Protein AF-0000000074986276 (afdb_homodimer)

Radius of gyration: 47.73 Å; Cα contacts (8 Å, |Δi|>4): 1975; chains: 2; bounding box: 61×141×98 Å

Nearest PDB structures (foldseek):
  5mb9-assembly2_B  TM=2.041E-01  e=8.135E+00  Thermochaetoides thermophila DSM 1495
  5mb9-assembly1_A  TM=2.031E-01  e=6.576E+00  Thermochaetoides thermophila DSM 1495

Sequence (956 aa):
MQLGLLMSMCNAANLTAFFSSAKFMATKGDKLTPAPMLRRSIFVLGSLLAVSYIVAAADAWLHASSTGIVIPSISAYTGSALPQFGREINETMCQEASVFDTDAVGHITAASCGILNPGSGGSGNKLAEGIRVLSNSSTLQRVVFTDDQTALLVPQNLPSNITYEAQAVGVKSQCTSITKYCIYITSDYGPNAFLNLDCSKGGINYQNSSAQTQIPPLCALDGQGVCTIGIDIPSNPFTAAEVVTSFAYLNPGQPLDQFIGNTGWFVHGNKGAWNVVFCNITALDVTYTYTSSQFVVQKAVPKSVTDTQHIMAAGFEGQTTAISQQVDGAGSDPNTGTYEQAYALELSRQMLARGAFLYEPNDVIRIQSEKSIIGSNLQVAPLVLFVAALVLFSLQVLWITLRIIIAAWNVQFVELAALFLSNPLTVVQMLYGQPNPELTWNKNVEQRFKDETDLDRLQVGPVYTEQGSFFTVTKASVMQLGLLMSMCNAANLTAFFSSAKFMATKGDKLTPAPMLRRSIFVLGSLLAVSYIVAAADAWLHASSTGIVIPSISAYTGSALPQFGREINETMCQEASVFDTDAVGHITAASCGILNPGSGGSGNKLAEGIRVLSNSSTLQRVVFTDDQTALLVPQNLPSNITYEAQAVGVKSQCTSITKYCIYITSDYGPNAFLNLDCSKGGINYQNSSAQTQIPPLCALDGQGVCTIGIDIPSNPFTAAEVVTSFAYLNPGQPLDQFIGNTGWFVHGNKGAWNVVFCNITALDVTYTYTSSQFVVQKAVPKSVTDTQHIMAAGFEGQTTAISQQVDGAGSDPNTGTYEQAYALELSRQMLARGAFLYEPNDVIRIQSEKSIIGSNLQVAPLVLFVAALVLFSLQVLWITLRIIIAAWNVQFVELAALFLSNPLTVVQMLYGQPNPELTWNKNVEQRFKDETDLDRLQVGPVYTEQGSFFTVTKASV

Organism: Psilocybe cubensis (NCBI:txid181762)

pLDDT: mean 84.22, std 13.3, range [35.12, 98.5]

Structure (mmCIF, N/CA/C/O backbone):
data_AF-0000000074986276-model_v1
#
loop_
_entity.id
_entity.type
_entity.pdbx_description
1 polymer 'Uncharacterized protein'
#
loop_
_atom_site.group_PDB
_atom_site.id
_atom_site.type_symbol
_atom_site.label_atom_id
_atom_site.label_alt_id
_atom_site.label_comp_id
_atom_site.label_asym_id
_atom_site.label_entity_id
_atom_site.label_seq_id
_atom_site.pdbx_PDB_ins_code
_atom_site.Cartn_x
_atom_site.Cartn_y
_atom_site.Cartn_z
_atom_site.occupancy
_atom_site.B_iso_or_equiv
_atom_site.auth_seq_id
_atom_site.auth_comp_id
_atom_site.auth_asym_id
_atom_site.auth_atom_id
_atom_site.pdbx_PDB_model_num
ATOM 1 N N . MET A 1 1 ? 1.557 73.875 22.484 1 85.69 1 MET A N 1
ATOM 2 C CA . MET A 1 1 ? 1.104 72.812 21.578 1 85.69 1 MET A CA 1
ATOM 3 C C . MET A 1 1 ? 2.062 71.625 21.609 1 85.69 1 MET A C 1
ATOM 5 O O . MET A 1 1 ? 1.643 70.5 21.812 1 85.69 1 MET A O 1
ATOM 9 N N . GLN A 1 2 ? 3.311 71.875 21.609 1 87.12 2 GLN A N 1
ATOM 10 C CA . GLN A 1 2 ? 4.305 70.75 21.531 1 87.12 2 GLN A CA 1
ATOM 11 C C . GLN A 1 2 ? 4.289 69.938 22.812 1 87.12 2 GLN A C 1
ATOM 13 O O . GLN A 1 2 ? 4.43 68.688 22.734 1 87.12 2 GLN A O 1
ATOM 18 N N . LEU A 1 3 ? 4.094 70.625 23.938 1 87.44 3 LEU A N 1
ATOM 19 C CA . LEU A 1 3 ? 3.984 69.875 25.188 1 87.44 3 LEU A CA 1
ATOM 20 C C . LEU A 1 3 ? 2.77 68.938 25.172 1 87.44 3 LEU A C 1
ATOM 22 O O . LEU A 1 3 ? 2.857 67.75 25.594 1 87.44 3 LEU A O 1
ATOM 26 N N . GLY A 1 4 ? 1.679 69.438 24.703 1 85.44 4 GLY A N 1
ATOM 27 C CA . GLY A 1 4 ? 0.472 68.625 24.609 1 85.44 4 GLY A CA 1
ATOM 28 C C . GLY A 1 4 ? 0.633 67.438 23.703 1 85.44 4 GLY A C 1
ATOM 29 O O . GLY A 1 4 ? 0.148 66.375 24.016 1 85.44 4 GLY A O 1
ATOM 30 N N . LEU A 1 5 ? 1.29 67.625 22.578 1 89.06 5 LEU A N 1
ATOM 31 C CA . LEU A 1 5 ? 1.549 66.5 21.641 1 89.06 5 LEU A CA 1
ATOM 32 C C . LEU A 1 5 ? 2.471 65.5 22.266 1 89.06 5 LEU A C 1
ATOM 34 O O . LEU A 1 5 ? 2.248 64.312 22.125 1 89.06 5 LEU A O 1
ATOM 38 N N . LEU A 1 6 ? 3.449 65.938 22.938 1 89.88 6 LEU A N 1
ATOM 39 C CA . LEU A 1 6 ? 4.371 65 23.609 1 89.88 6 LEU A CA 1
ATOM 40 C C . LEU A 1 6 ? 3.646 64.188 24.672 1 89.88 6 LEU A C 1
ATOM 42 O O . LEU A 1 6 ? 3.875 63 24.797 1 89.88 6 LEU A O 1
ATOM 46 N N . MET A 1 7 ? 2.828 64.812 25.406 1 87.44 7 MET A N 1
ATOM 47 C CA . MET A 1 7 ? 2.053 64.125 26.438 1 87.44 7 MET A CA 1
ATOM 48 C C . MET A 1 7 ? 1.143 63.062 25.812 1 87.44 7 MET A C 1
ATOM 50 O O . MET A 1 7 ? 1.017 61.969 26.344 1 87.44 7 MET A O 1
ATOM 54 N N . SER A 1 8 ? 0.577 63.406 24.719 1 85.81 8 SER A N 1
ATOM 55 C CA . SER A 1 8 ? -0.298 62.469 24.031 1 85.81 8 SER A CA 1
ATOM 56 C C . SER A 1 8 ? 0.474 61.25 23.562 1 85.81 8 SER A C 1
ATOM 58 O O . SER A 1 8 ? -0.005 60.125 23.688 1 85.81 8 SER A O 1
ATOM 60 N N . MET A 1 9 ? 1.591 61.406 23.031 1 87.81 9 MET A N 1
ATOM 61 C CA . MET A 1 9 ? 2.396 60.312 22.516 1 87.81 9 MET A CA 1
ATOM 62 C C . MET A 1 9 ? 2.928 59.438 23.656 1 87.81 9 MET A C 1
ATOM 64 O O . MET A 1 9 ? 2.959 58.219 23.562 1 87.81 9 MET A O 1
ATOM 68 N N . CYS A 1 10 ? 3.326 60.062 24.734 1 87.38 10 CYS A N 1
ATOM 69 C CA . CYS A 1 10 ? 3.934 59.344 25.844 1 87.38 10 CYS A CA 1
ATOM 70 C C . CYS A 1 10 ? 2.877 58.625 26.656 1 87.38 10 CYS A C 1
ATOM 72 O O . CYS A 1 10 ? 3.168 57.594 27.281 1 87.38 10 CYS A O 1
ATOM 74 N N . ASN A 1 11 ? 1.71 59.125 26.609 1 81.81 11 ASN A N 1
ATOM 75 C CA . ASN A 1 11 ? 0.635 58.469 27.359 1 81.81 11 ASN A CA 1
ATOM 76 C C . ASN A 1 11 ? -0.069 57.406 26.531 1 81.81 11 ASN A C 1
ATOM 78 O O . ASN A 1 11 ? -0.312 56.281 27.016 1 81.81 11 ASN A O 1
ATOM 82 N N . ALA A 1 12 ? -0.509 57.75 25.359 1 79.69 12 ALA A N 1
ATOM 83 C CA . ALA A 1 12 ? -1.34 56.844 24.547 1 79.69 12 ALA A CA 1
ATOM 84 C C . ALA A 1 12 ? -0.481 55.938 23.656 1 79.69 12 ALA A C 1
ATOM 86 O O . ALA A 1 12 ? -0.757 54.75 23.531 1 79.69 12 ALA A O 1
ATOM 87 N N . ALA A 1 13 ? 0.564 56.375 23.125 1 77.25 13 ALA A N 1
ATOM 88 C CA . ALA A 1 13 ? 1.489 55.688 22.234 1 77.25 13 ALA A CA 1
ATOM 89 C C . ALA A 1 13 ? 0.737 54.938 21.141 1 77.25 13 ALA A C 1
ATOM 91 O O . ALA A 1 13 ? 0.991 53.75 20.906 1 77.25 13 ALA A O 1
ATOM 92 N N . ASN A 1 14 ? -0.295 55.594 20.5 1 81.94 14 ASN A N 1
ATOM 93 C CA . ASN A 1 14 ? -1.104 54.969 19.484 1 81.94 14 ASN A CA 1
ATOM 94 C C . ASN A 1 14 ? -0.984 55.688 18.141 1 81.94 14 ASN A C 1
ATOM 96 O O . ASN A 1 14 ? -0.213 56.625 18 1 81.94 14 ASN A O 1
ATOM 100 N N . LEU A 1 15 ? -1.752 55.25 17.141 1 86.44 15 LEU A N 1
ATOM 101 C CA . LEU A 1 15 ? -1.661 55.75 15.773 1 86.44 15 LEU A CA 1
ATOM 102 C C . LEU A 1 15 ? -2.215 57.156 15.68 1 86.44 15 LEU A C 1
ATOM 104 O O . LEU A 1 15 ? -1.688 58 14.938 1 86.44 15 LEU A O 1
ATOM 108 N N . THR A 1 16 ? -3.166 57.469 16.5 1 82.81 16 THR A N 1
ATOM 109 C CA . THR A 1 16 ? -3.783 58.781 16.453 1 82.81 16 THR A CA 1
ATOM 110 C C . THR A 1 16 ? -2.82 59.844 16.969 1 82.81 16 THR A C 1
ATOM 112 O O . THR A 1 16 ? -2.676 60.906 16.359 1 82.81 16 THR A O 1
ATOM 115 N N . ALA A 1 17 ? -2.209 59.5 18.125 1 85.56 17 ALA A N 1
ATOM 116 C CA . ALA A 1 17 ? -1.22 60.438 18.672 1 85.56 17 ALA A CA 1
ATOM 117 C C . ALA A 1 17 ? -0.06 60.625 17.703 1 85.56 17 ALA A C 1
ATOM 119 O O . ALA A 1 17 ? 0.429 61.75 17.531 1 85.56 17 ALA A O 1
ATOM 120 N N . PHE A 1 18 ? 0.311 59.594 17 1 90.69 18 PHE A N 1
ATOM 121 C CA . PHE A 1 18 ? 1.409 59.656 16.047 1 90.69 18 PHE A CA 1
ATOM 122 C C . PHE A 1 18 ? 1.034 60.531 14.852 1 90.69 18 PHE A C 1
ATOM 124 O O . PHE A 1 18 ? 1.79 61.438 14.469 1 90.69 18 PHE A O 1
ATOM 131 N N . PHE A 1 19 ? -0.135 60.344 14.289 1 90.25 19 PHE A N 1
ATOM 132 C CA . PHE A 1 19 ? -0.526 61.094 13.086 1 90.25 19 PHE A CA 1
ATOM 133 C C . PHE A 1 19 ? -0.758 62.562 13.398 1 90.25 19 PHE A C 1
ATOM 135 O O . PHE A 1 19 ? -0.427 63.438 12.586 1 90.25 19 PHE A O 1
ATOM 142 N N . SER A 1 20 ? -1.262 62.812 14.562 1 86 20 SER A N 1
ATOM 143 C CA . SER A 1 20 ? -1.46 64.188 14.961 1 86 20 SER A CA 1
ATOM 144 C C . SER A 1 20 ? -0.129 64.938 15.102 1 86 20 SER A C 1
ATOM 146 O O . SER A 1 20 ? 0.01 66.062 14.656 1 86 20 SER A O 1
ATOM 148 N N . SER A 1 21 ? 0.77 64.188 15.711 1 89 21 SER A N 1
ATOM 149 C CA . SER A 1 21 ? 2.082 64.812 15.906 1 89 21 SER A CA 1
ATOM 150 C C . SER A 1 21 ? 2.822 64.938 14.578 1 89 21 SER A C 1
ATOM 152 O O . SER A 1 21 ? 3.469 66 14.32 1 89 21 SER A O 1
ATOM 154 N N . ALA A 1 22 ? 2.676 64 13.727 1 90.06 22 ALA A N 1
ATOM 155 C CA . ALA A 1 22 ? 3.316 64.062 12.414 1 90.06 22 ALA A CA 1
ATOM 156 C C . ALA A 1 22 ? 2.707 65.125 11.547 1 90.06 22 ALA A C 1
ATOM 158 O O . ALA A 1 22 ? 3.42 65.875 10.82 1 90.06 22 ALA A O 1
ATOM 159 N N . LYS A 1 23 ? 1.424 65.25 11.656 1 87.81 23 LYS A N 1
ATOM 160 C CA . LYS A 1 23 ? 0.747 66.312 10.906 1 87.81 23 LYS A CA 1
ATOM 161 C C . LYS A 1 23 ? 1.213 67.688 11.352 1 87.81 23 LYS A C 1
ATOM 163 O O . LYS A 1 23 ? 1.45 68.625 10.523 1 87.81 23 LYS A O 1
ATOM 168 N N . PHE A 1 24 ? 1.37 67.875 12.727 1 85.88 24 PHE A N 1
ATOM 169 C CA . PHE A 1 24 ? 1.881 69.125 13.258 1 85.88 24 PHE A CA 1
ATOM 170 C C . PHE A 1 24 ? 3.271 69.438 12.711 1 85.88 24 PHE A C 1
ATOM 172 O O . PHE A 1 24 ? 3.549 70.562 12.289 1 85.88 24 PHE A O 1
ATOM 179 N N . MET A 1 25 ? 4.074 68.438 12.656 1 86.94 25 MET A N 1
ATOM 180 C CA . MET A 1 25 ? 5.441 68.625 12.18 1 86.94 25 MET A CA 1
ATOM 181 C C . MET A 1 25 ? 5.461 68.938 10.703 1 86.94 25 MET A C 1
ATOM 183 O O . MET A 1 25 ? 6.297 69.75 10.266 1 86.94 25 MET A O 1
ATOM 187 N N . ALA A 1 26 ? 4.562 68.5 10.016 1 87.19 26 ALA A N 1
ATOM 188 C CA . ALA A 1 26 ? 4.512 68.75 8.578 1 87.19 26 ALA A CA 1
ATOM 189 C C . ALA A 1 26 ? 3.902 70.125 8.273 1 87.19 26 ALA A C 1
ATOM 191 O O . ALA A 1 26 ? 4.223 70.75 7.258 1 87.19 26 ALA A O 1
ATOM 192 N N . THR A 1 27 ? 3.023 70.562 9.133 1 81.12 27 TH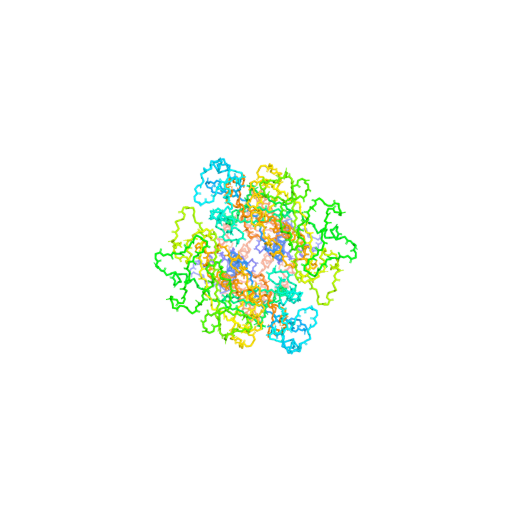R A N 1
ATOM 193 C CA . THR A 1 27 ? 2.285 71.812 8.82 1 81.12 27 THR A CA 1
ATOM 194 C C . THR A 1 27 ? 2.814 73 9.633 1 81.12 27 THR A C 1
ATOM 196 O O . THR A 1 27 ? 2.334 74.125 9.492 1 81.12 27 THR A O 1
ATOM 199 N N . LYS A 1 28 ? 3.857 72.562 10.43 1 75.81 28 LYS A N 1
ATOM 200 C CA . LYS A 1 28 ? 4.359 73.688 11.281 1 75.81 28 LYS A CA 1
ATOM 201 C C . LYS A 1 28 ? 5 74.75 10.438 1 75.81 28 LYS A C 1
ATOM 203 O O . LYS A 1 28 ? 5.602 74.5 9.398 1 75.81 28 LYS A O 1
ATOM 208 N N . GLY A 1 29 ? 4.445 75.938 10.289 1 65.88 29 GLY A N 1
ATOM 209 C CA . GLY A 1 29 ? 5.043 77.062 9.602 1 65.88 29 GLY A CA 1
ATOM 210 C C . GLY A 1 29 ? 6.48 77.312 10.008 1 65.88 29 GLY A C 1
ATOM 211 O O . GLY A 1 29 ? 6.996 76.688 10.922 1 65.88 29 GLY A O 1
ATOM 212 N N . ASP A 1 30 ? 7.355 78.125 9.266 1 65.88 30 ASP A N 1
ATOM 213 C CA . ASP A 1 30 ? 8.781 78.438 9.383 1 65.88 30 ASP A CA 1
ATOM 214 C C . ASP A 1 30 ? 9.062 79.25 10.664 1 65.88 30 ASP A C 1
ATOM 216 O O . ASP A 1 30 ? 10.227 79.375 11.062 1 65.88 30 ASP A O 1
ATOM 220 N N . LYS A 1 31 ? 8.117 79.688 11.484 1 66.38 31 LYS A N 1
ATOM 221 C CA . LYS A 1 31 ? 8.383 80.562 12.594 1 66.38 31 LYS A CA 1
ATOM 222 C C . LYS A 1 31 ? 8.617 79.812 13.891 1 66.38 31 LYS A C 1
ATOM 224 O O . LYS A 1 31 ? 9.156 80.375 14.859 1 66.38 31 LYS A O 1
ATOM 229 N N . LEU A 1 32 ? 8.344 78.5 13.898 1 76.06 32 LEU A N 1
ATOM 230 C CA . LEU A 1 32 ? 8.492 77.75 15.148 1 76.06 32 LEU A CA 1
ATOM 231 C C . LEU A 1 32 ? 9.469 76.625 14.984 1 76.06 32 LEU A C 1
ATOM 233 O O . LEU A 1 32 ? 9.312 75.812 14.078 1 76.06 32 LEU A O 1
ATOM 237 N N . THR A 1 33 ? 10.586 76.688 15.688 1 79.94 33 THR A N 1
ATOM 238 C CA . THR A 1 33 ? 11.508 75.562 15.688 1 79.94 33 THR A CA 1
ATOM 239 C C . THR A 1 33 ? 10.977 74.438 16.562 1 79.94 33 THR A C 1
ATOM 241 O O . THR A 1 33 ? 10.695 74.625 17.75 1 79.94 33 THR A O 1
ATOM 244 N N . PRO A 1 34 ? 10.797 73.25 15.953 1 84.44 34 PRO A N 1
ATOM 245 C CA . PRO A 1 34 ? 10.289 72.125 16.75 1 84.44 34 PRO A CA 1
ATOM 246 C C . PRO A 1 34 ? 11.273 71.688 17.828 1 84.44 34 PRO A C 1
ATOM 248 O O . PRO A 1 34 ? 12.484 71.688 17.609 1 84.44 34 PRO A O 1
ATOM 251 N N . ALA A 1 35 ? 10.688 71.438 19.047 1 85.94 35 ALA A N 1
ATOM 252 C CA . ALA A 1 35 ? 11.523 70.875 20.141 1 85.94 35 ALA A CA 1
ATOM 253 C C . ALA A 1 35 ? 12.148 69.562 19.766 1 85.94 35 ALA A C 1
ATOM 255 O O . ALA A 1 35 ? 11.492 68.688 19.172 1 85.94 35 ALA A O 1
ATOM 256 N N . PRO A 1 36 ? 13.43 69.375 20 1 86.88 36 PRO A N 1
ATOM 257 C CA . PRO A 1 36 ? 14.102 68.125 19.672 1 86.88 36 PRO A CA 1
ATOM 258 C C . PRO A 1 36 ? 13.414 66.938 20.297 1 86.88 36 PRO A C 1
ATOM 260 O O . PRO A 1 36 ? 13.391 65.875 19.703 1 86.88 36 PRO A O 1
ATOM 263 N N . MET A 1 37 ? 12.844 67.062 21.438 1 88.38 37 MET A N 1
ATOM 264 C CA . MET A 1 37 ? 12.172 65.938 22.109 1 88.38 37 MET A CA 1
ATOM 265 C C . MET A 1 37 ? 10.961 65.438 21.312 1 88.38 37 MET A C 1
ATOM 267 O O . MET A 1 37 ? 10.656 64.25 21.281 1 88.38 37 MET A O 1
ATOM 271 N N . LEU A 1 38 ? 10.297 66.375 20.703 1 89.81 38 LEU A N 1
ATOM 272 C CA . LEU A 1 38 ? 9.133 66.062 19.891 1 89.81 38 LEU A CA 1
ATOM 273 C C . LEU A 1 38 ? 9.555 65.25 18.672 1 89.81 38 LEU A C 1
ATOM 275 O O . LEU A 1 38 ? 8.945 64.188 18.359 1 89.81 38 LEU A O 1
ATOM 279 N N . ARG A 1 39 ? 10.562 65.688 17.969 1 89.88 39 ARG A N 1
ATOM 280 C CA . ARG A 1 39 ? 11.07 65 16.797 1 89.88 39 ARG A CA 1
ATOM 281 C C . ARG A 1 39 ? 11.523 63.562 17.156 1 89.88 39 ARG A C 1
ATOM 283 O O . ARG A 1 39 ? 11.211 62.625 16.438 1 89.88 39 ARG A O 1
ATOM 290 N N . ARG A 1 40 ? 12.172 63.406 18.25 1 90.12 40 ARG A N 1
ATOM 291 C CA . ARG A 1 40 ? 12.672 62.094 18.672 1 90.12 40 ARG A CA 1
ATOM 292 C C . ARG A 1 40 ? 11.523 61.188 19.047 1 90.12 40 ARG A C 1
ATOM 294 O O . ARG A 1 40 ? 11.555 59.969 18.734 1 90.12 40 ARG A O 1
ATOM 301 N N . SER A 1 41 ? 10.547 61.781 19.734 1 91.69 41 SER A N 1
ATOM 302 C CA . SER A 1 41 ? 9.406 60.969 20.141 1 91.69 41 SER A CA 1
ATOM 303 C C . SER A 1 41 ? 8.617 60.469 18.938 1 91.69 41 SER A C 1
ATOM 305 O O . SER A 1 41 ? 8.125 59.344 18.938 1 91.69 41 SER A O 1
ATOM 307 N N . ILE A 1 42 ? 8.477 61.312 17.969 1 92.75 42 ILE A N 1
ATOM 308 C CA . ILE A 1 42 ? 7.777 60.938 16.75 1 92.75 42 ILE A CA 1
ATOM 309 C C . ILE A 1 42 ? 8.531 59.812 16.062 1 92.75 42 ILE A C 1
ATOM 311 O O . ILE A 1 42 ? 7.918 58.812 15.617 1 92.75 42 ILE A O 1
ATOM 315 N N . PHE A 1 43 ? 9.766 59.906 16 1 92.75 43 PHE A N 1
ATOM 316 C CA . PHE A 1 43 ? 10.578 58.906 15.352 1 92.75 43 PHE A CA 1
ATOM 317 C C . PHE A 1 43 ? 10.5 57.594 16.109 1 92.75 43 PHE A C 1
ATOM 319 O O . PHE A 1 43 ? 10.328 56.531 15.516 1 92.75 43 PHE A O 1
ATOM 326 N N . VAL A 1 44 ? 10.648 57.625 17.422 1 92.31 44 VAL A N 1
ATOM 327 C CA . VAL A 1 44 ? 10.648 56.406 18.234 1 92.31 44 VAL A CA 1
ATOM 328 C C . VAL A 1 44 ? 9.289 55.719 18.141 1 92.31 44 VAL A C 1
ATOM 330 O O . VAL A 1 44 ? 9.211 54.531 17.875 1 92.31 44 VAL A O 1
ATOM 333 N N . LEU A 1 45 ? 8.273 56.469 18.312 1 92.88 45 LEU A N 1
ATOM 334 C CA . LEU A 1 45 ? 6.934 55.906 18.234 1 92.88 45 LEU A CA 1
ATOM 335 C C . LEU A 1 45 ? 6.645 55.375 16.828 1 92.88 45 LEU A C 1
ATOM 337 O O . LEU A 1 45 ? 6.148 54.281 16.672 1 92.88 45 LEU A O 1
ATOM 341 N N . GLY A 1 46 ? 6.918 56.219 15.852 1 93.56 46 GLY A N 1
ATOM 342 C CA . GLY A 1 46 ? 6.707 55.812 14.477 1 93.56 46 GLY A CA 1
ATOM 343 C C . GLY A 1 46 ? 7.449 54.531 14.109 1 93.56 46 GLY A C 1
ATOM 344 O O . GLY A 1 46 ? 6.887 53.625 13.477 1 93.56 46 GLY A O 1
ATOM 345 N N . SER A 1 47 ? 8.633 54.406 14.445 1 94.56 47 SER A N 1
ATOM 346 C CA . SER A 1 47 ? 9.438 53.25 14.117 1 94.56 47 SER A CA 1
ATOM 347 C C . SER A 1 47 ? 8.93 52 14.836 1 94.56 47 SER A C 1
ATOM 349 O O . SER A 1 47 ? 8.875 50.938 14.25 1 94.56 47 SER A O 1
ATOM 351 N N . LEU A 1 48 ? 8.57 52.125 16.109 1 94.19 48 LEU A N 1
ATOM 352 C CA . LEU A 1 48 ? 8.055 51 16.859 1 94.19 48 LEU A CA 1
ATOM 353 C C . LEU A 1 48 ? 6.742 50.5 16.266 1 94.19 48 LEU A C 1
ATOM 355 O O . LEU A 1 48 ? 6.531 49.281 16.156 1 94.19 48 LEU A O 1
ATOM 359 N N . LEU A 1 49 ? 5.922 51.406 15.883 1 93.44 49 LEU A N 1
ATOM 360 C CA . LEU A 1 49 ? 4.656 51.031 15.266 1 93.44 49 LEU A CA 1
ATOM 361 C C . LEU A 1 49 ? 4.887 50.344 13.914 1 93.44 49 LEU A C 1
ATOM 363 O O . LEU A 1 49 ? 4.262 49.344 13.602 1 93.44 49 LEU A O 1
ATOM 367 N N . ALA A 1 50 ? 5.695 50.938 13.156 1 94.31 50 ALA A N 1
ATOM 368 C CA . ALA A 1 50 ? 5.984 50.375 11.836 1 94.31 50 ALA A CA 1
ATOM 369 C C . ALA A 1 50 ? 6.488 48.938 11.938 1 94.31 50 ALA A C 1
ATOM 371 O O . ALA A 1 50 ? 5.98 48.062 11.258 1 94.31 50 ALA A O 1
ATOM 372 N N . VAL A 1 51 ? 7.441 48.656 12.773 1 95.5 51 VAL A N 1
ATOM 373 C CA . VAL A 1 51 ? 8.023 47.344 12.906 1 95.5 51 VAL A CA 1
ATOM 374 C C . VAL A 1 51 ? 6.973 46.375 13.445 1 95.5 51 VAL A C 1
ATOM 376 O O . VAL A 1 51 ? 6.902 45.219 13.016 1 95.5 51 VAL A O 1
ATOM 379 N N . SER A 1 52 ? 6.219 46.812 14.305 1 93.31 52 SER A N 1
ATOM 380 C CA . SER A 1 52 ? 5.18 45.969 14.875 1 93.31 52 SER A CA 1
ATOM 381 C C . SER A 1 52 ? 4.18 45.531 13.812 1 93.31 52 SER A C 1
ATOM 383 O O . SER A 1 52 ? 3.773 44.375 13.781 1 93.31 52 SER A O 1
ATOM 385 N N . TYR A 1 53 ? 3.818 46.438 12.984 1 93.44 53 TYR A N 1
ATOM 386 C CA . TYR A 1 53 ? 2.859 46.094 11.938 1 93.44 53 TYR A CA 1
ATOM 387 C C . TYR A 1 53 ? 3.504 45.219 10.875 1 93.44 53 TYR A C 1
ATOM 389 O O . TYR A 1 53 ? 2.844 44.344 10.297 1 93.44 53 TYR A O 1
ATOM 397 N N . ILE A 1 54 ? 4.699 45.375 10.688 1 94.44 54 ILE A N 1
ATOM 398 C CA . ILE A 1 54 ? 5.418 44.5 9.758 1 94.44 54 ILE A CA 1
ATOM 399 C C . ILE A 1 54 ? 5.496 43.094 10.328 1 94.44 54 ILE A C 1
ATOM 401 O O . ILE A 1 54 ? 5.324 42.125 9.594 1 94.44 54 ILE A O 1
ATOM 405 N N . VAL A 1 55 ? 5.766 42.938 11.602 1 93.44 55 VAL A N 1
ATOM 406 C CA . VAL A 1 55 ? 5.781 41.656 12.258 1 93.44 55 VAL A CA 1
ATOM 407 C C . VAL A 1 55 ? 4.43 40.969 12.078 1 93.44 55 VAL A C 1
ATOM 409 O O . VAL A 1 55 ? 4.363 39.781 11.703 1 93.44 55 VAL A O 1
ATOM 412 N N . ALA A 1 56 ? 3.373 41.719 12.242 1 90.44 56 ALA A N 1
ATOM 413 C CA . ALA A 1 56 ? 2.027 41.156 12.133 1 90.44 56 ALA A CA 1
ATOM 414 C C . ALA A 1 56 ? 1.735 40.719 10.695 1 90.44 56 ALA A C 1
ATOM 416 O O . ALA A 1 56 ? 1.166 39.625 10.477 1 90.44 56 ALA A O 1
ATOM 417 N N . ALA A 1 57 ? 2.082 41.5 9.844 1 92.69 57 ALA A N 1
ATOM 418 C CA . ALA A 1 57 ? 1.864 41.188 8.438 1 92.69 57 ALA A CA 1
ATOM 419 C C . ALA A 1 57 ? 2.678 39.969 8.016 1 92.69 57 ALA A C 1
ATOM 421 O O . ALA A 1 57 ? 2.174 39.094 7.312 1 92.69 57 ALA A O 1
ATOM 422 N N . ALA A 1 58 ? 3.883 39.938 8.445 1 92.94 58 ALA A N 1
ATOM 423 C CA . ALA A 1 58 ? 4.754 38.812 8.117 1 92.94 58 ALA A CA 1
ATOM 424 C C . ALA A 1 58 ? 4.238 37.531 8.742 1 92.94 58 ALA A C 1
ATOM 426 O O . ALA A 1 58 ? 4.301 36.469 8.125 1 92.94 58 ALA A O 1
ATOM 427 N N . ASP A 1 59 ? 3.832 37.531 9.891 1 90.12 59 ASP A N 1
ATOM 428 C CA . ASP A 1 59 ? 3.254 36.375 10.57 1 90.12 59 ASP A CA 1
ATOM 429 C C . ASP A 1 59 ? 2.039 35.844 9.812 1 90.12 59 ASP A C 1
ATOM 431 O O . ASP A 1 59 ? 1.923 34.625 9.578 1 90.12 59 ASP A O 1
ATOM 435 N N . ALA A 1 60 ? 1.181 36.75 9.43 1 86.62 60 ALA A N 1
ATOM 436 C CA . ALA A 1 60 ? 0.001 36.375 8.656 1 86.62 60 ALA A CA 1
ATOM 437 C C . ALA A 1 60 ? 0.398 35.719 7.328 1 86.62 60 ALA A C 1
ATOM 439 O O . ALA A 1 60 ? -0.197 34.719 6.906 1 86.62 60 ALA A O 1
ATOM 440 N N . TRP A 1 61 ? 1.315 36.281 6.723 1 91.25 61 TRP A N 1
ATOM 441 C CA . TRP A 1 61 ? 1.841 35.75 5.473 1 91.25 61 TRP A CA 1
ATOM 442 C C . TRP A 1 61 ? 2.438 34.375 5.684 1 91.25 61 TRP A C 1
ATOM 444 O O . TRP A 1 61 ? 2.227 33.469 4.871 1 91.25 61 TRP A O 1
ATOM 454 N N . LEU A 1 62 ? 3.133 34.156 6.676 1 90.44 62 LEU A N 1
ATOM 455 C CA . LEU A 1 62 ? 3.764 32.875 6.992 1 90.44 62 LEU A CA 1
ATOM 456 C C . LEU A 1 62 ? 2.715 31.797 7.234 1 90.44 62 LEU A C 1
ATOM 458 O O . LEU A 1 62 ? 2.828 30.688 6.707 1 90.44 62 LEU A O 1
ATOM 462 N N . HIS A 1 63 ? 1.708 32.125 7.883 1 83.12 63 HIS A N 1
ATOM 463 C CA . HIS A 1 63 ? 0.647 31.156 8.164 1 83.12 63 HIS A CA 1
ATOM 464 C C . HIS A 1 63 ? -0.121 30.797 6.891 1 83.12 63 HIS A C 1
ATOM 466 O O . HIS A 1 63 ? -0.51 29.641 6.699 1 83.12 63 HIS A O 1
ATOM 472 N N . ALA A 1 64 ? -0.25 31.734 6.086 1 84.94 64 ALA A N 1
ATOM 473 C CA . ALA A 1 64 ? -0.999 31.516 4.852 1 84.94 64 ALA A CA 1
ATOM 474 C C . ALA A 1 64 ? -0.212 30.656 3.875 1 84.94 64 ALA A C 1
ATOM 476 O O . ALA A 1 64 ? -0.798 29.922 3.074 1 84.94 64 ALA A O 1
ATOM 477 N N . SER A 1 65 ? 1.039 30.656 3.986 1 86.25 65 SER A N 1
ATOM 478 C CA . SER A 1 65 ? 1.869 29.969 3 1 86.25 65 SER A CA 1
ATOM 479 C C . SER A 1 65 ? 2.4 28.656 3.547 1 86.25 65 SER A C 1
ATOM 481 O O . SER A 1 65 ? 3.002 27.859 2.811 1 86.25 65 SER A O 1
ATOM 483 N N . SER A 1 66 ? 2.285 28.469 4.723 1 82.19 66 SER A N 1
ATOM 484 C CA . SER A 1 66 ? 2.834 27.25 5.316 1 82.19 66 SER A CA 1
ATOM 485 C C . SER A 1 66 ? 1.941 26.047 5.043 1 82.19 66 SER A C 1
ATOM 487 O O . SER A 1 66 ? 0.714 26.156 5.035 1 82.19 66 SER A O 1
ATOM 489 N N . THR A 1 67 ? 2.643 24.922 4.648 1 79.5 67 THR A N 1
ATOM 490 C CA . THR A 1 67 ? 1.926 23.672 4.398 1 79.5 67 THR A CA 1
ATOM 491 C C . THR A 1 67 ? 2.494 22.547 5.25 1 79.5 67 THR A C 1
ATOM 493 O O . THR A 1 67 ? 3.662 22.578 5.641 1 79.5 67 THR A O 1
ATOM 496 N N . GLY A 1 68 ? 1.703 21.688 5.609 1 71.56 68 GLY A N 1
ATOM 497 C CA . GLY A 1 68 ? 2.15 20.516 6.344 1 71.56 68 GLY A CA 1
ATOM 498 C C . GLY A 1 68 ? 2.834 19.484 5.469 1 71.56 68 GLY A C 1
ATOM 499 O O . GLY A 1 68 ? 2.422 19.266 4.328 1 71.56 68 GLY A O 1
ATOM 500 N N . ILE A 1 69 ? 4.039 18.984 5.887 1 71.19 69 ILE A N 1
ATOM 501 C CA . ILE A 1 69 ? 4.742 17.938 5.156 1 71.19 69 ILE A CA 1
ATOM 502 C C . ILE A 1 69 ? 5.211 16.844 6.125 1 71.19 69 ILE A C 1
ATOM 504 O O . ILE A 1 69 ? 5.32 17.094 7.332 1 71.19 69 ILE A O 1
ATOM 508 N N . VAL A 1 70 ? 5.52 15.719 5.633 1 71.38 70 VAL A N 1
ATOM 509 C CA . VAL A 1 70 ? 6.098 14.609 6.391 1 71.38 70 VAL A CA 1
ATOM 510 C C . VAL A 1 70 ? 7.609 14.57 6.184 1 71.38 70 VAL A C 1
ATOM 512 O O . VAL A 1 70 ? 8.086 14.57 5.043 1 71.38 70 VAL A O 1
ATOM 515 N N . ILE A 1 71 ? 8.453 14.609 7.32 1 72.19 71 ILE A N 1
ATOM 516 C CA . ILE A 1 71 ? 9.914 14.602 7.254 1 72.19 71 ILE A CA 1
ATOM 517 C C . ILE A 1 71 ? 10.453 13.312 7.875 1 72.19 71 ILE A C 1
ATOM 519 O O . ILE A 1 71 ? 10.141 13 9.023 1 72.19 71 ILE A O 1
ATOM 523 N N . PRO A 1 72 ? 11.281 12.523 7.098 1 74.44 72 PRO A N 1
ATOM 524 C CA . PRO A 1 72 ? 11.922 11.336 7.676 1 74.44 72 PRO A CA 1
ATOM 525 C C . PRO A 1 72 ? 13.086 11.688 8.609 1 74.44 72 PRO A C 1
ATOM 527 O O . PRO A 1 72 ? 13.875 12.586 8.305 1 74.44 72 PRO A O 1
ATOM 530 N N . SER A 1 73 ? 13.062 11.391 9.93 1 78.88 73 SER A N 1
ATOM 531 C CA . SER A 1 73 ? 14.156 11.578 10.875 1 78.88 73 SER A CA 1
ATOM 532 C C . SER A 1 73 ? 14.852 10.25 11.188 1 78.88 73 SER A C 1
ATOM 534 O O . SER A 1 73 ? 14.188 9.25 11.445 1 78.88 73 SER A O 1
ATOM 536 N N . ILE A 1 74 ? 16.25 10.234 11.016 1 80.19 74 ILE A N 1
ATOM 537 C CA . ILE A 1 74 ? 17.031 9.023 11.266 1 80.19 74 ILE A CA 1
ATOM 538 C C . ILE A 1 74 ? 17.734 9.141 12.617 1 80.19 74 ILE A C 1
ATOM 540 O O . ILE A 1 74 ? 18.328 10.18 12.93 1 80.19 74 ILE A O 1
ATOM 544 N N . SER A 1 75 ? 17.547 8.266 13.578 1 82.12 75 SER A N 1
ATOM 545 C CA . SER A 1 75 ? 18.234 8.203 14.867 1 82.12 75 SER A CA 1
ATOM 546 C C . SER A 1 75 ? 18.906 6.844 15.07 1 82.12 75 SER A C 1
ATOM 548 O O . SER A 1 75 ? 18.703 5.922 14.281 1 82.12 75 SER A O 1
ATOM 550 N N . ALA A 1 76 ? 19.812 6.789 16.078 1 85.44 76 ALA A N 1
ATOM 551 C CA . ALA A 1 76 ? 20.5 5.543 16.391 1 85.44 76 ALA A CA 1
ATOM 552 C C . ALA A 1 76 ? 19.516 4.457 16.812 1 85.44 76 ALA A C 1
ATOM 554 O O . ALA A 1 76 ? 18.531 4.738 17.5 1 85.44 76 ALA A O 1
ATOM 555 N N . TYR A 1 77 ? 19.781 3.275 16.312 1 85.31 77 TYR A N 1
ATOM 556 C CA . TYR A 1 77 ? 18.953 2.131 16.688 1 85.31 77 TYR A CA 1
ATOM 557 C C . TYR A 1 77 ? 19.156 1.771 18.156 1 85.31 77 TYR A C 1
ATOM 559 O O . TYR A 1 77 ? 20.281 1.654 18.625 1 85.31 77 TYR A O 1
ATOM 567 N N . THR A 1 78 ? 18.172 1.708 18.969 1 76.5 78 THR A N 1
ATOM 568 C CA . THR A 1 78 ? 18.266 1.512 20.406 1 76.5 78 THR A CA 1
ATOM 569 C C . THR A 1 78 ? 18.156 0.03 20.75 1 76.5 78 THR A C 1
ATOM 571 O O . THR A 1 78 ? 18.188 -0.337 21.938 1 76.5 78 THR A O 1
ATOM 574 N N . GLY A 1 79 ? 18.203 -0.799 19.938 1 73.5 79 GLY A N 1
ATOM 575 C CA . GLY A 1 79 ? 18.094 -2.203 20.297 1 73.5 79 GLY A CA 1
ATOM 576 C C . GLY A 1 79 ? 19.375 -2.779 20.859 1 73.5 79 GLY A C 1
ATOM 577 O O . GLY A 1 79 ? 20.469 -2.275 20.562 1 73.5 79 GLY A O 1
ATOM 578 N N . SER A 1 80 ? 19.391 -3.713 21.875 1 71.25 80 SER A N 1
ATOM 579 C CA . SER A 1 80 ? 20.516 -4.312 22.578 1 71.25 80 SER A CA 1
ATOM 580 C C . SER A 1 80 ? 21.359 -5.156 21.641 1 71.25 80 SER A C 1
ATOM 582 O O . SER A 1 80 ? 22.578 -5.238 21.797 1 71.25 80 SER A O 1
ATOM 584 N N . ALA A 1 81 ? 20.734 -5.84 20.75 1 79.62 81 ALA A N 1
ATOM 585 C CA . ALA A 1 81 ? 21.469 -6.691 19.828 1 79.62 81 ALA A CA 1
ATOM 586 C C . ALA A 1 81 ? 21.156 -6.344 18.375 1 79.62 81 ALA A C 1
ATOM 588 O O . ALA A 1 81 ? 20.062 -5.852 18.078 1 79.62 81 ALA A O 1
ATOM 589 N N . LEU A 1 82 ? 22.344 -6.559 17.609 1 84.81 82 LEU A N 1
ATOM 590 C CA . LEU A 1 82 ? 22.125 -6.344 16.188 1 84.81 82 LEU A CA 1
ATOM 591 C C . LEU A 1 82 ? 21.156 -7.383 15.633 1 84.81 82 LEU A C 1
ATOM 593 O O . LEU A 1 82 ? 21.344 -8.586 15.836 1 84.81 82 LEU A O 1
ATOM 597 N N . PRO A 1 83 ? 20.203 -6.887 15.023 1 90.94 83 PRO A N 1
ATOM 598 C CA . PRO A 1 83 ? 19.266 -7.844 14.422 1 90.94 83 PRO A CA 1
ATOM 599 C C . PRO A 1 83 ? 19.891 -8.656 13.297 1 90.94 83 PRO A C 1
ATOM 601 O O . PRO A 1 83 ? 20.891 -8.234 12.711 1 90.94 83 PRO A O 1
ATOM 604 N N . GLN A 1 84 ? 19.391 -9.828 13 1 93.06 84 GLN A N 1
ATOM 605 C CA . GLN A 1 84 ? 19.906 -10.75 11.984 1 93.06 84 GLN A CA 1
ATOM 606 C C . GLN A 1 84 ? 19.031 -10.727 10.734 1 93.06 84 GLN A C 1
ATOM 608 O O . GLN A 1 84 ? 18.359 -11.711 10.414 1 93.06 84 GLN A O 1
ATOM 613 N N . PHE A 1 85 ? 19.156 -9.648 10.008 1 95.06 85 PHE A N 1
ATOM 614 C CA . PHE A 1 85 ? 18.297 -9.477 8.844 1 95.06 85 PHE A CA 1
ATOM 615 C C . PHE A 1 85 ? 19 -9.961 7.578 1 95.06 85 PHE A C 1
ATOM 617 O O . PHE A 1 85 ? 18.359 -10.125 6.535 1 95.06 85 PHE A O 1
ATOM 624 N N . GLY A 1 86 ? 20.297 -10.164 7.715 1 95.88 86 GLY A N 1
ATOM 625 C CA . GLY A 1 86 ? 21.016 -10.711 6.582 1 95.88 86 GLY A CA 1
ATOM 626 C C . GLY A 1 86 ? 20.781 -12.195 6.379 1 95.88 86 GLY A C 1
ATOM 627 O O . GLY A 1 86 ? 20.188 -12.859 7.23 1 95.88 86 GLY A O 1
ATOM 628 N N . ARG A 1 87 ? 21.156 -12.703 5.238 1 96.38 87 ARG A N 1
ATOM 629 C CA . ARG A 1 87 ? 21.062 -14.125 4.918 1 96.38 87 ARG A CA 1
ATOM 630 C C . ARG A 1 87 ? 22.328 -14.609 4.203 1 96.38 87 ARG A C 1
ATOM 632 O O . ARG A 1 87 ? 22.844 -13.922 3.32 1 96.38 87 ARG A O 1
ATOM 639 N N . GLU A 1 88 ? 22.797 -15.75 4.645 1 94.06 88 GLU A N 1
ATOM 640 C CA . GLU A 1 88 ? 23.953 -16.391 4.012 1 94.06 88 GLU A CA 1
ATOM 641 C C . GLU A 1 88 ? 23.766 -17.906 3.953 1 94.06 88 GLU A C 1
ATOM 643 O O . GLU A 1 88 ? 22.906 -18.469 4.641 1 94.06 88 GLU A O 1
ATOM 648 N N . ILE A 1 89 ? 24.469 -18.516 3.078 1 90.94 89 ILE A N 1
ATOM 649 C CA . ILE A 1 89 ? 24.422 -19.984 2.998 1 90.94 89 ILE A CA 1
ATOM 650 C C . ILE A 1 89 ? 24.922 -20.578 4.309 1 90.94 89 ILE A C 1
ATOM 652 O O . ILE A 1 89 ? 25.953 -20.141 4.848 1 90.94 89 ILE A O 1
ATOM 656 N N . ASN A 1 90 ? 24.203 -21.5 4.832 1 87.38 90 ASN A N 1
ATOM 657 C CA . ASN A 1 90 ? 24.625 -22.219 6.02 1 87.38 90 ASN A CA 1
ATOM 658 C C . ASN A 1 90 ? 25.781 -23.172 5.703 1 87.38 90 ASN A C 1
ATOM 660 O O . ASN A 1 90 ? 25.547 -24.328 5.344 1 87.38 90 ASN A O 1
ATOM 664 N N . GLU A 1 91 ? 26.938 -22.781 5.992 1 81.06 91 GLU A N 1
ATOM 665 C CA . GLU A 1 91 ? 28.125 -23.547 5.633 1 81.06 91 GLU A CA 1
ATOM 666 C C . GLU A 1 91 ? 28.234 -24.812 6.457 1 81.06 91 GLU A C 1
ATOM 668 O O . GLU A 1 91 ? 28.703 -25.844 5.969 1 81.06 91 GLU A O 1
ATOM 673 N N . THR A 1 92 ? 27.844 -24.672 7.676 1 76.94 92 THR A N 1
ATOM 674 C CA . THR A 1 92 ? 27.906 -25.828 8.555 1 76.94 92 THR A CA 1
ATOM 675 C C . THR A 1 92 ? 27.016 -26.953 8.023 1 76.94 92 THR A C 1
ATOM 677 O O . THR A 1 92 ? 27.422 -28.109 8.016 1 76.94 92 THR A O 1
ATOM 680 N N . MET A 1 93 ? 25.875 -26.531 7.625 1 74.5 93 MET A N 1
ATOM 681 C CA . MET A 1 93 ? 24.953 -27.516 7.07 1 74.5 93 MET A CA 1
ATOM 682 C C . MET A 1 93 ? 25.531 -28.141 5.801 1 74.5 93 MET A C 1
ATOM 684 O O . MET A 1 93 ? 25.422 -29.344 5.594 1 74.5 93 MET A O 1
ATOM 688 N N . CYS A 1 94 ? 26.094 -27.359 5.012 1 74.56 94 CYS A N 1
ATOM 689 C CA . CYS A 1 94 ? 26.641 -27.844 3.754 1 74.56 94 CYS A CA 1
ATOM 690 C C . CYS A 1 94 ? 27.828 -28.781 4 1 74.56 94 CYS A C 1
ATOM 692 O O . CYS A 1 94 ? 28.016 -29.75 3.26 1 74.56 94 CYS A O 1
ATOM 694 N N . GLN A 1 95 ? 28.578 -28.562 5.02 1 67.19 95 GLN A N 1
ATOM 695 C CA . GLN A 1 95 ? 29.703 -29.406 5.371 1 67.19 95 GLN A CA 1
ATOM 696 C C . GLN A 1 95 ? 29.25 -30.75 5.922 1 67.19 95 GLN A C 1
ATOM 698 O O . GLN A 1 95 ? 29.812 -31.781 5.578 1 67.19 95 GLN A O 1
ATOM 703 N N . GLU A 1 96 ? 28.234 -30.719 6.84 1 59.28 96 GLU A N 1
ATOM 704 C CA . GLU A 1 96 ? 27.75 -31.938 7.492 1 59.28 96 GLU A CA 1
ATOM 705 C C . GLU A 1 96 ? 27.031 -32.844 6.504 1 59.28 96 GLU A C 1
ATOM 707 O O . GLU A 1 96 ? 27.031 -34.062 6.652 1 59.28 96 GLU A O 1
ATOM 712 N N . ALA A 1 97 ? 26.156 -32.188 5.754 1 54.25 97 ALA A N 1
ATOM 713 C CA . ALA A 1 97 ? 25.453 -32.969 4.75 1 54.25 97 ALA A CA 1
ATOM 714 C C . ALA A 1 97 ? 26.438 -33.812 3.926 1 54.25 97 ALA A C 1
ATOM 716 O O . ALA A 1 97 ? 26.031 -34.75 3.246 1 54.25 97 ALA A O 1
ATOM 717 N N . SER A 1 98 ? 27.734 -33.469 4.082 1 46.56 98 SER A N 1
ATOM 718 C CA . SER A 1 98 ? 28.719 -34.312 3.398 1 46.56 98 SER A CA 1
ATOM 719 C C . SER A 1 98 ? 28.734 -35.719 3.965 1 46.56 98 SER A C 1
ATOM 721 O O . SER A 1 98 ? 29.328 -36.625 3.371 1 46.56 98 SER A O 1
ATOM 723 N N . VAL A 1 99 ? 28.125 -35.906 5.082 1 38.81 99 VAL A N 1
ATOM 724 C CA . VAL A 1 99 ? 28.094 -37.25 5.637 1 38.81 99 VAL A CA 1
ATOM 725 C C . VAL A 1 99 ? 26.766 -37.906 5.305 1 38.81 99 VAL A C 1
ATOM 727 O O . VAL A 1 99 ? 25.703 -37.312 5.457 1 38.81 99 VAL A O 1
ATOM 730 N N . PHE A 1 100 ? 26.812 -38.906 4.426 1 37.53 100 PHE A N 1
ATOM 731 C CA . PHE A 1 100 ? 25.812 -39.75 3.771 1 37.53 100 PHE A CA 1
ATOM 732 C C . PHE A 1 100 ? 24.891 -40.406 4.801 1 37.53 100 PHE A C 1
ATOM 734 O O . PHE A 1 100 ? 25.344 -41.25 5.586 1 37.53 100 PHE A O 1
ATOM 741 N N . ASP A 1 101 ? 24.203 -39.781 5.676 1 35.72 101 ASP A N 1
ATOM 742 C CA . ASP A 1 101 ? 23.359 -40.781 6.375 1 35.72 101 ASP A CA 1
ATOM 743 C C . ASP A 1 101 ? 22.156 -41.156 5.535 1 35.72 101 ASP A C 1
ATOM 745 O O . ASP A 1 101 ? 21.406 -40.281 5.07 1 35.72 101 ASP A O 1
ATOM 749 N N . THR A 1 102 ? 22.156 -42.25 4.754 1 35.72 102 THR A N 1
ATOM 750 C CA . THR A 1 102 ? 21.297 -42.969 3.826 1 35.72 102 THR A CA 1
ATOM 751 C C . THR A 1 102 ? 19.906 -43.156 4.426 1 35.72 102 THR A C 1
ATOM 753 O O . THR A 1 102 ? 19.062 -43.875 3.855 1 35.72 102 THR A O 1
ATOM 756 N N . ASP A 1 103 ? 19.578 -42.844 5.539 1 35.56 103 ASP A N 1
ATOM 757 C CA . ASP A 1 103 ? 18.312 -43.438 5.949 1 35.56 103 ASP A CA 1
ATOM 758 C C . ASP A 1 103 ? 17.141 -42.812 5.188 1 35.56 103 ASP A C 1
ATOM 760 O O . ASP A 1 103 ? 17.344 -41.906 4.379 1 35.56 103 ASP A O 1
ATOM 764 N N . ALA A 1 104 ? 15.93 -43.062 5.77 1 38.19 104 ALA A N 1
ATOM 765 C CA . ALA A 1 104 ? 14.578 -43 5.207 1 38.19 104 ALA A CA 1
ATOM 766 C C . ALA A 1 104 ? 14.352 -41.719 4.426 1 38.19 104 ALA A C 1
ATOM 768 O O . ALA A 1 104 ? 13.484 -41.656 3.551 1 38.19 104 ALA A O 1
ATOM 769 N N . VAL A 1 105 ? 14.461 -40.594 5.004 1 40.12 105 VAL A N 1
ATOM 770 C CA . VAL A 1 105 ? 13.984 -39.312 4.543 1 40.12 105 VAL A CA 1
ATOM 771 C C . VAL A 1 105 ? 15.07 -38.625 3.713 1 40.12 105 VAL A C 1
ATOM 773 O O . VAL A 1 105 ? 16.125 -38.25 4.234 1 40.12 105 VAL A O 1
ATOM 776 N N . GLY A 1 106 ? 15.094 -38.875 2.365 1 43.47 106 GLY A N 1
ATOM 777 C CA . GLY A 1 106 ? 15.891 -38.438 1.231 1 43.47 106 GLY A CA 1
ATOM 778 C C . GLY A 1 106 ? 17.297 -38.031 1.616 1 43.47 106 GLY A C 1
ATOM 779 O O . GLY A 1 106 ? 17.578 -37.781 2.791 1 43.47 106 GLY A O 1
ATOM 780 N N . HIS A 1 107 ? 18.25 -38.625 0.805 1 41.5 107 HIS A N 1
ATOM 781 C CA . HIS A 1 107 ? 19.688 -38.5 0.948 1 41.5 107 HIS A CA 1
ATOM 782 C C . HIS A 1 107 ? 20.109 -37.031 0.873 1 41.5 107 HIS A C 1
ATOM 784 O O . HIS A 1 107 ? 19.734 -36.312 -0.056 1 41.5 107 HIS A O 1
ATOM 790 N N . ILE A 1 108 ? 20.297 -36.5 2.002 1 46.47 108 ILE A N 1
ATOM 791 C CA . ILE A 1 108 ? 21 -35.219 1.979 1 46.47 108 ILE A CA 1
ATOM 792 C C . ILE A 1 108 ? 22.391 -35.438 1.396 1 46.47 108 ILE A C 1
ATOM 794 O O . ILE A 1 108 ? 23.172 -36.219 1.899 1 46.47 108 ILE A O 1
ATOM 798 N N . THR A 1 109 ? 22.5 -35.156 0.056 1 49.38 109 THR A N 1
ATOM 799 C CA . THR A 1 109 ? 23.875 -35.281 -0.427 1 49.38 109 THR A CA 1
ATOM 800 C C . THR A 1 109 ? 24.641 -34 -0.236 1 49.38 109 THR A C 1
ATOM 802 O O . THR A 1 109 ? 24.047 -32.906 -0.216 1 49.38 109 THR A O 1
ATOM 805 N N . ALA A 1 110 ? 25.812 -34.094 0.291 1 48.25 110 ALA A N 1
ATOM 806 C CA . ALA A 1 110 ? 26.75 -33 0.414 1 48.25 110 ALA A CA 1
ATOM 807 C C . ALA A 1 110 ? 26.688 -32.094 -0.799 1 48.25 110 ALA A C 1
ATOM 809 O O . ALA A 1 110 ? 26.797 -30.859 -0.666 1 48.25 110 ALA A O 1
ATOM 810 N N . ALA A 1 111 ? 26.547 -32.688 -1.893 1 50.44 111 ALA A N 1
ATOM 811 C CA . ALA A 1 111 ? 26.594 -31.906 -3.133 1 50.44 111 ALA A CA 1
ATOM 812 C C . ALA A 1 111 ? 25.422 -30.938 -3.221 1 50.44 111 ALA A C 1
ATOM 814 O O . ALA A 1 111 ? 25.516 -29.891 -3.879 1 50.44 111 ALA A O 1
ATOM 815 N N . SER A 1 112 ? 24.469 -31.234 -2.396 1 59.53 112 SER A N 1
ATOM 816 C CA . SER A 1 112 ? 23.297 -30.375 -2.471 1 59.53 112 SER A CA 1
ATOM 817 C C . SER A 1 112 ? 23.109 -29.578 -1.186 1 59.53 112 SER A C 1
ATOM 819 O O . SER A 1 112 ? 22.031 -29.062 -0.914 1 59.53 112 SER A O 1
ATOM 821 N N . CYS A 1 113 ? 24.328 -29.359 -0.571 1 64.88 113 CYS A N 1
ATOM 822 C CA . CYS A 1 113 ? 24.25 -28.672 0.71 1 64.88 113 CYS A CA 1
ATOM 823 C C . CYS A 1 113 ? 23.062 -29.156 1.534 1 64.88 113 CYS A C 1
ATOM 825 O O . CYS A 1 113 ? 22.281 -28.359 2.027 1 64.88 113 CYS A O 1
ATOM 827 N N . GLY A 1 114 ? 22.906 -30.359 1.591 1 58.22 114 GLY A N 1
ATOM 828 C CA . GLY A 1 114 ? 21.891 -30.969 2.428 1 58.22 114 GLY A CA 1
ATOM 829 C C . GLY A 1 114 ? 20.578 -31.203 1.698 1 58.22 114 GLY A C 1
ATOM 830 O O . GLY A 1 114 ? 19.547 -31.5 2.322 1 58.22 114 GLY A O 1
ATOM 831 N N . ILE A 1 115 ? 20.578 -30.688 0.352 1 53.44 115 ILE A N 1
ATOM 832 C CA . ILE A 1 115 ? 19.344 -30.922 -0.386 1 53.44 115 ILE A CA 1
ATOM 833 C C . ILE A 1 115 ? 19.109 -32.438 -0.536 1 53.44 115 ILE A C 1
ATOM 835 O O . ILE A 1 115 ? 20.047 -33.188 -0.808 1 53.44 115 ILE A O 1
ATOM 839 N N . LEU A 1 116 ? 18.078 -32.844 -0.053 1 49.16 116 LEU A N 1
ATOM 840 C CA . LEU A 1 116 ? 17.688 -34.25 0.003 1 49.16 116 LEU A CA 1
ATOM 841 C C . LEU A 1 116 ? 17.562 -34.844 -1.399 1 49.16 116 LEU A C 1
ATOM 843 O O . LEU A 1 116 ? 17.188 -34.125 -2.34 1 49.16 116 LEU A O 1
ATOM 847 N N . ASN A 1 117 ? 18.312 -35.75 -1.772 1 46.91 117 ASN A N 1
ATOM 848 C CA . ASN A 1 117 ? 18.188 -36.562 -2.984 1 46.91 117 ASN A CA 1
ATOM 849 C C . ASN A 1 117 ? 16.719 -36.906 -3.281 1 46.91 117 ASN A C 1
ATOM 851 O O . ASN A 1 117 ? 16.016 -37.406 -2.406 1 46.91 117 ASN A O 1
ATOM 855 N N . PRO A 1 118 ? 16.219 -36.375 -4.371 1 45.44 118 PRO A N 1
ATOM 856 C CA . PRO A 1 118 ? 14.867 -36.625 -4.875 1 45.44 118 PRO A CA 1
ATOM 857 C C . PRO A 1 118 ? 14.508 -38.125 -4.855 1 45.44 118 PRO A C 1
ATOM 859 O O . PRO A 1 118 ? 13.492 -38.531 -5.426 1 45.44 118 PRO A O 1
ATOM 862 N N . GLY A 1 119 ? 15.266 -39.062 -4.504 1 40.28 119 GLY A N 1
ATOM 863 C CA . GLY A 1 119 ? 14.688 -40.375 -4.719 1 40.28 119 GLY A CA 1
ATOM 864 C C . GLY A 1 119 ? 13.281 -40.531 -4.164 1 40.28 119 GLY A C 1
ATOM 865 O O . GLY A 1 119 ? 12.727 -39.562 -3.621 1 40.28 119 GLY A O 1
ATOM 866 N N . SER A 1 120 ? 12.539 -41.625 -4.363 1 41.62 120 SER A N 1
ATOM 867 C CA . SER A 1 120 ? 11.117 -41.938 -4.258 1 41.62 120 SER A CA 1
ATOM 868 C C . SER A 1 120 ? 10.492 -41.25 -3.059 1 41.62 120 SER A C 1
ATOM 870 O O . SER A 1 120 ? 9.328 -40.812 -3.117 1 41.62 120 SER A O 1
ATOM 872 N N . GLY A 1 121 ? 10.852 -41.344 -1.784 1 40.41 121 GLY A N 1
ATOM 873 C CA . GLY A 1 121 ? 10.164 -41 -0.558 1 40.41 121 GLY A CA 1
ATOM 874 C C . GLY A 1 121 ? 10.727 -39.719 0.087 1 40.41 121 GLY A C 1
ATOM 875 O O . GLY A 1 121 ? 10.125 -39.188 1.017 1 40.41 121 GLY A O 1
ATOM 876 N N . GLY A 1 122 ? 11.914 -39.438 0.299 1 42.38 122 GLY A N 1
ATOM 877 C CA . GLY A 1 122 ? 12.594 -38.625 1.299 1 42.38 122 GLY A CA 1
ATOM 878 C C . GLY A 1 122 ? 12.688 -37.156 0.917 1 42.38 122 GLY A C 1
ATOM 879 O O . GLY A 1 122 ? 13.344 -36.375 1.606 1 42.38 122 GLY A O 1
ATOM 880 N N . SER A 1 123 ? 12.68 -36.812 -0.326 1 45.75 123 SER A N 1
ATOM 881 C CA . SER A 1 123 ? 13.109 -35.5 -0.755 1 45.75 123 SER A CA 1
ATOM 882 C C . SER A 1 123 ? 12.266 -34.406 -0.106 1 45.75 123 SER A C 1
ATOM 884 O O . SER A 1 123 ? 12.617 -33.219 -0.168 1 45.75 123 SER A O 1
ATOM 886 N N . GLY A 1 124 ? 11.18 -34.688 0.381 1 48.97 124 GLY A N 1
ATOM 887 C CA . GLY A 1 124 ? 10.102 -33.719 0.535 1 48.97 124 GLY A CA 1
ATOM 888 C C . GLY A 1 124 ? 10.305 -32.781 1.696 1 48.97 124 GLY A C 1
ATOM 889 O O . GLY A 1 124 ? 9.797 -31.656 1.686 1 48.97 124 GLY A O 1
ATOM 890 N N . ASN A 1 125 ? 11.031 -33.344 2.826 1 46.91 125 ASN A N 1
ATOM 891 C CA . ASN A 1 125 ? 10.961 -32.5 4.02 1 46.91 125 ASN A CA 1
ATOM 892 C C . ASN A 1 125 ? 11.695 -31.188 3.816 1 46.91 125 ASN A C 1
ATOM 894 O O . ASN A 1 125 ? 11.266 -30.156 4.324 1 46.91 125 ASN A O 1
ATOM 898 N N . LYS A 1 126 ? 12.922 -31.25 3.256 1 50.78 126 LYS A N 1
ATOM 899 C CA . LYS A 1 126 ? 13.742 -30.047 3.215 1 50.78 126 LYS A CA 1
ATOM 900 C C . LYS A 1 126 ? 13.172 -29.016 2.24 1 50.78 126 LYS A C 1
ATOM 902 O O . LYS A 1 126 ? 13.508 -27.828 2.305 1 50.78 126 LYS A O 1
ATOM 907 N N . LEU A 1 127 ? 12.055 -29.516 1.62 1 67.25 127 LEU A N 1
ATOM 908 C CA . LEU A 1 127 ? 11.492 -28.594 0.642 1 67.25 127 LEU A CA 1
ATOM 909 C C . LEU A 1 127 ? 10.359 -27.766 1.254 1 67.25 127 LEU A C 1
ATOM 911 O O . LEU A 1 127 ? 9.867 -26.828 0.635 1 67.25 127 LEU A O 1
ATOM 915 N N . ALA A 1 128 ? 10.336 -28 2.578 1 78.75 128 ALA A N 1
ATOM 916 C CA . ALA A 1 128 ? 9.172 -27.375 3.197 1 78.75 128 ALA A CA 1
ATOM 917 C C . ALA A 1 128 ? 9.312 -25.844 3.234 1 78.75 128 ALA A C 1
ATOM 919 O O . ALA A 1 128 ? 8.422 -25.125 2.795 1 78.75 128 ALA A O 1
ATOM 920 N N . GLU A 1 129 ? 10.5 -25.438 3.666 1 84 129 GLU A N 1
ATOM 921 C CA . GLU A 1 129 ? 10.695 -23.984 3.766 1 84 129 GLU A CA 1
ATOM 922 C C . GLU A 1 129 ? 10.688 -23.328 2.389 1 84 129 GLU A C 1
ATOM 924 O O . GLU A 1 129 ? 10.156 -22.234 2.221 1 84 129 GLU A O 1
ATOM 929 N N . GLY A 1 130 ? 11.281 -24.031 1.431 1 86.81 130 GLY A N 1
ATOM 930 C CA . GLY A 1 130 ? 11.258 -23.5 0.075 1 86.81 130 GLY A CA 1
ATOM 931 C C . GLY A 1 130 ? 9.852 -23.328 -0.474 1 86.81 130 GLY A C 1
ATOM 932 O O . GLY A 1 130 ? 9.547 -22.312 -1.109 1 86.81 130 GLY A O 1
ATOM 933 N N . ILE A 1 131 ? 9.055 -24.281 -0.168 1 86.5 131 ILE A N 1
ATOM 934 C CA . ILE A 1 131 ? 7.672 -24.25 -0.625 1 86.5 131 ILE A CA 1
ATOM 935 C C . ILE A 1 131 ? 6.926 -23.125 0.093 1 86.5 131 ILE A C 1
ATOM 937 O O . ILE A 1 131 ? 6.16 -22.375 -0.528 1 86.5 131 ILE A O 1
ATOM 941 N N . ARG A 1 132 ? 7.211 -22.969 1.389 1 88.38 132 ARG A N 1
ATOM 942 C CA . ARG A 1 132 ? 6.559 -21.922 2.164 1 88.38 132 ARG A CA 1
ATOM 943 C C . ARG A 1 132 ? 6.969 -20.531 1.669 1 88.38 132 ARG A C 1
ATOM 945 O O . ARG A 1 132 ? 6.145 -19.625 1.622 1 88.38 132 ARG A O 1
ATOM 952 N N . VAL A 1 133 ? 8.188 -20.406 1.308 1 90.81 133 VAL A N 1
ATOM 953 C CA . VAL A 1 133 ? 8.656 -19.125 0.803 1 90.81 133 VAL A CA 1
ATOM 954 C C . VAL A 1 133 ? 8.039 -18.844 -0.564 1 90.81 133 VAL A C 1
ATOM 956 O O . VAL A 1 133 ? 7.641 -17.703 -0.855 1 90.81 133 VAL A O 1
ATOM 959 N N . LEU A 1 134 ? 7.926 -19.875 -1.376 1 90 134 LEU A N 1
ATOM 960 C CA . LEU A 1 134 ? 7.352 -19.734 -2.709 1 90 134 LEU A CA 1
ATOM 961 C C . LEU A 1 134 ? 5.918 -19.234 -2.631 1 90 134 LEU A C 1
ATOM 963 O O . LEU A 1 134 ? 5.496 -18.406 -3.453 1 90 134 LEU A O 1
ATOM 967 N N . SER A 1 135 ? 5.227 -19.688 -1.67 1 88.25 135 SER A N 1
ATOM 968 C CA . SER A 1 135 ? 3.824 -19.312 -1.534 1 88.25 135 SER A CA 1
ATOM 969 C C . SER A 1 135 ? 3.658 -18.109 -0.603 1 88.25 135 SER A C 1
ATOM 971 O O . SER A 1 135 ? 2.537 -17.734 -0.25 1 88.25 135 SER A O 1
ATOM 973 N N . ASN A 1 136 ? 4.789 -17.562 -0.107 1 87.81 136 ASN A N 1
ATOM 974 C CA . ASN A 1 136 ? 4.797 -16.438 0.813 1 87.81 136 ASN A CA 1
ATOM 975 C C . ASN A 1 136 ? 4.105 -16.781 2.131 1 87.81 136 ASN A C 1
ATOM 977 O O . ASN A 1 136 ? 3.428 -15.93 2.719 1 87.81 136 ASN A O 1
ATOM 981 N N . SER A 1 137 ? 4.23 -17.984 2.531 1 88.06 137 SER A N 1
ATOM 982 C CA . SER A 1 137 ? 3.615 -18.438 3.775 1 88.06 137 SER A CA 1
ATOM 983 C C . SER A 1 137 ? 4.66 -18.656 4.863 1 88.06 137 SER A C 1
ATOM 985 O O . SER A 1 137 ? 4.324 -19 6 1 88.06 137 SER A O 1
ATOM 987 N N . SER A 1 138 ? 5.883 -18.469 4.496 1 89.25 138 SER A N 1
ATOM 988 C CA . SER A 1 138 ? 6.961 -18.641 5.465 1 89.25 138 SER A CA 1
ATOM 989 C C . SER A 1 138 ? 6.914 -17.578 6.555 1 89.25 138 SER A C 1
ATOM 991 O O . SER A 1 138 ? 6.637 -16.406 6.273 1 89.25 138 SER A O 1
ATOM 993 N N . THR A 1 139 ? 7.254 -17.984 7.758 1 87.56 139 THR A N 1
ATOM 994 C CA . THR A 1 139 ? 7.379 -17.047 8.859 1 87.56 139 THR A CA 1
ATOM 995 C C . THR A 1 139 ? 8.82 -16.578 9.016 1 87.56 139 THR A C 1
ATOM 997 O O . THR A 1 139 ? 9.102 -15.656 9.789 1 87.56 139 THR A O 1
ATOM 1000 N N . LEU A 1 140 ? 9.68 -17.141 8.203 1 88.81 140 LEU A N 1
ATOM 1001 C CA . LEU A 1 140 ? 11.102 -16.891 8.406 1 88.81 140 LEU A CA 1
ATOM 1002 C C . LEU A 1 140 ? 11.641 -15.953 7.32 1 88.81 140 LEU A C 1
ATOM 1004 O O . LEU A 1 140 ? 12.414 -15.039 7.613 1 88.81 140 LEU A O 1
ATOM 1008 N N . GLN A 1 141 ? 11.25 -16.312 6.094 1 92.25 141 GLN A N 1
ATOM 1009 C CA . GLN A 1 141 ? 11.898 -15.609 4.988 1 92.25 141 GLN A CA 1
ATOM 1010 C C . GLN A 1 141 ? 10.898 -15.266 3.891 1 92.25 141 GLN A C 1
ATOM 1012 O O . GLN A 1 141 ? 9.82 -15.867 3.82 1 92.25 141 GLN A O 1
ATOM 1017 N N . ARG A 1 142 ? 11.273 -14.281 3.121 1 95 142 ARG A N 1
ATOM 1018 C CA . ARG A 1 142 ? 10.555 -13.961 1.89 1 95 142 ARG A CA 1
ATOM 1019 C C . ARG A 1 142 ? 11.508 -13.438 0.82 1 95 142 ARG A C 1
ATOM 1021 O O . ARG A 1 142 ? 12.625 -13.016 1.13 1 95 142 ARG A O 1
ATOM 1028 N N . VAL A 1 143 ? 11.047 -13.539 -0.366 1 96.81 143 VAL A N 1
ATOM 1029 C CA . VAL A 1 143 ? 11.828 -13 -1.473 1 96.81 143 VAL A CA 1
ATOM 1030 C C . VAL A 1 143 ? 11.312 -11.609 -1.835 1 96.81 143 VAL A C 1
ATOM 1032 O O . VAL A 1 143 ? 10.102 -11.391 -1.912 1 96.81 143 VAL A O 1
ATOM 1035 N N . VAL A 1 144 ? 12.234 -10.688 -1.99 1 97.38 144 VAL A N 1
ATOM 1036 C CA . VAL A 1 144 ? 11.914 -9.328 -2.418 1 97.38 144 VAL A CA 1
ATOM 1037 C C . VAL A 1 144 ? 12.789 -8.938 -3.604 1 97.38 144 VAL A C 1
ATOM 1039 O O . VAL A 1 144 ? 13.75 -9.641 -3.936 1 97.38 144 VAL A O 1
ATOM 1042 N N . PHE A 1 145 ? 12.414 -7.887 -4.234 1 97.44 145 PHE A N 1
ATOM 1043 C CA . PHE A 1 145 ? 13.211 -7.395 -5.352 1 97.44 145 PHE A CA 1
ATOM 1044 C C . PHE A 1 145 ? 13.828 -6.039 -5.02 1 97.44 145 PHE A C 1
ATOM 1046 O O . PHE A 1 145 ? 13.188 -5.195 -4.391 1 97.44 145 PHE A O 1
ATOM 1053 N N . THR A 1 146 ? 15 -5.871 -5.465 1 97.19 146 THR A N 1
ATOM 1054 C CA . THR A 1 146 ? 15.695 -4.598 -5.312 1 97.19 146 THR A CA 1
ATOM 1055 C C . THR A 1 146 ? 15.367 -3.658 -6.469 1 97.19 146 THR A C 1
ATOM 1057 O O . THR A 1 146 ? 14.617 -4.023 -7.379 1 97.19 146 THR A O 1
ATOM 1060 N N . ASP A 1 147 ? 15.969 -2.461 -6.441 1 92.12 147 ASP A N 1
ATOM 1061 C CA . ASP A 1 147 ? 15.734 -1.42 -7.438 1 92.12 147 ASP A CA 1
ATOM 1062 C C . ASP A 1 147 ? 16.203 -1.863 -8.82 1 92.12 147 ASP A C 1
ATOM 1064 O O . ASP A 1 147 ? 15.656 -1.438 -9.836 1 92.12 147 ASP A O 1
ATOM 1068 N N . ASP A 1 148 ? 17.203 -2.721 -8.844 1 94.06 148 ASP A N 1
ATOM 1069 C CA . ASP A 1 148 ? 17.719 -3.182 -10.133 1 94.06 148 ASP A CA 1
ATOM 1070 C C . ASP A 1 148 ? 17.141 -4.551 -10.492 1 94.06 148 ASP A C 1
ATOM 1072 O O . ASP A 1 148 ? 17.703 -5.266 -11.328 1 94.06 148 ASP A O 1
ATOM 1076 N N . GLN A 1 149 ? 16.156 -5.047 -9.758 1 94.44 149 GLN A N 1
ATOM 1077 C CA . GLN A 1 149 ? 15.375 -6.246 -10.047 1 94.44 149 GLN A CA 1
ATOM 1078 C C . GLN A 1 149 ? 16.156 -7.508 -9.688 1 94.44 149 GLN A C 1
ATOM 1080 O O . GLN A 1 149 ? 15.992 -8.547 -10.328 1 94.44 149 GLN A O 1
ATOM 1085 N N . THR A 1 150 ? 17.031 -7.348 -8.695 1 97.69 150 THR A N 1
ATOM 1086 C CA . THR A 1 150 ? 17.656 -8.523 -8.086 1 97.69 150 THR A CA 1
ATOM 1087 C C . THR A 1 150 ? 16.75 -9.117 -7.008 1 97.69 150 THR A C 1
ATOM 1089 O O . THR A 1 150 ? 16.25 -8.398 -6.148 1 97.69 150 THR A O 1
ATOM 1092 N N . ALA A 1 151 ? 16.562 -10.414 -7.137 1 98.44 151 ALA A N 1
ATOM 1093 C CA . ALA A 1 151 ? 15.82 -11.086 -6.07 1 98.44 151 ALA A CA 1
ATOM 1094 C C . ALA A 1 151 ? 16.703 -11.289 -4.836 1 98.44 151 ALA A C 1
ATOM 1096 O O . ALA A 1 151 ? 17.844 -11.742 -4.949 1 98.44 151 ALA A O 1
ATOM 1097 N N . LEU A 1 152 ? 16.172 -10.938 -3.689 1 98.06 152 LEU A N 1
ATOM 1098 C CA . LEU A 1 152 ? 16.859 -11.094 -2.416 1 98.06 152 LEU A CA 1
ATOM 1099 C C . LEU A 1 152 ? 16.031 -11.891 -1.426 1 98.06 152 LEU A C 1
ATOM 1101 O O . LEU A 1 152 ? 14.797 -11.781 -1.422 1 98.06 152 LEU A O 1
ATOM 1105 N N . LEU A 1 153 ? 16.703 -12.609 -0.681 1 96.44 153 LEU A N 1
ATOM 1106 C CA . LEU A 1 153 ? 16.031 -13.258 0.448 1 96.44 153 LEU A CA 1
ATOM 1107 C C . LEU A 1 153 ? 16.156 -12.406 1.709 1 96.44 153 LEU A C 1
ATOM 1109 O O . LEU A 1 153 ? 17.266 -12.031 2.102 1 96.44 153 LEU A O 1
ATOM 1113 N N . VAL A 1 154 ? 15.055 -12.078 2.359 1 96.44 154 VAL A N 1
ATOM 1114 C CA . VAL A 1 154 ? 15.031 -11.25 3.559 1 96.44 154 VAL A CA 1
ATOM 1115 C C . VAL A 1 154 ? 14.078 -11.852 4.586 1 96.44 154 VAL A C 1
ATOM 1117 O O . VAL A 1 154 ? 13.328 -12.781 4.277 1 96.44 154 VAL A O 1
ATOM 1120 N N . PRO A 1 155 ? 14.148 -11.312 5.77 1 94.44 155 PRO A N 1
ATOM 1121 C CA . PRO A 1 155 ? 13.18 -11.812 6.75 1 94.44 155 PRO A CA 1
ATOM 1122 C C . PRO A 1 155 ? 11.734 -11.5 6.359 1 94.44 155 PRO A C 1
ATOM 1124 O O . PRO A 1 155 ? 11.477 -10.508 5.672 1 94.44 155 PRO A O 1
ATOM 1127 N N . GLN A 1 156 ? 10.852 -12.367 6.738 1 91.81 156 GLN A N 1
ATOM 1128 C CA . GLN A 1 156 ? 9.438 -12.188 6.441 1 91.81 156 GLN A CA 1
ATOM 1129 C C . GLN A 1 156 ? 8.906 -10.898 7.062 1 91.81 156 GLN A C 1
ATOM 1131 O O . GLN A 1 156 ? 8.125 -10.18 6.434 1 91.81 156 GLN A O 1
ATOM 1136 N N . ASN A 1 157 ? 9.359 -10.68 8.328 1 87.75 157 ASN A N 1
ATOM 1137 C CA . ASN A 1 157 ? 8.883 -9.5 9.047 1 87.75 157 ASN A CA 1
ATOM 1138 C C . ASN A 1 157 ? 10.031 -8.562 9.422 1 87.75 157 ASN A C 1
ATOM 1140 O O . ASN A 1 157 ? 11.07 -9.016 9.914 1 87.75 157 ASN A O 1
ATOM 1144 N N . LEU A 1 158 ? 9.82 -7.359 9.07 1 89.94 158 LEU A N 1
ATOM 1145 C CA . LEU A 1 158 ? 10.758 -6.309 9.453 1 89.94 158 LEU A CA 1
ATOM 1146 C C . LEU A 1 158 ? 10.078 -5.273 10.344 1 89.94 158 LEU A C 1
ATOM 1148 O O . LEU A 1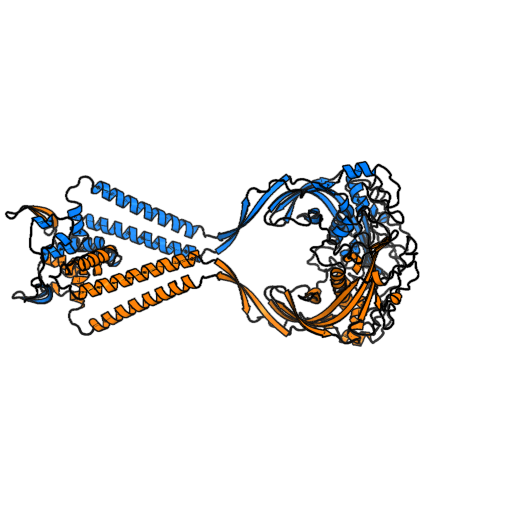 158 ? 8.914 -4.926 10.117 1 89.94 158 LEU A O 1
ATOM 1152 N N . PRO A 1 159 ? 10.789 -4.812 11.328 1 84.12 159 PRO A N 1
ATOM 1153 C CA . PRO A 1 159 ? 10.211 -3.715 12.109 1 84.12 159 PRO A CA 1
ATOM 1154 C C . PRO A 1 159 ? 9.953 -2.463 11.273 1 84.12 159 PRO A C 1
ATOM 1156 O O . PRO A 1 159 ? 10.625 -2.25 10.258 1 84.12 159 PRO A O 1
ATOM 1159 N N . SER A 1 160 ? 8.945 -1.788 11.805 1 82.88 160 SER A N 1
ATOM 1160 C CA . SER A 1 160 ? 8.672 -0.523 11.133 1 82.88 160 SER A CA 1
ATOM 1161 C C . SER A 1 160 ? 9.688 0.541 11.516 1 82.88 160 SER A C 1
ATOM 1163 O O . SER A 1 160 ? 10.352 0.427 12.555 1 82.88 160 SER A O 1
ATOM 1165 N N . ASN A 1 161 ? 9.945 1.521 10.711 1 82.69 161 ASN A N 1
ATOM 1166 C CA . ASN A 1 161 ? 10.695 2.738 11 1 82.69 161 ASN A CA 1
ATOM 1167 C C . ASN A 1 161 ? 12.18 2.449 11.18 1 82.69 161 ASN A C 1
ATOM 1169 O O . ASN A 1 161 ? 12.805 2.961 12.109 1 82.69 161 ASN A O 1
ATOM 1173 N N . ILE A 1 162 ? 12.664 1.514 10.461 1 88.19 162 ILE A N 1
ATOM 1174 C CA . ILE A 1 162 ? 14.094 1.239 10.508 1 88.19 162 ILE A CA 1
ATOM 1175 C C . ILE A 1 162 ? 14.703 1.415 9.117 1 88.19 162 ILE A C 1
ATOM 1177 O O . ILE A 1 162 ? 13.992 1.326 8.109 1 88.19 162 ILE A O 1
ATOM 1181 N N . THR A 1 163 ? 15.961 1.725 9.125 1 90.12 163 THR A N 1
ATOM 1182 C CA . THR A 1 163 ? 16.859 1.624 7.98 1 90.12 163 THR A CA 1
ATOM 1183 C C . THR A 1 163 ? 18.078 0.785 8.328 1 90.12 163 THR A C 1
ATOM 1185 O O . THR A 1 163 ? 18.641 0.901 9.422 1 90.12 163 THR A O 1
ATOM 1188 N N . TYR A 1 164 ? 18.422 -0.12 7.457 1 93.94 164 TYR A N 1
ATOM 1189 C CA . TYR A 1 164 ? 19.562 -0.97 7.781 1 93.94 164 TYR A CA 1
ATOM 1190 C C . TYR A 1 164 ? 20.312 -1.393 6.52 1 93.94 164 TYR A C 1
ATOM 1192 O O . TYR A 1 164 ? 19.797 -1.234 5.406 1 93.94 164 TYR A O 1
ATOM 1200 N N . GLU A 1 165 ? 21.547 -1.778 6.719 1 95.31 165 GLU A N 1
ATOM 1201 C CA . GLU A 1 165 ? 22.422 -2.375 5.703 1 95.31 165 GLU A CA 1
ATOM 1202 C C . GLU A 1 165 ? 22.797 -3.807 6.07 1 95.31 165 GLU A C 1
ATOM 1204 O O . GLU A 1 165 ? 23.172 -4.082 7.211 1 95.31 165 GLU A O 1
ATOM 1209 N N . ALA A 1 166 ? 22.578 -4.715 5.16 1 97.25 166 ALA A N 1
ATOM 1210 C CA . ALA A 1 166 ? 22.875 -6.121 5.426 1 97.25 166 ALA A CA 1
ATOM 1211 C C . ALA A 1 166 ? 23.344 -6.828 4.156 1 97.25 166 ALA A C 1
ATOM 1213 O O . ALA A 1 166 ? 23.328 -6.246 3.07 1 97.25 166 ALA A O 1
ATOM 1214 N N . GLN A 1 167 ? 23.859 -8.023 4.379 1 97.19 167 GLN A N 1
ATOM 1215 C CA . GLN A 1 167 ? 24.234 -8.898 3.279 1 97.19 167 GLN A CA 1
ATOM 1216 C C . GLN A 1 167 ? 23.234 -10.039 3.119 1 97.19 167 GLN A C 1
ATOM 1218 O O . GLN A 1 167 ? 22.75 -10.594 4.109 1 97.19 167 GLN A O 1
ATOM 1223 N N . ALA A 1 168 ? 22.938 -10.336 1.877 1 97.62 168 ALA A N 1
ATOM 1224 C CA . ALA A 1 168 ? 22.016 -11.438 1.598 1 97.62 168 ALA A CA 1
ATOM 1225 C C . ALA A 1 168 ? 22.391 -12.141 0.295 1 97.62 168 ALA A C 1
ATOM 1227 O O . ALA A 1 168 ? 23.203 -11.633 -0.483 1 97.62 168 ALA A O 1
ATOM 1228 N N . VAL A 1 169 ? 21.859 -13.258 0.109 1 96.56 169 VAL A N 1
ATOM 1229 C CA . VAL A 1 169 ? 21.984 -13.984 -1.148 1 96.56 169 VAL A CA 1
ATOM 1230 C C . VAL A 1 169 ? 20.984 -13.445 -2.162 1 96.56 169 VAL A C 1
ATOM 1232 O O . VAL A 1 169 ? 19.812 -13.211 -1.826 1 96.56 169 VAL A O 1
ATOM 1235 N N . GLY A 1 170 ? 21.484 -13.242 -3.332 1 98 170 GLY A N 1
ATOM 1236 C CA . GLY A 1 170 ? 20.609 -12.758 -4.398 1 98 170 GLY A CA 1
ATOM 1237 C C . GLY A 1 170 ? 20.766 -13.539 -5.688 1 98 170 GLY A C 1
ATOM 1238 O O . GLY A 1 170 ? 21.75 -14.25 -5.879 1 98 170 GLY A O 1
ATOM 1239 N N . VAL A 1 171 ? 19.75 -13.523 -6.449 1 98.31 171 VAL A N 1
ATOM 1240 C CA . VAL A 1 171 ? 19.766 -14.094 -7.793 1 98.31 171 VAL A CA 1
ATOM 1241 C C . VAL A 1 171 ? 19.219 -13.078 -8.789 1 98.31 171 VAL A C 1
ATOM 1243 O O . VAL A 1 171 ? 18.203 -12.422 -8.531 1 98.31 171 VAL A O 1
ATOM 1246 N N . LYS A 1 172 ? 19.906 -12.938 -9.859 1 97.94 172 LYS A N 1
ATOM 1247 C CA . LYS A 1 172 ? 19.469 -12.062 -10.945 1 97.94 172 LYS A CA 1
ATOM 1248 C C . LYS A 1 172 ? 19.469 -12.805 -12.281 1 97.94 172 LYS A C 1
ATOM 1250 O O . LYS A 1 172 ? 20.438 -13.469 -12.633 1 97.94 172 LYS A O 1
ATOM 1255 N N . SER A 1 173 ? 18.391 -12.688 -12.945 1 98 173 SER A N 1
ATOM 1256 C CA . SER A 1 173 ? 18.25 -13.328 -14.258 1 98 173 SER A CA 1
ATOM 1257 C C . SER A 1 173 ? 17.922 -12.305 -15.336 1 98 173 SER A C 1
ATOM 1259 O O . SER A 1 173 ? 17.266 -11.297 -15.07 1 98 173 SER A O 1
ATOM 1261 N N . GLN A 1 174 ? 18.469 -12.539 -16.469 1 97.75 174 GLN A N 1
ATOM 1262 C CA . GLN A 1 174 ? 18.109 -11.844 -17.703 1 97.75 174 GLN A CA 1
ATOM 1263 C C . GLN A 1 174 ? 17.688 -12.82 -18.797 1 97.75 174 GLN A C 1
ATOM 1265 O O . GLN A 1 174 ? 18.438 -13.742 -19.141 1 97.75 174 GLN A O 1
ATOM 1270 N N . CYS A 1 175 ? 16.469 -12.609 -19.234 1 97.56 175 CYS A N 1
ATOM 1271 C CA . CYS A 1 175 ? 15.938 -13.578 -20.188 1 97.56 175 CYS A CA 1
ATOM 1272 C C . CYS A 1 175 ? 15.57 -12.898 -21.5 1 97.56 175 CYS A C 1
ATOM 1274 O O . CYS A 1 175 ? 15.227 -11.719 -21.516 1 97.56 175 CYS A O 1
ATOM 1276 N N . THR A 1 176 ? 15.664 -13.641 -22.578 1 96.75 176 THR A N 1
ATOM 1277 C CA . THR A 1 176 ? 15.281 -13.188 -23.906 1 96.75 176 THR A CA 1
ATOM 1278 C C . THR A 1 176 ? 14.555 -14.297 -24.656 1 96.75 176 THR A C 1
ATOM 1280 O O . THR A 1 176 ? 14.828 -15.484 -24.453 1 96.75 176 THR A O 1
ATOM 1283 N N . SER A 1 177 ? 13.602 -13.867 -25.469 1 96.56 177 SER A N 1
ATOM 1284 C CA . SER A 1 177 ? 12.969 -14.812 -26.375 1 96.56 177 SER A CA 1
ATOM 1285 C C . SER A 1 177 ? 13.836 -15.086 -27.594 1 96.56 177 SER A C 1
ATOM 1287 O O . SER A 1 177 ? 14.219 -14.156 -28.312 1 96.56 177 SER A O 1
ATOM 1289 N N . ILE A 1 178 ? 14.102 -16.344 -27.906 1 95.88 178 ILE A N 1
ATOM 1290 C CA . ILE A 1 178 ? 15.008 -16.656 -29.016 1 95.88 178 ILE A CA 1
ATOM 1291 C C . ILE A 1 178 ? 14.297 -17.547 -30.031 1 95.88 178 ILE A C 1
ATOM 1293 O O . ILE A 1 178 ? 14.945 -18.266 -30.797 1 95.88 178 ILE A O 1
ATOM 1297 N N . THR A 1 179 ? 13.008 -17.594 -29.953 1 94.12 179 THR A N 1
ATOM 1298 C CA . THR A 1 179 ? 12.203 -18.469 -30.797 1 94.12 179 THR A CA 1
ATOM 1299 C C . THR A 1 179 ? 12.562 -18.281 -32.25 1 94.12 179 THR A C 1
ATOM 1301 O O . THR A 1 179 ? 12.648 -19.266 -33 1 94.12 179 THR A O 1
ATOM 1304 N N . LYS A 1 180 ? 12.805 -17.078 -32.688 1 92.06 180 LYS A N 1
ATOM 1305 C CA . LYS A 1 180 ? 13.086 -16.766 -34.062 1 92.06 180 LYS A CA 1
ATOM 1306 C C . LYS A 1 180 ? 14.352 -17.484 -34.562 1 92.06 180 LYS A C 1
ATOM 1308 O O . LYS A 1 180 ? 14.477 -17.797 -35.75 1 92.06 180 LYS A O 1
ATOM 1313 N N . TYR A 1 181 ? 15.211 -17.703 -33.656 1 91.81 181 TYR A N 1
ATOM 1314 C CA . TYR A 1 181 ? 16.469 -18.344 -34.031 1 91.81 181 TYR A CA 1
ATOM 1315 C C . TYR A 1 181 ? 16.344 -19.859 -34 1 91.81 181 TYR A C 1
ATOM 1317 O O . TYR A 1 181 ? 17.219 -20.578 -34.5 1 91.81 181 TYR A O 1
ATOM 1325 N N . CYS A 1 182 ? 15.25 -20.328 -33.438 1 91.19 182 CYS A N 1
ATOM 1326 C CA . CYS A 1 182 ? 15.109 -21.781 -33.25 1 91.19 182 CYS A CA 1
ATOM 1327 C C . CYS A 1 182 ? 14.234 -22.391 -34.344 1 91.19 182 CYS A C 1
ATOM 1329 O O . CYS A 1 182 ? 14.203 -23.609 -34.531 1 91.19 182 CYS A O 1
ATOM 1331 N N . ILE A 1 183 ? 13.398 -21.5 -34.906 1 88.19 183 ILE A N 1
ATOM 1332 C CA . ILE A 1 183 ? 12.508 -21.984 -35.938 1 88.19 183 ILE A CA 1
ATOM 1333 C C . ILE A 1 183 ? 13.242 -21.984 -37.281 1 88.19 183 ILE A C 1
ATOM 1335 O O . ILE A 1 183 ? 13.805 -20.969 -37.688 1 88.19 183 ILE A O 1
ATOM 1339 N N . TYR A 1 184 ? 13.422 -23.25 -37.812 1 71 184 TYR A N 1
ATOM 1340 C CA . TYR A 1 184 ? 14.062 -23.344 -39.125 1 71 184 TYR A CA 1
ATOM 1341 C C . TYR A 1 184 ? 13.055 -23.078 -40.25 1 71 184 TYR A C 1
ATOM 1343 O O . TYR A 1 184 ? 11.922 -23.562 -40.188 1 71 184 TYR A O 1
ATOM 1351 N N . ILE A 1 185 ? 13.094 -21.844 -40.812 1 60.94 185 ILE A N 1
ATOM 1352 C CA . ILE A 1 185 ? 12.18 -21.391 -41.844 1 60.94 185 ILE A CA 1
ATOM 1353 C C . ILE A 1 185 ? 11.922 -22.516 -42.844 1 60.94 185 ILE A C 1
ATOM 1355 O O . ILE A 1 185 ? 11.094 -22.391 -43.75 1 60.94 185 ILE A O 1
ATOM 1359 N N . THR A 1 186 ? 12.562 -23.594 -42.688 1 59.34 186 THR A N 1
ATOM 1360 C CA . THR A 1 186 ? 12.164 -24.422 -43.812 1 59.34 186 THR A CA 1
ATOM 1361 C C . THR A 1 186 ? 10.719 -24.891 -43.656 1 59.34 186 THR A C 1
ATOM 1363 O O . THR A 1 186 ? 10.125 -24.75 -42.594 1 59.34 186 THR A O 1
ATOM 1366 N N . SER A 1 187 ? 9.93 -25.406 -44.75 1 60.19 187 SER A N 1
ATOM 1367 C CA . SER A 1 187 ? 8.562 -25.688 -45.156 1 60.19 187 SER A CA 1
ATOM 1368 C C . SER A 1 187 ? 7.844 -26.547 -44.125 1 60.19 187 SER A C 1
ATOM 1370 O O . SER A 1 187 ? 6.617 -26.672 -44.125 1 60.19 187 SER A O 1
ATOM 1372 N N . ASP A 1 188 ? 8.562 -27.062 -42.969 1 78.56 188 ASP A N 1
ATOM 1373 C CA . ASP A 1 188 ? 7.801 -27.984 -42.125 1 78.56 188 ASP A CA 1
ATOM 1374 C C . ASP A 1 188 ? 7.922 -27.609 -40.656 1 78.56 188 ASP A C 1
ATOM 1376 O O . ASP A 1 188 ? 8.938 -27.891 -40 1 78.56 188 ASP A O 1
ATOM 1380 N N . TYR A 1 189 ? 6.961 -26.828 -40.062 1 85.44 189 TYR A N 1
ATOM 1381 C CA . TYR A 1 189 ? 6.953 -26.391 -38.688 1 85.44 189 TYR A CA 1
ATOM 1382 C C . TYR A 1 189 ? 6.656 -27.547 -37.75 1 85.44 189 TYR A C 1
ATOM 1384 O O . TYR A 1 189 ? 6.895 -27.453 -36.531 1 85.44 189 TYR A O 1
ATOM 1392 N N . GLY A 1 190 ? 6.336 -28.641 -38.25 1 82.75 190 GLY A N 1
ATOM 1393 C CA . GLY A 1 190 ? 6.008 -29.797 -37.438 1 82.75 190 GLY A CA 1
ATOM 1394 C C . GLY A 1 190 ? 4.52 -30.094 -37.375 1 82.75 190 GLY A C 1
ATOM 1395 O O . GLY A 1 190 ? 3.713 -29.328 -37.906 1 82.75 190 GLY A O 1
ATOM 1396 N N . PRO A 1 191 ? 4.203 -31.25 -36.906 1 82.69 191 PRO A N 1
ATOM 1397 C CA . PRO A 1 191 ? 2.785 -31.562 -36.719 1 82.69 191 PRO A CA 1
ATOM 1398 C C . PRO A 1 191 ? 2.076 -30.609 -35.75 1 82.69 191 PRO A C 1
ATOM 1400 O O . PRO A 1 191 ? 2.721 -29.766 -35.156 1 82.69 191 PRO A O 1
ATOM 1403 N N . ASN A 1 192 ? 0.825 -30.781 -35.656 1 78.12 192 ASN A N 1
ATOM 1404 C CA . ASN A 1 192 ? 0.014 -29.906 -34.812 1 78.12 192 ASN A CA 1
ATOM 1405 C C . ASN A 1 192 ? 0.369 -30.078 -33.312 1 78.12 192 ASN A C 1
ATOM 1407 O O . ASN A 1 192 ? 0.206 -29.141 -32.531 1 78.12 192 ASN A O 1
ATOM 1411 N N . ALA A 1 193 ? 0.95 -31.203 -32.969 1 77.19 193 ALA A N 1
ATOM 1412 C CA . ALA A 1 193 ? 1.185 -31.531 -31.578 1 77.19 193 ALA A CA 1
ATOM 1413 C C . ALA A 1 193 ? 2.494 -30.922 -31.078 1 77.19 193 ALA A C 1
ATOM 1415 O O . ALA A 1 193 ? 2.707 -30.797 -29.875 1 77.19 193 ALA A O 1
ATOM 1416 N N . PHE A 1 194 ? 3.359 -30.641 -32 1 84.38 194 PHE A N 1
ATOM 1417 C CA . PHE A 1 194 ? 4.621 -30.078 -31.562 1 84.38 194 PHE A CA 1
ATOM 1418 C C . PHE A 1 194 ? 5.25 -29.219 -32.625 1 84.38 194 PHE A C 1
ATOM 1420 O O . PHE A 1 194 ? 5.035 -29.438 -33.844 1 84.38 194 PHE A O 1
ATOM 1427 N N . LEU A 1 195 ? 5.918 -28.156 -32.188 1 86.88 195 LEU A N 1
ATOM 1428 C CA . LEU A 1 195 ? 6.691 -27.281 -33.062 1 86.88 195 LEU A CA 1
ATOM 1429 C C . LEU A 1 195 ? 8.133 -27.766 -33.156 1 86.88 195 LEU A C 1
ATOM 1431 O O . LEU A 1 195 ? 8.781 -28.047 -32.156 1 86.88 195 LEU A O 1
ATOM 1435 N N . ASN A 1 196 ? 8.508 -27.906 -34.438 1 85.94 196 ASN A N 1
ATOM 1436 C CA . ASN A 1 196 ? 9.906 -28.281 -34.656 1 85.94 196 ASN A CA 1
ATOM 1437 C C . ASN A 1 196 ? 10.844 -27.125 -34.312 1 85.94 196 ASN A C 1
ATOM 1439 O O . ASN A 1 196 ? 10.805 -26.078 -34.938 1 85.94 196 ASN A O 1
ATOM 1443 N N . LEU A 1 197 ? 11.641 -27.359 -33.219 1 88.31 197 LEU A N 1
ATOM 1444 C CA . LEU A 1 197 ? 12.578 -26.328 -32.75 1 88.31 197 LEU A CA 1
ATOM 1445 C C . LEU A 1 197 ? 14 -26.875 -32.719 1 88.31 197 LEU A C 1
ATOM 1447 O O . LEU A 1 197 ? 14.227 -28.016 -32.344 1 88.31 197 LEU A O 1
ATOM 1451 N N . ASP A 1 198 ? 14.891 -26.078 -33.281 1 86.62 198 ASP A N 1
ATOM 1452 C CA . ASP A 1 198 ? 16.312 -26.344 -33.188 1 86.62 198 ASP A CA 1
ATOM 1453 C C . ASP A 1 198 ? 17.109 -25.047 -33.031 1 86.62 198 ASP A C 1
ATOM 1455 O O . ASP A 1 198 ? 17.422 -24.391 -34.031 1 86.62 198 ASP A O 1
ATOM 1459 N N . CYS A 1 199 ? 17.484 -24.828 -31.875 1 90.81 199 CYS A N 1
ATOM 1460 C CA . CYS A 1 199 ? 18.141 -23.547 -31.609 1 90.81 199 CYS A CA 1
ATOM 1461 C C . CYS A 1 199 ? 19.609 -23.609 -31.969 1 90.81 199 CYS A C 1
ATOM 1463 O O . CYS A 1 199 ? 20.25 -22.578 -32.188 1 90.81 199 CYS A O 1
ATOM 1465 N N . SER A 1 200 ? 20.125 -24.797 -31.906 1 87.12 200 SER A N 1
ATOM 1466 C CA . SER A 1 200 ? 21.547 -24.953 -32.219 1 87.12 200 SER A CA 1
ATOM 1467 C C . SER A 1 200 ? 21.828 -24.531 -33.656 1 87.12 200 SER A C 1
ATOM 1469 O O . SER A 1 200 ? 22.891 -23.969 -33.938 1 87.12 200 SER A O 1
ATOM 1471 N N . LYS A 1 201 ? 20.938 -24.688 -34.438 1 83.69 201 LYS A N 1
ATOM 1472 C CA . LYS A 1 201 ? 21.094 -24.312 -35.844 1 83.69 201 LYS A CA 1
ATOM 1473 C C . LYS A 1 201 ? 21.062 -22.797 -36 1 83.69 201 LYS A C 1
ATOM 1475 O O . LYS A 1 201 ? 21.594 -22.266 -37 1 83.69 201 LYS A O 1
ATOM 1480 N N . GLY A 1 202 ? 20.422 -22.172 -35.125 1 85 202 GLY A N 1
ATOM 1481 C CA . GLY A 1 202 ? 20.359 -20.719 -35.156 1 85 202 GLY A CA 1
ATOM 1482 C C . GLY A 1 202 ? 21.531 -20.062 -34.469 1 85 202 GLY A C 1
ATOM 1483 O O . GLY A 1 202 ? 21.547 -18.828 -34.312 1 85 202 GLY A O 1
ATOM 1484 N N . GLY A 1 203 ? 22.5 -20.859 -34 1 87.94 203 GLY A N 1
ATOM 1485 C CA . GLY A 1 203 ? 23.719 -20.312 -33.438 1 87.94 203 GLY A CA 1
ATOM 1486 C C . GLY A 1 203 ? 23.625 -20.109 -31.922 1 87.94 203 GLY A C 1
ATOM 1487 O O . GLY A 1 203 ? 24.484 -19.469 -31.312 1 87.94 203 GLY A O 1
ATOM 1488 N N . ILE A 1 204 ? 22.594 -20.594 -31.375 1 91.5 204 ILE A N 1
ATOM 1489 C CA . ILE A 1 204 ? 22.422 -20.484 -29.938 1 91.5 204 ILE A CA 1
ATOM 1490 C C . ILE A 1 204 ? 22.844 -21.781 -29.266 1 91.5 204 ILE A C 1
ATOM 1492 O O . ILE A 1 204 ? 22.484 -22.875 -29.734 1 91.5 204 ILE A O 1
ATOM 1496 N N . ASN A 1 205 ? 23.609 -21.656 -28.25 1 91.19 205 ASN A N 1
ATOM 1497 C CA . ASN A 1 205 ? 24.094 -22.812 -27.516 1 91.19 205 ASN A CA 1
ATOM 1498 C C . ASN A 1 205 ? 23 -23.422 -26.641 1 91.19 205 ASN A C 1
ATOM 1500 O O . ASN A 1 205 ? 23.094 -23.406 -25.422 1 91.19 205 ASN A O 1
ATOM 1504 N N . TYR A 1 206 ? 21.969 -23.891 -27.219 1 92.56 206 TYR A N 1
ATOM 1505 C CA . TYR A 1 206 ? 20.875 -24.578 -26.578 1 92.56 206 TYR A CA 1
ATOM 1506 C C . TYR A 1 206 ? 20.375 -25.75 -27.438 1 92.56 206 TYR A C 1
ATOM 1508 O O . TYR A 1 206 ? 19.766 -25.547 -28.484 1 92.56 206 TYR A O 1
ATOM 1516 N N . GLN A 1 207 ? 20.781 -26.922 -26.922 1 84.75 207 GLN A N 1
ATOM 1517 C CA . GLN A 1 207 ? 20.359 -28.141 -27.594 1 84.75 207 GLN A CA 1
ATOM 1518 C C . GLN A 1 207 ? 18.984 -28.594 -27.125 1 84.75 207 GLN A C 1
ATOM 1520 O O . GLN A 1 207 ? 18.859 -29.188 -26.047 1 84.75 207 GLN A O 1
ATOM 1525 N N . ASN A 1 208 ? 18 -28.125 -27.719 1 72.62 208 ASN A N 1
ATOM 1526 C CA . ASN A 1 208 ? 16.641 -28.484 -27.312 1 72.62 208 ASN A CA 1
ATOM 1527 C C . ASN A 1 208 ? 16.172 -29.766 -28 1 72.62 208 ASN A C 1
ATOM 1529 O O . ASN A 1 208 ? 14.969 -29.969 -28.188 1 72.62 208 ASN A O 1
ATOM 1533 N N . SER A 1 209 ? 17.109 -30.672 -28.422 1 59.88 209 SER A N 1
ATOM 1534 C CA . SER A 1 209 ? 16.766 -31.828 -29.25 1 59.88 209 SER A CA 1
ATOM 1535 C C . SER A 1 209 ? 15.836 -32.781 -28.5 1 59.88 209 SER A C 1
ATOM 1537 O O . SER A 1 209 ? 16.281 -33.594 -27.672 1 59.88 209 SER A O 1
ATOM 1539 N N . SER A 1 210 ? 14.984 -32.219 -27.531 1 54.75 210 SER A N 1
ATOM 1540 C CA . SER A 1 210 ? 14.117 -33.25 -26.969 1 54.75 210 SER A CA 1
ATOM 1541 C C . SER A 1 210 ? 13.328 -33.969 -28.078 1 54.75 210 SER A C 1
ATOM 1543 O O . SER A 1 210 ? 13.086 -33.406 -29.141 1 54.75 210 SER A O 1
ATOM 1545 N N . ALA A 1 211 ? 13.188 -35.281 -27.828 1 53.94 211 ALA A N 1
ATOM 1546 C CA . ALA A 1 211 ? 12.305 -36.031 -28.719 1 53.94 211 ALA A CA 1
ATOM 1547 C C . ALA A 1 211 ? 11.023 -35.25 -29.016 1 53.94 211 ALA A C 1
ATOM 1549 O O . ALA A 1 211 ? 10.594 -34.438 -28.203 1 53.94 211 ALA A O 1
ATOM 1550 N N . GLN A 1 212 ? 10.672 -35.094 -30.312 1 53.72 212 GLN A N 1
ATOM 1551 C CA . GLN A 1 212 ? 9.633 -34.375 -31.047 1 53.72 212 GLN A CA 1
ATOM 1552 C C . GLN A 1 212 ? 8.352 -34.25 -30.219 1 53.72 212 GLN A C 1
ATOM 1554 O O . GLN A 1 212 ? 7.598 -33.281 -30.359 1 53.72 212 GLN A O 1
ATOM 1559 N N . THR A 1 213 ? 8.195 -35.156 -29.141 1 60.59 213 THR A N 1
ATOM 1560 C CA . THR A 1 213 ? 6.855 -35.156 -28.578 1 60.59 213 THR A CA 1
ATOM 1561 C C . THR A 1 213 ? 6.832 -34.5 -27.203 1 60.59 213 THR A C 1
ATOM 1563 O O . THR A 1 213 ? 5.762 -34.219 -26.656 1 60.59 213 THR A O 1
ATOM 1566 N N . GLN A 1 214 ? 8.062 -34.125 -26.719 1 72.69 214 GLN A N 1
ATOM 1567 C CA . GLN A 1 214 ? 8.023 -33.562 -25.375 1 72.69 214 GLN A CA 1
ATOM 1568 C C . GLN A 1 214 ? 8.508 -32.094 -25.391 1 72.69 214 GLN A C 1
ATOM 1570 O O . GLN A 1 214 ? 9.5 -31.781 -26.047 1 72.69 214 GLN A O 1
ATOM 1575 N N . ILE A 1 215 ? 7.707 -31.219 -24.766 1 79.44 215 ILE A N 1
ATOM 1576 C CA . ILE A 1 215 ? 8.109 -29.828 -24.578 1 79.44 215 ILE A CA 1
ATOM 1577 C C . ILE A 1 215 ? 9.219 -29.75 -23.531 1 79.44 215 ILE A C 1
ATOM 1579 O O . ILE A 1 215 ? 9.016 -30.141 -22.375 1 79.44 215 ILE A O 1
ATOM 1583 N N . PRO A 1 216 ? 10.391 -29.359 -23.984 1 81.69 216 PRO A N 1
ATOM 1584 C CA . PRO A 1 216 ? 11.492 -29.281 -23.016 1 81.69 216 PRO A CA 1
ATOM 1585 C C . PRO A 1 216 ? 11.195 -28.359 -21.844 1 81.69 216 PRO A C 1
ATOM 1587 O O . PRO A 1 216 ? 10.898 -27.172 -22.062 1 81.69 216 PRO A O 1
ATOM 1590 N N . PRO A 1 217 ? 11.258 -28.844 -20.609 1 86.56 217 PRO A N 1
ATOM 1591 C CA . PRO A 1 217 ? 11.031 -27.984 -19.453 1 86.56 217 PRO A CA 1
ATOM 1592 C C . PRO A 1 217 ? 12.211 -27.062 -19.156 1 86.56 217 PRO A C 1
ATOM 1594 O O . PRO A 1 217 ? 13.234 -27.125 -19.844 1 86.56 217 PRO A O 1
ATOM 1597 N N . LEU A 1 218 ? 12.039 -26.219 -18.266 1 92.12 218 LEU A N 1
ATOM 1598 C CA . LEU A 1 218 ? 13.133 -25.375 -17.812 1 92.12 218 LEU A CA 1
ATOM 1599 C C . LEU A 1 218 ? 14.289 -26.203 -17.266 1 92.12 218 LEU A C 1
ATOM 1601 O O . LEU A 1 218 ? 14.086 -27.125 -16.484 1 92.12 218 LEU A O 1
ATOM 1605 N N . CYS A 1 219 ? 15.461 -25.906 -17.719 1 90.88 219 CYS A N 1
ATOM 1606 C CA . CYS A 1 219 ? 16.656 -26.562 -17.188 1 90.88 219 CYS A CA 1
ATOM 1607 C C . CYS A 1 219 ? 17.875 -25.656 -17.312 1 90.88 219 CYS A C 1
ATOM 1609 O O . CYS A 1 219 ? 17.875 -24.719 -18.109 1 90.88 219 CYS A O 1
ATOM 1611 N N . ALA A 1 220 ? 18.781 -25.875 -16.438 1 93.38 220 ALA A N 1
ATOM 1612 C CA . ALA A 1 220 ? 20.094 -25.25 -16.609 1 93.38 220 ALA A CA 1
ATOM 1613 C C . ALA A 1 220 ? 20.844 -25.891 -17.781 1 93.38 220 ALA A C 1
ATOM 1615 O O . ALA A 1 220 ? 20.594 -27.047 -18.125 1 93.38 220 ALA A O 1
ATOM 1616 N N . LEU A 1 221 ? 21.75 -25.125 -18.391 1 94.81 221 LEU A N 1
ATOM 1617 C CA . LEU A 1 221 ? 22.5 -25.641 -19.531 1 94.81 221 LEU A CA 1
ATOM 1618 C C . LEU A 1 221 ? 23.969 -25.828 -19.172 1 94.81 221 LEU A C 1
ATOM 1620 O O . LEU A 1 221 ? 24.562 -25 -18.484 1 94.81 221 LEU A O 1
ATOM 1624 N N . ASP A 1 222 ? 24.5 -26.906 -19.672 1 94 222 ASP A N 1
ATOM 1625 C CA . ASP A 1 222 ? 25.938 -27.109 -19.5 1 94 222 ASP A CA 1
ATOM 1626 C C . ASP A 1 222 ? 26.734 -26.391 -20.578 1 94 222 ASP A C 1
ATOM 1628 O O . ASP A 1 222 ? 26.172 -25.562 -21.312 1 94 222 ASP A O 1
ATOM 1632 N N . GLY A 1 223 ? 28.078 -26.594 -20.609 1 92.31 223 GLY A N 1
ATOM 1633 C CA . GLY A 1 223 ? 28.953 -25.891 -21.531 1 92.31 223 GLY A CA 1
ATOM 1634 C C . GLY A 1 223 ? 28.625 -26.172 -22.984 1 92.31 223 GLY A C 1
ATOM 1635 O O . GLY A 1 223 ? 29 -25.406 -23.875 1 92.31 223 GLY A O 1
ATOM 1636 N N . GLN A 1 224 ? 27.906 -27.266 -23.328 1 92.06 224 GLN A N 1
ATOM 1637 C CA . GLN A 1 224 ? 27.578 -27.656 -24.703 1 92.06 224 GLN A CA 1
ATOM 1638 C C . GLN A 1 224 ? 26.141 -27.266 -25.047 1 92.06 224 GLN A C 1
ATOM 1640 O O . GLN A 1 224 ? 25.641 -27.594 -26.125 1 92.06 224 GLN A O 1
ATOM 1645 N N . GLY A 1 225 ? 25.438 -26.688 -24.094 1 93.38 225 GLY A N 1
ATOM 1646 C CA . GLY A 1 225 ? 24.078 -26.266 -24.344 1 93.38 225 GLY A CA 1
ATOM 1647 C C . GLY A 1 225 ? 23.062 -27.359 -24.078 1 93.38 225 GLY A C 1
ATOM 1648 O O . GLY A 1 225 ? 21.922 -27.312 -24.578 1 93.38 225 GLY A O 1
ATOM 1649 N N . VAL A 1 226 ? 23.469 -28.438 -23.344 1 91.25 226 VAL A N 1
ATOM 1650 C CA . VAL A 1 226 ? 22.578 -29.547 -23 1 91.25 226 VAL A CA 1
ATOM 1651 C C . VAL A 1 226 ? 22.016 -29.328 -21.594 1 91.25 226 VAL A C 1
ATOM 1653 O O . VAL A 1 226 ? 22.719 -28.875 -20.703 1 91.25 226 VAL A O 1
ATOM 1656 N N . CYS A 1 227 ? 20.766 -29.719 -21.422 1 90.38 227 CYS A N 1
ATOM 1657 C CA . CYS A 1 227 ? 20.109 -29.594 -20.125 1 90.38 227 CYS A CA 1
ATOM 1658 C C . CYS A 1 227 ? 20.875 -30.375 -19.062 1 90.38 227 CYS A C 1
ATOM 1660 O O . CYS A 1 227 ? 21.25 -31.531 -19.281 1 90.38 227 CYS A O 1
ATOM 1662 N N . THR A 1 228 ? 21.078 -29.75 -17.953 1 88 228 THR A N 1
ATOM 1663 C CA . THR A 1 228 ? 21.719 -30.359 -16.797 1 88 228 THR A CA 1
ATOM 1664 C C . THR A 1 228 ? 20.984 -30 -15.508 1 88 228 THR A C 1
ATOM 1666 O O . THR A 1 228 ? 20 -29.25 -15.539 1 88 228 THR A O 1
ATOM 1669 N N . ILE A 1 229 ? 21.375 -30.625 -14.391 1 84 229 ILE A N 1
ATOM 1670 C CA . ILE A 1 229 ? 20.766 -30.359 -13.094 1 84 229 ILE A CA 1
ATOM 1671 C C . ILE A 1 229 ? 21.516 -29.234 -12.391 1 84 229 ILE A C 1
ATOM 1673 O O . ILE A 1 229 ? 22.641 -28.906 -12.75 1 84 229 ILE A O 1
ATOM 1677 N N . GLY A 1 230 ? 20.906 -28.656 -11.445 1 85.88 230 GLY A N 1
ATOM 1678 C CA . GLY A 1 230 ? 21.422 -27.469 -10.781 1 85.88 230 GLY A CA 1
ATOM 1679 C C . GLY A 1 230 ? 22.812 -27.656 -10.195 1 85.88 230 GLY A C 1
ATOM 1680 O O . GLY A 1 230 ? 23.641 -26.734 -10.242 1 85.88 230 GLY A O 1
ATOM 1681 N N . ILE A 1 231 ? 23.094 -28.828 -9.68 1 83.81 231 ILE A N 1
ATOM 1682 C CA . ILE A 1 231 ? 24.359 -29.062 -8.984 1 83.81 231 ILE A CA 1
ATOM 1683 C C . ILE A 1 231 ? 25.484 -29.172 -10.008 1 83.81 231 ILE A C 1
ATOM 1685 O O . ILE A 1 231 ? 26.672 -29.094 -9.648 1 83.81 231 ILE A O 1
ATOM 1689 N N . ASP A 1 232 ? 25.156 -29.328 -11.32 1 87.44 232 ASP A N 1
ATOM 1690 C CA . ASP A 1 232 ? 26.172 -29.562 -12.336 1 87.44 232 ASP A CA 1
ATOM 1691 C C . ASP A 1 232 ? 26.359 -28.344 -13.234 1 87.44 232 ASP A C 1
ATOM 1693 O O . ASP A 1 232 ? 26.922 -28.438 -14.328 1 87.44 232 ASP A O 1
ATOM 1697 N N . ILE A 1 233 ? 25.859 -27.25 -12.789 1 93.06 233 ILE A N 1
ATOM 1698 C CA . ILE A 1 233 ? 26.047 -26.062 -13.617 1 93.06 233 ILE A CA 1
ATOM 1699 C C . ILE A 1 233 ? 27.531 -25.781 -13.758 1 93.06 233 ILE A C 1
ATOM 1701 O O . ILE A 1 233 ? 28.297 -25.953 -12.805 1 93.06 233 ILE A O 1
ATOM 1705 N N . PRO A 1 234 ? 27.984 -25.188 -14.852 1 95.31 234 PRO A N 1
ATOM 1706 C CA . PRO A 1 234 ? 29.422 -25.094 -15.141 1 95.31 234 PRO A CA 1
ATOM 1707 C C . PRO A 1 234 ? 30.047 -23.812 -14.586 1 95.31 234 PRO A C 1
ATOM 1709 O O . PRO A 1 234 ? 31.266 -23.734 -14.422 1 95.31 234 PRO A O 1
ATOM 1712 N N . SER A 1 235 ? 29.25 -22.766 -14.422 1 96.69 235 SER A N 1
ATOM 1713 C CA . SER A 1 235 ? 29.797 -21.469 -14.055 1 96.69 235 SER A CA 1
ATOM 1714 C C . SER A 1 235 ? 28.75 -20.594 -13.398 1 96.69 235 SER A C 1
ATOM 1716 O O . SER A 1 235 ? 27.578 -20.984 -13.297 1 96.69 235 SER A O 1
ATOM 1718 N N . ASN A 1 236 ? 29.203 -19.453 -12.953 1 97.75 236 ASN A N 1
ATOM 1719 C CA . ASN A 1 236 ? 28.391 -18.328 -12.5 1 97.75 236 ASN A CA 1
ATOM 1720 C C . ASN A 1 236 ? 28.859 -17.016 -13.117 1 97.75 236 ASN A C 1
ATOM 1722 O O . ASN A 1 236 ? 29.875 -16.453 -12.703 1 97.75 236 ASN A O 1
ATOM 1726 N N . PRO A 1 237 ? 28.219 -16.562 -14 1 97.5 237 PRO A N 1
ATOM 1727 C CA . PRO A 1 237 ? 26.844 -16.859 -14.453 1 97.5 237 PRO A CA 1
ATOM 1728 C C . PRO A 1 237 ? 26.766 -18.125 -15.297 1 97.5 237 PRO A C 1
ATOM 1730 O O . PRO A 1 237 ? 27.797 -18.641 -15.734 1 97.5 237 PRO A O 1
ATOM 1733 N N . PHE A 1 238 ? 25.531 -18.609 -15.406 1 97.75 238 PHE A N 1
ATOM 1734 C CA . PHE A 1 238 ? 25.219 -19.734 -16.266 1 97.75 238 PHE A CA 1
ATOM 1735 C C . PHE A 1 238 ? 23.938 -19.5 -17.031 1 97.75 238 PHE A C 1
ATOM 1737 O O . PHE A 1 238 ? 23.234 -18.5 -16.797 1 97.75 238 PHE A O 1
ATOM 1744 N N . THR A 1 239 ? 23.641 -20.391 -17.969 1 97.06 239 THR A N 1
ATOM 1745 C CA . THR A 1 239 ? 22.484 -20.188 -18.828 1 97.06 239 THR A CA 1
ATOM 1746 C C . THR A 1 239 ? 21.422 -21.25 -18.547 1 97.06 239 THR A C 1
ATOM 1748 O O . THR A 1 239 ? 21.734 -22.344 -18.078 1 97.06 239 THR A O 1
ATOM 1751 N N . ALA A 1 240 ? 20.219 -20.906 -18.734 1 96 240 ALA A N 1
ATOM 1752 C CA . ALA A 1 240 ? 19.047 -21.781 -18.656 1 96 240 ALA A CA 1
ATOM 1753 C C . ALA A 1 240 ? 18.078 -21.469 -19.797 1 96 240 ALA A C 1
ATOM 1755 O O . ALA A 1 240 ? 18.125 -20.406 -20.391 1 96 240 ALA A O 1
ATOM 1756 N N . ALA A 1 241 ? 17.25 -22.422 -20.125 1 94.62 241 ALA A N 1
ATOM 1757 C CA . ALA A 1 241 ? 16.297 -22.219 -21.203 1 94.62 241 ALA A CA 1
ATOM 1758 C C . ALA A 1 241 ? 15.023 -23.031 -20.969 1 94.62 241 ALA A C 1
ATOM 1760 O O . ALA A 1 241 ? 15.047 -24.031 -20.234 1 94.62 241 ALA A O 1
ATOM 1761 N N . GLU A 1 242 ? 13.961 -22.625 -21.5 1 94.12 242 GLU A N 1
ATOM 1762 C CA . GLU A 1 242 ? 12.664 -23.297 -21.438 1 94.12 242 GLU A CA 1
ATOM 1763 C C . GLU A 1 242 ? 11.875 -23.094 -22.734 1 94.12 242 GLU A C 1
ATOM 1765 O O . GLU A 1 242 ? 11.875 -22 -23.297 1 94.12 242 GLU A O 1
ATOM 1770 N N . VAL A 1 243 ? 11.344 -24.156 -23.219 1 92.75 243 VAL A N 1
ATOM 1771 C CA . VAL A 1 243 ? 10.312 -24.031 -24.234 1 92.75 243 VAL A CA 1
ATOM 1772 C C . VAL A 1 243 ? 8.945 -23.891 -23.578 1 92.75 243 VAL A C 1
ATOM 1774 O O . VAL A 1 243 ? 8.531 -24.75 -22.797 1 92.75 243 VAL A O 1
ATOM 1777 N N . VAL A 1 244 ? 8.328 -22.766 -23.875 1 92.62 244 VAL A N 1
ATOM 1778 C CA . VAL A 1 244 ? 7.066 -22.453 -23.219 1 92.62 244 VAL A CA 1
ATOM 1779 C C . VAL A 1 244 ? 5.934 -22.469 -24.234 1 92.62 244 VAL A C 1
ATOM 1781 O O . VAL A 1 244 ? 6.098 -22 -25.359 1 92.62 244 VAL A O 1
ATOM 1784 N N . THR A 1 245 ? 4.824 -23.047 -23.859 1 89.56 245 THR A N 1
ATOM 1785 C CA . THR A 1 245 ? 3.596 -22.953 -24.641 1 89.56 245 THR A CA 1
ATOM 1786 C C . THR A 1 245 ? 2.508 -22.234 -23.844 1 89.56 245 THR A C 1
ATOM 1788 O O . THR A 1 245 ? 2.445 -22.359 -22.625 1 89.56 245 THR A O 1
ATOM 1791 N N . SER A 1 246 ? 1.74 -21.453 -24.531 1 88.81 246 SER A N 1
ATOM 1792 C CA . SER A 1 246 ? 0.689 -20.734 -23.828 1 88.81 246 SER A CA 1
ATOM 1793 C C . SER A 1 246 ? -0.442 -20.344 -24.781 1 88.81 246 SER A C 1
ATOM 1795 O O . SER A 1 246 ? -0.202 -20.031 -25.953 1 88.81 246 SER A O 1
ATOM 1797 N N . PHE A 1 247 ? -1.597 -20.312 -24.234 1 81.94 247 PHE A N 1
ATOM 1798 C CA . PHE A 1 247 ? -2.758 -19.828 -24.969 1 81.94 247 PHE A CA 1
ATOM 1799 C C . PHE A 1 247 ? -3.031 -18.359 -24.656 1 81.94 247 PHE A C 1
ATOM 1801 O O . PHE A 1 247 ? -3.863 -17.734 -25.312 1 81.94 247 PHE A O 1
ATOM 1808 N N . ALA A 1 248 ? -2.338 -17.812 -23.719 1 85.94 248 ALA A N 1
ATOM 1809 C CA . ALA A 1 248 ? -2.633 -16.469 -23.203 1 85.94 248 ALA A CA 1
ATOM 1810 C C . ALA A 1 248 ? -2.375 -15.406 -24.266 1 85.94 248 ALA A C 1
ATOM 1812 O O . ALA A 1 248 ? -2.92 -14.305 -24.188 1 85.94 248 ALA A O 1
ATOM 1813 N N . TYR A 1 249 ? -1.651 -15.711 -25.25 1 86.81 249 TYR A N 1
ATOM 1814 C CA . TYR A 1 249 ? -1.193 -14.68 -26.188 1 86.81 249 TYR A CA 1
ATOM 1815 C C . TYR A 1 249 ? -1.956 -14.758 -27.5 1 86.81 249 TYR A C 1
ATOM 1817 O O . TYR A 1 249 ? -1.708 -13.977 -28.422 1 86.81 249 TYR A O 1
ATOM 1825 N N . LEU A 1 250 ? -2.898 -15.625 -27.469 1 80.69 250 LEU A N 1
ATOM 1826 C CA . LEU A 1 250 ? -3.664 -15.805 -28.703 1 80.69 250 LEU A CA 1
ATOM 1827 C C . LEU A 1 250 ? -4.777 -14.766 -28.812 1 80.69 250 LEU A C 1
ATOM 1829 O O . LEU A 1 250 ? -5.383 -14.398 -27.797 1 80.69 250 LEU A O 1
ATOM 1833 N N . ASN A 1 251 ? -4.922 -14.305 -30.047 1 69.69 251 ASN A N 1
ATOM 1834 C CA . ASN A 1 251 ? -6.059 -13.453 -30.375 1 69.69 251 ASN A CA 1
ATOM 1835 C C . ASN A 1 251 ? -7.082 -14.188 -31.234 1 69.69 251 ASN A C 1
ATOM 1837 O O . ASN A 1 251 ? -6.746 -15.164 -31.906 1 69.69 251 ASN A O 1
ATOM 1841 N N . PRO A 1 252 ? -8.352 -13.641 -31.031 1 64.62 252 PRO A N 1
ATOM 1842 C CA . PRO A 1 252 ? -9.328 -14.234 -31.953 1 64.62 252 PRO A CA 1
ATOM 1843 C C . PRO A 1 252 ? -8.891 -14.156 -33.406 1 64.62 252 PRO A C 1
ATOM 1845 O O . PRO A 1 252 ? -8.438 -13.109 -33.875 1 64.62 252 PRO A O 1
ATOM 1848 N N . GLY A 1 253 ? -8.945 -15.188 -34.125 1 65.56 253 GLY A N 1
ATOM 1849 C CA . GLY A 1 253 ? -8.594 -15.234 -35.562 1 65.56 253 GLY A CA 1
ATOM 1850 C C . GLY A 1 253 ? -7.094 -15.25 -35.781 1 65.56 253 GLY A C 1
ATOM 1851 O O . GLY A 1 253 ? -6.633 -15.016 -36.906 1 65.56 253 GLY A O 1
ATOM 1852 N N . GLN A 1 254 ? -6.398 -15.609 -34.75 1 74.88 254 GLN A N 1
ATOM 1853 C CA . GLN A 1 254 ? -4.949 -15.617 -34.906 1 74.88 254 GLN A CA 1
ATOM 1854 C C . GLN A 1 254 ? -4.5 -16.672 -35.906 1 74.88 254 GLN A C 1
ATOM 1856 O O . GLN A 1 254 ? -4.816 -17.859 -35.75 1 74.88 254 GLN A O 1
ATOM 1861 N N . PRO A 1 255 ? -3.791 -16.203 -36.969 1 78.81 255 PRO A N 1
ATOM 1862 C CA . PRO A 1 255 ? -3.316 -17.203 -37.938 1 78.81 255 PRO A CA 1
ATOM 1863 C C . PRO A 1 255 ? -2.258 -18.141 -37.344 1 78.81 255 PRO A C 1
ATOM 1865 O O . PRO A 1 255 ? -1.481 -17.734 -36.469 1 78.81 255 PRO A O 1
ATOM 1868 N N . LEU A 1 256 ? -2.244 -19.328 -37.875 1 83.38 256 LEU A N 1
ATOM 1869 C CA . LEU A 1 256 ? -1.244 -20.312 -37.469 1 83.38 256 LEU A CA 1
ATOM 1870 C C . LEU A 1 256 ? 0.085 -20.047 -38.156 1 83.38 256 LEU A C 1
ATOM 1872 O O . LEU A 1 256 ? 0.123 -19.406 -39.219 1 83.38 256 LEU A O 1
ATOM 1876 N N . ASP A 1 257 ? 1.113 -20.5 -37.5 1 87.88 257 ASP A N 1
ATOM 1877 C CA . ASP A 1 257 ? 2.465 -20.531 -38.031 1 87.88 257 ASP A CA 1
ATOM 1878 C C . ASP A 1 257 ? 2.969 -19.125 -38.344 1 87.88 257 ASP A C 1
ATOM 1880 O O . ASP A 1 257 ? 3.508 -18.875 -39.438 1 87.88 257 ASP A O 1
ATOM 1884 N N . GLN A 1 258 ? 2.688 -18.281 -37.438 1 88.62 258 GLN A N 1
ATOM 1885 C CA . GLN A 1 258 ? 3.18 -16.906 -37.5 1 88.62 258 GLN A CA 1
ATOM 1886 C C . GLN A 1 258 ? 3.516 -16.375 -36.094 1 88.62 258 GLN A C 1
ATOM 1888 O O . GLN A 1 258 ? 2.967 -16.844 -35.094 1 88.62 258 GLN A O 1
ATOM 1893 N N . PHE A 1 259 ? 4.43 -15.453 -36.156 1 92.31 259 PHE A N 1
ATOM 1894 C CA . PHE A 1 259 ? 4.734 -14.758 -34.906 1 92.31 259 PHE A CA 1
ATOM 1895 C C . PHE A 1 259 ? 3.619 -13.781 -34.562 1 92.31 259 PHE A C 1
ATOM 1897 O O . PHE A 1 259 ? 3.018 -13.164 -35.438 1 92.31 259 PHE A O 1
ATOM 1904 N N . ILE A 1 260 ? 3.383 -13.695 -33.312 1 89.56 260 ILE A N 1
ATOM 1905 C CA . ILE A 1 260 ? 2.484 -12.664 -32.812 1 89.56 260 ILE A CA 1
ATOM 1906 C C . ILE A 1 260 ? 3.244 -11.344 -32.688 1 89.56 260 ILE A C 1
ATOM 1908 O O . ILE A 1 260 ? 3.9 -11.109 -31.656 1 89.56 260 ILE A O 1
ATOM 1912 N N . GLY A 1 261 ? 3.178 -10.562 -33.656 1 85.5 261 GLY A N 1
ATOM 1913 C CA . GLY A 1 261 ? 3.943 -9.328 -33.656 1 85.5 261 GLY A CA 1
ATOM 1914 C C . GLY A 1 261 ? 5.414 -9.539 -33.344 1 85.5 261 GLY A C 1
ATOM 1915 O O . GLY A 1 261 ? 6.051 -10.43 -33.906 1 85.5 261 GLY A O 1
ATOM 1916 N N . ASN A 1 262 ? 5.949 -8.711 -32.438 1 85.56 262 ASN A N 1
ATOM 1917 C CA . ASN A 1 262 ? 7.352 -8.805 -32.031 1 85.56 262 ASN A CA 1
ATOM 1918 C C . ASN A 1 262 ? 7.504 -9.297 -30.609 1 85.56 262 ASN A C 1
ATOM 1920 O O . ASN A 1 262 ? 8.383 -8.844 -29.875 1 85.56 262 ASN A O 1
ATOM 1924 N N . THR A 1 263 ? 6.668 -10.195 -30.188 1 89.31 263 THR A N 1
ATOM 1925 C CA . THR A 1 263 ? 6.637 -10.617 -28.797 1 89.31 263 THR A CA 1
ATOM 1926 C C . THR A 1 263 ? 7.512 -11.852 -28.578 1 89.31 263 THR A C 1
ATOM 1928 O O . THR A 1 263 ? 7.793 -12.234 -27.438 1 89.31 263 THR A O 1
ATOM 1931 N N . GLY A 1 264 ? 7.906 -12.523 -29.656 1 92.94 264 GLY A N 1
ATOM 1932 C CA . GLY A 1 264 ? 8.672 -13.758 -29.562 1 92.94 264 GLY A CA 1
ATOM 1933 C C . GLY A 1 264 ? 7.805 -15 -29.531 1 92.94 264 GLY A C 1
ATOM 1934 O O . GLY A 1 264 ? 8.312 -16.125 -29.625 1 92.94 264 GLY A O 1
ATOM 1935 N N . TRP A 1 265 ? 6.469 -14.828 -29.469 1 93.69 265 TRP A N 1
ATOM 1936 C CA . TRP A 1 265 ? 5.531 -15.953 -29.438 1 93.69 265 TRP A CA 1
ATOM 1937 C C . TRP A 1 265 ? 5.148 -16.359 -30.859 1 93.69 265 TRP A C 1
ATOM 1939 O O . TRP A 1 265 ? 4.781 -15.523 -31.688 1 93.69 265 TRP A O 1
ATOM 1949 N N . PHE A 1 266 ? 5.234 -17.672 -31.156 1 92.06 266 PHE A N 1
ATOM 1950 C CA . PHE A 1 266 ? 4.934 -18.266 -32.438 1 92.06 266 PHE A CA 1
ATOM 1951 C C . PHE A 1 266 ? 3.758 -19.219 -32.344 1 92.06 266 PHE A C 1
ATOM 1953 O O . PHE A 1 266 ? 3.785 -20.172 -31.562 1 92.06 266 PHE A O 1
ATOM 1960 N N . VAL A 1 267 ? 2.756 -18.953 -33.188 1 88.81 267 VAL A N 1
ATOM 1961 C CA . VAL A 1 267 ? 1.543 -19.75 -33.125 1 88.81 267 VAL A CA 1
ATOM 1962 C C . VAL A 1 267 ? 1.692 -21 -33.969 1 88.81 267 VAL A C 1
ATOM 1964 O O . VAL A 1 267 ? 2.02 -20.906 -35.156 1 88.81 267 VAL A O 1
ATOM 1967 N N . HIS A 1 268 ? 1.537 -22.156 -33.312 1 86.25 268 HIS A N 1
ATOM 1968 C CA . HIS A 1 268 ? 1.629 -23.406 -34.062 1 86.25 268 HIS A CA 1
ATOM 1969 C C . HIS A 1 268 ? 0.779 -24.5 -33.406 1 86.25 268 HIS A C 1
ATOM 1971 O O . HIS A 1 268 ? 0.809 -24.688 -32.188 1 86.25 268 HIS A O 1
ATOM 1977 N N . GLY A 1 269 ? 0.041 -25.109 -34.25 1 81.06 269 GLY A N 1
ATOM 1978 C CA . GLY A 1 269 ? -0.631 -26.328 -33.844 1 81.06 269 GLY A CA 1
ATOM 1979 C C . GLY A 1 269 ? -1.696 -26.109 -32.781 1 81.06 269 GLY A C 1
ATOM 1980 O O . GLY A 1 269 ? -2.396 -25.094 -32.812 1 81.06 269 GLY A O 1
ATOM 1981 N N . ASN A 1 270 ? -1.776 -27.156 -31.891 1 76.38 270 ASN A N 1
ATOM 1982 C CA . ASN A 1 270 ? -2.902 -27.172 -30.953 1 76.38 270 ASN A CA 1
ATOM 1983 C C . ASN A 1 270 ? -2.465 -26.797 -29.547 1 76.38 270 ASN A C 1
ATOM 1985 O O . ASN A 1 270 ? -3.242 -26.938 -28.594 1 76.38 270 ASN A O 1
ATOM 1989 N N . LYS A 1 271 ? -1.215 -26.375 -29.422 1 79.75 271 LYS A N 1
ATOM 1990 C CA . LYS A 1 271 ? -0.738 -26.078 -28.078 1 79.75 271 LYS A CA 1
ATOM 1991 C C . LYS A 1 271 ? -0.606 -24.578 -27.844 1 79.75 271 LYS A C 1
ATOM 1993 O O . LYS A 1 271 ? 0.05 -24.141 -26.891 1 79.75 271 LYS A O 1
ATOM 1998 N N . GLY A 1 272 ? -1.184 -23.828 -28.781 1 83.81 272 GLY A N 1
ATOM 1999 C CA . GLY A 1 272 ? -1.153 -22.391 -28.625 1 83.81 272 GLY A CA 1
ATOM 2000 C C . GLY A 1 272 ? 0.097 -21.75 -29.203 1 83.81 272 GLY A C 1
ATOM 2001 O O . GLY A 1 272 ? 0.525 -22.109 -30.312 1 83.81 272 GLY A O 1
ATOM 2002 N N . ALA A 1 273 ? 0.571 -20.812 -28.516 1 89.38 273 ALA A N 1
ATOM 2003 C CA . ALA A 1 273 ? 1.779 -20.125 -28.969 1 89.38 273 ALA A CA 1
ATOM 2004 C C . ALA A 1 273 ? 3.014 -20.656 -28.25 1 89.38 273 ALA A C 1
ATOM 2006 O O . ALA A 1 273 ? 2.939 -21.047 -27.078 1 89.38 273 ALA A O 1
ATOM 2007 N N . TRP A 1 274 ? 4.062 -20.703 -29 1 91.44 274 TRP A N 1
ATOM 2008 C CA . TRP A 1 274 ? 5.324 -21.25 -28.516 1 91.44 274 TRP A CA 1
ATOM 2009 C C . TRP A 1 274 ? 6.359 -20.141 -28.328 1 91.44 274 TRP A C 1
ATOM 2011 O O . TRP A 1 274 ? 6.43 -19.203 -29.125 1 91.44 274 TRP A O 1
ATOM 2021 N N . ASN A 1 275 ? 7.129 -20.234 -27.359 1 94.88 275 ASN A N 1
ATOM 2022 C CA . ASN A 1 275 ? 8.234 -19.328 -27.094 1 94.88 275 ASN A CA 1
ATOM 2023 C C . ASN A 1 275 ? 9.414 -20.047 -26.453 1 94.88 275 ASN A C 1
ATOM 2025 O O . ASN A 1 275 ? 9.242 -20.844 -25.531 1 94.88 275 ASN A O 1
ATOM 2029 N N . VAL A 1 276 ? 10.555 -19.859 -27.016 1 95.31 276 VAL A N 1
ATOM 2030 C CA . VAL A 1 276 ? 11.773 -20.359 -26.391 1 95.31 276 VAL A CA 1
ATOM 2031 C C . VAL A 1 276 ? 12.445 -19.234 -25.609 1 95.31 276 VAL A C 1
ATOM 2033 O O . VAL A 1 276 ? 12.906 -18.25 -26.188 1 95.31 276 VAL A O 1
ATOM 2036 N N . VAL A 1 277 ? 12.516 -19.438 -24.344 1 96.38 277 VAL A N 1
ATOM 2037 C CA . VAL A 1 277 ? 13.094 -18.422 -23.453 1 96.38 277 VAL A CA 1
ATOM 2038 C C . VAL A 1 277 ? 14.492 -18.859 -23.031 1 96.38 277 VAL A C 1
ATOM 2040 O O . VAL A 1 277 ? 14.688 -19.969 -22.562 1 96.38 277 VAL A O 1
ATOM 2043 N N . PHE A 1 278 ? 15.398 -18 -23.266 1 97.12 278 PHE A N 1
ATOM 2044 C CA . PHE A 1 278 ? 16.812 -18.203 -22.953 1 97.12 278 PHE A CA 1
ATOM 2045 C C . PHE A 1 278 ? 17.281 -17.188 -21.906 1 97.12 278 PHE A C 1
ATOM 2047 O O . PHE A 1 278 ? 17.109 -15.984 -22.094 1 97.12 278 PHE A O 1
ATOM 2054 N N . CYS A 1 279 ? 17.844 -17.734 -20.828 1 97.44 279 CYS A N 1
ATOM 2055 C CA . CYS A 1 279 ? 18.125 -16.859 -19.703 1 97.44 279 CYS A CA 1
ATOM 2056 C C . CYS A 1 279 ? 19.594 -16.969 -19.281 1 97.44 279 CYS A C 1
ATOM 2058 O O . CYS A 1 279 ? 20.203 -18.031 -19.391 1 97.44 279 CYS A O 1
ATOM 2060 N N . ASN A 1 280 ? 20.094 -15.883 -18.844 1 98.06 280 ASN A N 1
ATOM 2061 C CA . ASN A 1 280 ? 21.344 -15.797 -18.109 1 98.06 280 ASN A CA 1
ATOM 2062 C C . ASN A 1 280 ? 21.094 -15.539 -16.625 1 98.06 280 ASN A C 1
ATOM 2064 O O . ASN A 1 280 ? 20.453 -14.547 -16.266 1 98.06 280 ASN A O 1
ATOM 2068 N N . ILE A 1 281 ? 21.578 -16.484 -15.781 1 98.06 281 ILE A N 1
ATOM 2069 C CA . ILE A 1 281 ? 21.297 -16.422 -14.352 1 98.06 281 ILE A CA 1
ATOM 2070 C C . ILE A 1 281 ? 22.594 -16.234 -13.578 1 98.06 281 ILE A C 1
ATOM 2072 O O . ILE A 1 281 ? 23.609 -16.875 -13.867 1 98.06 281 ILE A O 1
ATOM 2076 N N . THR A 1 282 ? 22.578 -15.352 -12.641 1 98.5 282 THR A N 1
ATOM 2077 C CA . THR A 1 282 ? 23.734 -15.102 -11.773 1 98.5 282 THR A CA 1
ATOM 2078 C C . THR A 1 282 ? 23.328 -15.148 -10.305 1 98.5 282 THR A C 1
ATOM 2080 O O . THR A 1 282 ? 22.391 -14.453 -9.891 1 98.5 282 THR A O 1
ATOM 2083 N N . ALA A 1 283 ? 23.969 -16.016 -9.57 1 98.25 283 ALA A N 1
ATOM 2084 C CA . ALA A 1 283 ? 23.859 -15.977 -8.109 1 98.25 283 ALA A CA 1
ATOM 2085 C C . ALA A 1 283 ? 24.812 -14.945 -7.523 1 98.25 283 ALA A C 1
ATOM 2087 O O . ALA A 1 283 ? 25.969 -14.859 -7.938 1 98.25 283 ALA A O 1
ATOM 2088 N N . LEU A 1 284 ? 24.328 -14.172 -6.562 1 98.25 284 LEU A N 1
ATOM 2089 C CA . LEU A 1 284 ? 25.078 -13.008 -6.109 1 98.25 284 LEU A CA 1
ATOM 2090 C C . LEU A 1 284 ? 25.156 -12.969 -4.586 1 98.25 284 LEU A C 1
ATOM 2092 O O . LEU A 1 284 ? 24.266 -13.461 -3.904 1 98.25 284 LEU A O 1
ATOM 2096 N N . ASP A 1 285 ? 26.25 -12.469 -4.156 1 97.5 285 ASP A N 1
ATOM 2097 C CA . ASP A 1 285 ? 26.328 -11.875 -2.822 1 97.5 285 ASP A CA 1
ATOM 2098 C C . ASP A 1 285 ? 26 -10.383 -2.861 1 97.5 285 ASP A C 1
ATOM 2100 O O . ASP A 1 285 ? 26.719 -9.602 -3.494 1 97.5 285 ASP A O 1
ATOM 2104 N N . VAL A 1 286 ? 24.984 -10.023 -2.137 1 98 286 VAL A N 1
ATOM 2105 C CA . VAL A 1 286 ? 24.484 -8.664 -2.307 1 98 286 VAL A CA 1
ATOM 2106 C C . VAL A 1 286 ? 24.547 -7.922 -0.974 1 98 286 VAL A C 1
ATOM 2108 O O . VAL A 1 286 ? 24.047 -8.406 0.04 1 98 286 VAL A O 1
ATOM 2111 N N . THR A 1 287 ? 25.234 -6.898 -0.97 1 97.81 287 THR A N 1
ATOM 2112 C CA . THR A 1 287 ? 25.078 -5.914 0.095 1 97.81 287 THR A CA 1
ATOM 2113 C C . THR A 1 287 ? 24 -4.898 -0.26 1 97.81 287 THR A C 1
ATOM 2115 O O . THR A 1 287 ? 24.062 -4.254 -1.309 1 97.81 287 THR A O 1
ATOM 2118 N N . TYR A 1 288 ? 22.953 -4.797 0.592 1 97.62 288 TYR A N 1
ATOM 2119 C CA . TYR A 1 288 ? 21.812 -3.945 0.27 1 97.62 288 TYR A CA 1
ATOM 2120 C C . TYR A 1 288 ? 21.438 -3.064 1.456 1 97.62 288 TYR A C 1
ATOM 2122 O O . TYR A 1 288 ? 21.859 -3.326 2.586 1 97.62 288 TYR A O 1
ATOM 2130 N N . THR A 1 289 ? 20.734 -1.995 1.149 1 96.06 289 THR A N 1
ATOM 2131 C CA . THR A 1 289 ? 20.172 -1.119 2.164 1 96.06 289 THR A CA 1
ATOM 2132 C C . THR A 1 289 ? 18.641 -1.126 2.082 1 96.06 289 THR A C 1
ATOM 2134 O O . THR A 1 289 ? 18.078 -1.143 0.989 1 96.06 289 THR A O 1
ATOM 2137 N N . TYR A 1 290 ? 18.016 -1.253 3.195 1 95.56 290 TYR A N 1
ATOM 2138 C CA . TYR A 1 290 ? 16.578 -1.069 3.328 1 95.56 290 TYR A CA 1
ATOM 2139 C C . TYR A 1 290 ? 16.25 0.312 3.885 1 95.56 290 TYR A C 1
ATOM 2141 O O . TYR A 1 290 ? 16.656 0.646 5.004 1 95.56 290 TYR A O 1
ATOM 2149 N N . THR A 1 291 ? 15.688 1.11 2.959 1 86.38 291 THR A N 1
ATOM 2150 C CA . THR A 1 291 ? 15.328 2.471 3.338 1 86.38 291 THR A CA 1
ATOM 2151 C C . THR A 1 291 ? 13.977 2.859 2.734 1 86.38 291 THR A C 1
ATOM 2153 O O . THR A 1 291 ? 13.727 2.607 1.555 1 86.38 291 THR A O 1
ATOM 2156 N N . SER A 1 292 ? 13.133 3.51 3.553 1 79.94 292 SER A N 1
ATOM 2157 C CA . SER A 1 292 ? 11.828 3.969 3.086 1 79.94 292 SER A CA 1
ATOM 2158 C C . SER A 1 292 ? 11.055 2.842 2.408 1 79.94 292 SER A C 1
ATOM 2160 O O . SER A 1 292 ? 10.508 3.023 1.319 1 79.94 292 SER A O 1
ATOM 2162 N N . SER A 1 293 ? 11.164 1.655 2.922 1 84.38 293 SER A N 1
ATOM 2163 C CA . SER A 1 293 ? 10.445 0.461 2.496 1 84.38 293 SER A CA 1
ATOM 2164 C C . SER A 1 293 ? 10.922 -0.016 1.128 1 84.38 293 SER A C 1
ATOM 2166 O O . SER A 1 293 ? 10.156 -0.623 0.375 1 84.38 293 SER A O 1
ATOM 2168 N N . GLN A 1 294 ? 12.125 0.375 0.81 1 91.12 294 GLN A N 1
ATOM 2169 C CA . GLN A 1 294 ? 12.719 -0.079 -0.445 1 91.12 294 GLN A CA 1
ATOM 2170 C C . GLN A 1 294 ? 14.055 -0.775 -0.203 1 91.12 294 GLN A C 1
ATOM 2172 O O . GLN A 1 294 ? 14.797 -0.403 0.707 1 91.12 294 GLN A O 1
ATOM 2177 N N . PHE A 1 295 ? 14.297 -1.713 -0.971 1 95.75 295 PHE A N 1
ATOM 2178 C CA . PHE A 1 295 ? 15.57 -2.412 -0.971 1 95.75 295 PHE A CA 1
ATOM 2179 C C . PHE A 1 295 ? 16.453 -1.931 -2.117 1 95.75 295 PHE A C 1
ATOM 2181 O O . PHE A 1 295 ? 16.062 -1.999 -3.283 1 95.75 295 PHE A O 1
ATOM 2188 N N . VAL A 1 296 ? 17.656 -1.444 -1.797 1 96.19 296 VAL A N 1
ATOM 2189 C CA . VAL A 1 296 ? 18.547 -0.883 -2.803 1 96.19 296 VAL A CA 1
ATOM 2190 C C . VAL A 1 296 ? 19.891 -1.608 -2.758 1 96.19 296 VAL A C 1
ATOM 2192 O O . VAL A 1 296 ? 20.516 -1.732 -1.694 1 96.19 296 VAL A O 1
ATOM 2195 N N . VAL A 1 297 ? 20.375 -2 -3.891 1 96.81 297 VAL A N 1
ATOM 2196 C CA . VAL A 1 297 ? 21.656 -2.707 -3.973 1 96.81 297 VAL A CA 1
ATOM 2197 C C . VAL A 1 297 ? 22.812 -1.715 -3.84 1 96.81 297 VAL A C 1
ATOM 2199 O O . VAL A 1 297 ? 22.844 -0.698 -4.535 1 96.81 297 VAL A O 1
ATOM 2202 N N . GLN A 1 298 ? 23.75 -2.014 -2.98 1 95.69 298 GLN A N 1
ATOM 2203 C CA . GLN A 1 298 ? 24.969 -1.224 -2.848 1 95.69 298 GLN A CA 1
ATOM 2204 C C . GLN A 1 298 ? 26.125 -1.871 -3.596 1 95.69 298 GLN A C 1
ATOM 2206 O O . GLN A 1 298 ? 26.891 -1.188 -4.289 1 95.69 298 GLN A O 1
ATOM 2211 N N . LYS A 1 299 ? 26.234 -3.094 -3.326 1 96 299 LYS A N 1
ATOM 2212 C CA . LYS A 1 299 ? 27.281 -3.891 -3.949 1 96 299 LYS A CA 1
ATOM 2213 C C . LYS A 1 299 ? 26.812 -5.312 -4.234 1 96 299 LYS A C 1
ATOM 2215 O O . LYS A 1 299 ? 26.094 -5.906 -3.416 1 96 299 LYS A O 1
ATOM 2220 N N . ALA A 1 300 ? 27.109 -5.836 -5.453 1 97.56 300 ALA A N 1
ATOM 2221 C CA . ALA A 1 300 ? 26.781 -7.207 -5.832 1 97.56 300 ALA A CA 1
ATOM 2222 C C . ALA A 1 300 ? 27.984 -7.91 -6.441 1 97.56 300 ALA A C 1
ATOM 2224 O O . ALA A 1 300 ? 28.609 -7.398 -7.375 1 97.56 300 ALA A O 1
ATOM 2225 N N . VAL A 1 301 ? 28.344 -9.016 -5.844 1 97.44 301 VAL A N 1
ATOM 2226 C CA . VAL A 1 301 ? 29.469 -9.812 -6.332 1 97.44 301 VAL A CA 1
ATOM 2227 C C . VAL A 1 301 ? 29 -11.234 -6.625 1 97.44 301 VAL A C 1
ATOM 2229 O O . VAL A 1 301 ? 28.312 -11.852 -5.801 1 97.44 301 VAL A O 1
ATOM 2232 N N . PRO A 1 302 ? 29.375 -11.789 -7.797 1 98.25 302 PRO A N 1
ATOM 2233 C CA . PRO A 1 302 ? 28.969 -13.172 -8.086 1 98.25 302 PRO A CA 1
ATOM 2234 C C . PRO A 1 302 ? 29.516 -14.164 -7.055 1 98.25 302 PRO A C 1
ATOM 2236 O O . PRO A 1 302 ? 30.656 -14.039 -6.609 1 98.25 302 PRO A O 1
ATOM 2239 N N . LYS A 1 303 ? 28.703 -15.062 -6.711 1 97.38 303 LYS A N 1
ATOM 2240 C CA . LYS A 1 303 ? 29.109 -16.141 -5.812 1 97.38 303 LYS A CA 1
ATOM 2241 C C . LYS A 1 303 ? 30.016 -17.125 -6.523 1 97.38 303 LYS A C 1
ATOM 2243 O O . LYS A 1 303 ? 30.125 -17.109 -7.754 1 97.38 303 LYS A O 1
ATOM 2248 N N . SER A 1 304 ? 30.688 -17.953 -5.641 1 94.88 304 SER A N 1
ATOM 2249 C CA . SER A 1 304 ? 31.484 -19.031 -6.219 1 94.88 304 SER A CA 1
ATOM 2250 C C . SER A 1 304 ? 30.609 -20.031 -6.969 1 94.88 304 SER A C 1
ATOM 2252 O O . SER A 1 304 ? 29.406 -20.094 -6.734 1 94.88 304 SER A O 1
ATOM 2254 N N . VAL A 1 305 ? 31.219 -20.75 -7.875 1 94.62 305 VAL A N 1
ATOM 2255 C CA . VAL A 1 305 ? 30.484 -21.766 -8.641 1 94.62 305 VAL A CA 1
ATOM 2256 C C . VAL A 1 305 ? 29.891 -22.797 -7.695 1 94.62 305 VAL A C 1
ATOM 2258 O O . VAL A 1 305 ? 28.75 -23.219 -7.871 1 94.62 305 VAL A O 1
ATOM 2261 N N . THR A 1 306 ? 30.594 -23.125 -6.66 1 88.88 306 THR A N 1
ATOM 2262 C CA . THR A 1 306 ? 30.141 -24.125 -5.703 1 88.88 306 THR A CA 1
ATOM 2263 C C . THR A 1 306 ? 28.891 -23.641 -4.965 1 88.88 306 THR A C 1
ATOM 2265 O O . THR A 1 306 ? 27.906 -24.375 -4.84 1 88.88 306 THR A O 1
ATOM 2268 N N . ASP A 1 307 ? 28.938 -22.438 -4.48 1 90.5 307 ASP A N 1
ATOM 2269 C CA . ASP A 1 307 ? 27.781 -21.875 -3.801 1 90.5 307 ASP A CA 1
ATOM 2270 C C . ASP A 1 307 ? 26.578 -21.797 -4.738 1 90.5 307 ASP A C 1
ATOM 2272 O O . ASP A 1 307 ? 25.438 -22.062 -4.328 1 90.5 307 ASP A O 1
ATOM 2276 N N . THR A 1 308 ? 26.875 -21.438 -5.957 1 93.38 308 THR A N 1
ATOM 2277 C CA . THR A 1 308 ? 25.812 -21.359 -6.945 1 93.38 308 THR A CA 1
ATOM 2278 C C . THR A 1 308 ? 25.188 -22.734 -7.188 1 93.38 308 THR A C 1
ATOM 2280 O O . THR A 1 308 ? 23.969 -22.859 -7.312 1 93.38 308 THR A O 1
ATOM 2283 N N . GLN A 1 309 ? 26 -23.734 -7.27 1 89.12 309 GLN A N 1
ATOM 2284 C CA . GLN A 1 309 ? 25.516 -25.094 -7.445 1 89.12 309 GLN A CA 1
ATOM 2285 C C . GLN A 1 309 ? 24.609 -25.516 -6.293 1 89.12 309 GLN A C 1
ATOM 2287 O O . GLN A 1 309 ? 23.578 -26.156 -6.508 1 89.12 309 GLN A O 1
ATOM 2292 N N . HIS A 1 310 ? 24.938 -25.094 -5.102 1 85.62 310 HIS A N 1
ATOM 2293 C CA . HIS A 1 310 ? 24.094 -25.391 -3.951 1 85.62 310 HIS A CA 1
ATOM 2294 C C . HIS A 1 310 ? 22.734 -24.719 -4.086 1 85.62 310 HIS A C 1
ATOM 2296 O O . HIS A 1 310 ? 21.688 -25.359 -3.861 1 85.62 310 HIS A O 1
ATOM 2302 N N . ILE A 1 311 ? 22.719 -23.484 -4.449 1 88.5 311 ILE A N 1
ATOM 2303 C CA . ILE A 1 311 ? 21.484 -22.703 -4.586 1 88.5 311 ILE A CA 1
ATOM 2304 C C . ILE A 1 311 ? 20.625 -23.297 -5.699 1 88.5 311 ILE A C 1
ATOM 2306 O O . ILE A 1 311 ? 19.422 -23.484 -5.527 1 88.5 311 ILE A O 1
ATOM 2310 N N . MET A 1 312 ? 21.281 -23.703 -6.797 1 89.88 312 MET A N 1
ATOM 2311 C CA . MET A 1 312 ? 20.531 -24.109 -7.984 1 89.88 312 MET A CA 1
ATOM 2312 C C . MET A 1 312 ? 20.109 -25.562 -7.883 1 89.88 312 MET A C 1
ATOM 2314 O O . MET A 1 312 ? 19.156 -25.984 -8.547 1 89.88 312 MET A O 1
ATOM 2318 N N . ALA A 1 313 ? 20.797 -26.312 -7.102 1 83.69 313 ALA A N 1
ATOM 2319 C CA . ALA A 1 313 ? 20.344 -27.688 -6.871 1 83.69 313 ALA A CA 1
ATOM 2320 C C . ALA A 1 313 ? 18.906 -27.719 -6.383 1 83.69 313 ALA A C 1
ATOM 2322 O O . ALA A 1 313 ? 18.094 -28.516 -6.855 1 83.69 313 ALA A O 1
ATOM 2323 N N . ALA A 1 314 ? 18.609 -26.797 -5.516 1 80.94 314 ALA A N 1
ATOM 2324 C CA . ALA A 1 314 ? 17.25 -26.672 -5.027 1 80.94 314 ALA A CA 1
ATOM 2325 C C . ALA A 1 314 ? 16.375 -25.906 -6.023 1 80.94 314 ALA A C 1
ATOM 2327 O O . ALA A 1 314 ? 15.203 -26.234 -6.219 1 80.94 314 ALA A O 1
ATOM 2328 N N . GLY A 1 315 ? 16.953 -24.938 -6.594 1 83.81 315 GLY A N 1
ATOM 2329 C CA . GLY A 1 315 ? 16.219 -24.062 -7.48 1 83.81 315 GLY A CA 1
ATOM 2330 C C . GLY A 1 315 ? 15.617 -24.781 -8.672 1 83.81 315 GLY A C 1
ATOM 2331 O O . GLY A 1 315 ? 14.484 -24.484 -9.07 1 83.81 315 GLY A O 1
ATOM 2332 N N . PHE A 1 316 ? 16.344 -25.75 -9.227 1 83.56 316 PHE A N 1
ATOM 2333 C CA . PHE A 1 316 ? 15.898 -26.422 -10.438 1 83.56 316 PHE A CA 1
ATOM 2334 C C . PHE A 1 316 ? 15.266 -27.766 -10.102 1 83.56 316 PHE A C 1
ATOM 2336 O O . PHE A 1 316 ? 14.898 -28.531 -11 1 83.56 316 PHE A O 1
ATOM 2343 N N . GLU A 1 317 ? 15.203 -28.047 -8.836 1 70.75 317 GLU A N 1
ATOM 2344 C CA . GLU A 1 317 ? 14.594 -29.312 -8.477 1 70.75 317 GLU A CA 1
ATOM 2345 C C . GLU A 1 317 ? 13.125 -29.359 -8.891 1 70.75 317 GLU A C 1
ATOM 2347 O O . GLU A 1 317 ? 12.344 -28.469 -8.539 1 70.75 317 GLU A O 1
ATOM 2352 N N . GLY A 1 318 ? 12.93 -30.422 -9.516 1 58.12 318 GLY A N 1
ATOM 2353 C CA . GLY A 1 318 ? 11.539 -30.672 -9.875 1 58.12 318 GLY A CA 1
ATOM 2354 C C . GLY A 1 318 ? 11.055 -29.797 -11.008 1 58.12 318 GLY A C 1
ATOM 2355 O O . GLY A 1 318 ? 9.852 -29.547 -11.133 1 58.12 318 GLY A O 1
ATOM 2356 N N . GLN A 1 319 ? 12.164 -29.125 -11.617 1 56.03 319 GLN A N 1
ATOM 2357 C CA . GLN A 1 319 ? 11.992 -27.938 -12.445 1 56.03 319 GLN A CA 1
ATOM 2358 C C . GLN A 1 319 ? 11.078 -28.234 -13.641 1 56.03 319 GLN A C 1
ATOM 2360 O O . GLN A 1 319 ? 11.477 -28.938 -14.57 1 56.03 319 GLN A O 1
ATOM 2365 N N . THR A 1 320 ? 9.648 -27.906 -13.43 1 66.19 320 THR A N 1
ATOM 2366 C CA . THR A 1 320 ? 8.359 -27.969 -14.102 1 66.19 320 THR A CA 1
ATOM 2367 C C . THR A 1 320 ? 8.062 -26.656 -14.836 1 66.19 320 THR A C 1
ATOM 2369 O O . THR A 1 320 ? 8.938 -25.797 -14.953 1 66.19 320 THR A O 1
ATOM 2372 N N . THR A 1 321 ? 7.094 -26.375 -15.312 1 75.5 321 THR A N 1
ATOM 2373 C CA . THR A 1 321 ? 6.434 -25.281 -16.016 1 75.5 321 THR A CA 1
ATOM 2374 C C . THR A 1 321 ? 5.859 -24.266 -15.031 1 75.5 321 THR A C 1
ATOM 2376 O O . THR A 1 321 ? 4.973 -23.484 -15.375 1 75.5 321 THR A O 1
ATOM 2379 N N . ALA A 1 322 ? 6.566 -24.281 -13.781 1 81.38 322 ALA A N 1
ATOM 2380 C CA . ALA A 1 322 ? 5.977 -23.453 -12.734 1 81.38 322 ALA A CA 1
ATOM 2381 C C . ALA A 1 322 ? 6.211 -21.969 -13.016 1 81.38 322 ALA A C 1
ATOM 2383 O O . ALA A 1 322 ? 5.336 -21.141 -12.773 1 81.38 322 ALA A O 1
ATOM 2384 N N . ILE A 1 323 ? 7.379 -21.672 -13.555 1 90.94 323 ILE A N 1
ATOM 2385 C CA . ILE A 1 323 ? 7.727 -20.281 -13.797 1 90.94 323 ILE A CA 1
ATOM 2386 C C . ILE A 1 323 ? 6.867 -19.719 -14.922 1 90.94 323 ILE A C 1
ATOM 2388 O O . ILE A 1 323 ? 6.227 -18.672 -14.766 1 90.94 323 ILE A O 1
ATOM 2392 N N . SER A 1 324 ? 6.82 -20.422 -16.016 1 91.75 324 SER A N 1
ATOM 2393 C CA . SER A 1 324 ? 6.059 -19.953 -17.172 1 91.75 324 SER A CA 1
ATOM 2394 C C . SER A 1 324 ? 4.57 -19.859 -16.844 1 91.75 324 SER A C 1
ATOM 2396 O O . SER A 1 324 ? 3.883 -18.953 -17.328 1 91.75 324 SER A O 1
ATOM 2398 N N . GLN A 1 325 ? 4.113 -20.734 -16 1 84.81 325 GLN A N 1
ATOM 2399 C CA . GLN A 1 325 ? 2.699 -20.719 -15.633 1 84.81 325 GLN A CA 1
ATOM 2400 C C . GLN A 1 325 ? 2.381 -19.516 -14.75 1 84.81 325 GLN A C 1
ATOM 2402 O O . GLN A 1 325 ? 1.314 -18.906 -14.875 1 84.81 325 GLN A O 1
ATOM 2407 N N . GLN A 1 326 ? 3.271 -19.188 -13.945 1 87.75 326 GLN A N 1
ATOM 2408 C CA . GLN A 1 326 ? 3.039 -18.094 -13 1 87.75 326 GLN A CA 1
ATOM 2409 C C . GLN A 1 326 ? 2.965 -16.75 -13.719 1 87.75 326 GLN A C 1
ATOM 2411 O O . GLN A 1 326 ? 2.229 -15.859 -13.297 1 87.75 326 GLN A O 1
ATOM 2416 N N . VAL A 1 327 ? 3.701 -16.641 -14.75 1 92.44 327 VAL A N 1
ATOM 2417 C CA . VAL A 1 327 ? 3.756 -15.336 -15.406 1 92.44 327 VAL A CA 1
ATOM 2418 C C . VAL A 1 327 ? 3.025 -15.398 -16.734 1 92.44 327 VAL A C 1
ATOM 2420 O O . VAL A 1 327 ? 3.225 -14.539 -17.609 1 92.44 327 VAL A O 1
ATOM 2423 N N . ASP A 1 328 ? 2.219 -16.391 -16.922 1 91.06 328 ASP A N 1
ATOM 2424 C CA . ASP A 1 328 ? 1.508 -16.578 -18.188 1 91.06 328 ASP A CA 1
ATOM 2425 C C . ASP A 1 328 ? 0.638 -15.367 -18.516 1 91.06 328 ASP A C 1
ATOM 2427 O O . ASP A 1 328 ? -0.124 -14.898 -17.656 1 91.06 328 ASP A O 1
ATOM 2431 N N . GLY A 1 329 ? 0.856 -14.836 -19.703 1 90.38 329 GLY A N 1
ATOM 2432 C CA . GLY A 1 329 ? 0.086 -13.68 -20.125 1 90.38 329 GLY A CA 1
ATOM 2433 C C . GLY A 1 329 ? 0.812 -12.367 -19.906 1 90.38 329 GLY A C 1
ATOM 2434 O O . GLY A 1 329 ? 0.362 -11.32 -20.375 1 90.38 329 GLY A O 1
ATOM 2435 N N . ALA A 1 330 ? 1.882 -12.445 -19.188 1 92.12 330 ALA A N 1
ATOM 2436 C CA . ALA A 1 330 ? 2.654 -11.219 -18.984 1 92.12 330 ALA A CA 1
ATOM 2437 C C . ALA A 1 330 ? 3.111 -10.633 -20.328 1 92.12 330 ALA A C 1
ATOM 2439 O O . ALA A 1 330 ? 3.361 -11.367 -21.281 1 92.12 330 ALA A O 1
ATOM 2440 N N . GLY A 1 331 ? 3.184 -9.258 -20.312 1 88.38 331 GLY A N 1
ATOM 2441 C CA . GLY A 1 331 ? 3.641 -8.578 -21.516 1 88.38 331 GLY A CA 1
ATOM 2442 C C . GLY A 1 331 ? 2.529 -8.328 -22.516 1 88.38 331 GLY A C 1
ATOM 2443 O O . GLY A 1 331 ? 2.764 -7.746 -23.578 1 88.38 331 GLY A O 1
ATOM 2444 N N . SER A 1 332 ? 1.306 -8.781 -22.203 1 81.81 332 SER A N 1
ATOM 2445 C CA . SER A 1 332 ? 0.167 -8.539 -23.078 1 81.81 332 SER A CA 1
ATOM 2446 C C . SER A 1 332 ? -0.24 -7.07 -23.078 1 81.81 332 SER A C 1
ATOM 2448 O O . SER A 1 332 ? -0.781 -6.566 -24.062 1 81.81 332 SER A O 1
ATOM 2450 N N . ASP A 1 333 ? -0.012 -6.484 -21.938 1 76 333 ASP A N 1
ATOM 2451 C CA . ASP A 1 333 ? -0.213 -5.043 -21.844 1 76 333 ASP A CA 1
ATOM 2452 C C . ASP A 1 333 ? 1.047 -4.285 -22.25 1 76 333 ASP A C 1
ATOM 2454 O O . ASP A 1 333 ? 2.096 -4.422 -21.625 1 76 333 ASP A O 1
ATOM 2458 N N . PRO A 1 334 ? 0.899 -3.51 -23.234 1 72 334 PRO A N 1
ATOM 2459 C CA . PRO A 1 334 ? 2.078 -2.791 -23.719 1 72 334 PRO A CA 1
ATOM 2460 C C . PRO A 1 334 ? 2.65 -1.823 -22.672 1 72 334 PRO A C 1
ATOM 2462 O O . PRO A 1 334 ? 3.811 -1.421 -22.781 1 72 334 PRO A O 1
ATOM 2465 N N . ASN A 1 335 ? 1.833 -1.49 -21.75 1 72.38 335 ASN A N 1
ATOM 2466 C CA . ASN A 1 335 ? 2.285 -0.511 -20.781 1 72.38 335 ASN A CA 1
ATOM 2467 C C . ASN A 1 335 ? 3.037 -1.177 -19.625 1 72.38 335 ASN A C 1
ATOM 2469 O O . ASN A 1 335 ? 3.562 -0.494 -18.75 1 72.38 335 ASN A O 1
ATOM 2473 N N . THR A 1 336 ? 2.951 -2.453 -19.719 1 79.56 336 THR A N 1
ATOM 2474 C CA . THR A 1 336 ? 3.662 -3.182 -18.672 1 79.56 336 THR A CA 1
ATOM 2475 C C . THR A 1 336 ? 4.934 -3.818 -19.234 1 79.56 336 THR A C 1
ATOM 2477 O O . THR A 1 336 ? 5.191 -3.758 -20.438 1 79.56 336 THR A O 1
ATOM 2480 N N . GLY A 1 337 ? 5.805 -4.293 -18.516 1 85.19 337 GLY A N 1
ATOM 2481 C CA . GLY A 1 337 ? 7.031 -4.957 -18.922 1 85.19 337 GLY A CA 1
ATOM 2482 C C . GLY A 1 337 ? 6.789 -6.129 -19.859 1 85.19 337 GLY A C 1
ATOM 2483 O O . GLY A 1 337 ? 5.641 -6.469 -20.156 1 85.19 337 GLY A O 1
ATOM 2484 N N . THR A 1 338 ? 7.789 -6.676 -20.484 1 93.25 338 THR A N 1
ATOM 2485 C CA . THR A 1 338 ? 7.715 -7.781 -21.422 1 93.25 338 THR A CA 1
ATOM 2486 C C . THR A 1 338 ? 7.582 -9.109 -20.688 1 93.25 338 THR A C 1
ATOM 2488 O O . THR A 1 338 ? 7.766 -9.18 -19.484 1 93.25 338 THR A O 1
ATOM 2491 N N . TYR A 1 339 ? 7.18 -10.172 -21.453 1 95.5 339 TYR A N 1
ATOM 2492 C CA . TYR A 1 339 ? 7.113 -11.516 -20.891 1 95.5 339 TYR A CA 1
ATOM 2493 C C . TYR A 1 339 ? 8.469 -11.945 -20.344 1 95.5 339 TYR A C 1
ATOM 2495 O O . TYR A 1 339 ? 8.547 -12.531 -19.25 1 95.5 339 TYR A O 1
ATOM 2503 N N . GLU A 1 340 ? 9.516 -11.57 -21.078 1 96.44 340 GLU A N 1
ATOM 2504 C CA . GLU A 1 340 ? 10.867 -11.961 -20.688 1 96.44 340 GLU A CA 1
ATOM 2505 C C . GLU A 1 340 ? 11.258 -11.352 -19.344 1 96.44 340 GLU A C 1
ATOM 2507 O O . GLU A 1 340 ? 11.906 -12 -18.516 1 96.44 340 GLU A O 1
ATOM 2512 N N . GLN A 1 341 ? 10.852 -10.156 -19.188 1 95.81 341 GLN A N 1
ATOM 2513 C CA . GLN A 1 341 ? 11.164 -9.484 -17.938 1 95.81 341 GLN A CA 1
ATOM 2514 C C . GLN A 1 341 ? 10.43 -10.141 -16.766 1 95.81 341 GLN A C 1
ATOM 2516 O O . GLN A 1 341 ? 11.023 -10.383 -15.719 1 95.81 341 GLN A O 1
ATOM 2521 N N . ALA A 1 342 ? 9.148 -10.391 -17 1 96.12 342 ALA A N 1
ATOM 2522 C CA . ALA A 1 342 ? 8.367 -11.055 -15.953 1 96.12 342 ALA A CA 1
ATOM 2523 C C . ALA A 1 342 ? 8.914 -12.445 -15.656 1 96.12 342 ALA A C 1
ATOM 2525 O O . ALA A 1 342 ? 9.008 -12.852 -14.5 1 96.12 342 ALA A O 1
ATOM 2526 N N . TYR A 1 343 ? 9.273 -13.133 -16.688 1 96.62 343 TYR A N 1
ATOM 2527 C CA . TYR A 1 343 ? 9.844 -14.469 -16.562 1 96.62 343 TYR A CA 1
ATOM 2528 C C . TYR A 1 343 ? 11.141 -14.43 -15.758 1 96.62 343 TYR A C 1
ATOM 2530 O O . TYR A 1 343 ? 11.359 -15.258 -14.867 1 96.62 343 TYR A O 1
ATOM 2538 N N . ALA A 1 344 ? 11.922 -13.477 -16.094 1 97.69 344 ALA A N 1
ATOM 2539 C CA . ALA A 1 344 ? 13.219 -13.344 -15.414 1 97.69 344 ALA A CA 1
ATOM 2540 C C . ALA A 1 344 ? 13.031 -13.094 -13.922 1 97.69 344 ALA A C 1
ATOM 2542 O O . ALA A 1 344 ? 13.734 -13.688 -13.094 1 97.69 344 ALA A O 1
ATOM 2543 N N . LEU A 1 345 ? 12.156 -12.242 -13.586 1 97.12 345 LEU A N 1
ATOM 2544 C CA . LEU A 1 345 ? 11.891 -11.938 -12.188 1 97.12 345 LEU A CA 1
ATOM 2545 C C . LEU A 1 345 ? 11.398 -13.18 -11.445 1 97.12 345 LEU A C 1
ATOM 2547 O O . LEU A 1 345 ? 11.891 -13.492 -10.359 1 97.12 345 LEU A O 1
ATOM 2551 N N . GLU A 1 346 ? 10.484 -13.844 -12.062 1 96.12 346 GLU A N 1
ATOM 2552 C CA . GLU A 1 346 ? 9.914 -15.023 -11.414 1 96.12 346 GLU A CA 1
ATOM 2553 C C . GLU A 1 346 ? 10.953 -16.141 -11.305 1 96.12 346 GLU A C 1
ATOM 2555 O O . GLU A 1 346 ? 10.977 -16.875 -10.312 1 96.12 346 GLU A O 1
ATOM 2560 N N . LEU A 1 347 ? 11.719 -16.234 -12.32 1 96.62 347 LEU A N 1
ATOM 2561 C CA . LEU A 1 347 ? 12.789 -17.219 -12.289 1 96.62 347 LEU A CA 1
ATOM 2562 C C . LEU A 1 347 ? 13.734 -16.969 -11.117 1 96.62 347 LEU A C 1
ATOM 2564 O O . LEU A 1 347 ? 14.031 -17.875 -10.344 1 96.62 347 LEU A O 1
ATOM 2568 N N . SER A 1 348 ? 14.172 -15.766 -10.977 1 97.62 348 SER A N 1
ATOM 2569 C CA . SER A 1 348 ? 15.055 -15.398 -9.867 1 97.62 348 SER A CA 1
ATOM 2570 C C . SER A 1 348 ? 14.391 -15.68 -8.523 1 97.62 348 SER A C 1
ATOM 2572 O O . SER A 1 348 ? 15.023 -16.219 -7.609 1 97.62 348 SER A O 1
ATOM 2574 N N . ARG A 1 349 ? 13.18 -15.32 -8.414 1 96.62 349 ARG A N 1
ATOM 2575 C CA . ARG A 1 349 ? 12.445 -15.508 -7.168 1 96.62 349 ARG A CA 1
ATOM 2576 C C . ARG A 1 349 ? 12.375 -16.984 -6.793 1 96.62 349 ARG A C 1
ATOM 2578 O O . ARG A 1 349 ? 12.656 -17.359 -5.652 1 96.62 349 ARG A O 1
ATOM 2585 N N . GLN A 1 350 ? 12.039 -17.828 -7.766 1 93.62 350 GLN A N 1
ATOM 2586 C CA . GLN A 1 350 ? 11.844 -19.234 -7.469 1 93.62 350 GLN A CA 1
ATOM 2587 C C . GLN A 1 350 ? 13.172 -19.922 -7.172 1 93.62 350 GLN A C 1
ATOM 2589 O O . GLN A 1 350 ? 13.242 -20.812 -6.312 1 93.62 350 GLN A O 1
ATOM 2594 N N . MET A 1 351 ? 14.18 -19.5 -7.898 1 93.75 351 MET A N 1
ATOM 2595 C CA . MET A 1 351 ? 15.492 -20.094 -7.633 1 93.75 351 MET A CA 1
ATOM 2596 C C . MET A 1 351 ? 15.906 -19.859 -6.184 1 93.75 351 MET A C 1
ATOM 2598 O O . MET A 1 351 ? 16.453 -20.75 -5.543 1 93.75 351 MET A O 1
ATOM 2602 N N . LEU A 1 352 ? 15.648 -18.703 -5.738 1 93.38 352 LEU A N 1
ATOM 2603 C CA . LEU A 1 352 ? 16.031 -18.359 -4.371 1 93.38 352 LEU A CA 1
ATOM 2604 C C . LEU A 1 352 ? 15.07 -19 -3.365 1 93.38 352 LEU A C 1
ATOM 2606 O O . LEU A 1 352 ? 15.516 -19.562 -2.355 1 93.38 352 LEU A O 1
ATOM 2610 N N . ALA A 1 353 ? 13.828 -18.938 -3.635 1 92.19 353 ALA A N 1
ATOM 2611 C CA . ALA A 1 353 ? 12.805 -19.422 -2.707 1 92.19 353 ALA A CA 1
ATOM 2612 C C . ALA A 1 353 ? 12.938 -20.922 -2.459 1 92.19 353 ALA A C 1
ATOM 2614 O O . ALA A 1 353 ? 12.875 -21.375 -1.314 1 92.19 353 ALA A O 1
ATOM 2615 N N . ARG A 1 354 ? 13.141 -21.641 -3.441 1 87.25 354 ARG A N 1
ATOM 2616 C CA . ARG A 1 354 ? 13.188 -23.094 -3.32 1 87.25 354 ARG A CA 1
ATOM 2617 C C . ARG A 1 354 ? 14.383 -23.531 -2.477 1 87.25 354 ARG A C 1
ATOM 2619 O O . ARG A 1 354 ? 14.336 -24.562 -1.807 1 87.25 354 ARG A O 1
ATOM 2626 N N . GLY A 1 355 ? 15.375 -22.703 -2.477 1 83.94 355 GLY A N 1
ATOM 2627 C CA . GLY A 1 355 ? 16.547 -23.016 -1.683 1 83.94 355 GLY A CA 1
ATOM 2628 C C . GLY A 1 355 ? 16.547 -22.344 -0.32 1 83.94 355 GLY A C 1
ATOM 2629 O O . GLY A 1 355 ? 17.578 -22.25 0.341 1 83.94 355 GLY A O 1
ATOM 2630 N N . ALA A 1 356 ? 15.422 -21.984 0.137 1 88.19 356 ALA A N 1
ATOM 2631 C CA . ALA A 1 356 ? 15.344 -21.141 1.33 1 88.19 356 ALA A CA 1
ATOM 2632 C C . ALA A 1 356 ? 15.852 -21.891 2.561 1 88.19 356 ALA A C 1
ATOM 2634 O O . ALA A 1 356 ? 16.312 -21.266 3.523 1 88.19 356 ALA A O 1
ATOM 2635 N N . PHE A 1 357 ? 15.82 -23.188 2.574 1 81.88 357 PHE A N 1
ATOM 2636 C CA . PHE A 1 357 ? 16.266 -23.969 3.717 1 81.88 357 PHE A CA 1
ATOM 2637 C C . PHE A 1 357 ? 17.781 -23.891 3.861 1 81.88 357 PHE A C 1
ATOM 2639 O O . PHE A 1 357 ? 18.328 -24.203 4.922 1 81.88 357 PHE A O 1
ATOM 2646 N N . LEU A 1 358 ? 18.438 -23.453 2.826 1 84.62 358 LEU A N 1
ATOM 2647 C CA . LEU A 1 358 ? 19.891 -23.422 2.803 1 84.62 358 LEU A CA 1
ATOM 2648 C C . LEU A 1 358 ? 20.422 -22.203 3.568 1 84.62 358 LEU A C 1
ATOM 2650 O O . LEU A 1 358 ? 21.609 -22.141 3.902 1 84.62 358 LEU A O 1
ATOM 2654 N N . TYR A 1 359 ? 19.562 -21.312 3.838 1 89.19 359 TYR A N 1
ATOM 2655 C CA . TYR A 1 359 ? 20.062 -20.016 4.285 1 89.19 359 TYR A CA 1
ATOM 2656 C C . TYR A 1 359 ? 19.859 -19.828 5.785 1 89.19 359 TYR A C 1
ATOM 2658 O O . TYR A 1 359 ? 18.859 -20.297 6.34 1 89.19 359 TYR A O 1
ATOM 2666 N N . GLU A 1 360 ? 20.812 -19.219 6.367 1 90.81 360 GLU A N 1
ATOM 2667 C CA . GLU A 1 360 ? 20.734 -18.844 7.777 1 90.81 360 GLU A CA 1
ATOM 2668 C C . GLU A 1 360 ? 20.875 -17.344 7.961 1 90.81 360 GLU A C 1
ATOM 2670 O O . GLU A 1 360 ? 21.5 -16.672 7.148 1 90.81 360 GLU A O 1
ATOM 2675 N N . PRO A 1 361 ? 20.25 -16.859 9.016 1 93.75 361 PRO A N 1
ATOM 2676 C CA . PRO A 1 361 ? 20.344 -15.422 9.266 1 93.75 361 PRO A CA 1
ATOM 2677 C C . PRO A 1 361 ? 21.75 -14.984 9.664 1 93.75 361 PRO A C 1
ATOM 2679 O O . PRO A 1 361 ? 22.5 -15.766 10.25 1 93.75 361 PRO A O 1
ATOM 2682 N N . ASN A 1 362 ? 22.078 -13.797 9.32 1 94.19 362 ASN A N 1
ATOM 2683 C CA . ASN A 1 362 ? 23.328 -13.172 9.734 1 94.19 362 ASN A CA 1
ATOM 2684 C C . ASN A 1 362 ? 23.109 -11.727 10.172 1 94.19 362 ASN A C 1
ATOM 2686 O O . ASN A 1 362 ? 22.078 -11.125 9.859 1 94.19 362 ASN A O 1
ATOM 2690 N N . ASP A 1 363 ? 24.109 -11.164 10.836 1 93.5 363 ASP A N 1
ATOM 2691 C CA . ASP A 1 363 ? 23.969 -9.844 11.445 1 93.5 363 ASP A CA 1
ATOM 2692 C C . ASP A 1 363 ? 23.906 -8.75 10.383 1 93.5 363 ASP A C 1
ATOM 2694 O O . ASP A 1 363 ? 24.547 -8.859 9.336 1 93.5 363 ASP A O 1
ATOM 2698 N N . VAL A 1 364 ? 23.109 -7.742 10.727 1 95.69 364 VAL A N 1
ATOM 2699 C CA . VAL A 1 364 ? 23.109 -6.551 9.883 1 95.69 364 VAL A CA 1
ATOM 2700 C C . VAL A 1 364 ? 24.469 -5.859 9.977 1 95.69 364 VAL A C 1
ATOM 2702 O O . VAL A 1 364 ? 25.188 -6.008 10.977 1 95.69 364 VAL A O 1
ATOM 2705 N N . ILE A 1 365 ? 24.828 -5.148 8.977 1 94 365 ILE A N 1
ATOM 2706 C CA . ILE A 1 365 ? 26.062 -4.371 8.977 1 94 365 ILE A CA 1
ATOM 2707 C C . ILE A 1 365 ? 25.859 -3.08 9.773 1 94 365 ILE A C 1
ATOM 2709 O O . ILE A 1 365 ? 26.719 -2.695 10.57 1 94 365 ILE A O 1
ATOM 2713 N N . ARG A 1 366 ? 24.781 -2.334 9.523 1 93.25 366 ARG A N 1
ATOM 2714 C CA . ARG A 1 366 ? 24.375 -1.105 10.195 1 93.25 366 ARG A CA 1
ATOM 2715 C C . ARG A 1 366 ? 22.859 -0.994 10.281 1 93.25 366 ARG A C 1
ATOM 2717 O O . ARG A 1 366 ? 22.141 -1.426 9.367 1 93.25 366 ARG A O 1
ATOM 2724 N N . ILE A 1 367 ? 22.312 -0.47 11.336 1 92.56 367 ILE A N 1
ATOM 2725 C CA . ILE A 1 367 ? 20.875 -0.263 11.492 1 92.56 367 ILE A CA 1
ATOM 2726 C C . ILE A 1 367 ? 20.609 1.064 12.195 1 92.56 367 ILE A C 1
ATOM 2728 O O . ILE A 1 367 ? 21.375 1.453 13.094 1 92.56 367 ILE A O 1
ATOM 2732 N N . GLN A 1 368 ? 19.656 1.775 11.766 1 89.94 368 GLN A N 1
ATOM 2733 C CA . GLN A 1 368 ? 19.219 3.043 12.352 1 89.94 368 GLN A CA 1
ATOM 2734 C C . GLN A 1 368 ? 17.703 3.117 12.438 1 89.94 368 GLN A C 1
ATOM 2736 O O . GLN A 1 368 ? 17 2.395 11.734 1 89.94 368 GLN A O 1
ATOM 2741 N N . SER A 1 369 ? 17.266 3.934 13.312 1 87.56 369 SER A N 1
ATOM 2742 C CA . SER A 1 369 ? 15.828 4.168 13.438 1 87.56 369 SER A CA 1
ATOM 2743 C C . SER A 1 369 ? 15.383 5.312 12.539 1 87.56 369 SER A C 1
ATOM 2745 O O . SER A 1 369 ? 16.062 6.34 12.445 1 87.56 369 SER A O 1
ATOM 2747 N N . GLU A 1 370 ? 14.266 5.008 11.758 1 83.44 370 GLU A N 1
ATOM 2748 C CA . GLU A 1 370 ? 13.68 6.016 10.883 1 83.44 370 GLU A CA 1
ATOM 2749 C C . GLU A 1 370 ? 12.297 6.434 11.359 1 83.44 370 GLU A C 1
ATOM 2751 O O . GLU A 1 370 ? 11.406 5.594 11.508 1 83.44 370 GLU A O 1
ATOM 2756 N N . LYS A 1 371 ? 12.086 7.691 11.742 1 77.69 371 LYS A N 1
ATOM 2757 C CA . LYS A 1 371 ? 10.781 8.188 12.156 1 77.69 371 LYS A CA 1
ATOM 2758 C C . LYS A 1 371 ? 10.289 9.297 11.227 1 77.69 371 LYS A C 1
ATOM 2760 O O . LYS A 1 371 ? 11.094 10.062 10.688 1 77.69 371 LYS A O 1
ATOM 2765 N N . SER A 1 372 ? 8.906 9.102 10.875 1 73.62 372 SER A N 1
ATOM 2766 C CA . SER A 1 372 ? 8.281 10.18 10.117 1 73.62 372 SER A CA 1
ATOM 2767 C C . SER A 1 372 ? 7.711 11.25 11.047 1 73.62 372 SER A C 1
ATOM 2769 O O . SER A 1 372 ? 6.871 10.953 11.898 1 73.62 372 SER A O 1
ATOM 2771 N N . ILE A 1 373 ? 8.305 12.445 10.984 1 69.94 373 ILE A N 1
ATOM 2772 C CA . ILE A 1 373 ? 7.797 13.555 11.781 1 69.94 373 ILE A CA 1
ATOM 2773 C C . ILE A 1 373 ? 7.027 14.523 10.883 1 69.94 373 ILE A C 1
ATOM 2775 O O . ILE A 1 373 ? 7.449 14.805 9.766 1 69.94 373 ILE A O 1
ATOM 2779 N N . ILE A 1 374 ? 5.75 14.805 11.273 1 68.12 374 ILE A N 1
ATOM 2780 C CA . ILE A 1 374 ? 4.988 15.812 10.539 1 68.12 374 ILE A CA 1
ATOM 2781 C C . ILE A 1 374 ? 5.559 17.203 10.828 1 68.12 374 ILE A C 1
ATOM 2783 O O . ILE A 1 374 ? 5.664 17.609 11.992 1 68.12 374 ILE A O 1
ATOM 2787 N N . GLY A 1 375 ? 6.113 17.703 9.812 1 70.69 375 GLY A N 1
ATOM 2788 C CA . GLY A 1 375 ? 6.633 19.047 9.945 1 70.69 375 GLY A CA 1
ATOM 2789 C C . GLY A 1 375 ? 5.941 20.047 9.031 1 70.69 375 GLY A C 1
ATOM 2790 O O . GLY A 1 375 ? 4.871 19.766 8.484 1 70.69 375 GLY A O 1
ATOM 2791 N N . SER A 1 376 ? 6.195 21.297 9.094 1 74.31 376 SER A N 1
ATOM 2792 C CA . SER A 1 376 ? 5.648 22.375 8.266 1 74.31 376 SER A CA 1
ATOM 2793 C C . SER A 1 376 ? 6.668 22.859 7.242 1 74.31 376 SER A C 1
ATOM 2795 O O . SER A 1 376 ? 7.859 22.953 7.547 1 74.31 376 SER A O 1
ATOM 2797 N N . ASN A 1 377 ? 6.125 22.922 6.039 1 81.12 377 ASN A N 1
ATOM 2798 C CA . ASN A 1 377 ? 6.91 23.594 5.012 1 81.12 377 ASN A CA 1
ATOM 2799 C C . ASN A 1 377 ? 6.734 25.109 5.074 1 81.12 377 ASN A C 1
ATOM 2801 O O . ASN A 1 377 ? 5.668 25.625 4.742 1 81.12 377 ASN A O 1
ATOM 2805 N N . LEU A 1 378 ? 7.762 25.781 5.645 1 86 378 LEU A N 1
ATOM 2806 C CA . LEU A 1 378 ? 7.723 27.234 5.797 1 86 378 LEU A CA 1
ATOM 2807 C C . LEU A 1 378 ? 8.438 27.922 4.637 1 86 378 LEU A C 1
ATOM 2809 O O . LEU A 1 378 ? 9.531 27.5 4.238 1 86 378 LEU A O 1
ATOM 2813 N N . GLN A 1 379 ? 7.688 28.844 4.004 1 88.75 379 GLN A N 1
ATOM 2814 C CA . GLN A 1 379 ? 8.383 29.609 2.977 1 88.75 379 GLN A CA 1
ATOM 2815 C C . GLN A 1 379 ? 9.477 30.484 3.586 1 88.75 379 GLN A C 1
ATOM 2817 O O . GLN A 1 379 ? 9.289 31.078 4.645 1 88.75 379 GLN A O 1
ATOM 2822 N N . VAL A 1 380 ? 10.531 30.562 2.916 1 90.44 380 VAL A N 1
ATOM 2823 C CA . VAL A 1 380 ? 11.727 31.203 3.453 1 90.44 380 VAL A CA 1
ATOM 2824 C C . VAL A 1 380 ? 11.508 32.719 3.537 1 90.44 380 VAL A C 1
ATOM 2826 O O . VAL A 1 380 ? 11.852 33.344 4.539 1 90.44 380 VAL A O 1
ATOM 2829 N N . ALA A 1 381 ? 10.82 33.281 2.545 1 91.56 381 ALA A N 1
ATOM 2830 C CA . ALA A 1 381 ? 10.703 34.75 2.477 1 91.56 381 ALA A CA 1
ATOM 2831 C C . ALA A 1 381 ? 9.891 35.281 3.65 1 91.56 381 ALA A C 1
ATOM 2833 O O . ALA A 1 381 ? 10.367 36.125 4.402 1 91.56 381 ALA A O 1
ATOM 2834 N N . PRO A 1 382 ? 8.711 34.719 3.848 1 92.25 382 PRO A N 1
ATOM 2835 C CA . PRO A 1 382 ? 7.949 35.25 4.984 1 92.25 382 PRO A CA 1
ATOM 2836 C C . PRO A 1 382 ? 8.578 34.875 6.328 1 92.25 382 PRO A C 1
ATOM 2838 O O . PRO A 1 382 ? 8.492 35.656 7.281 1 92.25 382 PRO A O 1
ATOM 2841 N N . LEU A 1 383 ? 9.219 33.812 6.43 1 92.81 383 LEU A N 1
ATOM 2842 C CA . LEU A 1 383 ? 9.875 33.438 7.676 1 92.81 383 LEU A CA 1
ATOM 2843 C C . LEU A 1 383 ? 11.031 34.375 8 1 92.81 383 LEU A C 1
ATOM 2845 O O . LEU A 1 383 ? 11.156 34.844 9.133 1 92.81 383 LEU A O 1
ATOM 2849 N N . VAL A 1 384 ? 11.844 34.688 7.012 1 94.25 384 VAL A N 1
ATOM 2850 C CA . VAL A 1 384 ? 12.992 35.562 7.215 1 94.25 384 VAL A CA 1
ATOM 2851 C C . VAL A 1 384 ? 12.523 36.969 7.59 1 94.25 384 VAL A C 1
ATOM 2853 O O . VAL A 1 384 ? 13.07 37.562 8.5 1 94.25 384 VAL A O 1
ATOM 2856 N N . LEU A 1 385 ? 11.5 37.406 6.926 1 94.56 385 LEU A N 1
ATOM 2857 C CA . LEU A 1 385 ? 10.969 38.75 7.223 1 94.56 385 LEU A CA 1
ATOM 2858 C C . LEU A 1 385 ? 10.406 38.781 8.641 1 94.56 385 LEU A C 1
ATOM 2860 O O . LEU A 1 385 ? 10.609 39.781 9.352 1 94.56 385 LEU A O 1
ATOM 2864 N N . PHE A 1 386 ? 9.781 37.688 9.016 1 94.31 386 PHE A N 1
ATOM 2865 C CA . PHE A 1 386 ? 9.203 37.625 10.352 1 94.31 386 PHE A CA 1
ATOM 2866 C C . PHE A 1 386 ? 10.289 37.625 11.414 1 94.31 386 PHE A C 1
ATOM 2868 O O . PHE A 1 386 ? 10.234 38.406 12.359 1 94.31 386 PHE A O 1
ATOM 2875 N N . VAL A 1 387 ? 11.266 36.875 11.227 1 94.31 387 VAL A N 1
ATOM 2876 C CA . VAL A 1 387 ? 12.344 36.781 12.203 1 94.31 387 VAL A CA 1
ATOM 2877 C C . VAL A 1 387 ? 13.148 38.094 12.227 1 94.31 387 VAL A C 1
ATOM 2879 O O . VAL A 1 387 ? 13.477 38.594 13.297 1 94.31 387 VAL A O 1
ATOM 2882 N N . ALA A 1 388 ? 13.43 38.625 11.047 1 96.25 388 ALA A N 1
ATOM 2883 C CA . ALA A 1 388 ? 14.172 39.875 10.953 1 96.25 388 ALA A CA 1
ATOM 2884 C C . ALA A 1 388 ? 13.422 41 11.648 1 96.25 388 ALA A C 1
ATOM 2886 O O . ALA A 1 388 ? 14.023 41.781 12.383 1 96.25 388 ALA A O 1
ATOM 2887 N N . ALA A 1 389 ? 12.164 41.031 11.406 1 95.88 389 ALA A N 1
ATOM 2888 C CA . ALA A 1 389 ? 11.344 42.062 12.023 1 95.88 389 ALA A CA 1
ATOM 2889 C C . ALA A 1 389 ? 11.289 41.906 13.539 1 95.88 389 ALA A C 1
ATOM 2891 O O . ALA A 1 389 ? 11.328 42.906 14.281 1 95.88 389 ALA A O 1
ATOM 2892 N N . LEU A 1 390 ? 11.273 40.75 13.938 1 95.38 390 LEU A N 1
ATOM 2893 C CA . LEU A 1 390 ? 11.258 40.469 15.375 1 95.38 390 LEU A CA 1
ATOM 2894 C C . LEU A 1 390 ? 12.594 40.875 16.016 1 95.38 390 LEU A C 1
ATOM 2896 O O . LEU A 1 390 ? 12.617 41.438 17.094 1 95.38 390 LEU A O 1
ATOM 2900 N N . VAL A 1 391 ? 13.609 40.594 15.375 1 95.88 391 VAL A N 1
ATOM 2901 C CA . VAL A 1 391 ? 14.938 40.938 15.875 1 95.88 391 VAL A CA 1
ATOM 2902 C C . VAL A 1 391 ? 15.102 42.438 15.891 1 95.88 391 VAL A C 1
ATOM 2904 O O . VAL A 1 391 ? 15.602 43 16.859 1 95.88 391 VAL A O 1
ATOM 2907 N N . LEU A 1 392 ? 14.656 43.031 14.805 1 95.88 392 LEU A N 1
ATOM 2908 C CA . LEU A 1 392 ? 14.719 44.469 14.734 1 95.88 392 LEU A CA 1
ATOM 2909 C C . LEU A 1 392 ? 13.914 45.094 15.859 1 95.88 392 LEU A C 1
ATOM 2911 O O . LEU A 1 392 ? 14.359 46.062 16.484 1 95.88 392 LEU A O 1
ATOM 2915 N N . PHE A 1 393 ? 12.766 44.531 16.109 1 95.75 393 PHE A N 1
ATOM 2916 C CA . PHE A 1 393 ? 11.922 45.031 17.203 1 95.75 393 PHE A CA 1
ATOM 2917 C C . PHE A 1 393 ? 12.617 44.875 18.547 1 95.75 393 PHE A C 1
ATOM 2919 O O . PHE A 1 393 ? 12.664 45.812 19.344 1 95.75 393 PHE A O 1
ATOM 2926 N N . SER A 1 394 ? 13.211 43.812 18.766 1 95.69 394 SER A N 1
ATOM 2927 C CA . SER A 1 394 ? 13.914 43.562 20.016 1 95.69 394 SER A CA 1
ATOM 2928 C C . SER A 1 394 ? 15.125 44.469 20.156 1 95.69 394 SER A C 1
ATOM 2930 O O . SER A 1 394 ? 15.367 45 21.25 1 95.69 394 SER A O 1
ATOM 2932 N N . LEU A 1 395 ? 15.836 44.688 19.109 1 95.81 395 LEU A N 1
ATOM 2933 C CA . LEU A 1 395 ? 17 45.562 19.141 1 95.81 395 LEU A CA 1
ATOM 2934 C C . LEU A 1 395 ? 16.594 47 19.391 1 95.81 395 LEU A C 1
ATOM 2936 O O . LEU A 1 395 ? 17.281 47.719 20.109 1 95.81 395 LEU A O 1
ATOM 2940 N N . GLN A 1 396 ? 15.539 47.375 18.781 1 95.88 396 GLN A N 1
ATOM 2941 C CA . GLN A 1 396 ? 15.031 48.719 19 1 95.88 396 GLN A CA 1
ATOM 2942 C C . GLN A 1 396 ? 14.656 48.938 20.469 1 95.88 396 GLN A C 1
ATOM 2944 O O . GLN A 1 396 ? 14.992 49.969 21.047 1 95.88 396 GLN A O 1
ATOM 2949 N N . VAL A 1 397 ? 13.984 48.031 21.031 1 94.25 397 VAL A N 1
ATOM 2950 C CA . VAL A 1 397 ? 13.602 48.125 22.438 1 94.25 397 VAL A CA 1
ATOM 2951 C C . VAL A 1 397 ? 14.844 48.188 23.312 1 94.25 397 VAL A C 1
ATOM 2953 O O . VAL A 1 397 ? 14.93 48.969 24.25 1 94.25 397 VAL A O 1
ATOM 2956 N N . LEU A 1 398 ? 15.766 47.438 23 1 95.06 398 LEU A N 1
ATOM 2957 C CA . LEU A 1 398 ? 17.016 47.406 23.766 1 95.06 398 LEU A CA 1
ATOM 2958 C C . LEU A 1 398 ? 17.75 48.75 23.625 1 95.06 398 LEU A C 1
ATOM 2960 O O . LEU A 1 398 ? 18.25 49.281 24.625 1 95.06 398 LEU A O 1
ATOM 2964 N N . TRP A 1 399 ? 17.844 49.219 22.391 1 95.12 399 TRP A N 1
ATOM 2965 C CA . TRP A 1 399 ? 18.484 50.5 22.125 1 95.12 399 TRP A CA 1
ATOM 2966 C C . TRP A 1 399 ? 17.797 51.625 22.922 1 95.12 399 TRP A C 1
ATOM 2968 O O . TRP A 1 399 ? 18.469 52.438 23.547 1 95.12 399 TRP A O 1
ATOM 2978 N N . ILE A 1 400 ? 16.516 51.656 22.906 1 93 400 ILE A N 1
ATOM 2979 C CA . ILE A 1 400 ? 15.75 52.656 23.609 1 93 400 ILE A CA 1
ATOM 2980 C C . ILE A 1 400 ? 15.992 52.531 25.109 1 93 400 ILE A C 1
ATOM 2982 O O . ILE A 1 400 ? 16.203 53.531 25.812 1 93 400 ILE A O 1
ATOM 2986 N N . THR A 1 401 ? 16 51.344 25.609 1 93.19 401 THR A N 1
ATOM 2987 C CA . THR A 1 401 ? 16.234 51.125 27.031 1 93.19 401 THR A CA 1
ATOM 2988 C C . THR A 1 401 ? 17.641 51.594 27.438 1 93.19 401 THR A C 1
ATOM 2990 O O . THR A 1 401 ? 17.797 52.281 28.438 1 93.19 401 THR A O 1
ATOM 2993 N N . LEU A 1 402 ? 18.531 51.312 26.641 1 93.56 402 LEU A N 1
ATOM 2994 C CA . LEU A 1 402 ? 19.906 51.719 26.922 1 93.56 402 LEU A CA 1
ATOM 2995 C C . LEU A 1 402 ? 20.016 53.25 26.875 1 93.56 402 LEU A C 1
ATOM 2997 O O . LEU A 1 402 ? 20.672 53.844 27.734 1 93.56 402 LEU A O 1
ATOM 3001 N N . ARG A 1 403 ? 19.469 53.781 25.875 1 91.56 403 ARG A N 1
ATOM 3002 C CA . ARG A 1 403 ? 19.5 55.25 25.766 1 91.56 403 ARG A CA 1
ATOM 3003 C C . ARG A 1 403 ? 18.844 55.906 26.969 1 91.56 403 ARG A C 1
ATOM 3005 O O . ARG A 1 403 ? 19.297 56.969 27.438 1 91.56 403 ARG A O 1
ATOM 3012 N N . ILE A 1 404 ? 17.766 55.344 27.453 1 89.06 404 ILE A N 1
ATOM 3013 C CA . ILE A 1 404 ? 17.078 55.875 28.625 1 89.06 404 ILE A CA 1
ATOM 3014 C C . ILE A 1 404 ? 17.984 55.75 29.844 1 89.06 404 ILE A C 1
ATOM 3016 O O . ILE A 1 404 ? 18.125 56.719 30.609 1 89.06 404 ILE A O 1
ATOM 3020 N N . ILE A 1 405 ? 18.625 54.688 29.969 1 90.38 405 ILE A N 1
ATOM 3021 C CA . ILE A 1 405 ? 19.5 54.469 31.109 1 90.38 405 ILE A CA 1
ATOM 3022 C C . ILE A 1 405 ? 20.656 55.469 31.078 1 90.38 405 ILE A C 1
ATOM 3024 O O . ILE A 1 405 ? 20.969 56.094 32.094 1 90.38 405 ILE A O 1
ATOM 3028 N N . ILE A 1 406 ? 21.219 55.656 29.922 1 91 406 ILE A N 1
ATOM 3029 C CA . ILE A 1 406 ? 22.359 56.531 29.781 1 91 406 ILE A CA 1
ATOM 3030 C C . ILE A 1 406 ? 21.922 57.969 30 1 91 406 ILE A C 1
ATOM 3032 O O . ILE A 1 406 ? 22.578 58.75 30.688 1 91 406 ILE A O 1
ATOM 3036 N N . ALA A 1 407 ? 20.828 58.312 29.375 1 86.69 407 ALA A N 1
ATOM 3037 C CA . ALA A 1 407 ? 20.344 59.688 29.453 1 86.69 407 ALA A CA 1
ATOM 3038 C C . ALA A 1 407 ? 19.875 60.031 30.859 1 86.69 407 ALA A C 1
ATOM 3040 O O . ALA A 1 407 ? 19.969 61.188 31.297 1 86.69 407 ALA A O 1
ATOM 3041 N N . ALA A 1 408 ? 19.312 59.094 31.516 1 84.88 408 ALA A N 1
ATOM 3042 C CA . ALA A 1 408 ? 18.75 59.312 32.844 1 84.88 408 ALA A CA 1
ATOM 3043 C C . ALA A 1 408 ? 19.781 59.094 33.938 1 84.88 408 ALA A C 1
ATOM 3045 O O . ALA A 1 408 ? 19.547 59.438 35.094 1 84.88 408 ALA A O 1
ATOM 3046 N N . TRP A 1 409 ? 20.938 58.688 33.375 1 83.06 409 TRP A N 1
ATOM 3047 C CA . TRP A 1 409 ? 21.969 58.375 34.344 1 83.06 409 TRP A CA 1
ATOM 3048 C C . TRP A 1 409 ? 22.469 59.625 35.031 1 83.06 409 TRP A C 1
ATOM 3050 O O . TRP A 1 409 ? 22.938 60.562 34.375 1 83.06 409 TRP A O 1
ATOM 3060 N N . ASN A 1 410 ? 22.359 59.812 36.281 1 80.5 410 ASN A N 1
ATOM 3061 C CA . ASN A 1 410 ? 22.859 60.875 37.156 1 80.5 410 ASN A CA 1
ATOM 3062 C C . ASN A 1 410 ? 22.172 62.188 36.875 1 80.5 410 ASN A C 1
ATOM 3064 O O . ASN A 1 410 ? 22.781 63.25 37 1 80.5 410 ASN A O 1
ATOM 3068 N N . VAL A 1 411 ? 21.172 62.125 36.125 1 80.81 411 VAL A N 1
ATOM 3069 C CA . VAL A 1 411 ? 20.391 63.375 35.938 1 80.81 411 VAL A CA 1
ATOM 3070 C C . VAL A 1 411 ? 19.328 63.469 37.031 1 80.81 411 VAL A C 1
ATOM 3072 O O . VAL A 1 411 ? 18.594 62.531 37.281 1 80.81 411 VAL A O 1
ATOM 3075 N N . GLN A 1 412 ? 19.406 64.625 37.656 1 82.38 412 GLN A N 1
ATOM 3076 C CA . GLN A 1 412 ? 18.469 64.812 38.75 1 82.38 412 GLN A CA 1
ATOM 3077 C C . GLN A 1 412 ? 17.078 65.188 38.219 1 82.38 412 GLN A C 1
ATOM 3079 O O . GLN A 1 412 ? 16.922 65.688 37.125 1 82.38 412 GLN A O 1
ATOM 3084 N N . PHE A 1 413 ? 15.969 64.75 38.75 1 85.31 413 PHE A N 1
ATOM 3085 C CA . PHE A 1 413 ? 14.57 65.125 38.625 1 85.31 413 PHE A CA 1
ATOM 3086 C C . PHE A 1 413 ? 13.977 64.562 37.344 1 85.31 413 PHE A C 1
ATOM 3088 O O . PHE A 1 413 ? 12.969 65 36.812 1 85.31 413 PHE A O 1
ATOM 3095 N N . VAL A 1 414 ? 14.648 63.5 36.75 1 85.81 414 VAL A N 1
ATOM 3096 C CA . VAL A 1 414 ? 14.164 62.906 35.5 1 85.81 414 VAL A CA 1
ATOM 3097 C C . VAL A 1 414 ? 12.797 62.25 35.719 1 85.81 414 VAL A C 1
ATOM 3099 O O . VAL A 1 414 ? 11.891 62.375 34.906 1 85.81 414 VAL A O 1
ATOM 3102 N N . GLU A 1 415 ? 12.656 61.625 36.781 1 86.25 415 GLU A N 1
ATOM 3103 C CA . GLU A 1 415 ? 11.398 60.969 37.094 1 86.25 415 GLU A CA 1
ATOM 3104 C C . GLU A 1 415 ? 10.266 61.969 37.25 1 86.25 415 GLU A C 1
ATOM 3106 O O . GLU A 1 415 ? 9.141 61.719 36.781 1 86.25 415 GLU A O 1
ATOM 3111 N N . LEU A 1 416 ? 10.68 63.062 37.844 1 88.56 416 LEU A N 1
ATOM 3112 C CA . LEU A 1 416 ? 9.68 64.125 38.062 1 88.56 416 LEU A CA 1
ATOM 3113 C C . LEU A 1 416 ? 9.297 64.75 36.719 1 88.56 416 LEU A C 1
ATOM 3115 O O . LEU A 1 416 ? 8.109 65 36.469 1 88.56 416 LEU A O 1
ATOM 3119 N N . ALA A 1 417 ? 10.25 64.938 35.906 1 87.06 417 ALA A N 1
ATOM 3120 C CA . ALA A 1 417 ? 9.992 65.5 34.594 1 87.06 417 ALA A CA 1
ATOM 3121 C C . ALA A 1 417 ? 9.172 64.562 33.719 1 87.06 417 ALA A C 1
ATOM 3123 O O . ALA A 1 417 ? 8.281 65 33 1 87.06 417 ALA A O 1
ATOM 3124 N N . ALA A 1 418 ? 9.477 63.312 33.875 1 87.81 418 ALA A N 1
ATOM 3125 C CA . ALA A 1 418 ? 8.781 62.281 33.062 1 87.81 418 ALA A CA 1
ATOM 3126 C C . ALA A 1 418 ? 7.305 62.219 33.438 1 87.81 418 ALA A C 1
ATOM 3128 O O . ALA A 1 418 ? 6.461 61.938 32.594 1 87.81 418 ALA A O 1
ATOM 3129 N N . LEU A 1 419 ? 7.02 62.438 34.625 1 87.12 419 LEU A N 1
ATOM 3130 C CA . LEU A 1 419 ? 5.633 62.438 35.094 1 87.12 419 LEU A CA 1
ATOM 3131 C C . LEU A 1 419 ? 4.812 63.5 34.375 1 87.12 419 LEU A C 1
ATOM 3133 O O . LEU A 1 419 ? 3.646 63.281 34.031 1 87.12 419 LEU A O 1
ATOM 3137 N N . PHE A 1 420 ? 5.449 64.625 34.094 1 85.38 420 PHE A N 1
ATOM 3138 C CA . PHE A 1 420 ? 4.754 65.75 33.438 1 85.38 420 PHE A CA 1
ATOM 3139 C C . PHE A 1 420 ? 4.496 65.438 31.969 1 85.38 420 PHE A C 1
ATOM 3141 O O . PHE A 1 420 ? 3.635 66 31.328 1 85.38 420 PHE A O 1
ATOM 3148 N N . LEU A 1 421 ? 5.195 64.438 31.5 1 85.44 421 LEU A N 1
ATOM 3149 C CA . LEU A 1 421 ? 5.047 64.125 30.094 1 85.44 421 LEU A CA 1
ATOM 3150 C C . LEU A 1 421 ? 4.141 62.906 29.922 1 85.44 421 LEU A C 1
ATOM 3152 O O . LEU A 1 421 ? 3.465 62.781 28.891 1 85.44 421 LEU A O 1
ATOM 3156 N N . SER A 1 422 ? 4.117 62.062 30.844 1 84.19 422 SER A N 1
ATOM 3157 C CA . SER A 1 422 ? 3.477 60.781 30.625 1 84.19 422 SER A CA 1
ATOM 3158 C C . SER A 1 422 ? 2.111 60.719 31.297 1 84.19 422 SER A C 1
ATOM 3160 O O . SER A 1 422 ? 1.3 59.844 30.984 1 84.19 422 SER A O 1
ATOM 3162 N N . ASN A 1 423 ? 1.87 61.625 32.188 1 84.12 423 ASN A N 1
ATOM 3163 C CA . ASN A 1 423 ? 0.642 61.531 32.969 1 84.12 423 ASN A CA 1
ATOM 3164 C C . ASN A 1 423 ? -0.119 62.844 32.969 1 84.12 423 ASN A C 1
ATOM 3166 O O . ASN A 1 423 ? 0.324 63.844 33.562 1 84.12 423 ASN A O 1
ATOM 3170 N N . PRO A 1 424 ? -1.269 62.844 32.344 1 83.75 424 PRO A N 1
ATOM 3171 C CA . PRO A 1 424 ? -2.041 64.062 32.281 1 83.75 424 PRO A CA 1
ATOM 3172 C C . PRO A 1 424 ? -2.512 64.562 33.625 1 83.75 424 PRO A C 1
ATOM 3174 O O . PRO A 1 424 ? -2.898 65.75 33.781 1 83.75 424 PRO A O 1
ATOM 3177 N N . LEU A 1 425 ? -2.387 63.719 34.656 1 85.94 425 LEU A N 1
ATOM 3178 C CA . LEU A 1 425 ? -2.795 64.125 36 1 85.94 425 LEU A CA 1
ATOM 3179 C C . LEU A 1 425 ? -1.961 65.312 36.531 1 85.94 425 LEU A C 1
ATOM 3181 O O . LEU A 1 425 ? -2.441 66.125 37.312 1 85.94 425 LEU A O 1
ATOM 3185 N N . THR A 1 426 ? -0.8 65.438 36.031 1 86 426 THR A N 1
ATOM 3186 C CA . THR A 1 426 ? 0.089 66.5 36.5 1 86 426 THR A CA 1
ATOM 3187 C C . THR A 1 426 ? -0.418 67.875 36.062 1 86 426 THR A C 1
ATOM 3189 O O . THR A 1 426 ? -0.457 68.812 36.875 1 86 426 THR A O 1
ATOM 3192 N N . VAL A 1 427 ? -0.825 67.875 34.844 1 85.75 427 VAL A N 1
ATOM 3193 C CA . VAL A 1 427 ? -1.303 69.188 34.312 1 85.75 427 VAL A CA 1
ATOM 3194 C C . VAL A 1 427 ? -2.668 69.5 34.938 1 85.75 427 VAL A C 1
ATOM 3196 O O . VAL A 1 427 ? -2.969 70.625 35.219 1 85.75 427 VAL A O 1
ATOM 3199 N N . VAL A 1 428 ? -3.412 68.562 35.188 1 86.44 428 VAL A N 1
ATOM 3200 C CA . VAL A 1 428 ? -4.711 68.75 35.812 1 86.44 428 VAL A CA 1
ATOM 3201 C C . VAL A 1 428 ? -4.516 69.25 37.25 1 86.44 428 VAL A C 1
ATOM 3203 O O . VAL A 1 428 ? -5.242 70.125 37.719 1 86.44 428 VAL A O 1
ATOM 3206 N N . GLN A 1 429 ? -3.619 68.688 37.906 1 87.38 429 GLN A N 1
ATOM 3207 C CA . GLN A 1 429 ? -3.309 69.062 39.25 1 87.38 429 GLN A CA 1
ATOM 3208 C C . GLN A 1 429 ? -2.869 70.562 39.312 1 87.38 429 GLN A C 1
ATOM 3210 O O . GLN A 1 429 ? -3.234 71.25 40.219 1 87.38 429 GLN A O 1
ATOM 3215 N N . MET A 1 430 ? -2.143 71 38.344 1 85.12 430 MET A N 1
ATOM 3216 C CA . MET A 1 430 ? -1.652 72.375 38.281 1 85.12 430 MET A CA 1
ATOM 3217 C C . MET A 1 430 ? -2.797 73.375 38.031 1 85.12 430 MET A C 1
ATOM 3219 O O . MET A 1 430 ? -2.799 74.438 38.562 1 85.12 430 MET A O 1
ATOM 3223 N N . LEU A 1 431 ? -3.674 72.938 37.312 1 86.12 431 LEU A N 1
ATOM 3224 C CA . LEU A 1 431 ? -4.766 73.812 36.906 1 86.12 431 LEU A CA 1
ATOM 3225 C C . LEU A 1 431 ? -5.84 73.875 38 1 86.12 431 LEU A C 1
ATOM 3227 O O . LEU A 1 431 ? -6.371 74.938 38.281 1 86.12 431 LEU A O 1
ATOM 3231 N N . TYR A 1 432 ? -6.16 72.75 38.562 1 83.69 432 TYR A N 1
ATOM 3232 C CA . TYR A 1 432 ? -7.348 72.688 39.438 1 83.69 432 TYR A CA 1
ATOM 3233 C C . TYR A 1 432 ? -6.984 72.25 40.844 1 83.69 432 TYR A C 1
ATOM 3235 O O . TYR A 1 432 ? -7.805 72.375 41.75 1 83.69 432 TYR A O 1
ATOM 3243 N N . GLY A 1 433 ? -5.805 71.875 41 1 80.31 433 GLY A N 1
ATOM 3244 C CA . GLY A 1 433 ? -5.398 71.438 42.312 1 80.31 433 GLY A CA 1
ATOM 3245 C C . GLY A 1 433 ? -4.969 72.562 43.219 1 80.31 433 GLY A C 1
ATOM 3246 O O . GLY A 1 433 ? -4.77 73.688 42.75 1 80.31 433 GLY A O 1
ATOM 3247 N N . GLN A 1 434 ? -4.984 72.312 44.531 1 78.31 434 GLN A N 1
ATOM 3248 C CA . GLN A 1 434 ? -4.461 73.312 45.469 1 78.31 434 GLN A CA 1
ATOM 3249 C C . GLN A 1 434 ? -2.938 73.312 45.469 1 78.31 434 GLN A C 1
ATOM 3251 O O . GLN A 1 434 ? -2.295 72.25 45.594 1 78.31 434 GLN A O 1
ATOM 3256 N N . PRO A 1 435 ? -2.463 74.5 45.219 1 74.19 435 PRO A N 1
ATOM 3257 C CA . PRO A 1 435 ? -1.005 74.625 45.094 1 74.19 435 PRO A CA 1
ATOM 3258 C C . PRO A 1 435 ? -0.295 74.25 46.406 1 74.19 435 PRO A C 1
ATOM 3260 O O . PRO A 1 435 ? -0.659 74.812 47.469 1 74.19 435 PRO A O 1
ATOM 3263 N N . ASN A 1 436 ? 0.376 73.188 46.406 1 80.56 436 ASN A N 1
ATOM 3264 C CA . ASN A 1 436 ? 1.275 72.875 47.5 1 80.56 436 ASN A CA 1
ATOM 3265 C C . ASN A 1 436 ? 2.672 72.5 47 1 80.56 436 ASN A C 1
ATOM 3267 O O . ASN A 1 436 ? 2.861 71.5 46.312 1 80.56 436 ASN A O 1
ATOM 3271 N N . PRO A 1 437 ? 3.582 73.5 47.375 1 84.19 437 PRO A N 1
ATOM 3272 C CA . PRO A 1 437 ? 4.93 73.312 46.812 1 84.19 437 PRO A CA 1
ATOM 3273 C C . PRO A 1 437 ? 5.543 71.938 47.219 1 84.19 437 PRO A C 1
ATOM 3275 O O . PRO A 1 437 ? 6.227 71.312 46.375 1 84.19 437 PRO A O 1
ATOM 3278 N N . GLU A 1 438 ? 5.273 71.5 48.344 1 84.38 438 GLU A N 1
ATOM 3279 C CA . GLU A 1 438 ? 5.883 70.25 48.812 1 84.38 438 GLU A CA 1
ATOM 3280 C C . GLU A 1 438 ? 5.348 69.062 48.062 1 84.38 438 GLU A C 1
ATOM 3282 O O . GLU A 1 438 ? 6.086 68.062 47.781 1 84.38 438 GLU A O 1
ATOM 3287 N N . LEU A 1 439 ? 4.145 69.188 47.625 1 86.56 439 LEU A N 1
ATOM 3288 C CA . LEU A 1 439 ? 3.504 68.062 47 1 86.56 439 LEU A CA 1
ATOM 3289 C C . LEU A 1 439 ? 3.965 67.875 45.562 1 86.56 439 LEU A C 1
ATOM 3291 O O . LEU A 1 439 ? 3.828 66.812 44.969 1 86.56 439 LEU A O 1
ATOM 3295 N N . THR A 1 440 ? 4.504 68.938 45 1 86.25 440 THR A N 1
ATOM 3296 C CA . THR A 1 440 ? 4.934 68.875 43.594 1 86.25 440 THR A CA 1
ATOM 3297 C C . THR A 1 440 ? 6.184 68 43.438 1 86.25 440 THR A C 1
ATOM 3299 O O . THR A 1 440 ? 6.543 67.625 42.344 1 86.25 440 THR A O 1
ATOM 3302 N N . TRP A 1 441 ? 6.773 67.75 44.562 1 88.38 441 TRP A N 1
ATOM 3303 C CA . TRP A 1 441 ? 8.008 66.938 44.531 1 88.38 441 TRP A CA 1
ATOM 3304 C C . TRP A 1 441 ? 7.723 65.438 44.688 1 88.38 441 TRP A C 1
ATOM 3306 O O . TRP A 1 441 ? 8.641 64.625 44.594 1 88.38 441 TRP A O 1
ATOM 3316 N N . ASN A 1 442 ? 6.492 65.125 44.812 1 86.81 442 ASN A N 1
ATOM 3317 C CA . ASN A 1 442 ? 6.133 63.719 44.969 1 86.81 442 ASN A CA 1
ATOM 3318 C C . ASN A 1 442 ? 6.172 62.969 43.625 1 86.81 442 ASN A C 1
ATOM 3320 O O . ASN A 1 442 ? 5.68 63.5 42.625 1 86.81 442 ASN A O 1
ATOM 3324 N N . LYS A 1 443 ? 6.691 61.781 43.656 1 84.19 443 LYS A N 1
ATOM 3325 C CA . LYS A 1 443 ? 6.855 60.969 42.438 1 84.19 443 LYS A CA 1
ATOM 3326 C C . LYS A 1 443 ? 5.559 60.25 42.094 1 84.19 443 LYS A C 1
ATOM 3328 O O . LYS A 1 443 ? 5.395 59.781 40.969 1 84.19 443 LYS A O 1
ATOM 3333 N N . ASN A 1 444 ? 4.699 60.188 42.969 1 82.56 444 ASN A N 1
ATOM 3334 C CA . ASN A 1 444 ? 3.365 59.656 42.719 1 82.56 444 ASN A CA 1
ATOM 3335 C C . ASN A 1 444 ? 2.34 60.781 42.5 1 82.56 444 ASN A C 1
ATOM 3337 O O . ASN A 1 444 ? 2.057 61.531 43.438 1 82.56 444 ASN A O 1
ATOM 3341 N N . VAL A 1 445 ? 1.861 60.75 41.281 1 80.12 445 VAL A N 1
ATOM 3342 C CA . VAL A 1 445 ? 1.03 61.875 40.875 1 80.12 445 VAL A CA 1
ATOM 3343 C C . VAL A 1 445 ? -0.225 61.938 41.75 1 80.12 445 VAL A C 1
ATOM 3345 O O . VAL A 1 445 ? -0.744 63 42.031 1 80.12 445 VAL A O 1
ATOM 3348 N N . GLU A 1 446 ? -0.718 60.844 42.219 1 78.5 446 GLU A N 1
ATOM 3349 C CA . GLU A 1 446 ? -1.93 60.812 43.031 1 78.5 446 GLU A CA 1
ATOM 3350 C C . GLU A 1 446 ? -1.712 61.5 44.375 1 78.5 446 GLU A C 1
ATOM 3352 O O . GLU A 1 446 ? -2.646 62.062 44.969 1 78.5 446 GLU A O 1
ATOM 3357 N N . GLN A 1 447 ? -0.527 61.469 44.75 1 81.19 447 GLN A N 1
ATOM 3358 C CA . GLN A 1 447 ? -0.208 62.031 46.062 1 81.19 447 GLN A CA 1
ATOM 3359 C C . GLN A 1 447 ? -0.009 63.531 45.969 1 81.19 447 GLN A C 1
ATOM 3361 O O . GLN A 1 447 ? 0.155 64.188 46.969 1 81.19 447 GLN A O 1
ATOM 3366 N N . ARG A 1 448 ? -0.059 64 44.75 1 82.88 448 ARG A N 1
ATOM 3367 C CA . ARG A 1 448 ? 0.096 65.438 44.562 1 82.88 448 ARG A CA 1
ATOM 3368 C C . ARG A 1 448 ? -1.22 66.125 44.812 1 82.88 448 ARG A C 1
ATOM 3370 O O . ARG A 1 448 ? -1.246 67.375 44.938 1 82.88 448 ARG A O 1
ATOM 3377 N N . PHE A 1 449 ? -2.215 65.312 44.812 1 82 449 PHE A N 1
ATOM 3378 C CA . PHE A 1 449 ? -3.521 65.938 45.094 1 82 449 PHE A CA 1
ATOM 3379 C C . PHE A 1 449 ? -3.811 65.938 46.594 1 82 449 PHE A C 1
ATOM 3381 O O . PHE A 1 449 ? -3.561 64.938 47.281 1 82 449 PHE A O 1
ATOM 3388 N N . LYS A 1 450 ? -4.121 67.125 47.094 1 78.19 450 LYS A N 1
ATOM 3389 C CA . LYS A 1 450 ? -4.582 67.188 48.469 1 78.19 450 LYS A CA 1
ATOM 3390 C C . LYS A 1 450 ? -5.965 66.562 48.625 1 78.19 450 LYS A C 1
ATOM 3392 O O . LYS A 1 450 ? -6.578 66.125 47.625 1 78.19 450 LYS A O 1
ATOM 3397 N N . ASP A 1 451 ? -6.367 66.438 49.906 1 75 451 ASP A N 1
ATOM 3398 C CA . ASP A 1 451 ? -7.684 65.812 50.188 1 75 451 ASP A CA 1
ATOM 3399 C C . ASP A 1 451 ? -8.781 66.625 49.5 1 75 451 ASP A C 1
ATOM 3401 O O . ASP A 1 451 ? -8.883 67.875 49.688 1 75 451 ASP A O 1
ATOM 3405 N N . GLU A 1 452 ? -9.312 66 48.469 1 77.44 452 GLU A N 1
ATOM 3406 C CA . GLU A 1 452 ? -10.359 66.688 47.688 1 77.44 452 GLU A CA 1
ATOM 3407 C C . GLU A 1 452 ? -11.734 66.438 48.344 1 77.44 452 GLU A C 1
ATOM 3409 O O . GLU A 1 452 ? -11.992 65.375 48.906 1 77.44 452 GLU A O 1
ATOM 3414 N N . THR A 1 453 ? -12.484 67.562 48.375 1 76.12 453 THR A N 1
ATOM 3415 C CA . THR A 1 453 ? -13.852 67.438 48.875 1 76.12 453 THR A CA 1
ATOM 3416 C C . THR A 1 453 ? -14.844 67.75 47.75 1 76.12 453 THR A C 1
ATOM 3418 O O . THR A 1 453 ? -14.445 68 46.625 1 76.12 453 THR A O 1
ATOM 3421 N N . ASP A 1 454 ? -16.141 67.625 47.969 1 78.19 454 ASP A N 1
ATOM 3422 C CA . ASP A 1 454 ? -17.203 67.812 47 1 78.19 454 ASP A CA 1
ATOM 3423 C C . ASP A 1 454 ? -17.234 69.25 46.531 1 78.19 454 ASP A C 1
ATOM 3425 O O . ASP A 1 454 ? -17.781 69.562 45.469 1 78.19 454 ASP A O 1
ATOM 3429 N N . LEU A 1 455 ? -16.609 70.125 47.25 1 76.31 455 LEU A N 1
ATOM 3430 C CA . LEU A 1 455 ? -16.547 71.5 46.875 1 76.31 455 LEU A CA 1
ATOM 3431 C C . LEU A 1 455 ? -15.578 71.75 45.719 1 76.31 455 LEU A C 1
ATOM 3433 O O . LEU A 1 455 ? -15.625 72.75 45.031 1 76.31 455 LEU A O 1
ATOM 3437 N N . ASP A 1 456 ? -14.828 70.688 45.469 1 79.94 456 ASP A N 1
ATOM 3438 C CA . ASP A 1 456 ? -13.812 70.812 44.438 1 79.94 456 ASP A CA 1
ATOM 3439 C C . ASP A 1 456 ? -14.305 70.188 43.125 1 79.94 456 ASP A C 1
ATOM 3441 O O . ASP A 1 456 ? -13.523 69.938 42.188 1 79.94 456 ASP A O 1
ATOM 3445 N N . ARG A 1 457 ? -15.562 70 43.031 1 83.88 457 ARG A N 1
ATOM 3446 C CA . ARG A 1 457 ? -16.125 69.375 41.844 1 83.88 457 ARG A CA 1
ATOM 3447 C C . ARG A 1 457 ? -16 70.25 40.625 1 83.88 457 ARG A C 1
ATOM 3449 O O . ARG A 1 457 ? -16.188 71.5 40.719 1 83.88 457 ARG A O 1
ATOM 3456 N N . LEU A 1 458 ? -15.68 69.562 39.531 1 86.12 458 LEU A N 1
ATOM 3457 C CA . LEU A 1 458 ? -15.484 70.25 38.281 1 86.12 458 LEU A CA 1
ATOM 3458 C C . LEU A 1 458 ? -16.656 70.062 37.312 1 86.12 458 LEU A C 1
ATOM 3460 O O . LEU A 1 458 ? -17.375 69.062 37.438 1 86.12 458 LEU A O 1
ATOM 3464 N N . GLN A 1 459 ? -16.922 71 36.562 1 84.12 459 GLN A N 1
ATOM 3465 C CA . GLN A 1 459 ? -17.938 70.938 35.531 1 84.12 459 GLN A CA 1
ATOM 3466 C C . GLN A 1 459 ? -17.406 71.438 34.188 1 84.12 459 GLN A C 1
ATOM 3468 O O . GLN A 1 459 ? -16.547 72.312 34.156 1 84.12 459 GLN A O 1
ATOM 3473 N N . VAL A 1 460 ? -17.812 70.75 33.156 1 83.19 460 VAL A N 1
ATOM 3474 C CA . VAL A 1 460 ? -17.438 71.125 31.797 1 83.19 460 VAL A CA 1
ATOM 3475 C C . VAL A 1 460 ? -18.625 71.812 31.094 1 83.19 460 VAL A C 1
ATOM 3477 O O . VAL A 1 460 ? -19.75 71.312 31.156 1 83.19 460 VAL A O 1
ATOM 3480 N N . GLY A 1 461 ? -18.375 73 30.609 1 81.44 461 GLY A N 1
ATOM 3481 C CA . GLY A 1 461 ? -19.453 73.688 29.922 1 81.44 461 GLY A CA 1
ATOM 3482 C C . GLY A 1 461 ? -19.094 75.125 29.531 1 81.44 461 GLY A C 1
ATOM 3483 O O . GLY A 1 461 ? -17.953 75.562 29.703 1 81.44 461 GLY A O 1
ATOM 3484 N N . PRO A 1 462 ? -20.062 75.812 28.875 1 85.5 462 PRO A N 1
ATOM 3485 C CA . PRO A 1 462 ? -19.844 77.188 28.5 1 85.5 462 PRO A CA 1
ATOM 3486 C C . PRO A 1 462 ? -19.812 78.125 29.719 1 85.5 462 PRO A C 1
ATOM 3488 O O . PRO A 1 462 ? -20.562 77.938 30.672 1 85.5 462 PRO A O 1
ATOM 3491 N N . VAL A 1 463 ? -18.828 78.938 29.797 1 84.88 463 VAL A N 1
ATOM 3492 C CA . VAL A 1 463 ? -18.703 79.938 30.812 1 84.88 463 VAL A CA 1
ATOM 3493 C C . VAL A 1 463 ? -18.781 81.312 30.141 1 84.88 463 VAL A C 1
ATOM 3495 O O . VAL A 1 463 ? -18.094 81.625 29.156 1 84.88 463 VAL A O 1
ATOM 3498 N N . TYR A 1 464 ? -19.625 82.125 30.734 1 84.88 464 TYR A N 1
ATOM 3499 C CA . TYR A 1 464 ? -19.828 83.438 30.188 1 84.88 464 TYR A CA 1
ATOM 3500 C C . TYR A 1 464 ? -19.125 84.5 31.016 1 84.88 464 TYR A C 1
ATOM 3502 O O . TYR A 1 464 ? -19.344 84.625 32.219 1 84.88 464 TYR A O 1
ATOM 3510 N N . THR A 1 465 ? -18.141 85.125 30.438 1 81.62 465 THR A N 1
ATOM 3511 C CA . THR A 1 465 ? -17.406 86.188 31.094 1 81.62 465 THR A CA 1
ATOM 3512 C C . THR A 1 465 ? -17.547 87.5 30.312 1 81.62 465 THR A C 1
ATOM 3514 O O . THR A 1 465 ? -18.156 87.5 29.234 1 81.62 465 THR A O 1
ATOM 3517 N N . GLU A 1 466 ? -17.094 88.625 30.953 1 80.38 466 GLU A N 1
ATOM 3518 C CA . GLU A 1 466 ? -17.109 89.938 30.297 1 80.38 466 GLU A CA 1
ATOM 3519 C C . GLU A 1 466 ? -16.328 89.875 29 1 80.38 466 GLU A C 1
ATOM 3521 O O . GLU A 1 466 ? -16.60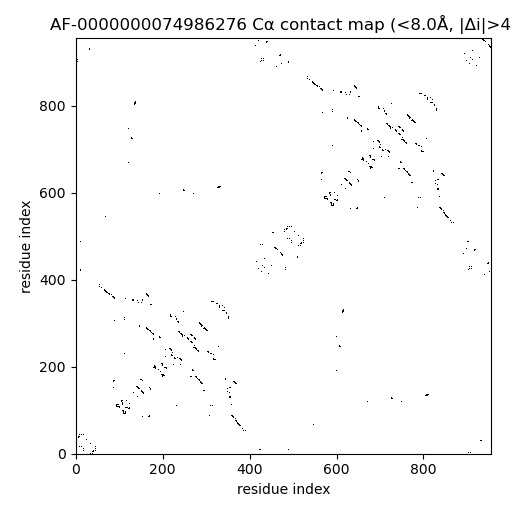9 90.688 28.078 1 80.38 466 GLU A O 1
ATOM 3526 N N . GLN A 1 467 ? -15.398 89 28.891 1 77.94 467 GLN A N 1
ATOM 3527 C CA . GLN A 1 467 ? -14.516 88.938 27.734 1 77.94 467 GLN A CA 1
ATOM 3528 C C . GLN A 1 467 ? -15.109 88.062 26.641 1 77.94 467 GLN A C 1
ATOM 3530 O O . GLN A 1 467 ? -14.602 88 25.516 1 77.94 467 GLN A O 1
ATOM 3535 N N . GLY A 1 468 ? -16.172 87.438 26.984 1 79.38 468 GLY A N 1
ATOM 3536 C CA . GLY A 1 468 ? -16.828 86.562 26.016 1 79.38 468 GLY A CA 1
ATOM 3537 C C . GLY A 1 468 ? -17.172 85.188 26.578 1 79.38 468 GLY A C 1
ATOM 3538 O O . GLY A 1 468 ? -17.031 85 27.781 1 79.38 468 GLY A O 1
ATOM 3539 N N . SER A 1 469 ? -17.719 84.375 25.641 1 85.56 469 SER A N 1
ATOM 3540 C CA . SER A 1 469 ? -18.125 83 26.062 1 85.56 469 SER A CA 1
ATOM 3541 C C . SER A 1 469 ? -17.016 82 25.828 1 85.56 469 SER A C 1
ATOM 3543 O O . SER A 1 469 ? -16.422 81.938 24.75 1 85.56 469 SER A O 1
ATOM 3545 N N . PHE A 1 470 ? -16.656 81.312 26.953 1 86.94 470 PHE A N 1
ATOM 3546 C CA . PHE A 1 470 ? -15.617 80.312 26.922 1 86.94 470 PHE A CA 1
ATOM 3547 C C . PHE A 1 470 ? -16.234 78.875 27.141 1 86.94 470 PHE A C 1
ATOM 3549 O O . PHE A 1 470 ? -17.219 78.75 27.859 1 86.94 470 PHE A O 1
ATOM 3556 N N . PHE A 1 471 ? -15.742 77.938 26.328 1 85.75 471 PHE A N 1
ATOM 3557 C CA . PHE A 1 471 ? -16.016 76.562 26.688 1 85.75 471 PHE A CA 1
ATOM 3558 C C . PHE A 1 471 ? -14.852 75.938 27.469 1 85.75 471 PHE A C 1
ATOM 3560 O O . PHE A 1 471 ? -13.742 75.875 26.938 1 85.75 471 PHE A O 1
ATOM 3567 N N . THR A 1 472 ? -15.016 75.625 28.688 1 83.81 472 THR A N 1
ATOM 3568 C CA . THR A 1 472 ? -13.891 75.188 29.516 1 83.81 472 THR A CA 1
ATOM 3569 C C . THR A 1 472 ? -14.359 74.375 30.703 1 83.81 472 THR A C 1
ATOM 3571 O O . THR A 1 472 ? -15.539 74 30.781 1 83.81 472 THR A O 1
ATOM 3574 N N . VAL A 1 473 ? -13.414 73.875 31.375 1 85.62 473 VAL A N 1
ATOM 3575 C CA . VAL A 1 473 ? -13.664 73.125 32.625 1 85.62 473 VAL A CA 1
ATOM 3576 C C . VAL A 1 473 ? -13.531 74.125 33.812 1 85.62 473 VAL A C 1
ATOM 3578 O O . VAL A 1 473 ? -12.523 74.812 33.938 1 85.62 473 VAL A O 1
ATOM 3581 N N . THR A 1 474 ? -14.625 74.25 34.562 1 84.56 474 THR A N 1
ATOM 3582 C CA . THR A 1 474 ? -14.594 75.188 35.719 1 84.56 474 THR A CA 1
ATOM 3583 C C . THR A 1 474 ? -15.055 74.438 36.969 1 84.56 474 THR A C 1
ATOM 3585 O O . THR A 1 474 ? -15.594 73.312 36.906 1 84.56 474 THR A O 1
ATOM 3588 N N . LYS A 1 475 ? -14.695 75.062 38.219 1 81.88 475 LYS A N 1
ATOM 3589 C CA . LYS A 1 475 ? -15.211 74.562 39.469 1 81.88 475 LYS A CA 1
ATOM 3590 C C . LYS A 1 475 ? -16.719 74.75 39.562 1 81.88 475 LYS A C 1
ATOM 3592 O O . LYS A 1 475 ? -17.25 75.75 39.188 1 81.88 475 LYS A O 1
ATOM 3597 N N . ALA A 1 476 ? -17.375 73.562 39.844 1 72.62 476 ALA A N 1
ATOM 3598 C CA . ALA A 1 476 ? -18.844 73.625 39.938 1 72.62 476 ALA A CA 1
ATOM 3599 C C . ALA A 1 476 ? -19.297 74.562 41.031 1 72.62 476 ALA A C 1
ATOM 3601 O O . ALA A 1 476 ? -18.688 74.625 42.125 1 72.62 476 ALA A O 1
ATOM 3602 N N . SER A 1 477 ? -19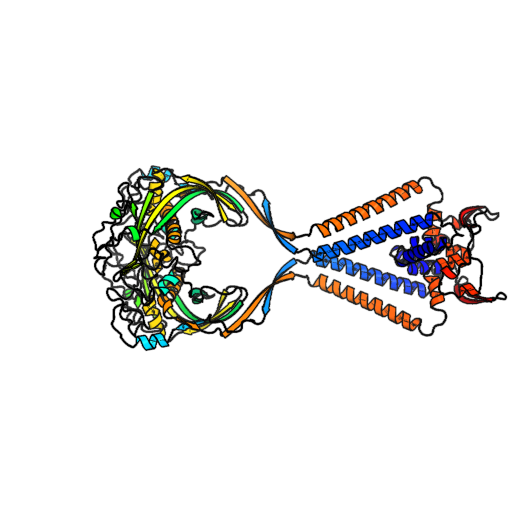.953 75.688 40.75 1 58.53 477 SER A N 1
ATOM 3603 C CA . SER A 1 477 ? -20.531 76.562 41.781 1 58.53 477 SER A CA 1
ATOM 3604 C C . SER A 1 477 ? -21.453 75.75 42.688 1 58.53 477 SER A C 1
ATOM 3606 O O . SER A 1 477 ? -22.344 75.062 42.219 1 58.53 477 SER A O 1
ATOM 3608 N N . VAL A 1 478 ? -21.031 75.438 43.938 1 47.16 478 VAL A N 1
ATOM 3609 C CA . VAL A 1 478 ? -22.047 75 44.906 1 47.16 478 VAL A CA 1
ATOM 3610 C C . VAL A 1 478 ? -22.922 76.188 45.312 1 47.16 478 VAL A C 1
ATOM 3612 O O . VAL A 1 478 ? -22.438 77.312 45.5 1 47.16 478 VAL A O 1
ATOM 3615 N N . MET B 1 1 ? -8.367 65.062 40.656 1 85.75 1 MET B N 1
ATOM 3616 C CA . MET B 1 1 ? -7.789 63.75 40.469 1 85.75 1 MET B CA 1
ATOM 3617 C C . MET B 1 1 ? -8.641 62.906 39.5 1 85.75 1 MET B C 1
ATOM 3619 O O . MET B 1 1 ? -8.133 62.344 38.531 1 85.75 1 MET B O 1
ATOM 3623 N N . GLN B 1 2 ? -9.891 62.938 39.625 1 87.19 2 GLN B N 1
ATOM 3624 C CA . GLN B 1 2 ? -10.781 62.094 38.844 1 87.19 2 GLN B CA 1
ATOM 3625 C C . GLN B 1 2 ? -10.75 62.5 37.375 1 87.19 2 GLN B C 1
ATOM 3627 O O . GLN B 1 2 ? -10.789 61.656 36.469 1 87.19 2 GLN B O 1
ATOM 3632 N N . LEU B 1 3 ? -10.672 63.812 37.125 1 87.56 3 LEU B N 1
ATOM 3633 C CA . LEU B 1 3 ? -10.547 64.312 35.75 1 87.56 3 LEU B CA 1
ATOM 3634 C C . LEU B 1 3 ? -9.258 63.781 35.125 1 87.56 3 LEU B C 1
ATOM 3636 O O . LEU B 1 3 ? -9.258 63.312 33.969 1 87.56 3 LEU B O 1
ATOM 3640 N N . GLY B 1 4 ? -8.195 63.844 35.844 1 85.62 4 GLY B N 1
ATOM 3641 C CA . GLY B 1 4 ? -6.922 63.344 35.344 1 85.62 4 GLY B CA 1
ATOM 3642 C C . GLY B 1 4 ? -6.945 61.875 35.031 1 85.62 4 GLY B C 1
ATOM 3643 O O . GLY B 1 4 ? -6.383 61.438 34.031 1 85.62 4 GLY B O 1
ATOM 3644 N N . LEU B 1 5 ? -7.574 61.094 35.875 1 89.06 5 LEU B N 1
ATOM 3645 C CA . LEU B 1 5 ? -7.703 59.656 35.656 1 89.06 5 LEU B CA 1
ATOM 3646 C C . LEU B 1 5 ? -8.562 59.375 34.406 1 89.06 5 LEU B C 1
ATOM 3648 O O . LEU B 1 5 ? -8.227 58.5 33.625 1 89.06 5 LEU B O 1
ATOM 3652 N N . LEU B 1 6 ? -9.586 60.062 34.25 1 89.88 6 LEU B N 1
ATOM 3653 C CA . LEU B 1 6 ? -10.461 59.906 33.094 1 89.88 6 LEU B CA 1
ATOM 3654 C C . LEU B 1 6 ? -9.703 60.25 31.812 1 89.88 6 LEU B C 1
ATOM 3656 O O . LEU B 1 6 ? -9.836 59.531 30.812 1 89.88 6 LEU B O 1
ATOM 3660 N N . MET B 1 7 ? -8.977 61.281 31.844 1 87.56 7 MET B N 1
ATOM 3661 C CA . MET B 1 7 ? -8.188 61.688 30.672 1 87.56 7 MET B CA 1
ATOM 3662 C C . MET B 1 7 ? -7.168 60.594 30.312 1 87.56 7 MET B C 1
ATOM 3664 O O . MET B 1 7 ? -6.961 60.312 29.141 1 87.56 7 MET B O 1
ATOM 3668 N N . SER B 1 8 ? -6.59 60.062 31.312 1 86.19 8 SER B N 1
ATOM 3669 C CA . SER B 1 8 ? -5.609 59 31.094 1 86.19 8 SER B CA 1
ATOM 3670 C C . SER B 1 8 ? -6.25 57.781 30.438 1 86.19 8 SER B C 1
ATOM 3672 O O . SER B 1 8 ? -5.68 57.188 29.516 1 86.19 8 SER B O 1
ATOM 3674 N N . MET B 1 9 ? -7.359 57.375 30.859 1 87.94 9 MET B N 1
ATOM 3675 C CA . MET B 1 9 ? -8.047 56.219 30.328 1 87.94 9 MET B CA 1
ATOM 3676 C C . MET B 1 9 ? -8.547 56.469 28.906 1 87.94 9 MET B C 1
ATOM 3678 O O . MET B 1 9 ? -8.469 55.594 28.047 1 87.94 9 MET B O 1
ATOM 3682 N N . CYS B 1 10 ? -9.031 57.656 28.672 1 87.38 10 CYS B N 1
ATOM 3683 C CA . CYS B 1 10 ? -9.617 57.969 27.375 1 87.38 10 CYS B CA 1
ATOM 3684 C C . CYS B 1 10 ? -8.539 58.188 26.328 1 87.38 10 CYS B C 1
ATOM 3686 O O . CYS B 1 10 ? -8.766 58 25.125 1 87.38 10 CYS B O 1
ATOM 3688 N N . ASN B 1 11 ? -7.418 58.594 26.766 1 82.12 11 ASN B N 1
ATOM 3689 C CA . ASN B 1 11 ? -6.32 58.812 25.844 1 82.12 11 ASN B CA 1
ATOM 3690 C C . ASN B 1 11 ? -5.496 57.562 25.609 1 82.12 11 ASN B C 1
ATOM 3692 O O . ASN B 1 11 ? -5.188 57.219 24.469 1 82.12 11 ASN B O 1
ATOM 3696 N N . ALA B 1 12 ? -5.027 56.938 26.641 1 80 12 ALA B N 1
ATOM 3697 C CA . ALA B 1 12 ? -4.102 55.812 26.547 1 80 12 ALA B CA 1
ATOM 3698 C C . ALA B 1 12 ? -4.852 54.469 26.422 1 80 12 ALA B C 1
ATOM 3700 O O . ALA B 1 12 ? -4.473 53.625 25.625 1 80 12 ALA B O 1
ATOM 3701 N N . ALA B 1 13 ? -5.906 54.281 27.047 1 77.25 13 ALA B N 1
ATOM 3702 C CA . ALA B 1 13 ? -6.742 53.062 27.062 1 77.25 13 ALA B CA 1
ATOM 3703 C C . ALA B 1 13 ? -5.898 51.812 27.234 1 77.25 13 ALA B C 1
ATOM 3705 O O . ALA B 1 13 ? -6.051 50.844 26.469 1 77.25 13 ALA B O 1
ATOM 3706 N N . ASN B 1 14 ? -4.934 51.844 28.203 1 82 14 ASN B N 1
ATOM 3707 C CA . ASN B 1 14 ? -4.043 50.719 28.422 1 82 14 ASN B CA 1
ATOM 3708 C C . ASN B 1 14 ? -4.168 50.156 29.828 1 82 14 ASN B C 1
ATOM 3710 O O . ASN B 1 14 ? -5.008 50.625 30.609 1 82 14 ASN B O 1
ATOM 3714 N N . LEU B 1 15 ? -3.322 49.188 30.172 1 86.69 15 LEU B N 1
ATOM 3715 C CA . LEU B 1 15 ? -3.4 48.469 31.453 1 86.69 15 LEU B CA 1
ATOM 3716 C C . LEU B 1 15 ? -2.963 49.375 32.594 1 86.69 15 LEU B C 1
ATOM 3718 O O . LEU B 1 15 ? -3.533 49.344 33.688 1 86.69 15 LEU B O 1
ATOM 3722 N N . THR B 1 16 ? -2.066 50.281 32.312 1 82.81 16 THR B N 1
ATOM 3723 C CA . THR B 1 16 ? -1.559 51.156 33.375 1 82.81 16 THR B CA 1
ATOM 3724 C C . THR B 1 16 ? -2.625 52.156 33.812 1 82.81 16 THR B C 1
ATOM 3726 O O . THR B 1 16 ? -2.834 52.375 35 1 82.81 16 THR B O 1
ATOM 3729 N N . ALA B 1 17 ? -3.252 52.75 32.75 1 85.62 17 ALA B N 1
ATOM 3730 C CA . ALA B 1 17 ? -4.332 53.688 33.062 1 85.62 17 ALA B CA 1
ATOM 3731 C C . ALA B 1 17 ? -5.469 53 33.812 1 85.62 17 ALA B C 1
ATOM 3733 O O . ALA B 1 17 ? -6.043 53.562 34.75 1 85.62 17 ALA B O 1
ATOM 3734 N N . PHE B 1 18 ? -5.738 51.75 33.469 1 90.62 18 PHE B N 1
ATOM 3735 C CA . PHE B 1 18 ? -6.805 51 34.094 1 90.62 18 PHE B CA 1
ATOM 3736 C C . PHE B 1 18 ? -6.465 50.688 35.562 1 90.62 18 PHE B C 1
ATOM 3738 O O . PHE B 1 18 ? -7.281 50.938 36.438 1 90.62 18 PHE B O 1
ATOM 3745 N N . PHE B 1 19 ? -5.25 50.25 35.812 1 90.25 19 PHE B N 1
ATOM 3746 C CA . PHE B 1 19 ? -4.879 49.844 37.188 1 90.25 19 PHE B CA 1
ATOM 3747 C C . PHE B 1 19 ? -4.77 51.031 38.094 1 90.25 19 PHE B C 1
ATOM 3749 O O . PHE B 1 19 ? -5.133 50.969 39.281 1 90.25 19 PHE B O 1
ATOM 3756 N N . SER B 1 20 ? -4.332 52.156 37.562 1 86.12 20 SER B N 1
ATOM 3757 C CA . SER B 1 20 ? -4.262 53.375 38.344 1 86.12 20 SER B CA 1
ATOM 3758 C C . SER B 1 20 ? -5.648 53.844 38.781 1 86.12 20 SER B C 1
ATOM 3760 O O . SER B 1 20 ? -5.863 54.219 39.906 1 86.12 20 SER B O 1
ATOM 3762 N N . SER B 1 21 ? -6.504 53.75 37.781 1 89.25 21 SER B N 1
ATOM 3763 C CA . SER B 1 21 ? -7.867 54.188 38.094 1 89.25 21 SER B CA 1
ATOM 3764 C C . SER B 1 21 ? -8.562 53.188 39.031 1 89.25 21 SER B C 1
ATOM 3766 O O . SER B 1 21 ? -9.281 53.625 39.938 1 89.25 21 SER B O 1
ATOM 3768 N N . ALA B 1 22 ? -8.312 51.938 38.875 1 90.19 22 ALA B N 1
ATOM 3769 C CA . ALA B 1 22 ? -8.898 50.938 39.719 1 90.19 22 ALA B CA 1
ATOM 3770 C C . ALA B 1 22 ? -8.344 51.031 41.156 1 90.19 22 ALA B C 1
ATOM 3772 O O . ALA B 1 22 ? -9.086 50.875 42.125 1 90.19 22 ALA B O 1
ATOM 3773 N N . LYS B 1 23 ? -7.086 51.312 41.219 1 87.88 23 LYS B N 1
ATOM 3774 C CA . LYS B 1 23 ? -6.469 51.469 42.531 1 87.88 23 LYS B CA 1
ATOM 3775 C C . LYS B 1 23 ? -7.062 52.688 43.25 1 87.88 23 LYS B C 1
ATOM 3777 O O . LYS B 1 23 ? -7.344 52.594 44.469 1 87.88 23 LYS B O 1
ATOM 3782 N N . PHE B 1 24 ? -7.273 53.812 42.469 1 85.81 24 PHE B N 1
ATOM 3783 C CA . PHE B 1 24 ? -7.906 54.969 43.062 1 85.81 24 PHE B CA 1
ATOM 3784 C C . PHE B 1 24 ? -9.297 54.625 43.594 1 85.81 24 PHE B C 1
ATOM 3786 O O . PHE B 1 24 ? -9.648 55.031 44.719 1 85.81 24 PHE B O 1
ATOM 3793 N N . MET B 1 25 ? -10.008 53.875 42.844 1 86.69 25 MET B N 1
ATOM 3794 C CA . MET B 1 25 ? -11.367 53.5 43.25 1 86.69 25 MET B CA 1
ATOM 3795 C C . MET B 1 25 ? -11.359 52.625 44.5 1 86.69 25 MET B C 1
ATOM 3797 O O . MET B 1 25 ? -12.242 52.75 45.344 1 86.69 25 MET B O 1
ATOM 3801 N N . ALA B 1 26 ? -10.391 51.875 44.625 1 87.06 26 ALA B N 1
ATOM 3802 C CA . ALA B 1 26 ? -10.312 50.969 45.75 1 87.06 26 ALA B CA 1
ATOM 3803 C C . ALA B 1 26 ? -9.805 51.656 47 1 87.06 26 ALA B C 1
ATOM 3805 O O . ALA B 1 26 ? -10.141 51.25 48.125 1 87.06 26 ALA B O 1
ATOM 3806 N N . THR B 1 27 ? -9.016 52.688 46.812 1 80.94 27 THR B N 1
ATOM 3807 C CA . THR B 1 27 ? -8.367 53.281 47.969 1 80.94 27 THR B CA 1
ATOM 3808 C C . THR B 1 27 ? -9.023 54.625 48.312 1 80.94 27 THR B C 1
ATOM 3810 O O . THR B 1 27 ? -8.625 55.312 49.281 1 80.94 27 THR B O 1
ATOM 3813 N N . LYS B 1 28 ? -10.055 54.906 47.469 1 75.62 28 LYS B N 1
ATOM 3814 C CA . LYS B 1 28 ? -10.68 56.188 47.719 1 75.62 28 LYS B CA 1
ATOM 3815 C C . LYS B 1 28 ? -11.375 56.219 49.094 1 75.62 28 LYS B C 1
ATOM 3817 O O . LYS B 1 28 ? -11.906 55.188 49.531 1 75.62 28 LYS B O 1
ATOM 3822 N N . GLY B 1 29 ? -10.938 56.906 50.062 1 65.5 29 GLY B N 1
ATOM 3823 C CA . GLY B 1 29 ? -11.602 57.062 51.344 1 65.5 29 GLY B CA 1
ATOM 3824 C C . GLY B 1 29 ? -13.078 57.406 51.219 1 65.5 29 GLY B C 1
ATOM 3825 O O . GLY B 1 29 ? -13.562 57.688 50.125 1 65.5 29 GLY B O 1
ATOM 3826 N N . ASP B 1 30 ? -14.008 57.281 52.281 1 65.81 30 ASP B N 1
ATOM 3827 C CA . ASP B 1 30 ? -15.453 57.438 52.375 1 65.81 30 ASP B CA 1
ATOM 3828 C C . ASP B 1 30 ? -15.867 58.875 52.125 1 65.81 30 ASP B C 1
ATOM 3830 O O . ASP B 1 30 ? -17.047 59.156 51.938 1 65.81 30 ASP B O 1
ATOM 3834 N N . LYS B 1 31 ? -15 59.875 51.969 1 66.12 31 LYS B N 1
ATOM 3835 C CA . LYS B 1 31 ? -15.391 61.281 51.938 1 66.12 31 LYS B CA 1
ATOM 3836 C C . LYS B 1 31 ? -15.602 61.75 50.5 1 66.12 31 LYS B C 1
ATOM 3838 O O . LYS B 1 31 ? -16.234 62.781 50.281 1 66.12 31 LYS B O 1
ATOM 3843 N N . LEU B 1 32 ? -15.203 60.938 49.531 1 75.69 32 LEU B N 1
ATOM 3844 C CA . LEU B 1 32 ? -15.328 61.406 48.156 1 75.69 32 LEU B CA 1
ATOM 3845 C C . LEU B 1 32 ? -16.203 60.469 47.312 1 75.69 32 LEU B C 1
ATOM 3847 O O . LEU B 1 32 ? -15.961 59.25 47.281 1 75.69 32 LEU B O 1
ATOM 3851 N N . THR B 1 33 ? -17.328 60.969 46.875 1 79.62 33 THR B N 1
ATOM 3852 C CA . THR B 1 33 ? -18.156 60.188 46 1 79.62 33 THR B CA 1
ATOM 3853 C C . THR B 1 33 ? -17.547 60.156 44.594 1 79.62 33 THR B C 1
ATOM 3855 O O . THR B 1 33 ? -17.328 61.188 43.969 1 79.62 33 THR B O 1
ATOM 3858 N N . PRO B 1 34 ? -17.234 58.938 44.094 1 84.25 34 PRO B N 1
ATOM 3859 C CA . PRO B 1 34 ? -16.656 58.875 42.75 1 84.25 34 PRO B CA 1
ATOM 3860 C C . PRO B 1 34 ? -17.625 59.312 41.656 1 84.25 34 PRO B C 1
ATOM 3862 O O . PRO B 1 34 ? -18.828 59.062 41.75 1 84.25 34 PRO B O 1
ATOM 3865 N N . ALA B 1 35 ? -17.062 60.125 40.688 1 85.62 35 ALA B N 1
ATOM 3866 C CA . ALA B 1 35 ? -17.875 60.531 39.562 1 85.62 35 ALA B CA 1
ATOM 3867 C C . ALA B 1 35 ? -18.391 59.344 38.781 1 85.62 35 ALA B C 1
ATOM 3869 O O . ALA B 1 35 ? -17.641 58.375 38.531 1 85.62 35 ALA B O 1
ATOM 3870 N N . PRO B 1 36 ? -19.656 59.312 38.469 1 86.62 36 PRO B N 1
ATOM 3871 C CA . PRO B 1 36 ? -20.219 58.188 37.688 1 86.62 36 PRO B CA 1
ATOM 3872 C C . PRO B 1 36 ? -19.469 57.938 36.375 1 86.62 36 PRO B C 1
ATOM 3874 O O . PRO B 1 36 ? -19.344 56.781 35.969 1 86.62 36 PRO B O 1
ATOM 3877 N N . MET B 1 37 ? -18.953 58.906 35.75 1 88.19 37 MET B N 1
ATOM 3878 C CA . MET B 1 37 ? -18.219 58.75 34.5 1 88.19 37 MET B CA 1
ATOM 3879 C C . MET B 1 37 ? -16.953 57.938 34.719 1 88.19 37 MET B C 1
ATOM 3881 O O . MET B 1 37 ? -16.547 57.156 33.844 1 88.19 37 MET B O 1
ATOM 3885 N N . LEU B 1 38 ? -16.328 58.156 35.844 1 89.62 38 LEU B N 1
ATOM 3886 C CA . LEU B 1 38 ? -15.125 57.406 36.156 1 89.62 38 LEU B CA 1
ATOM 3887 C C . LEU B 1 38 ? -15.422 55.906 36.312 1 89.62 38 LEU B C 1
ATOM 3889 O O . LEU B 1 38 ? -14.727 55.062 35.781 1 89.62 38 LEU B O 1
ATOM 3893 N N . ARG B 1 39 ? -16.438 55.594 37.062 1 89.56 39 ARG B N 1
ATOM 3894 C CA . ARG B 1 39 ? -16.844 54.219 37.281 1 89.56 39 ARG B CA 1
ATOM 3895 C C . ARG B 1 39 ? -17.188 53.531 35.969 1 89.56 39 ARG B C 1
ATOM 3897 O O . ARG B 1 39 ? -16.781 52.375 35.75 1 89.56 39 ARG B O 1
ATOM 3904 N N . ARG B 1 40 ? -17.875 54.188 35.094 1 90.12 40 ARG B N 1
ATOM 3905 C CA . ARG B 1 40 ? -18.281 53.625 33.812 1 90.12 40 ARG B CA 1
ATOM 3906 C C . ARG B 1 40 ? -17.078 53.375 32.906 1 90.12 40 ARG B C 1
ATOM 3908 O O . ARG B 1 40 ? -17 52.375 32.219 1 90.12 40 ARG B O 1
ATOM 3915 N N . SER B 1 41 ? -16.188 54.406 32.969 1 91.56 41 SER B N 1
ATOM 3916 C CA . SER B 1 41 ? -14.992 54.281 32.125 1 91.56 41 SER B CA 1
ATOM 3917 C C . SER B 1 41 ? -14.117 53.094 32.562 1 91.56 41 SER B C 1
ATOM 3919 O O . SER B 1 41 ? -13.539 52.406 31.734 1 91.56 41 SER B O 1
ATOM 3921 N N . ILE B 1 42 ? -14.031 52.938 33.844 1 92.62 42 ILE B N 1
ATOM 3922 C CA . ILE B 1 42 ? -13.266 51.812 34.375 1 92.62 42 ILE B CA 1
ATOM 3923 C C . ILE B 1 42 ? -13.891 50.5 33.938 1 92.62 42 ILE B C 1
ATOM 3925 O O . ILE B 1 42 ? -13.188 49.562 33.5 1 92.62 42 ILE B O 1
ATOM 3929 N N . PHE B 1 43 ? -15.125 50.438 34 1 92.69 43 PHE B N 1
ATOM 3930 C CA . PHE B 1 43 ? -15.828 49.219 33.625 1 92.69 43 PHE B CA 1
ATOM 3931 C C . PHE B 1 43 ? -15.672 48.938 32.125 1 92.69 43 PHE B C 1
ATOM 3933 O O . PHE B 1 43 ? -15.391 47.812 31.719 1 92.69 43 PHE B O 1
ATOM 3940 N N . VAL B 1 44 ? -15.875 49.938 31.297 1 92.12 44 VAL B N 1
ATOM 3941 C CA . VAL B 1 44 ? -15.805 49.781 29.844 1 92.12 44 VAL B CA 1
ATOM 3942 C C . VAL B 1 44 ? -14.391 49.375 29.438 1 92.12 44 VAL B C 1
ATOM 3944 O O . VAL B 1 44 ? -14.211 48.406 28.703 1 92.12 44 VAL B O 1
ATOM 3947 N N . LEU B 1 45 ? -13.445 50.062 29.953 1 92.75 45 LEU B N 1
ATOM 3948 C CA . LEU B 1 45 ? -12.07 49.75 29.609 1 92.75 45 LEU B CA 1
ATOM 3949 C C . LEU B 1 45 ? -11.68 48.375 30.156 1 92.75 45 LEU B C 1
ATOM 3951 O O . LEU B 1 45 ? -11.086 47.562 29.438 1 92.75 45 LEU B O 1
ATOM 3955 N N . GLY B 1 46 ? -11.977 48.156 31.406 1 93.56 46 GLY B N 1
ATOM 3956 C CA . GLY B 1 46 ? -11.68 46.875 32 1 93.56 46 GLY B CA 1
ATOM 3957 C C . GLY B 1 46 ? -12.305 45.688 31.266 1 93.56 46 GLY B C 1
ATOM 3958 O O . GLY B 1 46 ? -11.648 44.688 31.016 1 93.56 46 GLY B O 1
ATOM 3959 N N . SER B 1 47 ? -13.484 45.781 30.922 1 94.56 47 SER B N 1
ATOM 3960 C CA . SER B 1 47 ? -14.18 44.719 30.219 1 94.56 47 SER B CA 1
ATOM 3961 C C . SER B 1 47 ? -13.602 44.5 28.828 1 94.56 47 SER B C 1
ATOM 3963 O O . SER B 1 47 ? -13.438 43.344 28.391 1 94.56 47 SER B O 1
ATOM 3965 N N . LEU B 1 48 ? -13.305 45.562 28.109 1 94.19 48 LEU B N 1
ATOM 3966 C CA . LEU B 1 48 ? -12.727 45.438 26.766 1 94.19 48 LEU B CA 1
ATOM 3967 C C . LEU B 1 48 ? -11.359 44.781 26.828 1 94.19 48 LEU B C 1
ATOM 3969 O O . LEU B 1 48 ? -11.055 43.906 25.984 1 94.19 48 LEU B O 1
ATOM 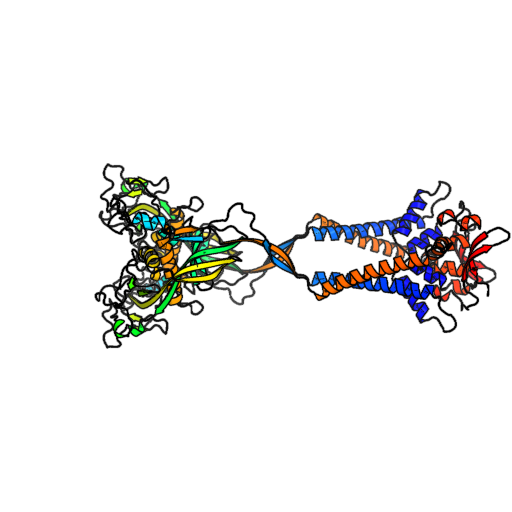3973 N N . LEU B 1 49 ? -10.617 45.156 27.781 1 93.31 49 LEU B N 1
ATOM 3974 C CA . LEU B 1 49 ? -9.297 44.562 27.938 1 93.31 49 LEU B CA 1
ATOM 3975 C C . LEU B 1 49 ? -9.406 43.062 28.312 1 93.31 49 LEU B C 1
ATOM 3977 O O . LEU B 1 49 ? -8.688 42.219 27.766 1 93.31 49 LEU B O 1
ATOM 3981 N N . ALA B 1 50 ? -10.219 42.812 29.219 1 94.31 50 ALA B N 1
ATOM 3982 C CA . ALA B 1 50 ? -10.406 41.438 29.656 1 94.31 50 ALA B CA 1
ATOM 3983 C C . ALA B 1 50 ? -10.789 40.531 28.484 1 94.31 50 ALA B C 1
ATOM 3985 O O . ALA B 1 50 ? -10.18 39.469 28.281 1 94.31 50 ALA B O 1
ATOM 3986 N N . VAL B 1 51 ? -11.742 40.906 27.688 1 95.62 51 VAL B N 1
ATOM 3987 C CA . VAL B 1 51 ? -12.211 40.094 26.578 1 95.62 51 VAL B CA 1
ATOM 3988 C C . VAL B 1 51 ? -11.109 39.969 25.531 1 95.62 51 VAL B C 1
ATOM 3990 O O . VAL B 1 51 ? -10.93 38.906 24.938 1 95.62 51 VAL B O 1
ATOM 3993 N N . SER B 1 52 ? -10.438 40.969 25.328 1 93.69 52 SER B N 1
ATOM 3994 C CA . SER B 1 52 ? -9.359 40.938 24.344 1 93.69 52 SER B CA 1
ATOM 3995 C C . SER B 1 52 ? -8.281 39.938 24.734 1 93.69 52 SER B C 1
ATOM 3997 O O . SER B 1 52 ? -7.777 39.188 23.891 1 93.69 52 SER B O 1
ATOM 3999 N N . TYR B 1 53 ? -7.969 39.938 25.984 1 93.44 53 TYR B N 1
ATOM 4000 C CA . TYR B 1 53 ? -6.941 39 26.438 1 93.44 53 TYR B CA 1
ATOM 4001 C C . TYR B 1 53 ? -7.465 37.594 26.453 1 93.44 53 TYR B C 1
ATOM 4003 O O . TYR B 1 53 ? -6.711 36.625 26.219 1 93.44 53 TYR B O 1
ATOM 4011 N N . ILE B 1 54 ? -8.656 37.469 26.672 1 94.75 54 ILE B N 1
ATOM 4012 C CA . ILE B 1 54 ? -9.258 36.125 26.594 1 94.75 54 ILE B CA 1
ATOM 4013 C C . ILE B 1 54 ? -9.242 35.625 25.156 1 94.75 54 ILE B C 1
ATOM 4015 O O . ILE B 1 54 ? -8.961 34.469 24.906 1 94.75 54 ILE B O 1
ATOM 4019 N N . VAL B 1 55 ? -9.555 36.469 24.188 1 93.75 55 VAL B N 1
ATOM 4020 C CA . VAL B 1 55 ? -9.484 36.125 22.781 1 93.75 55 VAL B CA 1
ATOM 4021 C C . VAL B 1 55 ? -8.078 35.656 22.438 1 93.75 55 VAL B C 1
ATOM 4023 O O . VAL B 1 55 ? -7.898 34.625 21.797 1 93.75 55 VAL B O 1
ATOM 4026 N N . ALA B 1 56 ? -7.098 36.344 22.906 1 90.69 56 ALA B N 1
ATOM 4027 C CA . ALA B 1 56 ? -5.707 36 22.609 1 90.69 56 ALA B CA 1
ATOM 4028 C C . ALA B 1 56 ? -5.32 34.656 23.234 1 90.69 56 ALA B C 1
ATOM 4030 O O . ALA B 1 56 ? -4.656 33.844 22.594 1 90.69 56 ALA B O 1
ATOM 4031 N N . ALA B 1 57 ? -5.711 34.531 24.391 1 92.56 57 ALA B N 1
ATOM 4032 C CA . ALA B 1 57 ? -5.41 33.281 25.094 1 92.56 57 ALA B CA 1
ATOM 4033 C C . ALA B 1 57 ? -6.102 32.094 24.406 1 92.56 57 ALA B C 1
ATOM 4035 O O . ALA B 1 57 ? -5.496 31.031 24.234 1 92.56 57 ALA B O 1
ATOM 4036 N N . ALA B 1 58 ? -7.297 32.312 24.062 1 93.19 58 ALA B N 1
ATOM 4037 C CA . ALA B 1 58 ? -8.062 31.25 23.391 1 93.19 58 ALA B CA 1
ATOM 4038 C C . ALA B 1 58 ? -7.469 30.922 22.031 1 93.19 58 ALA B C 1
ATOM 4040 O O . ALA B 1 58 ? -7.418 29.75 21.641 1 93.19 58 ALA B O 1
ATOM 4041 N N . ASP B 1 59 ? -7.121 31.828 21.281 1 89.94 59 ASP B N 1
ATOM 4042 C CA . ASP B 1 59 ? -6.477 31.625 19.984 1 89.94 59 ASP B CA 1
ATOM 4043 C C . ASP B 1 59 ? -5.195 30.812 20.141 1 89.94 59 ASP B C 1
ATOM 4045 O O . ASP B 1 59 ? -4.973 29.859 19.391 1 89.94 59 ASP B O 1
ATOM 4049 N N . ALA B 1 60 ? -4.395 31.172 21.109 1 86.69 60 ALA B N 1
ATOM 4050 C CA . ALA B 1 60 ? -3.156 30.438 21.359 1 86.69 60 ALA B CA 1
ATOM 4051 C C . ALA B 1 60 ? -3.447 28.984 21.75 1 86.69 60 ALA B C 1
ATOM 4053 O O . ALA B 1 60 ? -2.76 28.078 21.297 1 86.69 60 ALA B O 1
ATOM 4054 N N . TRP B 1 61 ? -4.383 28.844 22.531 1 91.5 61 TRP B N 1
ATOM 4055 C CA . TRP B 1 61 ? -4.812 27.5 22.938 1 91.5 61 TRP B CA 1
ATOM 4056 C C . TRP B 1 61 ? -5.309 26.703 21.734 1 91.5 61 TRP B C 1
ATOM 4058 O O . TRP B 1 61 ? -4.992 25.516 21.594 1 91.5 61 TRP B O 1
ATOM 4068 N N . LEU B 1 62 ? -6.016 27.25 20.891 1 90.69 62 LEU B N 1
ATOM 4069 C CA . LEU B 1 62 ? -6.559 26.609 19.703 1 90.69 62 LEU B CA 1
ATOM 4070 C C . LEU B 1 62 ? -5.438 26.156 18.766 1 90.69 62 LEU B C 1
ATOM 4072 O O . LEU B 1 62 ? -5.441 25.016 18.281 1 90.69 62 LEU B O 1
ATOM 4076 N N . HIS B 1 63 ? -4.484 26.938 18.594 1 83.31 63 HIS B N 1
ATOM 4077 C CA . HIS B 1 63 ? -3.363 26.594 17.734 1 83.31 63 HIS B CA 1
ATOM 4078 C C . HIS B 1 63 ? -2.523 25.469 18.328 1 83.31 63 HIS B C 1
ATOM 4080 O O . HIS B 1 63 ? -2.049 24.594 17.609 1 83.31 63 HIS B O 1
ATOM 4086 N N . ALA B 1 64 ? -2.43 25.516 19.562 1 85.44 64 ALA B N 1
ATOM 4087 C CA . ALA B 1 64 ? -1.615 24.5 20.25 1 85.44 64 ALA B CA 1
ATOM 4088 C C . ALA B 1 64 ? -2.293 23.141 20.234 1 85.44 64 ALA B C 1
ATOM 4090 O O . ALA B 1 64 ? -1.62 22.109 20.234 1 85.44 64 ALA B O 1
ATOM 4091 N N . SER B 1 65 ? -3.551 23.125 20.125 1 86.88 65 SER B N 1
ATOM 4092 C CA . SER B 1 65 ? -4.281 21.875 20.234 1 86.88 65 SER B CA 1
ATOM 4093 C C . SER B 1 65 ? -4.73 21.359 18.859 1 86.88 65 SER B C 1
ATOM 4095 O O . SER B 1 65 ? -5.258 20.25 18.75 1 86.88 65 SER B O 1
ATOM 4097 N N . SER B 1 66 ? -4.625 22.141 17.953 1 82.38 66 SER B N 1
ATOM 4098 C CA . SER B 1 66 ? -5.094 21.734 16.625 1 82.38 66 SER B CA 1
ATOM 4099 C C . SER B 1 66 ? -4.09 20.812 15.938 1 82.38 66 SER B C 1
ATOM 4101 O O . SER B 1 66 ? -2.879 20.984 16.094 1 82.38 66 SER B O 1
ATOM 4103 N N . THR B 1 67 ? -4.684 19.719 15.336 1 80.19 67 THR B N 1
ATOM 4104 C CA . THR B 1 67 ? -3.852 18.781 14.602 1 80.19 67 THR B CA 1
ATOM 4105 C C . THR B 1 67 ? -4.352 18.625 13.164 1 80.19 67 THR B C 1
ATOM 4107 O O . THR B 1 67 ? -5.531 18.844 12.891 1 80.19 67 THR B O 1
ATOM 4110 N N . GLY B 1 68 ? -3.502 18.406 12.305 1 71.38 68 GLY B N 1
ATOM 4111 C CA . GLY B 1 68 ? -3.873 18.156 10.922 1 71.38 68 GLY B CA 1
ATOM 4112 C C . GLY B 1 68 ? -4.426 16.766 10.703 1 71.38 68 GLY B C 1
ATOM 4113 O O . GLY B 1 68 ? -3.953 15.789 11.305 1 71.38 68 GLY B O 1
ATOM 4114 N N . ILE B 1 69 ? -5.605 16.641 10 1 71.75 69 ILE B N 1
ATOM 4115 C CA . ILE B 1 69 ? -6.184 15.352 9.664 1 71.75 69 ILE B CA 1
ATOM 4116 C C . ILE B 1 69 ? -6.598 15.328 8.195 1 71.75 69 ILE B C 1
ATOM 4118 O O . ILE B 1 69 ? -6.773 16.375 7.582 1 71.75 69 ILE B O 1
ATOM 4122 N N . VAL B 1 70 ? -6.789 14.18 7.652 1 71.25 70 VAL B N 1
ATOM 4123 C CA . VAL B 1 70 ? -7.305 13.977 6.301 1 71.25 70 VAL B CA 1
ATOM 4124 C C . VAL B 1 70 ? -8.797 13.664 6.355 1 71.25 70 VAL B C 1
ATOM 4126 O O . VAL B 1 70 ? -9.227 12.766 7.086 1 71.25 70 VAL B O 1
ATOM 4129 N N . ILE B 1 71 ? -9.68 14.469 5.605 1 72.5 71 ILE B N 1
ATOM 4130 C CA . ILE B 1 71 ? -11.125 14.281 5.594 1 72.5 71 ILE B CA 1
ATOM 4131 C C . ILE B 1 71 ? -11.586 13.852 4.199 1 72.5 71 ILE B C 1
ATOM 4133 O O . ILE B 1 71 ? -11.305 14.531 3.211 1 72.5 71 ILE B O 1
ATOM 4137 N N . PRO B 1 72 ? -12.281 12.664 4.09 1 74.75 72 PRO B N 1
ATOM 4138 C CA . PRO B 1 72 ? -12.844 12.25 2.801 1 74.75 72 PRO B CA 1
ATOM 4139 C C . PRO B 1 72 ? -14.07 13.055 2.4 1 74.75 72 PRO B C 1
ATOM 4141 O O . PRO B 1 72 ? -14.93 13.344 3.242 1 74.75 72 PRO B O 1
ATOM 4144 N N . SER B 1 73 ? -14.078 13.836 1.281 1 78.81 73 SER B N 1
ATOM 4145 C CA . SER B 1 73 ? -15.234 14.555 0.754 1 78.81 73 SER B CA 1
ATOM 4146 C C . SER B 1 73 ? -15.797 13.859 -0.483 1 78.81 73 SER B C 1
ATOM 4148 O O . SER B 1 73 ? -15.047 13.453 -1.37 1 78.81 73 SER B O 1
ATOM 4150 N N . ILE B 1 74 ? -17.188 13.602 -0.462 1 80.12 74 ILE B N 1
ATOM 4151 C CA . ILE B 1 74 ? -17.859 12.93 -1.57 1 80.12 74 ILE B CA 1
ATOM 4152 C C . ILE B 1 74 ? -18.609 13.953 -2.414 1 80.12 74 ILE B C 1
ATOM 4154 O O . ILE B 1 74 ? -19.312 14.812 -1.877 1 80.12 74 ILE B O 1
ATOM 4158 N N . SER B 1 75 ? -18.375 14.109 -3.711 1 82.06 75 SER B N 1
ATOM 4159 C CA . SER B 1 75 ? -19.094 14.969 -4.645 1 82.06 75 SER B CA 1
ATOM 4160 C C . SER B 1 75 ? -19.641 14.172 -5.824 1 82.06 75 SER B C 1
ATOM 4162 O O . SER B 1 75 ? -19.312 12.992 -5.984 1 82.06 75 SER B O 1
ATOM 4164 N N . ALA B 1 76 ? -20.562 14.805 -6.59 1 85.19 76 ALA B N 1
ATOM 4165 C CA . ALA B 1 76 ? -21.156 14.156 -7.754 1 85.19 76 ALA B CA 1
ATOM 4166 C C . ALA B 1 76 ? -20.094 13.844 -8.805 1 85.19 76 ALA B C 1
ATOM 4168 O O . ALA B 1 76 ? -19.172 14.617 -9.008 1 85.19 76 ALA B O 1
ATOM 4169 N N . TYR B 1 77 ? -20.219 12.672 -9.367 1 85.25 77 TYR B N 1
ATOM 4170 C CA . TYR B 1 77 ? -19.312 12.273 -10.43 1 85.25 77 TYR B CA 1
ATOM 4171 C C . TYR B 1 77 ? -19.531 13.109 -11.688 1 85.25 77 TYR B C 1
ATOM 4173 O O . TYR B 1 77 ? -20.672 13.289 -12.133 1 85.25 77 TYR B O 1
ATOM 4181 N N . THR B 1 78 ? -18.594 13.742 -12.211 1 76.19 78 THR B N 1
ATOM 4182 C CA . THR B 1 78 ? -18.719 14.688 -13.32 1 76.19 78 THR B CA 1
ATOM 4183 C C . THR B 1 78 ? -18.5 13.984 -14.656 1 76.19 78 THR B C 1
ATOM 4185 O O . THR B 1 78 ? -18.516 14.625 -15.711 1 76.19 78 THR B O 1
ATOM 4188 N N . GLY B 1 79 ? -18.453 12.812 -14.758 1 72.81 79 GLY B N 1
ATOM 4189 C CA . GLY B 1 79 ? -18.219 12.172 -16.047 1 72.81 79 GLY B CA 1
ATOM 4190 C C . GLY B 1 79 ? -19.469 12.094 -16.906 1 72.81 79 GLY B C 1
ATOM 4191 O O . GLY B 1 79 ? -20.594 12.117 -16.391 1 72.81 79 GLY B O 1
ATOM 4192 N N . SER B 1 80 ? -19.438 12.242 -18.266 1 70.56 80 SER B N 1
ATOM 4193 C CA . SER B 1 80 ? -20.531 12.266 -19.234 1 70.56 80 SER B CA 1
ATOM 4194 C C . SER B 1 80 ? -21.266 10.938 -19.266 1 70.56 80 SER B C 1
ATOM 4196 O O . SER B 1 80 ? -22.484 10.898 -19.484 1 70.56 80 SER B O 1
ATOM 4198 N N . ALA B 1 81 ? -20.547 9.883 -19.188 1 78.62 81 ALA B N 1
ATOM 4199 C CA . ALA B 1 81 ? -21.188 8.57 -19.234 1 78.62 81 ALA B CA 1
ATOM 4200 C C . ALA B 1 81 ? -20.859 7.75 -18 1 78.62 81 ALA B C 1
ATOM 4202 O O . ALA B 1 81 ? -19.797 7.941 -17.375 1 78.62 81 ALA B O 1
ATOM 4203 N N . LEU B 1 82 ? -21.984 6.938 -17.688 1 84.75 82 LEU B N 1
ATOM 4204 C CA . LEU B 1 82 ? -21.734 6.035 -16.562 1 84.75 82 LEU B CA 1
ATOM 4205 C C . LEU B 1 82 ? -20.656 5.008 -16.938 1 84.75 82 LEU B C 1
ATOM 4207 O O . LEU B 1 82 ? -20.75 4.352 -17.969 1 84.75 82 LEU B O 1
ATOM 4211 N N . PRO B 1 83 ? -19.734 4.953 -16.109 1 90.94 83 PRO B N 1
ATOM 4212 C CA . PRO B 1 83 ? -18.703 3.957 -16.391 1 90.94 83 PRO B CA 1
ATOM 4213 C C . PRO B 1 83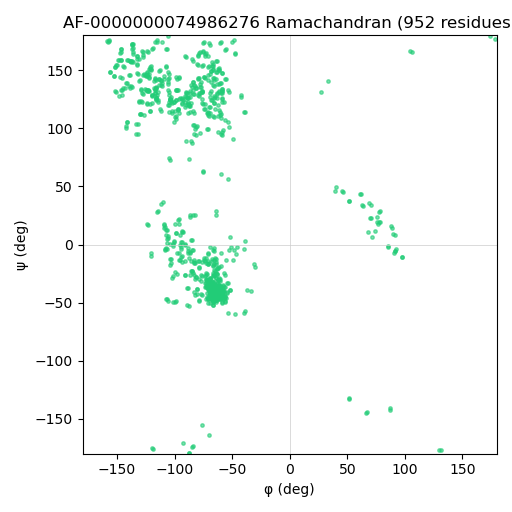 ? -19.219 2.523 -16.266 1 90.94 83 PRO B C 1
ATOM 4215 O O . PRO B 1 83 ? -20.234 2.283 -15.609 1 90.94 83 PRO B O 1
ATOM 4218 N N . GLN B 1 84 ? -18.594 1.553 -16.906 1 93.12 84 GLN B N 1
ATOM 4219 C CA . GLN B 1 84 ? -18.984 0.146 -16.938 1 93.12 84 GLN B CA 1
ATOM 4220 C C . GLN B 1 84 ? -18.062 -0.691 -16.047 1 93.12 84 GLN B C 1
ATOM 4222 O O . GLN B 1 84 ? -17.281 -1.502 -16.547 1 93.12 84 GLN B O 1
ATOM 4227 N N . PHE B 1 85 ? -18.266 -0.545 -14.789 1 95 85 PHE B N 1
ATOM 4228 C CA . PHE B 1 85 ? -17.375 -1.226 -13.852 1 95 85 PHE B CA 1
ATOM 4229 C C . PHE B 1 85 ? -17.984 -2.551 -13.398 1 95 85 PHE B C 1
ATOM 4231 O O . PHE B 1 85 ? -17.297 -3.381 -12.805 1 95 85 PHE B O 1
ATOM 4238 N N . GLY B 1 86 ? -19.25 -2.701 -13.688 1 95.94 86 GLY B N 1
ATOM 4239 C CA . GLY B 1 86 ? -19.875 -3.971 -13.367 1 95.94 86 GLY B CA 1
ATOM 4240 C C . GLY B 1 86 ? -19.5 -5.086 -14.32 1 95.94 86 GLY B C 1
ATOM 4241 O O . GLY B 1 86 ? -18.891 -4.832 -15.359 1 95.94 86 GLY B O 1
ATOM 4242 N N . ARG B 1 87 ? -19.797 -6.301 -13.961 1 96.38 87 ARG B N 1
ATOM 4243 C CA . ARG B 1 87 ? -19.562 -7.469 -14.805 1 96.38 87 ARG B CA 1
ATOM 4244 C C . ARG B 1 87 ? -20.734 -8.438 -14.742 1 96.38 87 ARG B C 1
ATOM 4246 O O . ARG B 1 87 ? -21.297 -8.68 -13.672 1 96.38 87 ARG B O 1
ATOM 4253 N N . GLU B 1 88 ? -21.125 -8.898 -15.906 1 94.12 88 GLU B N 1
ATOM 4254 C CA . GLU B 1 88 ? -22.172 -9.891 -16.016 1 94.12 88 GLU B CA 1
ATOM 4255 C C . GLU B 1 88 ? -21.859 -10.922 -17.094 1 94.12 88 GLU B C 1
ATOM 4257 O O . GLU B 1 88 ? -20.969 -10.703 -17.938 1 94.12 88 GLU B O 1
ATOM 4262 N N . ILE B 1 89 ? -22.469 -12.047 -17 1 91.06 89 ILE B N 1
ATOM 4263 C CA . ILE B 1 89 ? -22.297 -13.062 -18.031 1 91.06 89 ILE B CA 1
ATOM 4264 C C . ILE B 1 89 ? -22.781 -12.531 -19.375 1 91.06 89 ILE B C 1
ATOM 4266 O O . ILE B 1 89 ? -23.859 -11.93 -19.438 1 91.06 89 ILE B O 1
ATOM 4270 N N . ASN B 1 90 ? -22.016 -12.68 -20.375 1 87.44 90 ASN B N 1
ATOM 4271 C CA . ASN B 1 90 ? -22.422 -12.312 -21.734 1 87.44 90 ASN B CA 1
ATOM 4272 C C . ASN B 1 90 ? -23.469 -13.281 -22.281 1 87.44 90 ASN B C 1
ATOM 4274 O O . ASN B 1 90 ? -23.125 -14.297 -22.891 1 87.44 90 ASN B O 1
ATOM 4278 N N . GLU B 1 91 ? -24.656 -12.906 -22.234 1 81.31 91 GLU B N 1
ATOM 4279 C CA . GLU B 1 91 ? -25.766 -13.789 -22.609 1 81.31 91 GLU B CA 1
ATOM 4280 C C . GLU B 1 91 ? -25.781 -14.023 -24.125 1 81.31 91 GLU B C 1
ATOM 4282 O O . GLU B 1 91 ? -26.156 -15.109 -24.578 1 81.31 91 GLU B O 1
ATOM 4287 N N . THR B 1 92 ? -25.453 -12.953 -24.797 1 77.06 92 THR B N 1
ATOM 4288 C CA . THR B 1 92 ? -25.438 -13.07 -26.25 1 77.06 92 THR B CA 1
ATOM 4289 C C . THR B 1 92 ? -24.438 -14.133 -26.703 1 77.06 92 THR B C 1
ATOM 4291 O O . THR B 1 92 ? -24.734 -14.938 -27.594 1 77.06 92 THR B O 1
ATOM 4294 N N . MET B 1 93 ? -23.328 -14.07 -26.078 1 75.25 93 MET B N 1
ATOM 4295 C CA . MET B 1 93 ? -22.312 -15.062 -26.406 1 75.25 93 MET B CA 1
ATOM 4296 C C . MET B 1 93 ? -22.781 -16.469 -26.047 1 75.25 93 MET B C 1
ATOM 4298 O O . MET B 1 93 ? -22.547 -17.406 -26.812 1 75.25 93 MET B O 1
ATOM 4302 N N . CYS B 1 94 ? -23.391 -16.578 -24.984 1 75.31 94 CYS B N 1
ATOM 4303 C CA . CYS B 1 94 ? -23.859 -17.891 -24.531 1 75.31 94 CYS B CA 1
ATOM 4304 C C . CYS B 1 94 ? -24.969 -18.422 -25.438 1 75.31 94 CYS B C 1
ATOM 4306 O O . CYS B 1 94 ? -25.078 -19.625 -25.656 1 75.31 94 CYS B O 1
ATOM 4308 N N . GLN B 1 95 ? -25.75 -17.547 -25.969 1 68.06 95 GLN B N 1
ATOM 4309 C CA . GLN B 1 95 ? -26.812 -17.922 -26.891 1 68.06 95 GLN B CA 1
ATOM 4310 C C . GLN B 1 95 ? -26.25 -18.375 -28.25 1 68.06 95 GLN B C 1
ATOM 4312 O O . GLN B 1 95 ? -26.688 -19.375 -28.812 1 68.06 95 GLN B O 1
ATOM 4317 N N . GLU B 1 96 ? -25.25 -17.594 -28.828 1 60.22 96 GLU B N 1
ATOM 4318 C CA . GLU B 1 96 ? -24.656 -17.891 -30.125 1 60.22 96 GLU B CA 1
ATOM 4319 C C . GLU B 1 96 ? -23.859 -19.188 -30.078 1 60.22 96 GLU B C 1
ATOM 4321 O O . GLU B 1 96 ? -23.828 -19.938 -31.078 1 60.22 96 GLU B O 1
ATOM 4326 N N . ALA B 1 97 ? -23.078 -19.234 -29.031 1 54.88 97 ALA B N 1
ATOM 4327 C CA . ALA B 1 97 ? -22.281 -20.453 -28.891 1 54.88 97 ALA B CA 1
ATOM 4328 C C . ALA B 1 97 ? -23.156 -21.703 -28.906 1 54.88 97 ALA B C 1
ATOM 4330 O O . ALA B 1 97 ? -22.672 -22.812 -29.094 1 54.88 97 ALA B O 1
ATOM 4331 N N . SER B 1 98 ? -24.469 -21.453 -28.75 1 49.72 98 SER B N 1
ATOM 4332 C CA . SER B 1 98 ? -25.375 -22.578 -28.875 1 49.72 98 SER B CA 1
ATOM 4333 C C . SER B 1 98 ? -25.422 -23.109 -30.312 1 49.72 98 SER B C 1
ATOM 4335 O O . SER B 1 98 ? -25.906 -24.219 -30.562 1 49.72 98 SER B O 1
ATOM 4337 N N . VAL B 1 99 ? -24.844 -22.312 -31.219 1 41.72 99 VAL B N 1
ATOM 4338 C CA . VAL B 1 99 ? -24.812 -22.766 -32.594 1 41.72 99 VAL B CA 1
ATOM 4339 C C . VAL B 1 99 ? -23.438 -23.344 -32.938 1 41.72 99 VAL B C 1
ATOM 4341 O O . VAL B 1 99 ? -22.406 -22.719 -32.656 1 41.72 99 VAL B O 1
ATOM 4344 N N . PHE B 1 100 ? -23.328 -24.578 -33.031 1 37.81 100 PHE B N 1
ATOM 4345 C CA . PHE B 1 100 ? -22.203 -25.5 -33.125 1 37.81 100 PHE B CA 1
ATOM 4346 C C . PHE B 1 100 ? -21.359 -25.203 -34.344 1 37.81 100 PHE B C 1
ATOM 4348 O O . PHE B 1 100 ? -21.828 -25.344 -35.469 1 37.81 100 PHE B O 1
ATOM 4355 N N . ASP B 1 101 ? -20.734 -24.078 -34.594 1 36.31 101 ASP B N 1
ATOM 4356 C CA . ASP B 1 101 ? -19.891 -24.25 -35.781 1 36.31 101 ASP B CA 1
ATOM 4357 C C . ASP B 1 101 ? -18.578 -24.938 -35.438 1 36.31 101 ASP B C 1
ATOM 4359 O O . ASP B 1 101 ? -17.922 -24.578 -34.438 1 36.31 101 ASP B O 1
ATOM 4363 N N . THR B 1 102 ? -18.328 -26.25 -35.688 1 36.44 102 THR B N 1
ATOM 4364 C CA . THR B 1 102 ? -17.328 -27.297 -35.5 1 36.44 102 THR B CA 1
ATOM 4365 C C . THR B 1 102 ? -15.969 -26.844 -36 1 36.44 102 THR B C 1
ATOM 4367 O O . THR B 1 102 ? -15.031 -27.641 -36.094 1 36.44 102 THR B O 1
ATOM 4370 N N . ASP B 1 103 ? -15.664 -25.719 -36.406 1 35.12 103 ASP B N 1
ATOM 4371 C CA . ASP B 1 103 ? -14.383 -25.672 -37.125 1 35.12 103 ASP B CA 1
ATOM 4372 C C . ASP B 1 103 ? -13.219 -25.734 -36.125 1 35.12 103 ASP B C 1
ATOM 4374 O O . ASP B 1 103 ? -13.422 -25.906 -34.938 1 35.12 103 ASP B O 1
ATOM 4378 N N . ALA B 1 104 ? -12.047 -25.172 -36.625 1 38.72 104 ALA B N 1
ATOM 4379 C CA . ALA B 1 104 ? -10.641 -25.375 -36.25 1 38.72 104 ALA B CA 1
ATOM 4380 C C . ALA B 1 104 ? -10.414 -25.156 -34.75 1 38.72 104 ALA B C 1
ATOM 4382 O O . ALA B 1 104 ? -9.453 -25.672 -34.188 1 38.72 104 ALA B O 1
ATOM 4383 N N . VAL B 1 105 ? -10.688 -24.062 -34.219 1 42.22 105 VAL B N 1
ATOM 4384 C CA . VAL B 1 105 ? -10.281 -23.547 -32.938 1 42.22 105 VAL B CA 1
ATOM 4385 C C . VAL B 1 105 ? -11.273 -24.016 -31.859 1 42.22 105 VAL B C 1
ATOM 4387 O O . VAL B 1 105 ? -12.453 -23.656 -31.906 1 42.22 105 VAL B O 1
ATOM 4390 N N . GLY B 1 106 ? -11.219 -25.328 -31.469 1 44.03 106 GLY B N 1
ATOM 4391 C CA . GLY B 1 106 ? -12 -26.109 -30.531 1 44.03 106 GLY B CA 1
ATOM 4392 C C . GLY B 1 106 ? -13.453 -25.672 -30.453 1 44.03 106 GLY B C 1
ATOM 4393 O O . GLY B 1 106 ? -13.812 -24.594 -30.938 1 44.03 106 GLY B O 1
ATOM 4394 N N . HIS B 1 107 ? -14.305 -26.75 -30.344 1 41.34 107 HIS B N 1
ATOM 4395 C CA . HIS B 1 107 ? -15.758 -26.688 -30.344 1 41.34 107 HIS B CA 1
ATOM 4396 C C . HIS B 1 107 ? -16.281 -25.828 -29.188 1 41.34 107 HIS B C 1
ATOM 4398 O O . HIS B 1 107 ? -15.883 -26.031 -28.047 1 41.34 107 HIS B O 1
ATOM 4404 N N . ILE B 1 108 ? -16.516 -24.625 -29.516 1 46.56 108 ILE B N 1
ATOM 4405 C CA . ILE B 1 108 ? -17.328 -23.891 -28.547 1 46.56 108 ILE B CA 1
ATOM 4406 C C . ILE B 1 108 ? -18.672 -24.609 -28.359 1 46.56 108 ILE B C 1
ATOM 4408 O O . ILE B 1 108 ? -19.391 -24.844 -29.344 1 46.56 108 ILE B O 1
ATOM 4412 N N . THR B 1 109 ? -18.719 -25.438 -27.281 1 48.97 109 THR B N 1
ATOM 4413 C CA . THR B 1 109 ? -20.047 -26.031 -27.141 1 48.97 109 THR B CA 1
ATOM 4414 C C . THR B 1 109 ? -20.984 -25.078 -26.391 1 48.97 109 THR B C 1
ATOM 4416 O O . THR B 1 109 ? -20.531 -24.25 -25.594 1 48.97 109 THR B O 1
ATOM 4419 N N . ALA B 1 110 ? -22.125 -24.922 -26.938 1 47.59 110 ALA B N 1
ATOM 4420 C CA . ALA B 1 110 ? -23.234 -24.203 -26.328 1 47.59 110 ALA B CA 1
ATOM 4421 C C . ALA B 1 110 ? -23.234 -24.391 -24.812 1 47.59 110 ALA B C 1
ATOM 4423 O O . ALA B 1 110 ? -23.516 -23.438 -24.062 1 47.59 110 ALA B O 1
ATOM 4424 N N . ALA B 1 111 ? -22.953 -25.547 -24.422 1 51.5 111 ALA B N 1
ATOM 4425 C CA . ALA B 1 111 ? -23.094 -25.891 -23 1 51.5 111 ALA B CA 1
ATOM 4426 C C . ALA B 1 111 ? -22.062 -25.141 -22.156 1 51.5 111 ALA B C 1
ATOM 4428 O O . ALA B 1 111 ? -22.266 -24.906 -20.969 1 51.5 111 ALA B O 1
ATOM 4429 N N . SER B 1 112 ? -21.109 -24.609 -22.875 1 59.44 112 SER B N 1
ATOM 4430 C CA . SER B 1 112 ? -20.047 -23.969 -22.109 1 59.44 112 SER B CA 1
ATOM 4431 C C . SER B 1 112 ? -20 -22.469 -22.375 1 59.44 112 SER B C 1
ATOM 4433 O O . SER B 1 112 ? -19 -21.812 -22.094 1 59.44 112 SER B O 1
ATOM 4435 N N . CYS B 1 113 ? -21.219 -21.984 -22.719 1 65.12 113 CYS B N 1
ATOM 4436 C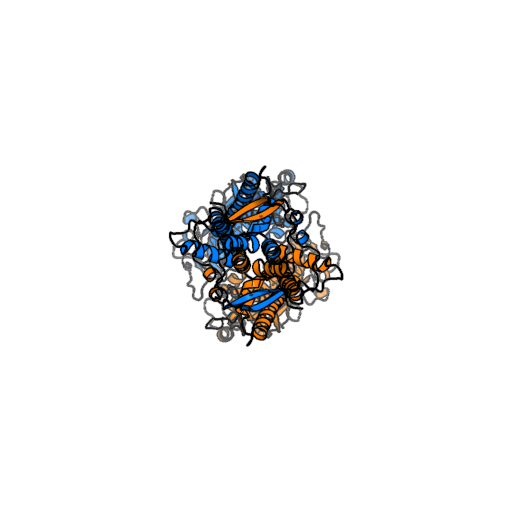 CA . CYS B 1 113 ? -21.266 -20.562 -23.062 1 65.12 113 CYS B CA 1
ATOM 4437 C C . CYS B 1 113 ? -20.047 -20.172 -23.891 1 65.12 113 CYS B C 1
ATOM 4439 O O . CYS B 1 113 ? -19.359 -19.203 -23.562 1 65.12 113 CYS B O 1
ATOM 4441 N N . GLY B 1 114 ? -19.797 -20.891 -24.844 1 58.38 114 GLY B N 1
ATOM 4442 C CA . GLY B 1 114 ? -18.719 -20.562 -25.781 1 58.38 114 GLY B CA 1
ATOM 4443 C C . GLY B 1 114 ? -17.391 -21.172 -25.406 1 58.38 114 GLY B C 1
ATOM 4444 O O . GLY B 1 114 ? -16.359 -20.828 -25.984 1 58.38 114 GLY B O 1
ATOM 4445 N N . ILE B 1 115 ? -17.453 -21.844 -24.141 1 53.03 115 ILE B N 1
ATOM 4446 C CA . ILE B 1 115 ? -16.203 -22.453 -23.734 1 53.03 115 ILE B CA 1
ATOM 4447 C C . ILE B 1 115 ? -15.805 -23.547 -24.734 1 53.03 115 ILE B C 1
ATOM 4449 O O . ILE B 1 115 ? -16.672 -24.281 -25.219 1 53.03 115 ILE B O 1
ATOM 4453 N N . LEU B 1 116 ? -14.648 -23.453 -25.234 1 48.72 116 LEU B N 1
ATOM 4454 C CA . LEU B 1 116 ? -14.078 -24.266 -26.297 1 48.72 116 LEU B CA 1
ATOM 4455 C C . LEU B 1 116 ? -13.93 -25.719 -25.844 1 48.72 116 LEU B C 1
ATOM 4457 O O . LEU B 1 116 ? -13.68 -25.984 -24.656 1 48.72 116 LEU B O 1
ATOM 4461 N N . ASN B 1 117 ? -14.547 -26.625 -26.391 1 46.78 117 ASN B N 1
ATOM 4462 C CA . ASN B 1 117 ? -14.352 -28.062 -26.25 1 46.78 117 ASN B CA 1
ATOM 4463 C C . ASN B 1 117 ? -12.875 -28.422 -26.172 1 46.78 117 ASN B C 1
ATOM 4465 O O . ASN B 1 117 ? -12.078 -28.016 -27.016 1 46.78 117 ASN B O 1
ATOM 4469 N N . PRO B 1 118 ? -12.477 -28.922 -25.047 1 45.03 118 PRO B N 1
ATOM 4470 C CA . PRO B 1 118 ? -11.125 -29.422 -24.781 1 45.03 118 PRO B CA 1
ATOM 4471 C C . PRO B 1 118 ? -10.594 -30.328 -25.891 1 45.03 118 PRO B C 1
ATOM 4473 O O . PRO B 1 118 ? -9.531 -30.938 -25.734 1 45.03 118 PRO B O 1
ATOM 4476 N N . GLY B 1 119 ? -11.25 -30.766 -26.875 1 39.56 119 GLY B N 1
ATOM 4477 C CA . GLY B 1 119 ? -10.555 -31.766 -27.688 1 39.56 119 GLY B CA 1
ATOM 4478 C C . GLY B 1 119 ? -9.148 -31.344 -28.062 1 39.56 119 GLY B C 1
ATOM 4479 O O . GLY B 1 119 ? -8.688 -30.266 -27.688 1 39.56 119 GLY B O 1
ATOM 4480 N N . SER B 1 120 ? -8.336 -32.188 -28.75 1 41.56 120 SER B N 1
ATOM 4481 C CA . SER B 1 120 ? -6.895 -32.25 -28.984 1 41.56 120 SER B CA 1
ATOM 4482 C C . SER B 1 120 ? -6.312 -30.859 -29.219 1 41.56 120 SER B C 1
ATOM 4484 O O . SER B 1 120 ? -5.188 -30.578 -28.797 1 41.56 120 SER B O 1
ATOM 4486 N N . GLY B 1 121 ? -6.684 -30.016 -30.203 1 40.16 121 GLY B N 1
ATOM 4487 C CA . GLY B 1 121 ? -6.051 -28.812 -30.719 1 40.16 121 GLY B CA 1
ATOM 4488 C C . GLY B 1 121 ? -6.684 -27.531 -30.203 1 40.16 121 GLY B C 1
ATOM 4489 O O . GLY B 1 121 ? -6.219 -26.438 -30.516 1 40.16 121 GLY B O 1
ATOM 4490 N N . GLY B 1 122 ? -7.887 -27.188 -30.156 1 41.59 122 GLY B N 1
ATOM 4491 C CA . GLY B 1 122 ? -8.672 -25.969 -30.219 1 41.59 122 GLY B CA 1
ATOM 4492 C C . GLY B 1 122 ? -8.719 -25.219 -28.891 1 41.59 122 GLY B C 1
ATOM 4493 O O . GLY B 1 122 ? -9.398 -24.203 -28.781 1 41.59 122 GLY B O 1
ATOM 4494 N N . SER B 1 123 ? -8.883 -25.859 -27.781 1 44.97 123 SER B N 1
ATOM 4495 C CA . SER B 1 123 ? -9.508 -25.219 -26.625 1 44.97 123 SER B CA 1
ATOM 4496 C C . SER B 1 123 ? -8.719 -23.984 -26.188 1 44.97 123 SER B C 1
ATOM 4498 O O . SER B 1 123 ? -9.094 -23.328 -25.219 1 44.97 123 SER B O 1
ATOM 4500 N N . GLY B 1 124 ? -7.641 -23.703 -26.672 1 49.09 124 GLY B N 1
ATOM 4501 C CA . GLY B 1 124 ? -6.668 -22.875 -25.969 1 49.09 124 GLY B CA 1
ATOM 4502 C C . GLY B 1 124 ? -6.973 -21.391 -26.031 1 49.09 124 GLY B C 1
ATOM 4503 O O . GLY B 1 124 ? -6.562 -20.625 -25.172 1 49.09 124 GLY B O 1
ATOM 4504 N N . ASN B 1 125 ? -7.68 -20.969 -27.219 1 48 125 ASN B N 1
ATOM 4505 C CA . ASN B 1 125 ? -7.711 -19.516 -27.406 1 48 125 ASN B CA 1
ATOM 4506 C C . ASN B 1 125 ? -8.531 -18.828 -26.312 1 48 125 ASN B C 1
ATOM 4508 O O . ASN B 1 125 ? -8.203 -17.719 -25.891 1 48 125 ASN B O 1
ATOM 4512 N N . LYS B 1 126 ? -9.766 -19.344 -26.078 1 51.25 126 LYS B N 1
ATOM 4513 C CA . LYS B 1 126 ? -10.664 -18.609 -25.188 1 51.25 126 LYS B CA 1
ATOM 4514 C C . LYS B 1 126 ? -10.117 -18.578 -23.75 1 51.25 126 LYS B C 1
ATOM 4516 O O . LYS B 1 126 ? -10.539 -17.75 -22.953 1 51.25 126 LYS B O 1
ATOM 4521 N N . LEU B 1 127 ? -8.984 -19.297 -23.703 1 66.69 127 LEU B N 1
ATOM 4522 C CA . LEU B 1 127 ? -8.477 -19.344 -22.328 1 66.69 127 LEU B CA 1
ATOM 4523 C C . LEU B 1 127 ? -7.465 -18.234 -22.094 1 66.69 127 LEU B C 1
ATOM 4525 O O . LEU B 1 127 ? -7.012 -18.047 -20.953 1 66.69 127 LEU B O 1
ATOM 4529 N N . ALA B 1 128 ? -7.531 -17.391 -23.156 1 78.38 128 ALA B N 1
ATOM 4530 C CA . ALA B 1 128 ? -6.461 -16.406 -23.047 1 78.38 128 ALA B CA 1
ATOM 4531 C C . ALA B 1 128 ? -6.75 -15.398 -21.938 1 78.38 128 ALA B C 1
ATOM 4533 O O . ALA B 1 128 ? -5.914 -15.172 -21.062 1 78.38 128 ALA B O 1
ATOM 4534 N N . GLU B 1 129 ? -7.98 -14.922 -21.969 1 84 129 GLU B N 1
ATOM 4535 C CA . GLU B 1 129 ? -8.312 -13.914 -20.969 1 84 129 GLU B CA 1
ATOM 4536 C C . GLU B 1 129 ? -8.312 -14.516 -19.562 1 84 129 GLU B C 1
ATOM 4538 O O . GLU B 1 129 ? -7.871 -13.867 -18.609 1 84 129 GLU B O 1
ATOM 4543 N N . GLY B 1 130 ? -8.789 -15.734 -19.469 1 86.62 130 GLY B N 1
ATOM 4544 C CA . GLY B 1 130 ? -8.758 -16.406 -18.172 1 86.62 130 GLY B CA 1
ATOM 4545 C C . GLY B 1 130 ? -7.355 -16.562 -17.625 1 86.62 130 GLY B C 1
ATOM 4546 O O . GLY B 1 130 ? -7.121 -16.359 -16.438 1 86.62 130 GLY B O 1
ATOM 4547 N N . ILE B 1 131 ? -6.5 -16.891 -18.5 1 86.38 131 ILE B N 1
ATOM 4548 C CA . ILE B 1 131 ? -5.109 -17.078 -18.109 1 86.38 131 ILE B CA 1
ATOM 4549 C C . ILE B 1 131 ? -4.496 -15.734 -17.719 1 86.38 131 ILE B C 1
ATOM 4551 O O . ILE B 1 131 ? -3.779 -15.648 -16.719 1 86.38 131 ILE B O 1
ATOM 4555 N N . ARG B 1 132 ? -4.844 -14.695 -18.469 1 88.25 132 ARG B N 1
ATOM 4556 C CA . ARG B 1 132 ? -4.316 -13.367 -18.172 1 88.25 132 ARG B CA 1
ATOM 4557 C C . ARG B 1 132 ? -4.832 -12.867 -16.828 1 88.25 132 ARG B C 1
ATOM 4559 O O . ARG B 1 132 ? -4.09 -12.234 -16.078 1 88.25 132 ARG B O 1
ATOM 4566 N N . VAL B 1 133 ? -6.043 -13.156 -16.547 1 90.81 133 VAL B N 1
ATOM 4567 C CA . VAL B 1 133 ? -6.605 -12.734 -15.273 1 90.81 133 VAL B CA 1
ATOM 4568 C C . VAL B 1 133 ? -5.957 -13.523 -14.133 1 90.81 133 VAL B C 1
ATOM 4570 O O . VAL B 1 133 ? -5.652 -12.961 -13.078 1 90.81 133 VAL B O 1
ATOM 4573 N N . LEU B 1 134 ? -5.723 -14.797 -14.367 1 89.94 134 LEU B N 1
ATOM 4574 C CA . LEU B 1 134 ? -5.109 -15.648 -13.352 1 89.94 134 LEU B CA 1
ATOM 4575 C C . LEU B 1 134 ? -3.729 -15.133 -12.969 1 89.94 134 LEU B C 1
ATOM 4577 O O . LEU B 1 134 ? -3.352 -15.172 -11.789 1 89.94 134 LEU B O 1
ATOM 4581 N N . SER B 1 135 ? -3.037 -14.648 -13.914 1 88.25 135 SER B N 1
ATOM 4582 C CA . SER B 1 135 ? -1.678 -14.18 -13.672 1 88.25 135 SER B CA 1
ATOM 4583 C C . SER B 1 135 ? -1.654 -12.68 -13.391 1 88.25 135 SER B C 1
ATOM 4585 O O . SER B 1 135 ? -0.583 -12.078 -13.305 1 88.25 135 SER B O 1
ATOM 4587 N N . ASN B 1 136 ? -2.846 -12.031 -13.367 1 87.81 136 ASN B N 1
ATOM 4588 C CA . ASN B 1 136 ? -2.99 -10.602 -13.125 1 87.81 136 ASN B CA 1
ATOM 4589 C C . ASN B 1 136 ? -2.32 -9.781 -14.227 1 87.81 136 ASN B C 1
ATOM 4591 O O . ASN B 1 136 ? -1.739 -8.727 -13.953 1 87.81 136 ASN B O 1
ATOM 4595 N N . SER B 1 137 ? -2.357 -10.305 -15.406 1 87.94 137 SER B N 1
ATOM 4596 C CA . SER B 1 137 ? -1.756 -9.609 -16.547 1 87.94 137 SER B CA 1
ATOM 4597 C C . SER B 1 137 ? -2.822 -9.023 -17.453 1 87.94 137 SER B C 1
ATOM 4599 O O . SER B 1 137 ? -2.5 -8.367 -18.453 1 87.94 137 SER B O 1
ATOM 4601 N N . SER B 1 138 ? -4.043 -9.289 -17.141 1 89.19 138 SER B N 1
ATOM 4602 C CA . SER B 1 138 ? -5.137 -8.781 -17.953 1 89.19 138 SER B CA 1
ATOM 4603 C C . SER B 1 138 ? -5.223 -7.262 -17.891 1 89.19 138 SER B C 1
ATOM 4605 O O . SER B 1 138 ? -5.043 -6.672 -16.828 1 89.19 138 SER B O 1
ATOM 4607 N N . THR B 1 139 ? -5.566 -6.664 -19.016 1 87.44 139 THR B N 1
ATOM 4608 C CA . THR B 1 139 ? -5.816 -5.23 -19.047 1 87.44 139 THR B CA 1
ATOM 4609 C C . THR B 1 139 ? -7.301 -4.934 -18.875 1 87.44 139 THR B C 1
ATOM 4611 O O . THR B 1 139 ? -7.695 -3.773 -18.719 1 87.44 139 THR B O 1
ATOM 4614 N N . LEU B 1 140 ? -8.07 -5.988 -18.781 1 88.69 140 LEU B N 1
ATOM 4615 C CA . LEU B 1 140 ? -9.523 -5.797 -18.781 1 88.69 140 LEU B CA 1
ATOM 4616 C C . LEU B 1 140 ? -10.102 -6.035 -17.391 1 88.69 140 LEU B C 1
ATOM 4618 O O . LEU B 1 140 ? -10.953 -5.27 -16.938 1 88.69 140 LEU B O 1
ATOM 4622 N N . GLN B 1 141 ? -9.633 -7.172 -16.812 1 92.38 141 GLN B N 1
ATOM 4623 C CA . GLN B 1 141 ? -10.297 -7.586 -15.586 1 92.38 141 GLN B CA 1
ATOM 4624 C C . GLN B 1 141 ? -9.289 -8.094 -14.555 1 92.38 141 GLN B C 1
ATOM 4626 O O . GLN B 1 141 ? -8.164 -8.445 -14.906 1 92.38 141 GLN B O 1
ATOM 4631 N N . ARG B 1 142 ? -9.727 -8.047 -13.328 1 95.19 142 ARG B N 1
ATOM 4632 C CA . ARG B 1 142 ? -9 -8.68 -12.234 1 95.19 142 ARG B CA 1
ATOM 4633 C C . ARG B 1 142 ? -9.953 -9.219 -11.172 1 95.19 142 ARG B C 1
ATOM 4635 O O . ARG B 1 142 ? -11.109 -8.805 -11.109 1 95.19 142 ARG B O 1
ATOM 4642 N N . VAL B 1 143 ? -9.43 -10.133 -10.438 1 96.94 143 VAL B N 1
ATOM 4643 C CA . VAL B 1 143 ? -10.211 -10.664 -9.328 1 96.94 143 VAL B CA 1
ATOM 4644 C C . VAL B 1 143 ? -9.812 -9.969 -8.031 1 96.94 143 VAL B C 1
ATOM 4646 O O . VAL B 1 143 ? -8.625 -9.773 -7.766 1 96.94 143 VAL B O 1
ATOM 4649 N N . VAL B 1 144 ? -10.805 -9.547 -7.285 1 97.44 144 VAL B N 1
ATOM 4650 C CA . VAL B 1 144 ? -10.594 -8.938 -5.977 1 97.44 144 VAL B CA 1
ATOM 4651 C C . VAL B 1 144 ? -11.461 -9.648 -4.934 1 97.44 144 VAL B C 1
ATOM 4653 O O . VAL B 1 144 ? -12.328 -10.445 -5.277 1 97.44 144 VAL B O 1
ATOM 4656 N N . PHE B 1 145 ? -11.156 -9.391 -3.715 1 97.5 145 PHE B N 1
ATOM 4657 C CA . PHE B 1 145 ? -11.945 -9.969 -2.639 1 97.5 145 PHE B CA 1
ATOM 4658 C C . PHE B 1 145 ? -12.695 -8.883 -1.873 1 97.5 145 PHE B C 1
ATOM 4660 O O . PHE B 1 145 ? -12.156 -7.801 -1.634 1 97.5 145 PHE B O 1
ATOM 4667 N N . THR B 1 146 ? -13.859 -9.203 -1.496 1 97.06 146 THR B N 1
ATOM 4668 C CA . THR B 1 146 ? -14.672 -8.32 -0.677 1 97.06 146 THR B CA 1
ATOM 4669 C C . THR B 1 146 ? -14.383 -8.531 0.806 1 97.06 146 THR B C 1
ATOM 4671 O O . THR B 1 146 ? -13.578 -9.391 1.17 1 97.06 146 THR B O 1
ATOM 4674 N N . ASP B 1 147 ? -15.086 -7.77 1.646 1 92.19 147 ASP B N 1
ATOM 4675 C CA . ASP B 1 147 ? -14.906 -7.801 3.094 1 92.19 147 ASP B CA 1
ATOM 4676 C C . ASP B 1 147 ? -15.281 -9.172 3.662 1 92.19 147 ASP B C 1
ATOM 4678 O O . ASP B 1 147 ? -14.734 -9.602 4.68 1 92.19 147 ASP B O 1
ATOM 4682 N N . ASP B 1 148 ? -16.188 -9.844 3.002 1 94.12 148 ASP B N 1
ATOM 4683 C CA . ASP B 1 148 ? -16.609 -11.156 3.492 1 94.12 148 ASP B CA 1
ATOM 4684 C C . ASP B 1 148 ? -15.898 -12.281 2.736 1 94.12 148 ASP B C 1
ATOM 4686 O O . ASP B 1 148 ? -16.375 -13.422 2.729 1 94.12 148 ASP B O 1
ATOM 4690 N N . GLN B 1 149 ? -14.898 -11.961 1.925 1 94.69 149 GLN B N 1
ATOM 4691 C CA . GLN B 1 149 ? -14.008 -12.898 1.254 1 94.69 149 GLN B CA 1
ATOM 4692 C C . GLN B 1 149 ? -14.68 -13.531 0.045 1 94.69 149 GLN B C 1
ATOM 4694 O O . GLN B 1 149 ? -14.383 -14.68 -0.306 1 94.69 149 GLN B O 1
ATOM 4699 N N . THR B 1 150 ? -15.617 -12.773 -0.538 1 97.75 150 THR B N 1
ATOM 4700 C CA . THR B 1 150 ? -16.156 -13.156 -1.838 1 97.75 150 THR B CA 1
ATOM 4701 C C . THR B 1 150 ? -15.25 -12.672 -2.965 1 97.75 150 THR B C 1
ATOM 4703 O O . THR B 1 150 ? -14.844 -11.508 -2.979 1 97.75 150 THR B O 1
ATOM 4706 N N . ALA B 1 151 ? -14.938 -13.594 -3.842 1 98.44 151 ALA B N 1
ATOM 4707 C CA . ALA B 1 151 ? -14.18 -13.18 -5.02 1 98.44 151 ALA B CA 1
ATOM 4708 C C . ALA B 1 151 ? -15.086 -12.469 -6.027 1 98.44 151 ALA B C 1
ATOM 4710 O O . ALA B 1 151 ? -16.172 -12.945 -6.336 1 98.44 151 ALA B O 1
ATOM 4711 N N . LEU B 1 152 ? -14.625 -11.336 -6.504 1 98.06 152 LEU B N 1
ATOM 4712 C CA . LEU B 1 152 ? -15.359 -10.547 -7.484 1 98.06 152 LEU B CA 1
ATOM 4713 C C . LEU B 1 152 ? -14.492 -10.258 -8.711 1 98.06 152 LEU B C 1
ATOM 4715 O O . LEU B 1 152 ? -13.281 -10.078 -8.586 1 98.06 152 LEU B O 1
ATOM 4719 N N . LEU B 1 153 ? -15.133 -10.227 -9.766 1 96.5 153 LEU B N 1
ATOM 4720 C CA . LEU B 1 153 ? -14.469 -9.75 -10.969 1 96.5 153 LEU B CA 1
ATOM 4721 C C . LEU B 1 153 ? -14.711 -8.266 -11.188 1 96.5 153 LEU B C 1
ATOM 4723 O O . LEU B 1 153 ? -15.859 -7.816 -11.203 1 96.5 153 LEU B O 1
ATOM 4727 N N . VAL B 1 154 ? -13.664 -7.469 -11.336 1 96.5 154 VAL B N 1
ATOM 4728 C CA . VAL B 1 154 ? -13.758 -6.023 -11.508 1 96.5 154 VAL B CA 1
ATOM 4729 C C . VAL B 1 154 ? -12.789 -5.574 -12.602 1 96.5 154 VAL B C 1
ATOM 4731 O O . VAL B 1 154 ? -11.953 -6.355 -13.062 1 96.5 154 VAL B O 1
ATOM 4734 N N . PRO B 1 155 ? -12.953 -4.34 -13.016 1 94.5 155 PRO B N 1
ATOM 4735 C CA . PRO B 1 155 ? -11.984 -3.854 -13.992 1 94.5 155 PRO B CA 1
ATOM 4736 C C . PRO B 1 155 ? -10.562 -3.807 -13.445 1 94.5 155 PRO B C 1
ATOM 4738 O O . PRO B 1 155 ? -10.367 -3.631 -12.234 1 94.5 155 PRO B O 1
ATOM 4741 N N . GLN B 1 156 ? -9.617 -4.02 -14.305 1 91.81 156 GLN B N 1
ATOM 4742 C CA . GLN B 1 156 ? -8.211 -3.99 -13.914 1 91.81 156 GLN B CA 1
ATOM 4743 C C . GLN B 1 156 ? -7.824 -2.623 -13.359 1 91.81 156 GLN B C 1
ATOM 4745 O O . GLN B 1 156 ? -7.094 -2.535 -12.367 1 91.81 156 GLN B O 1
ATOM 4750 N N . ASN B 1 157 ? -8.352 -1.587 -14.062 1 87.5 157 ASN B N 1
ATOM 4751 C CA . ASN B 1 157 ? -8.008 -0.228 -13.656 1 87.5 157 ASN B CA 1
ATOM 4752 C C . ASN B 1 157 ? -9.25 0.563 -13.25 1 87.5 157 ASN B C 1
ATOM 4754 O O . ASN B 1 157 ? -10.258 0.542 -13.953 1 87.5 157 ASN B O 1
ATOM 4758 N N . LEU B 1 158 ? -9.148 1.097 -12.109 1 89.94 158 LEU B N 1
ATOM 4759 C CA . LEU B 1 158 ? -10.188 1.993 -11.617 1 89.94 158 LEU B CA 1
ATOM 4760 C C . LEU B 1 158 ? -9.641 3.402 -11.414 1 89.94 158 LEU B C 1
ATOM 4762 O O . LEU B 1 158 ? -8.508 3.572 -10.953 1 89.94 158 LEU B O 1
ATOM 4766 N N . PRO B 1 159 ? -10.422 4.391 -11.734 1 84 159 PRO B N 1
ATOM 4767 C CA . PRO B 1 159 ? -9.977 5.75 -11.422 1 84 159 PRO B CA 1
ATOM 4768 C C . PRO B 1 159 ? -9.805 5.98 -9.922 1 84 159 PRO B C 1
ATOM 4770 O O . PRO B 1 159 ? -10.453 5.312 -9.109 1 84 159 PRO B O 1
ATOM 4773 N N . SER B 1 160 ? -8.875 6.902 -9.742 1 82.88 160 SER B N 1
ATOM 4774 C CA . SER B 1 160 ? -8.688 7.266 -8.336 1 82.88 160 SER B CA 1
ATOM 4775 C C . SER B 1 160 ? -9.812 8.156 -7.84 1 82.88 160 SER B C 1
ATOM 4777 O O . SER B 1 160 ? -10.508 8.797 -8.633 1 82.88 160 SER B O 1
ATOM 4779 N N . ASN B 1 161 ? -10.109 8.18 -6.59 1 82.56 161 ASN B N 1
ATOM 4780 C CA . ASN B 1 161 ? -10.977 9.125 -5.898 1 82.56 161 ASN B CA 1
ATOM 4781 C C . ASN B 1 161 ? -12.438 8.945 -6.297 1 82.56 161 ASN B C 1
ATOM 4783 O O . ASN B 1 161 ? -13.141 9.914 -6.562 1 82.56 161 ASN B O 1
ATOM 4787 N N . ILE B 1 162 ? -12.805 7.742 -6.508 1 88.25 162 ILE B N 1
ATOM 4788 C CA . ILE B 1 162 ? -14.203 7.469 -6.805 1 88.25 162 ILE B CA 1
ATOM 4789 C C . ILE B 1 162 ? -14.773 6.492 -5.773 1 88.25 162 ILE B C 1
ATOM 4791 O O . ILE B 1 162 ? -14.023 5.742 -5.145 1 88.25 162 ILE B O 1
ATOM 4795 N N . THR B 1 163 ? -16.047 6.586 -5.574 1 90.25 163 THR B N 1
ATOM 4796 C CA . THR B 1 163 ? -16.891 5.59 -4.922 1 90.25 163 THR B CA 1
ATOM 4797 C C . THR B 1 163 ? -18.047 5.188 -5.828 1 90.25 163 THR B C 1
ATOM 4799 O O . THR B 1 163 ? -18.641 6.039 -6.488 1 90.25 163 THR B O 1
ATOM 4802 N N . TYR B 1 164 ? -18.281 3.924 -5.953 1 93.88 164 TYR B N 1
ATOM 4803 C CA . TYR B 1 164 ? -19.344 3.504 -6.852 1 93.88 164 TYR B CA 1
ATOM 4804 C C . TYR B 1 164 ? -20 2.219 -6.355 1 93.88 164 TYR B C 1
ATOM 4806 O O . TYR B 1 164 ? -19.453 1.537 -5.48 1 93.88 164 TYR B O 1
ATOM 4814 N N . GLU B 1 165 ? -21.219 1.995 -6.816 1 95.5 165 GLU B N 1
ATOM 4815 C CA . GLU B 1 165 ? -21.984 0.771 -6.621 1 95.5 165 GLU B CA 1
ATOM 4816 C C . GLU B 1 165 ? -22.234 0.065 -7.949 1 95.5 165 GLU B C 1
ATOM 4818 O O . GLU B 1 165 ? -22.641 0.701 -8.93 1 95.5 165 GLU B O 1
ATOM 4823 N N . ALA B 1 166 ? -21.922 -1.188 -8.031 1 97.31 166 ALA B N 1
ATOM 4824 C CA . ALA B 1 166 ? -22.094 -1.946 -9.266 1 97.31 166 ALA B CA 1
ATOM 4825 C C . ALA B 1 166 ? -22.453 -3.4 -8.969 1 97.31 166 ALA B C 1
ATOM 4827 O O . ALA B 1 166 ? -22.422 -3.83 -7.816 1 97.31 166 ALA B O 1
ATOM 4828 N N . GLN B 1 167 ? -22.859 -4.074 -10.016 1 97.19 167 GLN B N 1
ATOM 4829 C CA . GLN B 1 167 ? -23.109 -5.512 -9.961 1 97.19 167 GLN B CA 1
ATOM 4830 C C . GLN B 1 167 ? -22.016 -6.293 -10.656 1 97.19 167 GLN B C 1
ATOM 4832 O O . GLN B 1 167 ? -21.516 -5.879 -11.711 1 97.19 167 GLN B O 1
ATOM 4837 N N . ALA B 1 168 ? -21.641 -7.383 -10.023 1 97.69 168 ALA B N 1
ATOM 4838 C CA . ALA B 1 168 ? -20.609 -8.234 -10.625 1 97.69 168 ALA B CA 1
ATOM 4839 C C . ALA B 1 168 ? -20.859 -9.703 -10.297 1 97.69 168 ALA B C 1
ATOM 4841 O O . ALA B 1 168 ? -21.688 -10.023 -9.43 1 97.69 168 ALA B O 1
ATOM 4842 N N . VAL B 1 169 ? -20.219 -10.531 -10.984 1 96.62 169 VAL B N 1
ATOM 4843 C CA . VAL B 1 169 ? -20.234 -11.961 -10.703 1 96.62 169 VAL B CA 1
ATOM 4844 C C . VAL B 1 169 ? -19.25 -12.273 -9.578 1 96.62 169 VAL B C 1
ATOM 4846 O O . VAL B 1 169 ? -18.125 -11.766 -9.578 1 96.62 169 VAL B O 1
ATOM 4849 N N . GLY B 1 170 ? -19.719 -13.062 -8.664 1 98 170 GLY B N 1
ATOM 4850 C CA . GLY B 1 170 ? -18.859 -13.461 -7.559 1 98 170 GLY B CA 1
ATOM 4851 C C . GLY B 1 170 ? -18.891 -14.953 -7.293 1 98 170 GLY B C 1
ATOM 4852 O O . GLY B 1 170 ? -19.812 -15.648 -7.723 1 98 170 GLY B O 1
ATOM 4853 N N . VAL B 1 171 ? -17.859 -15.414 -6.746 1 98.31 171 VAL B N 1
ATOM 4854 C CA . VAL B 1 171 ? -17.766 -16.797 -6.277 1 98.31 171 VAL B CA 1
ATOM 4855 C C . VAL B 1 171 ? -17.281 -16.828 -4.832 1 98.31 171 VAL B C 1
ATOM 4857 O O . VAL B 1 171 ? -16.344 -16.109 -4.477 1 98.31 171 VAL B O 1
ATOM 4860 N N . LYS B 1 172 ? -17.922 -17.578 -4.039 1 97.94 172 LYS B N 1
ATOM 4861 C CA . LYS B 1 172 ? -17.531 -17.766 -2.646 1 97.94 172 LYS B CA 1
ATOM 4862 C C . LYS B 1 172 ? -17.406 -19.25 -2.309 1 97.94 172 LYS B C 1
ATOM 4864 O O . LYS B 1 172 ? -18.312 -20.031 -2.613 1 97.94 172 LYS B O 1
ATOM 4869 N N . SER B 1 173 ? -16.328 -19.594 -1.736 1 98.06 173 SER B N 1
ATOM 4870 C CA . SER B 1 173 ? -16.094 -20.969 -1.333 1 98.06 173 SER B CA 1
ATOM 4871 C C . SER B 1 173 ? -15.812 -21.062 0.163 1 98.06 173 SER B C 1
ATOM 4873 O O . SER B 1 173 ? -15.258 -20.141 0.76 1 98.06 173 SER B O 1
ATOM 4875 N N . GLN B 1 174 ? -16.281 -22.109 0.724 1 97.75 174 GLN B N 1
ATOM 4876 C CA . GLN B 1 174 ? -15.938 -22.531 2.08 1 97.75 174 GLN B CA 1
ATOM 4877 C C . GLN B 1 174 ? -15.383 -23.953 2.092 1 97.75 174 GLN B C 1
ATOM 4879 O O . GLN B 1 174 ? -16.031 -24.891 1.592 1 97.75 174 GLN B O 1
ATOM 4884 N N . CYS B 1 175 ? -14.188 -24.031 2.598 1 97.62 175 CYS B N 1
ATOM 4885 C CA . CYS B 1 175 ? -13.531 -25.344 2.535 1 97.62 175 CYS B CA 1
ATOM 4886 C C . CYS B 1 175 ? -13.172 -25.828 3.93 1 97.62 175 CYS B C 1
ATOM 4888 O O . CYS B 1 175 ? -12.93 -25.031 4.836 1 97.62 175 CYS B O 1
ATOM 4890 N N . THR B 1 176 ? -13.141 -27.125 4.09 1 96.81 176 THR B N 1
ATOM 4891 C CA . THR B 1 176 ? -12.75 -27.781 5.328 1 96.81 176 THR B CA 1
ATOM 4892 C C . THR B 1 176 ? -11.898 -29.016 5.035 1 96.81 176 THR B C 1
ATOM 4894 O O . THR B 1 176 ? -12.07 -29.672 3.998 1 96.81 176 THR B O 1
ATOM 4897 N N . SER B 1 177 ? -10.961 -29.25 5.934 1 96.62 177 SER B N 1
ATOM 4898 C CA . SER B 1 177 ? -10.203 -30.5 5.855 1 96.62 177 SER B CA 1
ATOM 4899 C C . SER B 1 177 ? -11 -31.672 6.434 1 96.62 177 SER B C 1
ATOM 4901 O O . SER B 1 177 ? -11.438 -31.625 7.582 1 96.62 177 SER B O 1
ATOM 4903 N N . ILE B 1 178 ? -11.141 -32.781 5.699 1 95.81 178 ILE B N 1
ATOM 4904 C CA . ILE B 1 178 ? -11.969 -33.875 6.172 1 95.81 178 ILE B CA 1
ATOM 4905 C C . ILE B 1 178 ? -11.133 -35.156 6.207 1 95.81 178 ILE B C 1
ATOM 4907 O O . ILE B 1 178 ? -11.688 -36.281 6.168 1 95.81 178 ILE B O 1
ATOM 4911 N N . THR B 1 179 ? -9.852 -35 6.176 1 94.12 179 THR B N 1
ATOM 4912 C CA . THR B 1 179 ? -8.938 -36.125 6.117 1 94.12 179 THR B CA 1
ATOM 4913 C C . THR B 1 179 ? -9.242 -37.125 7.219 1 94.12 179 THR B C 1
ATOM 4915 O O . THR B 1 179 ? -9.211 -38.344 6.992 1 94.12 179 THR B O 1
ATOM 4918 N N . LYS B 1 180 ? -9.57 -36.688 8.391 1 92.06 180 LYS B N 1
ATOM 4919 C CA . LYS B 1 180 ? -9.82 -37.531 9.539 1 92.06 180 LYS B CA 1
ATOM 4920 C C . LYS B 1 180 ? -10.992 -38.469 9.281 1 92.06 180 LYS B C 1
ATOM 4922 O O . LYS B 1 180 ? -11.039 -39.594 9.82 1 92.06 180 LYS B O 1
ATOM 4927 N N . TYR B 1 181 ? -11.875 -38.062 8.492 1 91.81 181 TYR B N 1
ATOM 4928 C CA . TYR B 1 181 ? -13.055 -38.844 8.211 1 91.81 181 TYR B CA 1
ATOM 4929 C C . TYR B 1 181 ? -12.781 -39.844 7.078 1 91.81 181 TYR B C 1
ATOM 4931 O O . TYR B 1 181 ? -13.547 -40.781 6.859 1 91.81 181 TYR B O 1
ATOM 4939 N N . CYS B 1 182 ? -11.695 -39.625 6.387 1 91.19 182 CYS B N 1
ATOM 4940 C CA . CYS B 1 182 ? -11.438 -40.406 5.195 1 91.19 182 CYS B CA 1
ATOM 4941 C C . CYS B 1 182 ? -10.469 -41.562 5.504 1 91.19 182 CYS B C 1
ATOM 4943 O O . CYS B 1 182 ? -10.336 -42.5 4.715 1 91.19 182 CYS B O 1
ATOM 4945 N N . ILE B 1 183 ? -9.688 -41.281 6.57 1 88 183 ILE B N 1
ATOM 4946 C CA . ILE B 1 183 ? -8.711 -42.312 6.93 1 88 183 ILE B CA 1
ATOM 4947 C C . ILE B 1 183 ? -9.391 -43.375 7.781 1 88 183 ILE B C 1
ATOM 4949 O O . ILE B 1 183 ? -10.023 -43.062 8.789 1 88 183 ILE B O 1
ATOM 4953 N N . TYR B 1 184 ? -9.492 -44.625 7.176 1 70.94 184 TYR B N 1
ATOM 4954 C CA . TYR B 1 184 ? -10.078 -45.719 7.941 1 70.94 184 TYR B CA 1
ATOM 4955 C C . TYR B 1 184 ? -9.047 -46.344 8.867 1 70.94 184 TYR B C 1
ATOM 4957 O O . TYR B 1 184 ? -7.91 -46.594 8.461 1 70.94 184 TYR B O 1
ATOM 4965 N N . ILE B 1 185 ? -9.094 -45.938 10.164 1 60.28 185 ILE B N 1
ATOM 4966 C CA . ILE B 1 185 ? -8.172 -46.375 11.211 1 60.28 185 ILE B CA 1
ATOM 4967 C C . ILE B 1 185 ? -7.848 -47.844 11.039 1 60.28 185 ILE B C 1
ATOM 4969 O O . ILE B 1 185 ? -7.105 -48.438 11.836 1 60.28 185 ILE B O 1
ATOM 4973 N N . THR B 1 186 ? -8.328 -48.5 10.016 1 58.16 186 THR B N 1
ATOM 4974 C CA . THR B 1 186 ? -7.809 -49.844 10.195 1 58.16 186 THR B CA 1
ATOM 4975 C C . THR B 1 186 ? -6.32 -49.906 9.867 1 58.16 186 THR B C 1
ATOM 4977 O O . THR B 1 186 ? -5.766 -48.969 9.297 1 58.16 186 THR B O 1
ATOM 4980 N N . SER B 1 187 ? -5.48 -50.969 10.297 1 60.62 187 SER B N 1
ATOM 4981 C CA . SER B 1 187 ? -4.066 -51.312 10.422 1 60.62 187 SER B CA 1
ATOM 4982 C C . SER B 1 187 ? -3.318 -51.062 9.117 1 60.62 187 SER B C 1
ATOM 4984 O O . SER B 1 187 ? -2.086 -51.031 9.094 1 60.62 187 SER B O 1
ATOM 4986 N N . ASP B 1 188 ? -4.027 -50.594 7.969 1 78.56 188 ASP B N 1
ATOM 4987 C CA . ASP B 1 188 ? -3.229 -50.5 6.75 1 78.56 188 ASP B CA 1
ATOM 4988 C C . ASP B 1 188 ? -3.457 -49.156 6.043 1 78.56 188 ASP B C 1
ATOM 4990 O O . ASP B 1 188 ? -4.457 -49 5.344 1 78.56 188 ASP B O 1
ATOM 4994 N N . TYR B 1 189 ? -2.602 -48.125 6.273 1 85.25 189 TYR B N 1
ATOM 4995 C CA . TYR B 1 189 ? -2.711 -46.781 5.68 1 85.25 189 TYR B CA 1
ATOM 4996 C C . TYR B 1 189 ? -2.361 -46.844 4.195 1 85.25 189 TYR B C 1
ATOM 4998 O O . TYR B 1 189 ? -2.672 -45.906 3.457 1 85.25 189 TYR B O 1
ATOM 5006 N N . GLY B 1 190 ? -1.905 -47.906 3.719 1 82.56 190 GLY B N 1
ATOM 5007 C CA . GLY B 1 190 ? -1.514 -48 2.322 1 82.56 190 GLY B CA 1
ATOM 5008 C C . GLY B 1 190 ? -0.009 -48.031 2.125 1 82.56 190 GLY B C 1
ATOM 5009 O O . GLY B 1 190 ? 0.75 -47.875 3.082 1 82.56 190 GLY B O 1
ATOM 5010 N N . PRO B 1 191 ? 0.381 -48.406 0.952 1 82.62 191 PRO B N 1
ATOM 5011 C CA . PRO B 1 191 ? 1.815 -48.344 0.656 1 82.62 191 PRO B CA 1
ATOM 5012 C C . PRO B 1 191 ? 2.396 -46.938 0.756 1 82.62 191 PRO B C 1
ATOM 5014 O O . PRO B 1 191 ? 1.655 -45.969 0.95 1 82.62 191 PRO B O 1
ATOM 5017 N N . ASN B 1 192 ? 3.652 -46.875 0.632 1 78.19 192 ASN B N 1
ATOM 5018 C CA . ASN B 1 192 ? 4.352 -45.594 0.752 1 78.19 192 ASN B CA 1
ATOM 5019 C C . ASN B 1 192 ? 3.961 -44.625 -0.369 1 78.19 192 ASN B C 1
ATOM 5021 O O . ASN B 1 192 ? 4.016 -43.406 -0.197 1 78.19 192 ASN B O 1
ATOM 5025 N N . ALA B 1 193 ? 3.477 -45.156 -1.477 1 77.12 193 ALA B N 1
ATOM 5026 C CA . ALA B 1 193 ? 3.221 -44.344 -2.668 1 77.12 193 ALA B CA 1
ATOM 5027 C C . ALA B 1 193 ? 1.848 -43.688 -2.602 1 77.12 193 ALA B C 1
ATOM 5029 O O . ALA B 1 193 ? 1.583 -42.719 -3.312 1 77.12 193 ALA B O 1
ATOM 5030 N N . PHE B 1 194 ? 0.991 -44.281 -1.814 1 84.56 194 PHE B N 1
ATOM 5031 C CA . PHE B 1 194 ? -0.331 -43.688 -1.746 1 84.56 194 PHE B CA 1
ATOM 5032 C C . PHE B 1 194 ? -0.994 -43.969 -0.406 1 84.56 194 PHE B C 1
ATOM 5034 O O . PHE B 1 194 ? -0.722 -45 0.216 1 84.56 194 PHE B O 1
ATOM 5041 N N . LEU B 1 195 ? -1.767 -43 0.063 1 86.69 195 LEU B N 1
ATOM 5042 C CA . LEU B 1 195 ? -2.582 -43.125 1.266 1 86.69 195 LEU B CA 1
ATOM 5043 C C . LEU B 1 195 ? -3.969 -43.688 0.926 1 86.69 195 LEU B C 1
ATOM 5045 O O . LEU B 1 195 ? -4.629 -43.156 0.013 1 86.69 195 LEU B O 1
ATOM 5049 N N . ASN B 1 196 ? -4.277 -44.781 1.66 1 85.88 196 ASN B N 1
ATOM 5050 C CA . ASN B 1 196 ? -5.621 -45.281 1.457 1 85.88 196 ASN B CA 1
ATOM 5051 C C . ASN B 1 196 ? -6.68 -44.375 2.053 1 85.88 196 ASN B C 1
ATOM 5053 O O . ASN B 1 196 ? -6.719 -44.156 3.268 1 85.88 196 ASN B O 1
ATOM 5057 N N . LEU B 1 197 ? -7.5 -43.781 1.137 1 88.38 197 LEU B N 1
ATOM 5058 C CA . LEU B 1 197 ? -8.539 -42.844 1.562 1 88.38 197 LEU B CA 1
ATOM 5059 C C . LEU B 1 197 ? -9.914 -43.312 1.095 1 88.38 197 LEU B C 1
ATOM 5061 O O . LEU B 1 197 ? -10.055 -43.812 -0.022 1 88.38 197 LEU B O 1
ATOM 5065 N N . ASP B 1 198 ? -10.836 -43.281 2.027 1 86.44 198 ASP B N 1
ATOM 5066 C CA . ASP B 1 198 ? -12.242 -43.531 1.717 1 86.44 198 ASP B CA 1
ATOM 5067 C C . ASP B 1 198 ? -13.156 -42.625 2.531 1 86.44 198 ASP B C 1
ATOM 5069 O O . ASP B 1 198 ? -13.492 -42.938 3.676 1 86.44 198 ASP B O 1
ATOM 5073 N N . CYS B 1 199 ? -13.586 -41.625 1.915 1 90.62 199 CYS B N 1
ATOM 5074 C CA . CYS B 1 199 ? -14.367 -40.625 2.639 1 90.62 199 CYS B CA 1
ATOM 5075 C C . CYS B 1 199 ? -15.82 -41.062 2.768 1 90.62 199 CYS B C 1
ATOM 5077 O O . CYS B 1 199 ? -16.531 -40.594 3.662 1 90.62 199 CYS B O 1
ATOM 5079 N N . SER B 1 200 ? -16.219 -41.844 1.806 1 87 200 SER B N 1
ATOM 5080 C CA . SER B 1 200 ? -17.609 -42.312 1.848 1 87 200 SER B CA 1
ATOM 5081 C C . SER B 1 200 ? -17.875 -43.125 3.111 1 87 200 SER B C 1
ATOM 5083 O O . SER B 1 200 ? -18.969 -43.031 3.688 1 87 200 SER B O 1
ATOM 5085 N N . LYS B 1 201 ? -16.953 -43.75 3.539 1 83.44 201 LYS B N 1
ATOM 5086 C CA . LYS B 1 201 ? -17.094 -44.562 4.75 1 83.44 201 LYS B CA 1
ATOM 5087 C C . LYS B 1 201 ? -17.172 -43.688 5.988 1 83.44 201 LYS B C 1
ATOM 5089 O O . LYS B 1 201 ? -17.719 -44.094 7.02 1 83.44 201 LYS B O 1
ATOM 5094 N N . GLY B 1 202 ? -16.609 -42.562 5.867 1 84.62 202 GLY B N 1
ATOM 5095 C CA . GLY B 1 202 ? -16.656 -41.594 6.973 1 84.62 202 GLY B CA 1
ATOM 5096 C C . GLY B 1 202 ? -17.906 -40.75 6.973 1 84.62 202 GLY B C 1
ATOM 5097 O O . GLY B 1 202 ? -18.031 -39.812 7.773 1 84.62 202 GLY B O 1
ATOM 5098 N N . GLY B 1 203 ? -18.844 -41.031 6.035 1 87.81 203 GLY B N 1
ATOM 5099 C CA . GLY B 1 203 ? -20.125 -40.344 6.012 1 87.81 203 GLY B CA 1
ATOM 5100 C C . GLY B 1 203 ? -20.109 -39.062 5.156 1 87.81 203 GLY B C 1
ATOM 5101 O O . GLY B 1 203 ? -21.031 -38.281 5.211 1 87.81 203 GLY B O 1
ATOM 5102 N N . ILE B 1 204 ? -19.062 -38.906 4.484 1 91.56 204 ILE B N 1
ATOM 5103 C CA . ILE B 1 204 ? -18.953 -37.75 3.613 1 91.56 204 ILE B CA 1
ATOM 5104 C C . ILE B 1 204 ? -19.281 -38.156 2.176 1 91.56 204 ILE B C 1
ATOM 5106 O O . ILE B 1 204 ? -18.797 -39.156 1.692 1 91.56 204 ILE B O 1
ATOM 5110 N N . ASN B 1 205 ? -20.094 -37.375 1.553 1 91.31 205 ASN B N 1
ATOM 5111 C CA . ASN B 1 205 ? -20.5 -37.656 0.178 1 91.31 205 ASN B CA 1
ATOM 5112 C C . ASN B 1 205 ? -19.391 -37.312 -0.812 1 91.31 205 ASN B C 1
ATOM 5114 O O . ASN B 1 205 ? -19.547 -36.375 -1.624 1 91.31 205 ASN B O 1
ATOM 5118 N N . TYR B 1 206 ? -18.312 -37.969 -0.72 1 92.69 206 TYR B N 1
ATOM 5119 C CA . TYR B 1 206 ? -17.172 -37.844 -1.623 1 92.69 206 TYR B CA 1
ATOM 5120 C C . TYR B 1 206 ? -16.547 -39.188 -1.903 1 92.69 206 TYR B C 1
ATOM 5122 O O . TYR B 1 206 ? -15.93 -39.781 -1.022 1 92.69 206 TYR B O 1
ATOM 5130 N N . GLN B 1 207 ? -16.859 -39.625 -3.135 1 85.06 207 GLN B N 1
ATOM 5131 C CA . GLN B 1 207 ? -16.297 -40.906 -3.57 1 85.06 207 GLN B CA 1
ATOM 5132 C C . GLN B 1 207 ? -14.906 -40.719 -4.172 1 85.06 207 GLN B C 1
ATOM 5134 O O . GLN B 1 207 ? -14.773 -40.312 -5.328 1 85.06 207 GLN B O 1
ATOM 5139 N N . ASN B 1 208 ? -13.945 -40.781 -3.367 1 72.06 208 ASN B N 1
ATOM 5140 C CA . ASN B 1 208 ? -12.578 -40.594 -3.832 1 72.06 208 ASN B CA 1
ATOM 5141 C C . ASN B 1 208 ? -11.977 -41.906 -4.332 1 72.06 208 ASN B C 1
ATOM 5143 O O . ASN B 1 208 ? -10.758 -42.062 -4.32 1 72.06 208 ASN B O 1
ATOM 5147 N N . SER B 1 209 ? -12.836 -42.906 -4.762 1 60.62 209 SER B N 1
ATOM 5148 C CA . SER B 1 209 ? -12.359 -44.25 -5.047 1 60.62 209 SER B CA 1
ATOM 5149 C C . SER B 1 209 ? -11.383 -44.25 -6.219 1 60.62 209 SER B C 1
ATOM 5151 O O . SER B 1 209 ? -11.797 -44.344 -7.375 1 60.62 209 SER B O 1
ATOM 5153 N N . SER B 1 210 ? -10.672 -43.094 -6.492 1 55.38 210 SER B N 1
ATOM 5154 C CA . SER B 1 210 ? -9.758 -43.312 -7.605 1 55.38 210 SER B CA 1
ATOM 5155 C C . SER B 1 210 ? -8.82 -44.469 -7.34 1 55.38 210 SER B C 1
ATOM 5157 O O . SER B 1 210 ? -8.57 -44.844 -6.188 1 55.38 210 SER B O 1
ATOM 5159 N N . ALA B 1 211 ? -8.555 -45.219 -8.438 1 53.88 211 ALA B N 1
ATOM 5160 C CA . ALA B 1 211 ? -7.551 -46.281 -8.352 1 53.88 211 ALA B CA 1
ATOM 5161 C C . ALA B 1 211 ? -6.328 -45.812 -7.562 1 53.88 211 ALA B C 1
ATOM 5163 O O . ALA B 1 211 ? -6.023 -44.625 -7.527 1 53.88 211 ALA B O 1
ATOM 5164 N N . GLN B 1 212 ? -5.93 -46.594 -6.535 1 54.06 212 GLN B N 1
ATOM 5165 C CA . GLN B 1 212 ? -4.93 -46.531 -5.477 1 54.06 212 GLN B CA 1
ATOM 5166 C C . GLN B 1 212 ? -3.697 -45.75 -5.926 1 54.06 212 GLN B C 1
ATOM 5168 O O . GLN B 1 212 ? -2.998 -45.156 -5.102 1 54.06 212 GLN B O 1
ATOM 5173 N N . THR B 1 213 ? -3.553 -45.562 -7.309 1 60.5 213 THR B N 1
ATOM 5174 C CA . THR B 1 213 ? -2.23 -45.062 -7.656 1 60.5 213 THR B CA 1
ATOM 5175 C C . THR B 1 213 ? -2.312 -43.594 -8.086 1 60.5 213 THR B C 1
ATOM 5177 O O . THR B 1 213 ? -1.287 -42.906 -8.203 1 60.5 213 THR B O 1
ATOM 5180 N N . GLN B 1 214 ? -3.588 -43.062 -8.148 1 72.56 214 GLN B N 1
ATOM 5181 C CA . GLN B 1 214 ? -3.639 -41.688 -8.609 1 72.56 214 GLN B CA 1
ATOM 5182 C C . GLN B 1 214 ? -4.254 -40.781 -7.555 1 72.56 214 GLN B C 1
ATOM 5184 O O . GLN B 1 214 ? -5.266 -41.125 -6.941 1 72.56 214 GLN B O 1
ATOM 5189 N N . ILE B 1 215 ? -3.553 -39.688 -7.242 1 79.81 215 ILE B N 1
ATOM 5190 C CA . ILE B 1 215 ? -4.078 -38.656 -6.352 1 79.81 215 ILE B CA 1
ATOM 5191 C C . ILE B 1 215 ? -5.223 -37.906 -7.035 1 79.81 215 ILE B C 1
ATOM 5193 O O . ILE B 1 215 ? -5.031 -37.312 -8.078 1 79.81 215 ILE B O 1
ATOM 5197 N N . PRO B 1 216 ? -6.422 -38.094 -6.484 1 81.94 216 PRO B N 1
ATOM 5198 C CA . PRO B 1 216 ? -7.562 -37.438 -7.117 1 81.94 216 PRO B CA 1
ATOM 5199 C C . PRO B 1 216 ? -7.398 -35.906 -7.184 1 81.94 216 PRO B C 1
ATOM 5201 O O . PRO B 1 216 ? -7.199 -35.25 -6.156 1 81.94 216 PRO B O 1
ATOM 5204 N N . PRO B 1 217 ? -7.453 -35.312 -8.375 1 86.81 217 PRO B N 1
ATOM 5205 C CA . PRO B 1 217 ? -7.352 -33.844 -8.492 1 86.81 217 PRO B CA 1
ATOM 5206 C C . PRO B 1 217 ? -8.625 -33.125 -8.055 1 86.81 217 PRO B C 1
ATOM 5208 O O . PRO B 1 217 ? -9.609 -33.781 -7.691 1 86.81 217 PRO B O 1
ATOM 5211 N N . LEU B 1 218 ? -8.57 -31.891 -8.031 1 92.19 218 LEU B N 1
ATOM 5212 C CA . LEU B 1 218 ? -9.75 -31.094 -7.742 1 92.19 218 LEU B CA 1
ATOM 5213 C C . LEU B 1 218 ? -10.852 -31.359 -8.766 1 92.19 218 LEU B C 1
ATOM 5215 O O . LEU B 1 218 ? -10.594 -31.391 -9.969 1 92.19 218 LEU B O 1
ATOM 5219 N N . CYS B 1 219 ? -12.023 -31.609 -8.289 1 91 219 CYS B N 1
ATOM 5220 C CA . CYS B 1 219 ? -13.172 -31.766 -9.172 1 91 219 CYS B CA 1
ATOM 5221 C C . CYS B 1 219 ? -14.461 -31.359 -8.469 1 91 219 CYS B C 1
ATOM 5223 O O . CYS B 1 219 ? -14.523 -31.328 -7.234 1 91 219 CYS B O 1
ATOM 5225 N N . ALA B 1 220 ? -15.383 -30.938 -9.242 1 93.44 220 ALA B N 1
ATOM 5226 C CA . ALA B 1 220 ? -16.734 -30.781 -8.719 1 93.44 220 ALA B CA 1
ATOM 5227 C C . ALA B 1 220 ? -17.391 -32.125 -8.445 1 93.44 220 ALA B C 1
ATOM 5229 O O . ALA B 1 220 ? -17.016 -33.156 -9.062 1 93.44 220 ALA B O 1
ATOM 5230 N N . LEU B 1 221 ? -18.328 -32.156 -7.504 1 94.88 221 LEU B N 1
ATOM 5231 C CA . LEU B 1 221 ? -18.984 -33.438 -7.156 1 94.88 221 LEU B CA 1
ATOM 5232 C C . LEU B 1 221 ? -20.453 -33.406 -7.598 1 94.88 221 LEU B C 1
ATOM 5234 O O . LEU B 1 221 ? -21.125 -32.406 -7.469 1 94.88 221 LEU B O 1
ATOM 5238 N N . ASP B 1 222 ? -20.859 -34.562 -8.086 1 94 222 ASP B N 1
ATOM 5239 C CA . ASP B 1 222 ? -22.281 -34.688 -8.414 1 94 222 ASP B CA 1
ATOM 5240 C C . ASP B 1 222 ? -23.094 -35.062 -7.184 1 94 222 ASP B C 1
ATOM 5242 O O . ASP B 1 222 ? -22.578 -35.031 -6.062 1 94 222 ASP B O 1
ATOM 5246 N N . GLY B 1 223 ? -24.406 -35.344 -7.375 1 92.31 223 GLY B N 1
ATOM 5247 C CA . GLY B 1 223 ? -25.297 -35.625 -6.27 1 92.31 223 GLY B CA 1
ATOM 5248 C C . GLY B 1 223 ? -24.891 -36.875 -5.496 1 92.31 223 GLY B C 1
ATOM 5249 O O . GLY B 1 223 ? -25.281 -37.062 -4.34 1 92.31 223 GLY B O 1
ATOM 5250 N N . GLN B 1 224 ? -24.078 -37.812 -6.055 1 92 224 GLN B N 1
ATOM 5251 C CA . GLN B 1 224 ? -23.672 -39.031 -5.418 1 92 224 GLN B CA 1
ATOM 5252 C C . GLN B 1 224 ? -22.25 -38.938 -4.852 1 92 224 GLN B C 1
ATOM 5254 O O . GLN B 1 224 ? -21.688 -39.906 -4.359 1 92 224 GLN B O 1
ATOM 5259 N N . GLY B 1 225 ? -21.641 -37.781 -5.023 1 93.25 225 GLY B N 1
ATOM 5260 C CA . GLY B 1 225 ? -20.312 -37.594 -4.492 1 93.25 225 GLY B CA 1
ATOM 5261 C C . GLY B 1 225 ? -19.219 -38 -5.449 1 93.25 225 GLY B C 1
ATOM 5262 O O . GLY B 1 225 ? -18.078 -38.219 -5.039 1 93.25 225 GLY B O 1
ATOM 5263 N N . VAL B 1 226 ? -19.562 -38.188 -6.746 1 91.38 226 VAL B N 1
ATOM 5264 C CA . VAL B 1 226 ? -18.594 -38.594 -7.766 1 91.38 226 VAL B CA 1
ATOM 5265 C C . VAL B 1 226 ? -18.109 -37.375 -8.523 1 91.38 226 VAL B C 1
ATOM 5267 O O . VAL B 1 226 ? -18.891 -36.438 -8.797 1 91.38 226 VAL B O 1
ATOM 5270 N N . CYS B 1 227 ? -16.828 -37.375 -8.867 1 90.44 227 CYS B N 1
ATOM 5271 C CA . CYS B 1 227 ? -16.234 -36.25 -9.609 1 90.44 227 CYS B CA 1
ATOM 5272 C C . CYS B 1 227 ? -16.969 -36.062 -10.93 1 90.44 227 CYS B C 1
ATOM 5274 O O . CYS B 1 227 ? -17.234 -37 -11.656 1 90.44 227 CYS B O 1
ATOM 5276 N N . THR B 1 228 ? -17.281 -34.812 -11.203 1 88 228 THR B N 1
ATOM 5277 C CA . THR B 1 228 ? -17.906 -34.438 -12.461 1 88 228 THR B CA 1
ATOM 5278 C C . THR B 1 228 ? -17.25 -33.156 -13.008 1 88 228 THR B C 1
ATOM 5280 O O . THR B 1 228 ? -16.344 -32.594 -12.383 1 88 228 THR B O 1
ATOM 5283 N N . ILE B 1 229 ? -17.625 -32.781 -14.234 1 83.81 229 ILE B N 1
ATOM 5284 C CA . ILE B 1 229 ? -17.078 -31.578 -14.875 1 83.81 229 ILE B CA 1
ATOM 5285 C C . ILE B 1 229 ? -17.969 -30.375 -14.539 1 83.81 229 ILE B C 1
ATOM 5287 O O . ILE B 1 229 ? -19.109 -30.531 -14.094 1 83.81 229 ILE B O 1
ATOM 5291 N N . GLY B 1 230 ? -17.469 -29.234 -14.719 1 85.75 230 GLY B N 1
ATOM 5292 C CA . GLY B 1 230 ? -18.109 -28 -14.305 1 85.75 230 GLY B CA 1
ATOM 5293 C C . GLY B 1 230 ? -19.484 -27.812 -14.898 1 85.75 230 GLY B C 1
ATOM 5294 O O . GLY B 1 230 ? -20.391 -27.328 -14.234 1 85.75 230 GLY B O 1
ATOM 5295 N N . ILE B 1 231 ? -19.672 -28.234 -16.125 1 83.88 231 ILE B N 1
ATOM 5296 C CA . ILE B 1 231 ? -20.938 -28 -16.828 1 83.88 231 ILE B CA 1
ATOM 5297 C C . ILE B 1 231 ? -22.016 -28.922 -16.266 1 83.88 231 ILE B C 1
ATOM 5299 O O . ILE B 1 231 ? -23.203 -28.703 -16.5 1 83.88 231 ILE B O 1
ATOM 5303 N N . ASP B 1 232 ? -21.625 -29.969 -15.477 1 87.38 232 ASP B N 1
ATOM 5304 C CA . ASP B 1 232 ? -22.578 -30.984 -15.016 1 87.38 232 ASP B CA 1
ATOM 5305 C C . ASP B 1 232 ? -22.844 -30.844 -13.523 1 87.38 232 ASP B C 1
ATOM 5307 O O . ASP B 1 232 ? -23.344 -31.781 -12.891 1 87.38 232 ASP B O 1
ATOM 5311 N N . ILE B 1 233 ? -22.453 -29.75 -12.992 1 93.12 233 ILE B N 1
ATOM 5312 C CA . ILE B 1 233 ? -22.719 -29.594 -11.562 1 93.12 233 ILE B CA 1
ATOM 5313 C C . ILE B 1 233 ? -24.219 -29.641 -11.312 1 93.12 233 ILE B C 1
ATOM 5315 O O . ILE B 1 233 ? -25.016 -29.125 -12.109 1 93.12 233 ILE B O 1
ATOM 5319 N N . PRO B 1 234 ? -24.688 -30.109 -10.164 1 95.44 234 PRO B N 1
ATOM 5320 C CA . PRO B 1 234 ? -26.109 -30.391 -9.961 1 95.44 234 PRO B CA 1
ATOM 5321 C C . PRO B 1 234 ? -26.875 -29.188 -9.406 1 95.44 234 PRO B C 1
ATOM 5323 O O . PRO B 1 234 ? -28.094 -29.109 -9.523 1 95.44 234 PRO B O 1
ATOM 5326 N N . SER B 1 235 ? -26.172 -28.312 -8.695 1 96.62 235 SER B N 1
ATOM 5327 C CA . SER B 1 235 ? -26.859 -27.234 -8 1 96.62 235 SER B CA 1
ATOM 5328 C C . SER B 1 235 ? -25.906 -26.062 -7.738 1 96.62 235 SER B C 1
ATOM 5330 O O . SER B 1 235 ? -24.719 -26.141 -8.055 1 96.62 235 SER B O 1
ATOM 5332 N N . ASN B 1 236 ? -26.469 -25.031 -7.195 1 97.75 236 ASN B N 1
ATOM 5333 C CA . ASN B 1 236 ? -25.781 -23.875 -6.629 1 97.75 236 ASN B CA 1
ATOM 5334 C C . ASN B 1 236 ? -26.344 -23.5 -5.258 1 97.75 236 ASN B C 1
ATOM 5336 O O . ASN B 1 236 ? -27.422 -22.922 -5.164 1 97.75 236 ASN B O 1
ATOM 5340 N N . PRO B 1 237 ? -25.719 -23.797 -4.285 1 97.5 237 PRO B N 1
ATOM 5341 C CA . PRO B 1 237 ? -24.312 -24.203 -4.156 1 97.5 237 PRO B CA 1
ATOM 5342 C C . PRO B 1 237 ? -24.094 -25.672 -4.531 1 97.5 237 PRO B C 1
ATOM 5344 O O . PRO B 1 237 ? -25.047 -26.422 -4.66 1 97.5 237 PRO B O 1
ATOM 5347 N N . PHE B 1 238 ? -22.797 -25.953 -4.785 1 97.75 238 PHE B N 1
ATOM 5348 C CA . PHE B 1 238 ? -22.359 -27.328 -5.043 1 97.75 238 PHE B CA 1
ATOM 5349 C C . PHE B 1 238 ? -21.062 -27.625 -4.293 1 97.75 238 PHE B C 1
ATOM 5351 O O . PHE B 1 238 ? -20.484 -26.734 -3.674 1 97.75 238 PHE B O 1
ATOM 5358 N N . THR B 1 239 ? -20.656 -28.875 -4.332 1 97.12 239 THR B N 1
ATOM 5359 C CA . THR B 1 239 ? -19.484 -29.281 -3.564 1 97.12 239 THR B CA 1
ATOM 5360 C C . THR B 1 239 ? -18.344 -29.688 -4.492 1 97.12 239 THR B C 1
ATOM 5362 O O . THR B 1 239 ? -18.578 -30.094 -5.633 1 97.12 239 THR B O 1
ATOM 5365 N N . ALA B 1 240 ? -17.172 -29.484 -4.07 1 96.06 240 ALA B N 1
ATOM 5366 C CA . ALA B 1 240 ? -15.938 -29.891 -4.719 1 96.06 240 ALA B CA 1
ATOM 5367 C C . ALA B 1 240 ? -14.945 -30.453 -3.703 1 96.06 240 ALA B C 1
ATOM 5369 O O . ALA B 1 240 ? -15.07 -30.203 -2.502 1 96.06 240 ALA B O 1
ATOM 5370 N N . ALA B 1 241 ? -14.039 -31.234 -4.156 1 94.62 241 ALA B N 1
ATOM 5371 C CA . ALA B 1 241 ? -13.055 -31.828 -3.25 1 94.62 241 ALA B CA 1
ATOM 5372 C C . ALA B 1 241 ? -11.734 -32.094 -3.967 1 94.62 241 ALA B C 1
ATOM 5374 O O . ALA B 1 241 ? -11.688 -32.188 -5.195 1 94.62 241 ALA B O 1
ATOM 5375 N N . GLU B 1 242 ? -10.688 -32.125 -3.26 1 94.19 242 GLU B N 1
ATOM 5376 C CA . GLU B 1 242 ? -9.344 -32.406 -3.75 1 94.19 242 GLU B CA 1
ATOM 5377 C C . GLU B 1 242 ? -8.516 -33.156 -2.709 1 94.19 242 GLU B C 1
ATOM 5379 O O . GLU B 1 242 ? -8.602 -32.875 -1.515 1 94.19 242 GLU B O 1
ATOM 5384 N N . VAL B 1 243 ? -7.871 -34.188 -3.139 1 92.94 243 VAL B N 1
ATOM 5385 C CA . VAL B 1 243 ? -6.816 -34.75 -2.318 1 92.94 243 VAL B CA 1
ATOM 5386 C C . VAL B 1 243 ? -5.488 -34.062 -2.604 1 92.94 243 VAL B C 1
ATOM 5388 O O . VAL B 1 243 ? -5.031 -34.031 -3.748 1 92.94 243 VAL B O 1
ATOM 5391 N N . VAL B 1 244 ? -4.969 -33.469 -1.56 1 92.75 244 VAL B N 1
ATOM 5392 C CA . VAL B 1 244 ? -3.766 -32.656 -1.707 1 92.75 244 VAL B CA 1
ATOM 5393 C C . VAL B 1 244 ? -2.594 -33.344 -1 1 92.75 244 VAL B C 1
ATOM 5395 O O . VAL B 1 244 ? -2.75 -33.875 0.1 1 92.75 244 VAL B O 1
ATOM 5398 N N . THR B 1 245 ? -1.456 -33.344 -1.639 1 89.88 245 THR B N 1
ATOM 5399 C CA . THR B 1 245 ? -0.208 -33.75 -1.004 1 89.88 245 THR B CA 1
ATOM 5400 C C . THR B 1 245 ? 0.78 -32.594 -0.953 1 89.88 245 THR B C 1
ATOM 5402 O O . THR B 1 245 ? 0.801 -31.75 -1.852 1 89.88 245 THR B O 1
ATOM 5405 N N . SER B 1 246 ? 1.506 -32.531 0.111 1 89.06 246 SER B N 1
ATOM 5406 C CA . SER B 1 246 ? 2.461 -31.438 0.232 1 89.06 246 SER B CA 1
ATOM 5407 C C . SER B 1 246 ? 3.592 -31.797 1.192 1 89.06 246 SER B C 1
ATOM 5409 O O . SER B 1 246 ? 3.373 -32.469 2.188 1 89.06 246 SER B O 1
ATOM 5411 N N . PHE B 1 247 ? 4.707 -31.25 0.899 1 82.06 247 PHE B N 1
ATOM 5412 C CA . PHE B 1 247 ? 5.848 -31.391 1.796 1 82.06 247 PHE B CA 1
ATOM 5413 C C . PHE B 1 247 ? 5.98 -30.156 2.688 1 82.06 247 PHE B C 1
ATOM 5415 O O . PHE B 1 247 ? 6.781 -30.156 3.629 1 82.06 247 PHE B O 1
ATOM 5422 N N . ALA B 1 248 ? 5.215 -29.156 2.453 1 86 248 ALA B N 1
ATOM 5423 C CA . ALA B 1 248 ? 5.371 -27.859 3.111 1 86 248 ALA B CA 1
ATOM 5424 C C . ALA B 1 248 ? 5.066 -27.953 4.602 1 86 248 ALA B C 1
ATOM 5426 O O . ALA B 1 248 ? 5.5 -27.109 5.391 1 86 248 ALA B O 1
ATOM 5427 N N . TYR B 1 249 ? 4.41 -28.969 5.023 1 87.06 249 TYR B N 1
ATOM 5428 C CA . TYR B 1 249 ? 3.9 -29.016 6.391 1 87.06 249 TYR B CA 1
ATOM 5429 C C . TYR B 1 249 ? 4.719 -29.984 7.238 1 87.06 249 TYR B C 1
ATOM 5431 O O . TYR B 1 249 ? 4.445 -30.156 8.43 1 87.06 249 TYR B O 1
ATOM 5439 N N . LEU B 1 250 ? 5.711 -30.453 6.609 1 80.62 250 LEU B N 1
ATOM 5440 C CA . LEU B 1 250 ? 6.535 -31.422 7.328 1 80.62 250 LEU B CA 1
ATOM 5441 C C . LEU B 1 250 ? 7.559 -30.719 8.211 1 80.62 250 LEU B C 1
ATOM 5443 O O . LEU B 1 250 ? 8.102 -29.672 7.828 1 80.62 250 LEU B O 1
ATOM 5447 N N . ASN B 1 251 ? 7.715 -31.297 9.383 1 69.94 251 ASN B N 1
ATOM 5448 C CA . ASN B 1 251 ? 8.781 -30.875 10.281 1 69.94 251 ASN B CA 1
ATOM 5449 C C . ASN B 1 251 ? 9.906 -31.922 10.352 1 69.94 251 ASN B C 1
ATOM 5451 O O . ASN B 1 251 ? 9.68 -33.094 10.062 1 69.94 251 ASN B O 1
ATOM 5455 N N . PRO B 1 252 ? 11.109 -31.281 10.688 1 64.81 252 PRO B N 1
ATOM 5456 C CA . PRO B 1 252 ? 12.164 -32.281 10.891 1 64.81 252 PRO B CA 1
ATOM 5457 C C . PRO B 1 252 ? 11.773 -33.344 11.898 1 64.81 252 PRO B C 1
ATOM 5459 O O . PRO B 1 252 ? 11.25 -33.062 12.969 1 64.81 252 PRO B O 1
ATOM 5462 N N . GLY B 1 253 ? 11.961 -34.562 11.625 1 65.31 253 GLY B N 1
ATOM 5463 C CA . GLY B 1 253 ? 11.664 -35.688 12.508 1 65.31 253 GLY B CA 1
ATOM 5464 C C . GLY B 1 253 ? 10.18 -36 12.594 1 65.31 253 GLY B C 1
ATOM 5465 O O . GLY B 1 253 ? 9.75 -36.719 13.492 1 65.31 253 GLY B O 1
ATOM 5466 N N . GLN B 1 254 ? 9.477 -35.531 11.633 1 74.88 254 GLN B N 1
ATOM 5467 C CA . GLN B 1 254 ? 8.039 -35.75 11.664 1 74.88 254 GLN B CA 1
ATOM 5468 C C . GLN B 1 254 ? 7.723 -37.25 11.516 1 74.88 254 GLN B C 1
ATOM 5470 O O . GLN B 1 254 ? 8.133 -37.875 10.539 1 74.88 254 GLN B O 1
ATOM 5475 N N . PRO B 1 255 ? 7.016 -37.812 12.531 1 78.62 255 PRO B N 1
ATOM 5476 C CA . PRO B 1 255 ? 6.668 -39.219 12.422 1 78.62 255 PRO B CA 1
ATOM 5477 C C . PRO B 1 255 ? 5.676 -39.5 11.297 1 78.62 255 PRO B C 1
ATOM 5479 O O . PRO B 1 255 ? 4.836 -38.656 10.984 1 78.62 255 PRO B O 1
ATOM 5482 N N . LEU B 1 256 ? 5.777 -40.688 10.758 1 83.5 256 LEU B N 1
ATOM 5483 C CA . LEU B 1 256 ? 4.855 -41.125 9.711 1 83.5 256 LEU B CA 1
ATOM 5484 C C . LEU B 1 256 ? 3.539 -41.594 10.32 1 83.5 256 LEU B C 1
ATOM 5486 O O . LEU B 1 256 ? 3.484 -41.938 11.5 1 83.5 256 LEU B O 1
ATOM 5490 N N . ASP B 1 257 ? 2.549 -41.5 9.492 1 88 257 ASP B N 1
ATOM 5491 C CA . ASP B 1 257 ? 1.229 -42.031 9.781 1 88 257 ASP B CA 1
ATOM 5492 C C . ASP B 1 257 ? 0.612 -41.375 11.008 1 88 257 ASP B C 1
ATOM 5494 O O . ASP B 1 257 ? 0.1 -42.062 11.898 1 88 257 ASP B O 1
ATOM 5498 N N . GLN B 1 258 ? 0.772 -40.094 11.031 1 88.56 258 GLN B N 1
ATOM 5499 C CA . GLN B 1 258 ? 0.166 -39.281 12.078 1 88.56 258 GLN B CA 1
ATOM 5500 C C . GLN B 1 258 ? -0.268 -37.938 11.531 1 88.56 258 GLN B C 1
ATOM 5502 O O . GLN B 1 258 ? 0.28 -37.469 10.539 1 88.56 258 GLN B O 1
ATOM 5507 N N . PHE B 1 259 ? -1.258 -37.438 12.227 1 92.31 259 PHE B N 1
ATOM 5508 C CA . PHE B 1 259 ? -1.672 -36.062 11.898 1 92.31 259 PHE B CA 1
ATOM 5509 C C . PHE B 1 259 ? -0.664 -35.062 12.43 1 92.31 259 PHE B C 1
ATOM 5511 O O . PHE B 1 259 ? -0.086 -35.25 13.5 1 92.31 259 PHE B O 1
ATOM 5518 N N . ILE B 1 260 ? -0.49 -34.062 11.688 1 89.38 260 ILE B N 1
ATOM 5519 C CA . ILE B 1 260 ? 0.291 -32.938 12.164 1 89.38 260 ILE B CA 1
ATOM 5520 C C . ILE B 1 260 ? -0.591 -32.031 13.016 1 89.38 260 ILE B C 1
ATOM 5522 O O . ILE B 1 260 ? -1.303 -31.156 12.484 1 89.38 260 ILE B O 1
ATOM 5526 N N . GLY B 1 261 ? -0.553 -32.219 14.258 1 85.94 261 GLY B N 1
ATOM 5527 C CA . GLY B 1 261 ? -1.425 -31.469 15.141 1 85.94 261 GLY B CA 1
ATOM 5528 C C . GLY B 1 261 ? -2.883 -31.516 14.727 1 85.94 261 GLY B C 1
ATOM 5529 O O . GLY B 1 261 ? -3.418 -32.594 14.438 1 85.94 261 GLY B O 1
ATOM 5530 N N . ASN B 1 262 ? -3.516 -30.328 14.703 1 85.94 262 ASN B N 1
ATOM 5531 C CA . ASN B 1 262 ? -4.918 -30.234 14.32 1 85.94 262 ASN B CA 1
ATOM 5532 C C . ASN B 1 262 ? -5.09 -29.516 12.984 1 85.94 262 ASN B C 1
ATOM 5534 O O . ASN B 1 262 ? -6.043 -28.75 12.797 1 85.94 262 ASN B O 1
ATOM 5538 N N . THR B 1 263 ? -4.168 -29.703 12.086 1 89.44 263 THR B N 1
ATOM 5539 C CA . THR B 1 263 ? -4.156 -28.953 10.836 1 89.44 263 THR B CA 1
ATOM 5540 C C . THR B 1 263 ? -4.922 -29.688 9.742 1 89.44 263 THR B C 1
ATOM 5542 O O . THR B 1 263 ? -5.203 -29.125 8.688 1 89.44 263 THR B O 1
ATOM 5545 N N . GLY B 1 264 ? -5.23 -30.969 9.938 1 93 264 GLY B N 1
ATOM 5546 C CA . GLY B 1 264 ? -5.887 -31.797 8.938 1 93 264 GLY B CA 1
ATOM 5547 C C . GLY B 1 264 ? -4.91 -32.531 8.031 1 93 264 GLY B C 1
ATOM 5548 O O . GLY B 1 264 ? -5.312 -33.375 7.23 1 93 264 GLY B O 1
ATOM 5549 N N . TRP B 1 265 ? -3.602 -32.219 8.156 1 93.56 265 TRP B N 1
ATOM 5550 C CA . TRP B 1 265 ? -2.572 -32.875 7.352 1 93.56 265 TRP B CA 1
ATOM 5551 C C . TRP B 1 265 ? -2.102 -34.156 8 1 93.56 265 TRP B C 1
ATOM 5553 O O . TRP B 1 265 ? -1.783 -34.188 9.188 1 93.56 265 TRP B O 1
ATOM 5563 N N . PHE B 1 266 ? -2.059 -35.25 7.215 1 92.06 266 PHE B N 1
ATOM 5564 C CA . PHE B 1 266 ? -1.654 -36.594 7.648 1 92.06 266 PHE B CA 1
ATOM 5565 C C . PHE B 1 266 ? -0.402 -37.031 6.91 1 92.06 266 PHE B C 1
ATOM 5567 O O . PHE B 1 266 ? -0.376 -37.062 5.68 1 92.06 266 PHE B O 1
ATOM 5574 N N . VAL B 1 267 ? 0.593 -37.406 7.711 1 88.75 267 VAL B N 1
ATOM 5575 C CA . VAL B 1 267 ? 1.868 -37.75 7.102 1 88.75 267 VAL B CA 1
ATOM 5576 C C . VAL B 1 267 ? 1.866 -39.25 6.746 1 88.75 267 VAL B C 1
ATOM 5578 O O . VAL B 1 267 ? 1.585 -40.094 7.598 1 88.75 267 VAL B O 1
ATOM 5581 N N . HIS B 1 268 ? 2.104 -39.5 5.438 1 86.12 268 HIS B N 1
ATOM 5582 C CA . HIS B 1 268 ? 2.152 -40.875 5.008 1 86.12 268 HIS B CA 1
ATOM 5583 C C . HIS B 1 268 ? 3.074 -41.062 3.807 1 86.12 268 HIS B C 1
ATOM 5585 O O . HIS B 1 268 ? 3.012 -40.281 2.854 1 86.12 268 HIS B O 1
ATOM 5591 N N . GLY B 1 269 ? 3.877 -42 3.941 1 80.88 269 GLY B N 1
ATOM 5592 C CA . GLY B 1 269 ? 4.641 -42.469 2.793 1 80.88 269 GLY B CA 1
ATOM 5593 C C . GLY B 1 269 ? 5.637 -41.438 2.291 1 80.88 269 GLY B C 1
ATOM 5594 O O . GLY B 1 269 ? 6.25 -40.719 3.084 1 80.88 269 GLY B O 1
ATOM 5595 N N . ASN B 1 270 ? 5.777 -41.438 0.911 1 76.56 270 ASN B N 1
ATOM 5596 C CA . ASN B 1 270 ? 6.859 -40.656 0.326 1 76.56 270 ASN B CA 1
ATOM 5597 C C . ASN B 1 270 ? 6.34 -39.406 -0.369 1 76.56 270 ASN B C 1
ATOM 5599 O O . ASN B 1 270 ? 7.09 -38.719 -1.059 1 76.56 270 ASN B O 1
ATOM 5603 N N . LYS B 1 271 ? 5.059 -39.156 -0.186 1 79.75 271 LYS B N 1
ATOM 5604 C CA . LYS B 1 271 ? 4.508 -38 -0.893 1 79.75 271 LYS B CA 1
ATOM 5605 C C . LYS B 1 271 ? 4.23 -36.844 0.069 1 79.75 271 LYS B C 1
ATOM 5607 O O . LYS B 1 271 ? 3.502 -35.906 -0.27 1 79.75 271 LYS B O 1
ATOM 5612 N N . GLY B 1 272 ? 4.773 -37 1.287 1 83.94 272 GLY B N 1
ATOM 5613 C CA . GLY B 1 272 ? 4.605 -35.938 2.264 1 83.94 272 GLY B CA 1
ATOM 5614 C C . GLY B 1 272 ? 3.324 -36.062 3.066 1 83.94 272 GLY B C 1
ATOM 5615 O O . GLY B 1 272 ? 2.953 -37.156 3.49 1 83.94 272 GLY B O 1
ATOM 5616 N N . ALA B 1 273 ? 2.762 -34.969 3.314 1 89.44 273 ALA B N 1
ATOM 5617 C CA . ALA B 1 273 ? 1.516 -34.938 4.078 1 89.44 273 ALA B CA 1
ATOM 5618 C C . ALA B 1 273 ? 0.306 -34.875 3.148 1 89.44 273 ALA B C 1
ATOM 5620 O O . ALA B 1 273 ? 0.369 -34.25 2.082 1 89.44 273 ALA B O 1
ATOM 5621 N N . TRP B 1 274 ? -0.701 -35.562 3.578 1 91.5 274 TRP B N 1
ATOM 5622 C CA . TRP B 1 274 ? -1.929 -35.656 2.799 1 91.5 274 TRP B CA 1
ATOM 5623 C C . TRP B 1 274 ? -3.064 -34.875 3.455 1 91.5 274 TRP B C 1
ATOM 5625 O O . TRP B 1 274 ? -3.184 -34.875 4.684 1 91.5 274 TRP B O 1
ATOM 5635 N N . ASN B 1 275 ? -3.869 -34.312 2.705 1 94.94 275 ASN B N 1
ATOM 5636 C CA . ASN B 1 275 ? -5.059 -33.594 3.162 1 94.94 275 ASN B CA 1
ATOM 5637 C C . ASN B 1 275 ? -6.195 -33.688 2.152 1 94.94 275 ASN B C 1
ATOM 5639 O O . ASN B 1 275 ? -5.992 -33.5 0.954 1 94.94 275 ASN B O 1
ATOM 5643 N N . VAL B 1 276 ? -7.309 -34.094 2.621 1 95.31 276 VAL B N 1
ATOM 5644 C CA . VAL B 1 276 ? -8.508 -34.062 1.786 1 95.31 276 VAL B CA 1
ATOM 5645 C C . VAL B 1 276 ? -9.312 -32.812 2.068 1 95.31 276 VAL B C 1
ATOM 5647 O O . VAL B 1 276 ? -9.828 -32.625 3.17 1 95.31 276 VAL B O 1
ATOM 5650 N N . VAL B 1 277 ? -9.422 -32 1.086 1 96.44 277 VAL B N 1
ATOM 5651 C CA . VAL B 1 277 ? -10.125 -30.719 1.225 1 96.44 277 VAL B CA 1
ATOM 5652 C C . VAL B 1 277 ? -11.5 -30.812 0.563 1 96.44 277 VAL B C 1
ATOM 5654 O O . VAL B 1 277 ? -11.609 -31.234 -0.59 1 96.44 277 VAL B O 1
ATOM 5657 N N . PHE B 1 278 ? -12.461 -30.5 1.331 1 97.12 278 PHE B N 1
ATOM 5658 C CA . PHE B 1 278 ? -13.859 -30.531 0.904 1 97.12 278 PHE B CA 1
ATOM 5659 C C . PHE B 1 278 ? -14.461 -29.141 0.942 1 97.12 278 PHE B C 1
ATOM 5661 O O . PHE B 1 278 ? -14.406 -28.453 1.97 1 97.12 278 PHE B O 1
ATOM 5668 N N . CYS B 1 279 ? -15.023 -28.75 -0.206 1 97.5 279 CYS B N 1
ATOM 5669 C CA . CYS B 1 279 ? -15.422 -27.344 -0.315 1 97.5 279 CYS B CA 1
ATOM 5670 C C . CYS B 1 279 ? -16.875 -27.219 -0.74 1 97.5 279 CYS B C 1
ATOM 5672 O O . CYS B 1 279 ? -17.391 -28.078 -1.477 1 97.5 279 CYS B O 1
ATOM 5674 N N . ASN B 1 280 ? -17.516 -26.234 -0.248 1 98.06 280 ASN B N 1
ATOM 5675 C CA . ASN B 1 280 ? -18.797 -25.734 -0.733 1 98.06 280 ASN B CA 1
ATOM 5676 C C . ASN B 1 280 ? -18.625 -24.438 -1.521 1 98.06 280 ASN B C 1
ATOM 5678 O O . ASN B 1 280 ? -18.094 -23.453 -1 1 98.06 280 ASN B O 1
ATOM 5682 N N . ILE B 1 281 ? -19.047 -24.484 -2.803 1 98.12 281 ILE B N 1
ATOM 5683 C CA . ILE B 1 281 ? -18.828 -23.359 -3.689 1 98.12 281 ILE B CA 1
ATOM 5684 C C . ILE B 1 281 ? -20.172 -22.766 -4.117 1 98.12 281 ILE B C 1
ATOM 5686 O O . ILE B 1 281 ? -21.094 -23.5 -4.457 1 98.12 281 ILE B O 1
ATOM 5690 N N . THR B 1 282 ? -20.266 -21.484 -4.094 1 98.5 282 THR B N 1
ATOM 5691 C CA . THR B 1 282 ? -21.469 -20.781 -4.531 1 98.5 282 THR B CA 1
ATOM 5692 C C . THR B 1 282 ? -21.109 -19.688 -5.531 1 98.5 282 THR B C 1
ATOM 5694 O O . THR B 1 282 ? -20.266 -18.828 -5.254 1 98.5 282 THR B O 1
ATOM 5697 N N . ALA B 1 283 ? -21.703 -19.766 -6.688 1 98.25 283 ALA B N 1
ATOM 5698 C CA . ALA B 1 283 ? -21.656 -18.641 -7.617 1 98.25 283 ALA B CA 1
ATOM 5699 C C . ALA B 1 283 ? -22.734 -17.609 -7.281 1 98.25 283 ALA B C 1
ATOM 5701 O O . ALA B 1 283 ? -23.875 -17.953 -6.988 1 98.25 283 ALA B O 1
ATOM 5702 N N . LEU B 1 284 ? -22.344 -16.344 -7.336 1 98.31 284 LEU B N 1
ATOM 5703 C CA . LEU B 1 284 ? -23.219 -15.305 -6.805 1 98.31 284 LEU B CA 1
ATOM 5704 C C . LEU B 1 284 ? -23.359 -14.148 -7.789 1 98.31 284 LEU B C 1
ATOM 5706 O O . LEU B 1 284 ? -22.438 -13.891 -8.578 1 98.31 284 LEU B O 1
ATOM 5710 N N . ASP B 1 285 ? -24.5 -13.594 -7.738 1 97.5 285 ASP B N 1
ATOM 5711 C CA . ASP B 1 285 ? -24.703 -12.227 -8.195 1 97.5 285 ASP B CA 1
ATOM 5712 C C . ASP B 1 285 ? -24.516 -11.227 -7.055 1 97.5 285 ASP B C 1
ATOM 5714 O O . ASP B 1 285 ? -25.281 -11.234 -6.086 1 97.5 285 ASP B O 1
ATOM 5718 N N . VAL B 1 286 ? -23.531 -10.359 -7.227 1 98.06 286 VAL B N 1
ATOM 5719 C CA . VAL B 1 286 ? -23.156 -9.539 -6.078 1 98.06 286 VAL B CA 1
ATOM 5720 C C . VAL B 1 286 ? -23.344 -8.062 -6.414 1 98.06 286 VAL B C 1
ATOM 5722 O O . VAL B 1 286 ? -22.828 -7.582 -7.43 1 98.06 286 VAL B O 1
ATOM 5725 N N . THR B 1 287 ? -24.125 -7.43 -5.676 1 97.81 287 THR B N 1
ATOM 5726 C CA . THR B 1 287 ? -24.094 -5.973 -5.645 1 97.81 287 THR B CA 1
ATOM 5727 C C . THR B 1 287 ? -23.094 -5.469 -4.605 1 97.81 287 THR B C 1
ATOM 5729 O O . THR B 1 287 ? -23.188 -5.824 -3.43 1 97.81 287 THR B O 1
ATOM 5732 N N . TYR B 1 288 ? -22.094 -4.684 -5.043 1 97.62 288 TYR B N 1
ATOM 5733 C CA . TYR B 1 288 ? -21.031 -4.258 -4.145 1 97.62 288 TYR B CA 1
ATOM 5734 C C . TYR B 1 288 ? -20.797 -2.758 -4.254 1 97.62 288 TYR B C 1
ATOM 5736 O O . TYR B 1 288 ? -21.219 -2.123 -5.219 1 97.62 288 TYR B O 1
ATOM 5744 N N . THR B 1 289 ? -20.172 -2.227 -3.211 1 96.25 289 THR B N 1
ATOM 5745 C CA . THR B 1 289 ? -19.719 -0.842 -3.205 1 96.25 289 THR B CA 1
ATOM 5746 C C . THR B 1 289 ? -18.203 -0.773 -3.09 1 96.25 289 THR B C 1
ATOM 5748 O O . THR B 1 289 ? -17.594 -1.545 -2.346 1 96.25 289 THR B O 1
ATOM 5751 N N . TYR B 1 290 ? -17.594 0.025 -3.914 1 95.12 290 TYR B N 1
ATOM 5752 C CA . TYR B 1 290 ? -16.172 0.369 -3.807 1 95.12 290 TYR B CA 1
ATOM 5753 C C . TYR B 1 290 ? -15.992 1.724 -3.133 1 95.12 290 TYR B C 1
ATOM 5755 O O . TYR B 1 290 ? -16.453 2.746 -3.646 1 95.12 290 TYR B O 1
ATOM 5763 N N . THR B 1 291 ? -15.508 1.62 -1.922 1 87.31 291 THR B N 1
ATOM 5764 C CA . THR B 1 291 ? -15.273 2.836 -1.148 1 87.31 291 THR B CA 1
ATOM 5765 C C . THR B 1 291 ? -13.945 2.76 -0.406 1 87.31 291 THR B C 1
ATOM 5767 O O . THR B 1 291 ? -13.617 1.732 0.19 1 87.31 291 THR B O 1
ATOM 5770 N N . SER B 1 292 ? -13.188 3.861 -0.433 1 80.38 292 SER B N 1
ATOM 5771 C CA . SER B 1 292 ? -11.914 3.934 0.278 1 80.38 292 SER B CA 1
ATOM 5772 C C . SER B 1 292 ? -11.016 2.752 -0.072 1 80.38 292 SER B C 1
ATOM 5774 O O . SER B 1 292 ? -10.445 2.111 0.816 1 80.38 292 SER B O 1
ATOM 5776 N N . SER B 1 293 ? -11.055 2.35 -1.292 1 84.19 293 SER B N 1
ATOM 5777 C CA . SER B 1 293 ? -10.211 1.305 -1.86 1 84.19 293 SER B CA 1
ATOM 5778 C C . SER B 1 293 ? -10.594 -0.07 -1.324 1 84.19 293 SER B C 1
ATOM 5780 O O . SER B 1 293 ? -9.75 -0.964 -1.232 1 84.19 293 SER B O 1
ATOM 5782 N N . GLN B 1 294 ? -11.82 -0.151 -0.881 1 91.31 294 GLN B N 1
ATOM 5783 C CA . GLN B 1 294 ? -12.32 -1.438 -0.408 1 91.31 294 GLN B CA 1
ATOM 5784 C C . GLN B 1 294 ? -13.594 -1.841 -1.146 1 91.31 294 GLN B C 1
ATOM 5786 O O . GLN B 1 294 ? -14.406 -0.986 -1.498 1 91.31 294 GLN B O 1
ATOM 5791 N N . PHE B 1 295 ? -13.719 -3.055 -1.349 1 95.69 295 PHE B N 1
ATOM 5792 C CA . PHE B 1 295 ? -14.93 -3.631 -1.925 1 95.69 295 PHE B CA 1
ATOM 5793 C C . PHE B 1 295 ? -15.805 -4.246 -0.841 1 95.69 295 PHE B C 1
ATOM 5795 O O . PHE B 1 295 ? -15.359 -5.125 -0.101 1 95.69 295 PHE B O 1
ATOM 5802 N N . VAL B 1 296 ? -17.047 -3.789 -0.743 1 96.44 296 VAL B N 1
ATOM 5803 C CA . VAL B 1 296 ? -17.953 -4.25 0.307 1 96.44 296 VAL B CA 1
ATOM 5804 C C . VAL B 1 296 ? -19.219 -4.812 -0.319 1 96.44 296 VAL B C 1
ATOM 5806 O O . VAL B 1 296 ? -19.859 -4.152 -1.14 1 96.44 296 VAL B O 1
ATOM 5809 N N . VAL B 1 297 ? -19.641 -5.961 0.118 1 96.75 297 VAL B N 1
ATOM 5810 C CA . VAL B 1 297 ? -20.844 -6.602 -0.41 1 96.75 297 VAL B CA 1
ATOM 5811 C C . VAL B 1 297 ? -22.078 -5.953 0.197 1 96.75 297 VAL B C 1
ATOM 5813 O O . VAL B 1 297 ? -22.172 -5.805 1.418 1 96.75 297 VAL B O 1
ATOM 5816 N N . GLN B 1 298 ? -23.016 -5.59 -0.63 1 95.75 298 GLN B N 1
ATOM 5817 C CA . GLN B 1 298 ? -24.297 -5.078 -0.178 1 95.75 298 GLN B CA 1
ATOM 5818 C C . GLN B 1 298 ? -25.375 -6.168 -0.211 1 95.75 298 GLN B C 1
ATOM 5820 O O . GLN B 1 298 ? -26.156 -6.305 0.728 1 95.75 298 GLN B O 1
ATOM 5825 N N . LYS B 1 299 ? -25.391 -6.766 -1.304 1 95.94 299 LYS B N 1
ATOM 5826 C CA . LYS B 1 299 ? -26.344 -7.852 -1.533 1 95.94 299 LYS B CA 1
ATOM 5827 C C . LYS B 1 299 ? -25.719 -8.961 -2.381 1 95.94 299 LYS B C 1
ATOM 5829 O O . LYS B 1 299 ? -24.984 -8.68 -3.336 1 95.94 299 LYS B O 1
ATOM 5834 N N . ALA B 1 300 ? -25.922 -10.242 -1.971 1 97.56 300 ALA B N 1
ATOM 5835 C CA . ALA B 1 300 ? -25.453 -11.398 -2.729 1 97.56 300 ALA B CA 1
ATOM 5836 C C . ALA B 1 300 ? -26.562 -12.43 -2.896 1 97.56 300 ALA B C 1
ATOM 5838 O O . ALA B 1 300 ? -27.188 -12.844 -1.915 1 97.56 300 ALA B O 1
ATOM 5839 N N . VAL B 1 301 ? -26.844 -12.742 -4.137 1 97.44 301 VAL B N 1
ATOM 5840 C CA . VAL B 1 301 ? -27.875 -13.734 -4.449 1 97.44 301 VAL B CA 1
ATOM 5841 C C . VAL B 1 301 ? -27.266 -14.844 -5.301 1 97.44 301 VAL B C 1
ATOM 5843 O O . VAL B 1 301 ? -26.562 -14.578 -6.273 1 97.44 301 VAL B O 1
ATOM 5846 N N . PRO B 1 302 ? -27.547 -16.125 -4.941 1 98.25 302 PRO B N 1
ATOM 5847 C CA . PRO B 1 302 ? -27.016 -17.219 -5.762 1 98.25 302 PRO B CA 1
ATOM 5848 C C . PRO B 1 302 ? -27.5 -17.156 -7.207 1 98.25 302 PRO B C 1
ATOM 5850 O O . PRO B 1 302 ? -28.672 -16.844 -7.457 1 98.25 302 PRO B O 1
ATOM 5853 N N . LYS B 1 303 ? -26.625 -17.422 -8.078 1 97.38 303 LYS B N 1
ATOM 5854 C CA . LYS B 1 303 ? -26.969 -17.5 -9.492 1 97.38 303 LYS B CA 1
ATOM 5855 C C . LYS B 1 303 ? -27.75 -18.766 -9.797 1 97.38 303 LYS B C 1
ATOM 5857 O O . LYS B 1 303 ? -27.812 -19.688 -8.977 1 97.38 303 LYS B O 1
ATOM 5862 N N . SER B 1 304 ? -28.391 -18.719 -11.031 1 94.88 304 SER B N 1
ATOM 5863 C CA . SER B 1 304 ? -29.062 -19.922 -11.484 1 94.88 304 SER B CA 1
ATOM 5864 C C . SER B 1 304 ? -28.062 -21.062 -11.688 1 94.88 304 SER B C 1
ATOM 5866 O O . SER B 1 304 ? -26.859 -20.828 -11.844 1 94.88 304 SER B O 1
ATOM 5868 N N . VAL B 1 305 ? -28.562 -22.281 -11.648 1 94.56 305 VAL B N 1
ATOM 5869 C CA . VAL B 1 305 ? -27.719 -23.453 -11.859 1 94.56 305 VAL B CA 1
ATOM 5870 C C . VAL B 1 305 ? -27.062 -23.375 -13.234 1 94.56 305 VAL B C 1
ATOM 5872 O O . VAL B 1 305 ? -25.891 -23.688 -13.383 1 94.56 305 VAL B O 1
ATOM 5875 N N . THR B 1 306 ? -27.781 -22.875 -14.211 1 88.88 306 THR B N 1
ATOM 5876 C CA . THR B 1 306 ? -27.281 -22.797 -15.57 1 88.88 306 THR B CA 1
ATOM 5877 C C . THR B 1 306 ? -26.109 -21.812 -15.656 1 88.88 306 THR B C 1
ATOM 5879 O O . THR B 1 306 ? -25.078 -22.125 -16.25 1 88.88 306 THR B O 1
ATOM 5882 N N . ASP B 1 307 ? -26.281 -20.672 -15.086 1 90.5 307 ASP B N 1
ATOM 5883 C CA . ASP B 1 307 ? -25.203 -19.672 -15.07 1 90.5 307 ASP B CA 1
ATOM 5884 C C . ASP B 1 307 ? -23.969 -20.219 -14.336 1 90.5 307 ASP B C 1
ATOM 5886 O O . ASP B 1 307 ? -22.844 -19.984 -14.758 1 90.5 307 ASP B O 1
ATOM 5890 N N . THR B 1 308 ? -24.266 -20.906 -13.266 1 93.44 308 THR B N 1
ATOM 5891 C CA . THR B 1 308 ? -23.172 -21.484 -12.5 1 93.44 308 THR B CA 1
ATOM 5892 C C . THR B 1 308 ? -22.422 -22.531 -13.336 1 93.44 308 THR B C 1
ATOM 5894 O O . THR B 1 308 ? -21.188 -22.594 -13.297 1 93.44 308 THR B O 1
ATOM 5897 N N . GLN B 1 309 ? -23.125 -23.328 -14.062 1 89.12 309 GLN B N 1
ATOM 5898 C CA . GLN B 1 309 ? -22.516 -24.312 -14.938 1 89.12 309 GLN B CA 1
ATOM 5899 C C . GLN B 1 309 ? -21.625 -23.656 -15.984 1 89.12 309 GLN B C 1
ATOM 5901 O O . GLN B 1 309 ? -20.531 -24.141 -16.266 1 89.12 309 GLN B O 1
ATOM 5906 N N . HIS B 1 310 ? -22.031 -22.516 -16.469 1 85.75 310 HIS B N 1
ATOM 5907 C CA . HIS B 1 310 ? -21.203 -21.781 -17.422 1 85.75 310 HIS B CA 1
ATOM 5908 C C . HIS B 1 310 ? -19.906 -21.312 -16.781 1 85.75 310 HIS B C 1
ATOM 5910 O O . HIS B 1 310 ? -18.828 -21.469 -17.359 1 85.75 310 HIS B O 1
ATOM 5916 N N . ILE B 1 311 ? -20 -20.75 -15.602 1 88.5 311 ILE B N 1
ATOM 5917 C CA . ILE B 1 311 ? -18.844 -20.234 -14.883 1 88.5 311 ILE B CA 1
ATOM 5918 C C . ILE B 1 311 ? -17.891 -21.375 -14.539 1 88.5 311 ILE B C 1
ATOM 5920 O O . ILE B 1 311 ? -16.672 -21.266 -14.75 1 88.5 311 ILE B O 1
ATOM 5924 N N . MET B 1 312 ? -18.453 -22.516 -14.148 1 89.88 312 MET B N 1
ATOM 5925 C CA . MET B 1 312 ? -17.641 -23.609 -13.633 1 89.88 312 MET B CA 1
ATOM 5926 C C . MET B 1 312 ? -17.078 -24.453 -14.766 1 89.88 312 MET B C 1
ATOM 5928 O O . MET B 1 312 ? -16.078 -25.141 -14.594 1 89.88 312 MET B O 1
ATOM 5932 N N . ALA B 1 313 ? -17.719 -24.438 -15.875 1 83.81 313 ALA B N 1
ATOM 5933 C CA . ALA B 1 313 ? -17.156 -25.141 -17.031 1 83.81 313 ALA B CA 1
ATOM 5934 C C . ALA B 1 313 ? -15.734 -24.672 -17.312 1 83.81 313 ALA B C 1
ATOM 5936 O O . ALA B 1 313 ? -14.844 -25.484 -17.562 1 83.81 313 ALA B O 1
ATOM 5937 N N . ALA B 1 314 ? -15.57 -23.391 -17.203 1 80.94 314 ALA B N 1
ATOM 5938 C CA . ALA B 1 314 ? -14.234 -22.844 -17.375 1 80.94 314 ALA B CA 1
ATOM 5939 C C . ALA B 1 314 ? -13.406 -23 -16.109 1 80.94 314 ALA B C 1
ATOM 5941 O O . ALA B 1 314 ? -12.203 -23.25 -16.172 1 80.94 314 ALA B O 1
ATOM 5942 N N . GLY B 1 315 ? -14.047 -22.828 -15.031 1 83.88 315 GLY B N 1
ATOM 5943 C CA . GLY B 1 315 ? -13.359 -22.844 -13.75 1 83.88 315 GLY B CA 1
ATOM 5944 C C . GLY B 1 315 ? -12.656 -24.172 -13.469 1 83.88 315 GLY B C 1
ATOM 5945 O O . GLY B 1 315 ? -11.547 -24.172 -12.938 1 83.88 315 GLY B O 1
ATOM 5946 N N . PHE B 1 316 ? -13.289 -25.281 -13.844 1 83.56 316 PHE B N 1
ATOM 5947 C CA . PHE B 1 316 ? -12.75 -26.594 -13.516 1 83.56 316 PHE B CA 1
ATOM 5948 C C . PHE B 1 316 ? -12.031 -27.203 -14.719 1 83.56 316 PHE B C 1
ATOM 5950 O O . PHE B 1 316 ? -11.602 -28.359 -14.68 1 83.56 316 PHE B O 1
ATOM 5957 N N . GLU B 1 317 ? -11.969 -26.438 -15.766 1 70.62 317 GLU B N 1
ATOM 5958 C CA . GLU B 1 317 ? -11.273 -26.969 -16.922 1 70.62 317 GLU B CA 1
ATOM 5959 C C . GLU B 1 317 ? -9.797 -27.219 -16.625 1 70.62 317 GLU B C 1
ATOM 5961 O O . GLU B 1 317 ? -9.102 -26.312 -16.156 1 70.62 317 GLU B O 1
ATOM 5966 N N . GLY B 1 318 ? -9.5 -28.422 -16.984 1 58.16 318 GLY B N 1
ATOM 59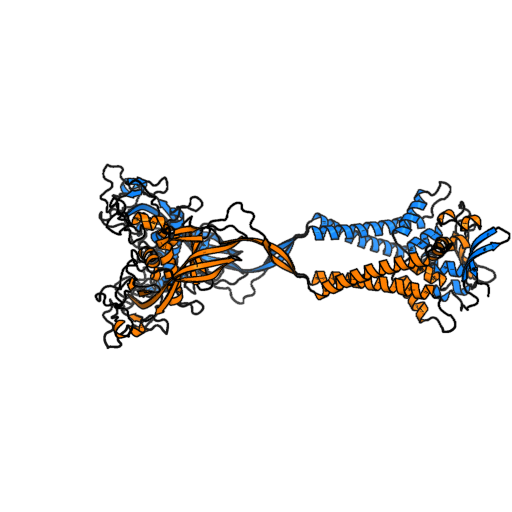67 C CA . GLY B 1 318 ? -8.094 -28.781 -16.875 1 58.16 318 GLY B CA 1
ATOM 5968 C C . GLY B 1 318 ? -7.66 -29.047 -15.445 1 58.16 318 GLY B C 1
ATOM 5969 O O . GLY B 1 318 ? -6.492 -28.859 -15.102 1 58.16 318 GLY B O 1
ATOM 5970 N N . GLN B 1 319 ? -8.773 -29.406 -14.664 1 56.59 319 GLN B N 1
ATOM 5971 C CA . GLN B 1 319 ? -8.82 -29.406 -13.203 1 56.59 319 GLN B CA 1
ATOM 5972 C C . GLN B 1 319 ? -7.617 -30.141 -12.617 1 56.59 319 GLN B C 1
ATOM 5974 O O . GLN B 1 319 ? -7.547 -31.375 -12.688 1 56.59 319 GLN B O 1
ATOM 5979 N N . THR B 1 320 ? -6.348 -29.375 -12.289 1 66.62 320 THR B N 1
ATOM 5980 C CA . THR B 1 320 ? -4.957 -29.594 -11.914 1 66.62 320 THR B CA 1
ATOM 5981 C C . THR B 1 320 ? -4.742 -29.281 -10.43 1 66.62 320 THR B C 1
ATOM 5983 O O . THR B 1 320 ? -5.695 -28.984 -9.711 1 66.62 320 THR B O 1
ATOM 5986 N N . THR B 1 321 ? -3.787 -29.375 -9.883 1 75.25 321 THR B N 1
ATOM 5987 C CA . THR B 1 321 ? -3.193 -29.109 -8.578 1 75.25 321 THR B CA 1
ATOM 5988 C C . THR B 1 321 ? -2.764 -27.656 -8.477 1 75.25 321 THR B C 1
ATOM 5990 O O . THR B 1 321 ? -1.939 -27.297 -7.629 1 75.25 321 THR B O 1
ATOM 5993 N N . ALA B 1 322 ? -3.512 -26.812 -9.352 1 81.62 322 ALA B N 1
ATOM 5994 C CA . ALA B 1 322 ? -3.049 -25.422 -9.406 1 81.62 322 ALA B CA 1
ATOM 5995 C C . ALA B 1 322 ? -3.408 -24.672 -8.125 1 81.62 322 ALA B C 1
ATOM 5997 O O . ALA B 1 322 ? -2.629 -23.844 -7.645 1 81.62 322 ALA B O 1
ATOM 5998 N N . ILE B 1 323 ? -4.57 -25.016 -7.582 1 90.88 323 ILE B N 1
ATOM 5999 C CA . ILE B 1 323 ? -5.031 -24.297 -6.395 1 90.88 323 ILE B CA 1
ATOM 6000 C C . ILE B 1 323 ? -4.172 -24.688 -5.195 1 90.88 323 ILE B C 1
ATOM 6002 O O . ILE B 1 323 ? -3.633 -23.812 -4.504 1 90.88 323 ILE B O 1
ATOM 6006 N N . SER B 1 324 ? -4.012 -25.953 -4.992 1 92.06 324 SER B N 1
ATOM 6007 C CA . SER B 1 324 ? -3.248 -26.438 -3.848 1 92.06 324 SER B CA 1
ATOM 6008 C C . SER B 1 324 ? -1.789 -26 -3.934 1 92.06 324 SER B C 1
ATOM 6010 O O . SER B 1 324 ? -1.17 -25.672 -2.916 1 92.06 324 SER B O 1
ATOM 6012 N N . GLN B 1 325 ? -1.284 -25.922 -5.121 1 85.06 325 GLN B N 1
ATOM 6013 C CA . GLN B 1 325 ? 0.104 -25.5 -5.301 1 85.06 325 GLN B CA 1
ATOM 6014 C C . GLN B 1 325 ? 0.283 -24.016 -4.984 1 85.06 325 GLN B C 1
ATOM 6016 O O . GLN B 1 325 ? 1.294 -23.625 -4.402 1 85.06 325 GLN B O 1
ATOM 6021 N N . GLN B 1 326 ? -0.67 -23.281 -5.305 1 87.81 326 GLN B N 1
ATOM 6022 C CA . GLN B 1 326 ? -0.571 -21.828 -5.117 1 87.81 326 GLN B CA 1
ATOM 6023 C C . GLN B 1 326 ? -0.587 -21.469 -3.633 1 87.81 326 GLN B C 1
ATOM 6025 O O . GLN B 1 326 ? 0.046 -20.5 -3.219 1 87.81 326 GLN B O 1
ATOM 6030 N N . VAL B 1 327 ? -1.276 -22.234 -2.893 1 92.56 327 VAL B N 1
ATOM 6031 C CA . VAL B 1 327 ? -1.417 -21.875 -1.488 1 92.56 327 VAL B CA 1
ATOM 6032 C C . VAL B 1 327 ? -0.628 -22.844 -0.618 1 92.56 327 VAL B C 1
ATOM 6034 O O . VAL B 1 327 ? -0.867 -22.938 0.588 1 92.56 327 VAL B O 1
ATOM 6037 N N . ASP B 1 328 ? 0.274 -23.562 -1.203 1 91.25 328 ASP B N 1
ATOM 6038 C CA . ASP B 1 328 ? 1.05 -24.562 -0.476 1 91.25 328 ASP B CA 1
ATOM 6039 C C . ASP B 1 328 ? 1.827 -23.922 0.673 1 91.25 328 ASP B C 1
ATOM 6041 O O . ASP B 1 328 ? 2.516 -22.922 0.482 1 91.25 328 ASP B O 1
ATOM 6045 N N . GLY B 1 329 ? 1.607 -24.469 1.86 1 90.62 329 GLY B N 1
ATOM 6046 C CA . GLY B 1 329 ? 2.291 -23.953 3.033 1 90.62 329 GLY B CA 1
ATOM 6047 C C . GLY B 1 329 ? 1.443 -22.984 3.84 1 90.62 329 GLY B C 1
ATOM 6048 O O . GLY B 1 329 ? 1.814 -22.594 4.949 1 90.62 329 GLY B O 1
ATOM 6049 N N . ALA B 1 330 ? 0.346 -22.594 3.262 1 92.25 330 ALA B N 1
ATOM 6050 C CA . ALA B 1 330 ? -0.54 -21.719 4.008 1 92.25 330 ALA B CA 1
ATOM 6051 C C . ALA B 1 330 ? -0.993 -22.359 5.312 1 92.25 330 ALA B C 1
ATOM 6053 O O . ALA B 1 330 ? -1.148 -23.578 5.387 1 92.25 330 ALA B O 1
ATOM 6054 N N . GLY B 1 331 ? -1.188 -21.438 6.324 1 88.5 331 GLY B N 1
ATOM 6055 C CA . GLY B 1 331 ? -1.653 -21.922 7.613 1 88.5 331 GLY B CA 1
ATOM 6056 C C . GLY B 1 331 ? -0.527 -22.406 8.516 1 88.5 331 GLY B C 1
ATOM 6057 O O . GLY B 1 331 ? -0.767 -22.828 9.648 1 88.5 331 GLY B O 1
ATOM 6058 N N . SER B 1 332 ? 0.717 -22.359 8.016 1 82.06 332 SER B N 1
ATOM 6059 C CA . SER B 1 332 ? 1.865 -22.766 8.82 1 82.06 332 SER B CA 1
ATOM 6060 C C . SER B 1 332 ? 2.146 -21.75 9.922 1 82.06 332 SER B C 1
ATOM 6062 O O . SER B 1 332 ? 2.684 -22.094 10.977 1 82.06 332 SER B O 1
ATOM 6064 N N . ASP B 1 333 ? 1.83 -20.531 9.594 1 76.12 333 ASP B N 1
ATOM 6065 C CA . ASP B 1 333 ? 1.905 -19.484 10.602 1 76.12 333 ASP B CA 1
ATOM 6066 C C . ASP B 1 333 ? 0.609 -19.406 11.406 1 76.12 333 ASP B C 1
ATOM 6068 O O . ASP B 1 333 ? -0.453 -19.125 10.852 1 76.12 333 ASP B O 1
ATOM 6072 N N . PRO B 1 334 ? 0.73 -19.609 12.641 1 72 334 PRO B N 1
ATOM 6073 C CA . PRO B 1 334 ? -0.48 -19.594 13.469 1 72 334 PRO B CA 1
ATOM 6074 C C . PRO B 1 334 ? -1.18 -18.234 13.477 1 72 334 PRO B C 1
ATOM 6076 O O . PRO B 1 334 ? -2.365 -18.156 13.805 1 72 334 PRO B O 1
ATOM 6079 N N . ASN B 1 335 ? -0.434 -17.266 13.141 1 73.12 335 ASN B N 1
ATOM 6080 C CA . ASN B 1 335 ? -1.016 -15.93 13.195 1 73.12 335 ASN B CA 1
ATOM 6081 C C . ASN B 1 335 ? -1.751 -15.578 11.906 1 73.12 335 ASN B C 1
ATOM 6083 O O . ASN B 1 335 ? -2.355 -14.516 11.797 1 73.12 335 ASN B O 1
ATOM 6087 N N . THR B 1 336 ? -1.573 -16.484 11.008 1 79.81 336 THR B N 1
ATOM 6088 C CA . THR B 1 336 ? -2.26 -16.25 9.742 1 79.81 336 THR B CA 1
ATOM 6089 C C . THR B 1 336 ? -3.447 -17.203 9.594 1 79.81 336 THR B C 1
ATOM 6091 O O . THR B 1 336 ? -3.666 -18.078 10.445 1 79.81 336 THR B O 1
ATOM 6094 N N . GLY B 1 337 ? -4.305 -17.062 8.727 1 85.56 337 GLY B N 1
ATOM 6095 C CA . GLY B 1 337 ? -5.453 -17.906 8.461 1 85.56 337 GLY B CA 1
ATOM 6096 C C . GLY B 1 337 ? -5.074 -19.359 8.203 1 85.56 337 GLY B C 1
ATOM 6097 O O . GLY B 1 337 ? -3.889 -19.688 8.141 1 85.56 337 GLY B O 1
ATOM 6098 N N . THR B 1 338 ? -5.992 -20.266 8.203 1 93.44 338 THR B N 1
ATOM 6099 C CA . THR B 1 338 ? -5.781 -21.703 8.016 1 93.44 338 THR B CA 1
ATOM 6100 C C . THR B 1 338 ? -5.562 -22.016 6.539 1 93.44 338 THR B C 1
ATOM 6102 O O . THR B 1 338 ? -5.785 -21.172 5.672 1 93.44 338 THR B O 1
ATOM 6105 N N . TYR B 1 339 ? -5.051 -23.25 6.262 1 95.62 339 TYR B N 1
ATOM 6106 C CA . TYR B 1 339 ? -4.887 -23.719 4.887 1 95.62 339 TYR B CA 1
ATOM 6107 C C . TYR B 1 339 ? -6.219 -23.703 4.145 1 95.62 339 TYR B C 1
ATOM 6109 O O . TYR B 1 339 ? -6.289 -23.297 2.986 1 95.62 339 TYR B O 1
ATOM 6117 N N . GLU B 1 340 ? -7.27 -24.109 4.871 1 96.56 340 GLU B N 1
ATOM 6118 C CA . GLU B 1 340 ? -8.594 -24.203 4.262 1 96.56 340 GLU B CA 1
ATOM 6119 C C . GLU B 1 340 ? -9.086 -22.828 3.809 1 96.56 340 GLU B C 1
ATOM 6121 O O . GLU B 1 340 ? -9.711 -22.703 2.752 1 96.56 340 GLU B O 1
ATOM 6126 N N . GLN B 1 341 ? -8.797 -21.891 4.629 1 95.88 341 GLN B N 1
ATOM 6127 C CA . GLN B 1 341 ? -9.219 -20.531 4.277 1 95.88 341 GLN B CA 1
ATOM 6128 C C . GLN B 1 341 ? -8.477 -20.031 3.041 1 95.88 341 GLN B C 1
ATOM 6130 O O . GLN B 1 341 ? -9.086 -19.469 2.131 1 95.88 341 GLN B O 1
ATOM 6135 N N . ALA B 1 342 ? -7.156 -20.25 3.055 1 96.25 342 ALA B N 1
ATOM 6136 C CA . ALA B 1 342 ? -6.363 -19.844 1.898 1 96.25 342 ALA B CA 1
ATOM 6137 C C . ALA B 1 342 ? -6.801 -20.594 0.643 1 96.25 342 ALA B C 1
ATOM 6139 O O . ALA B 1 342 ? -6.895 -20 -0.437 1 96.25 342 ALA B O 1
ATOM 6140 N N . TYR B 1 343 ? -7.059 -21.844 0.804 1 96.75 343 TYR B N 1
ATOM 6141 C CA . TYR B 1 343 ? -7.512 -22.688 -0.304 1 96.75 343 TYR B CA 1
ATOM 6142 C C . TYR B 1 343 ? -8.836 -22.188 -0.856 1 96.75 343 TYR B C 1
ATOM 6144 O O . TYR B 1 343 ? -9.016 -22.078 -2.072 1 96.75 343 TYR B O 1
ATOM 6152 N N . ALA B 1 344 ? -9.688 -21.875 0.044 1 97.75 344 ALA B N 1
ATOM 6153 C CA . ALA B 1 344 ? -11.008 -21.391 -0.355 1 97.75 344 ALA B CA 1
ATOM 6154 C C . ALA B 1 344 ? -10.906 -20.109 -1.161 1 97.75 344 ALA B C 1
ATOM 6156 O O . ALA B 1 344 ? -11.586 -19.938 -2.178 1 97.75 344 ALA B O 1
ATOM 6157 N N . LEU B 1 345 ? -10.125 -19.219 -0.716 1 97.25 345 LEU B N 1
ATOM 6158 C CA . LEU B 1 345 ? -9.953 -17.953 -1.412 1 97.25 345 LEU B CA 1
ATOM 6159 C C . LEU B 1 345 ? -9.367 -18.172 -2.807 1 97.25 345 LEU B C 1
ATOM 6161 O O . LEU B 1 345 ? -9.875 -17.609 -3.787 1 97.25 345 LEU B O 1
ATOM 6165 N N . GLU B 1 346 ? -8.383 -18.984 -2.857 1 96.19 346 GLU B N 1
ATOM 6166 C CA . GLU B 1 346 ? -7.738 -19.234 -4.145 1 96.19 346 GLU B CA 1
ATOM 6167 C C . GLU B 1 346 ? -8.68 -19.984 -5.09 1 96.19 346 GLU B C 1
ATOM 6169 O O . GLU B 1 346 ? -8.68 -19.734 -6.297 1 96.19 346 GLU B O 1
ATOM 6174 N N . LEU B 1 347 ? -9.391 -20.875 -4.523 1 96.69 347 LEU B N 1
ATOM 6175 C CA . LEU B 1 347 ? -10.375 -21.594 -5.32 1 96.69 347 LEU B CA 1
ATOM 6176 C C . LEU B 1 347 ? -11.383 -20.625 -5.945 1 96.69 347 LEU B C 1
ATOM 6178 O O . LEU B 1 347 ? -11.625 -20.672 -7.152 1 96.69 347 LEU B O 1
ATOM 6182 N N . SER B 1 348 ? -11.93 -19.781 -5.152 1 97.62 348 SER B N 1
ATOM 6183 C CA . SER B 1 348 ? -12.883 -18.797 -5.656 1 97.62 348 SER B CA 1
ATOM 6184 C C . SER B 1 348 ? -12.25 -17.922 -6.73 1 97.62 348 SER B C 1
ATOM 6186 O O . SER B 1 348 ? -12.867 -17.641 -7.762 1 97.62 348 SER B O 1
ATOM 6188 N N . ARG B 1 349 ? -11.078 -17.5 -6.484 1 96.56 349 ARG B N 1
ATOM 6189 C CA . ARG B 1 349 ? -10.375 -16.625 -7.43 1 96.56 349 ARG B CA 1
ATOM 6190 C C . ARG B 1 349 ? -10.195 -17.328 -8.773 1 96.56 349 ARG B C 1
ATOM 6192 O O . ARG B 1 349 ? -10.492 -16.75 -9.82 1 96.56 349 ARG B O 1
ATOM 6199 N N . GLN B 1 350 ? -9.75 -18.562 -8.75 1 93.56 350 GLN B N 1
ATOM 6200 C CA . GLN B 1 350 ? -9.445 -19.25 -9.992 1 93.56 350 GLN B CA 1
ATOM 6201 C C . GLN B 1 350 ? -10.719 -19.609 -10.75 1 93.56 350 GLN B C 1
ATOM 6203 O O . GLN B 1 350 ? -10.75 -19.562 -11.984 1 93.56 350 GLN B O 1
ATOM 6208 N N . MET B 1 351 ? -11.742 -19.969 -9.992 1 93.75 351 MET B N 1
ATOM 6209 C CA . MET B 1 351 ? -13.008 -20.266 -10.656 1 93.75 351 MET B CA 1
ATOM 6210 C C . MET B 1 351 ? -13.5 -19.078 -11.461 1 93.75 351 MET B C 1
ATOM 6212 O O . MET B 1 351 ? -14.008 -19.234 -12.57 1 93.75 351 MET B O 1
ATOM 6216 N N . LEU B 1 352 ? -13.336 -17.953 -10.891 1 93.44 352 LEU B N 1
ATOM 6217 C CA . LEU B 1 352 ? -13.797 -16.75 -11.562 1 93.44 352 LEU B CA 1
ATOM 6218 C C . LEU B 1 352 ? -12.836 -16.328 -12.672 1 93.44 352 LEU B C 1
ATOM 6220 O O . LEU B 1 352 ? -13.266 -15.992 -13.773 1 93.44 352 LEU B O 1
ATOM 6224 N N . ALA B 1 353 ? -11.586 -16.391 -12.406 1 92.12 353 ALA B N 1
ATOM 6225 C CA . ALA B 1 353 ? -10.555 -15.922 -13.328 1 92.12 353 ALA B CA 1
ATOM 6226 C C . ALA B 1 353 ? -10.562 -16.75 -14.617 1 92.12 353 ALA B C 1
ATOM 6228 O O . ALA B 1 353 ? -10.492 -16.188 -15.711 1 92.12 353 ALA B O 1
ATOM 6229 N N . ARG B 1 354 ? -10.664 -17.969 -14.531 1 87.19 354 ARG B N 1
ATOM 6230 C CA . ARG B 1 354 ? -10.586 -18.844 -15.695 1 87.19 354 ARG B CA 1
ATOM 6231 C C . ARG B 1 354 ? -11.758 -18.609 -16.641 1 87.19 354 ARG B C 1
ATOM 6233 O O . ARG B 1 354 ? -11.641 -18.797 -17.844 1 87.19 354 ARG B O 1
ATOM 6240 N N . GLY B 1 355 ? -12.828 -18.141 -16.078 1 84 355 GLY B N 1
ATOM 6241 C CA . GLY B 1 355 ? -14 -17.844 -16.891 1 84 355 GLY B CA 1
ATOM 6242 C C . GLY B 1 355 ? -14.109 -16.391 -17.281 1 84 355 GLY B C 1
ATOM 6243 O O . GLY B 1 355 ? -15.172 -15.922 -17.688 1 84 355 GLY B O 1
ATOM 6244 N N . ALA B 1 356 ? -13.047 -15.711 -17.25 1 88.19 356 ALA B N 1
ATOM 6245 C CA . ALA B 1 356 ? -13.086 -14.266 -17.422 1 88.19 356 ALA B CA 1
ATOM 6246 C C . ALA B 1 356 ? -13.578 -13.883 -18.812 1 88.19 356 ALA B C 1
ATOM 6248 O O . ALA B 1 356 ? -14.125 -12.797 -19 1 88.19 356 ALA B O 1
ATOM 6249 N N . PHE B 1 357 ? -13.438 -14.727 -19.781 1 81.88 357 PHE B N 1
ATOM 6250 C CA . PHE B 1 357 ? -13.859 -14.438 -21.156 1 81.88 357 PHE B CA 1
ATOM 6251 C C . PHE B 1 357 ? -15.375 -14.414 -21.25 1 81.88 357 PHE B C 1
ATOM 6253 O O . PHE B 1 357 ? -15.93 -13.883 -22.219 1 81.88 357 PHE B O 1
ATOM 6260 N N . LEU B 1 358 ? -16.031 -14.953 -20.281 1 84.81 358 LEU B N 1
ATOM 6261 C CA . LEU B 1 358 ? -17.484 -15.078 -20.297 1 84.81 358 LEU B CA 1
ATOM 6262 C C . LEU B 1 358 ? -18.156 -13.75 -19.922 1 84.81 358 LEU B C 1
ATOM 6264 O O . LEU B 1 358 ? -19.344 -13.57 -20.156 1 84.81 358 LEU B O 1
ATOM 6268 N N . TYR B 1 359 ? -17.391 -12.875 -19.391 1 89.31 359 TYR B N 1
ATOM 6269 C CA . TYR B 1 359 ? -18.016 -11.727 -18.75 1 89.31 359 TYR B CA 1
ATOM 6270 C C . TYR B 1 359 ? -17.891 -10.477 -19.609 1 89.31 359 TYR B C 1
ATOM 6272 O O . TYR B 1 359 ? -16.875 -10.281 -20.281 1 89.31 359 TYR B O 1
ATOM 6280 N N . GLU B 1 360 ? -18.922 -9.727 -19.547 1 91 360 GLU B N 1
ATOM 6281 C CA . GLU B 1 360 ? -18.922 -8.422 -20.219 1 91 360 GLU B CA 1
ATOM 6282 C C . GLU B 1 360 ? -19.203 -7.297 -19.219 1 91 360 GLU B C 1
ATOM 6284 O O . GLU B 1 360 ? -19.844 -7.516 -18.188 1 91 360 GLU B O 1
ATOM 6289 N N . PRO B 1 361 ? -18.656 -6.141 -19.547 1 93.88 361 PRO B N 1
ATOM 6290 C CA . PRO B 1 361 ? -18.891 -5.012 -18.641 1 93.88 361 PRO B CA 1
ATOM 6291 C C . PRO B 1 361 ? -20.344 -4.551 -18.641 1 93.88 361 PRO B C 1
ATOM 6293 O O . PRO B 1 361 ? -21.047 -4.699 -19.641 1 93.88 361 PRO B O 1
ATOM 6296 N N . ASN B 1 362 ? -20.766 -4.059 -17.531 1 94.25 362 ASN B N 1
ATOM 6297 C CA . ASN B 1 362 ? -22.078 -3.445 -17.375 1 94.25 362 ASN B CA 1
ATOM 6298 C C . ASN B 1 362 ? -22.016 -2.146 -16.578 1 94.25 362 ASN B C 1
ATOM 6300 O O . ASN B 1 362 ? -21.031 -1.893 -15.891 1 94.25 362 ASN B O 1
ATOM 6304 N N . ASP B 1 363 ? -23.078 -1.36 -16.656 1 93.5 363 ASP B N 1
ATOM 6305 C CA . ASP B 1 363 ? -23.078 -0.022 -16.078 1 93.5 363 ASP B CA 1
ATOM 6306 C C . ASP B 1 363 ? -23.062 -0.087 -14.547 1 93.5 363 ASP B C 1
ATOM 6308 O O . ASP B 1 363 ? -23.656 -0.996 -13.961 1 93.5 363 ASP B O 1
ATOM 6312 N N . VAL B 1 364 ? -22.391 0.912 -14.008 1 95.75 364 VAL B N 1
ATOM 6313 C CA . VAL B 1 364 ? -22.469 1.069 -12.555 1 95.75 364 VAL B CA 1
ATOM 6314 C C . VAL B 1 364 ? -23.875 1.479 -12.156 1 95.75 364 VAL B C 1
ATOM 6316 O O . VAL B 1 364 ? -24.609 2.059 -12.961 1 95.75 364 VAL B O 1
ATOM 6319 N N . ILE B 1 365 ? -24.266 1.171 -10.969 1 94.12 365 ILE B N 1
ATOM 6320 C CA . ILE B 1 365 ? -25.562 1.582 -10.438 1 94.12 365 ILE B CA 1
ATOM 6321 C C . ILE B 1 365 ? -25.5 3.043 -10 1 94.12 365 ILE B C 1
ATOM 6323 O O . ILE B 1 365 ? -26.422 3.82 -10.281 1 94.12 365 ILE B O 1
ATOM 6327 N N . ARG B 1 366 ? -24.469 3.439 -9.242 1 93.31 366 ARG B N 1
ATOM 6328 C CA . ARG B 1 366 ? -24.203 4.793 -8.766 1 93.31 366 ARG B CA 1
ATOM 6329 C C . ARG B 1 366 ? -22.703 5.055 -8.664 1 93.31 366 ARG B C 1
ATOM 6331 O O . ARG B 1 366 ? -21.938 4.148 -8.352 1 93.31 366 ARG B O 1
ATOM 6338 N N . ILE B 1 367 ? -22.25 6.23 -8.945 1 92.62 367 ILE B N 1
ATOM 6339 C CA . ILE B 1 367 ? -20.844 6.609 -8.828 1 92.62 367 ILE B CA 1
ATOM 6340 C C . ILE B 1 367 ? -20.734 8.039 -8.305 1 92.62 367 ILE B C 1
ATOM 6342 O O . ILE B 1 367 ? -21.562 8.898 -8.648 1 92.62 367 ILE B O 1
ATOM 6346 N N . GLN B 1 368 ? -19.812 8.273 -7.438 1 90 368 GLN B N 1
ATOM 6347 C CA . GLN B 1 368 ? -19.531 9.586 -6.863 1 90 368 GLN B CA 1
ATOM 6348 C C . GLN B 1 368 ? -18.016 9.836 -6.801 1 90 368 GLN B C 1
ATOM 6350 O O . GLN B 1 368 ? -17.219 8.891 -6.836 1 90 368 GLN B O 1
ATOM 6355 N N . SER B 1 369 ? -17.672 11.07 -6.75 1 87.31 369 SER B N 1
ATOM 6356 C CA . SER B 1 369 ? -16.281 11.445 -6.59 1 87.31 369 SER B CA 1
ATOM 6357 C C . SER B 1 369 ? -15.906 11.57 -5.117 1 87.31 369 SER B C 1
ATOM 6359 O O . SER B 1 369 ? -16.672 12.125 -4.32 1 87.31 369 SER B O 1
ATOM 6361 N N . GLU B 1 370 ? -14.75 10.891 -4.785 1 83.75 370 GLU B N 1
ATOM 6362 C CA . GLU B 1 370 ? -14.234 10.945 -3.422 1 83.75 370 GLU B CA 1
ATOM 6363 C C . GLU B 1 370 ? -12.922 11.727 -3.361 1 83.75 370 GLU B C 1
ATOM 6365 O O . GLU B 1 370 ? -11.945 11.352 -4.012 1 83.75 370 GLU B O 1
ATOM 6370 N N . LYS B 1 371 ? -12.875 12.859 -2.684 1 78 371 LYS B N 1
ATOM 6371 C CA . LYS B 1 371 ? -11.648 13.648 -2.531 1 78 371 LYS B CA 1
ATOM 6372 C C . LYS B 1 371 ? -11.219 13.711 -1.07 1 78 371 LYS B C 1
ATOM 6374 O O . LYS B 1 371 ? -12.055 13.711 -0.167 1 78 371 LYS B O 1
ATOM 6379 N N . SER B 1 372 ? -9.812 13.477 -0.924 1 73.44 372 SER B N 1
ATOM 6380 C CA . SER B 1 372 ? -9.242 13.664 0.408 1 73.44 372 SER B CA 1
ATOM 6381 C C . SER B 1 372 ? -8.812 15.109 0.622 1 73.44 372 SER B C 1
ATOM 6383 O O . SER B 1 372 ? -7.973 15.633 -0.12 1 73.44 372 SER B O 1
ATOM 6385 N N . ILE B 1 373 ? -9.508 15.805 1.546 1 69.75 373 ILE B N 1
ATOM 6386 C CA . ILE B 1 373 ? -9.133 17.172 1.878 1 69.75 373 ILE B CA 1
ATOM 6387 C C . ILE B 1 373 ? -8.414 17.203 3.221 1 69.75 373 ILE B C 1
ATOM 6389 O O . ILE B 1 373 ? -8.812 16.516 4.164 1 69.75 373 ILE B O 1
ATOM 6393 N N . ILE B 1 374 ? -7.16 17.781 3.23 1 67.25 374 ILE B N 1
ATOM 6394 C CA . ILE B 1 374 ? -6.453 17.953 4.496 1 67.25 374 ILE B CA 1
ATOM 6395 C C . ILE B 1 374 ? -7.152 19.031 5.332 1 67.25 374 ILE B C 1
ATOM 6397 O O . ILE B 1 374 ? -7.328 20.156 4.879 1 67.25 374 ILE B O 1
ATOM 6401 N N . GLY B 1 375 ? -7.723 18.547 6.34 1 70.62 375 GLY B N 1
ATOM 6402 C CA . GLY B 1 375 ? -8.367 19.469 7.254 1 70.62 375 GLY B CA 1
ATOM 6403 C C . GLY B 1 375 ? -7.727 19.5 8.625 1 70.62 375 GLY B C 1
ATOM 6404 O O . GLY B 1 375 ? -6.609 19.016 8.805 1 70.62 375 GLY B O 1
ATOM 6405 N N . SER B 1 376 ? -8.102 20.344 9.516 1 74.5 376 SER B N 1
ATOM 6406 C CA . SER B 1 376 ? -7.609 20.469 10.891 1 74.5 376 SER B CA 1
ATOM 6407 C C . SER B 1 376 ? -8.633 19.938 11.891 1 74.5 376 SER B C 1
ATOM 6409 O O . SER B 1 376 ? -9.836 20.125 11.711 1 74.5 376 SER B O 1
ATOM 6411 N N . ASN B 1 377 ? -8.039 19.141 12.766 1 81.31 377 ASN B N 1
ATOM 6412 C CA . ASN B 1 377 ? -8.836 18.75 13.93 1 81.31 377 ASN B CA 1
ATOM 6413 C C . ASN B 1 377 ? -8.781 19.797 15.023 1 81.31 377 ASN B C 1
ATOM 6415 O O . ASN B 1 377 ? -7.742 20 15.656 1 81.31 377 ASN B O 1
ATOM 6419 N N . LEU B 1 378 ? -9.898 20.594 15.133 1 86.19 378 LEU B N 1
ATOM 6420 C CA . LEU B 1 378 ? -9.984 21.672 16.125 1 86.19 378 LEU B CA 1
ATOM 6421 C C . LEU B 1 378 ? -10.703 21.188 17.375 1 86.19 378 LEU B C 1
ATOM 6423 O O . LEU B 1 378 ? -11.727 20.5 17.297 1 86.19 378 LEU B O 1
ATOM 6427 N N . GLN B 1 379 ? -10 21.359 18.516 1 88.81 379 GLN B N 1
ATOM 6428 C CA . GLN B 1 379 ? -10.703 21.031 19.75 1 88.81 379 GLN B CA 1
ATOM 6429 C C . GLN B 1 379 ? -11.891 21.969 19.953 1 88.81 379 GLN B C 1
ATOM 6431 O O . GLN B 1 379 ? -11.797 23.172 19.719 1 88.81 379 GLN B O 1
ATOM 6436 N N . VAL B 1 380 ? -12.922 21.406 20.453 1 90.69 380 VAL B N 1
ATOM 6437 C CA . VAL B 1 380 ? -14.188 22.141 20.531 1 90.69 380 VAL B CA 1
ATOM 6438 C C . VAL B 1 380 ? -14.102 23.203 21.609 1 90.69 380 VAL B C 1
ATOM 6440 O O . VAL B 1 380 ? -14.539 24.344 21.406 1 90.69 380 VAL B O 1
ATOM 6443 N N . ALA B 1 381 ? -13.422 22.922 22.719 1 91.88 381 ALA B N 1
ATOM 6444 C CA . ALA B 1 381 ? -13.422 23.844 23.844 1 91.88 381 ALA B CA 1
ATOM 6445 C C . ALA B 1 381 ? -12.703 25.141 23.5 1 91.88 381 ALA B C 1
ATOM 6447 O O . ALA B 1 381 ? -13.281 26.234 23.625 1 91.88 381 ALA B O 1
ATOM 6448 N N . PRO B 1 382 ? -11.5 25.016 23 1 92.56 382 PRO B N 1
ATOM 6449 C CA . PRO B 1 382 ? -10.828 26.266 22.656 1 92.56 382 PRO B CA 1
ATOM 6450 C C . PRO B 1 382 ? -11.484 27 21.484 1 92.56 382 PRO B C 1
ATOM 6452 O O . PRO B 1 382 ? -11.492 28.234 21.453 1 92.56 382 PRO B O 1
ATOM 6455 N N . LEU B 1 383 ? -12.039 26.312 20.609 1 92.88 383 LEU B N 1
ATOM 6456 C CA . LEU B 1 383 ? -12.711 26.938 19.469 1 92.88 383 LEU B CA 1
ATOM 6457 C C . LEU B 1 383 ? -13.953 27.703 19.938 1 92.88 383 LEU B C 1
ATOM 6459 O O . LEU B 1 383 ? -14.156 28.859 19.547 1 92.88 383 LEU B O 1
ATOM 6463 N N . VAL B 1 384 ? -14.742 27.094 20.781 1 94.44 384 VAL B N 1
ATOM 6464 C CA . VAL B 1 384 ? -15.969 27.719 21.266 1 94.44 384 VAL B CA 1
ATOM 6465 C C . VAL B 1 384 ? -15.625 28.953 22.094 1 94.44 384 VAL B C 1
ATOM 6467 O O . VAL B 1 384 ? -16.266 30 21.938 1 94.44 384 VAL B O 1
ATOM 6470 N N . LEU B 1 385 ? -14.609 28.844 22.891 1 94.75 385 LEU B N 1
ATOM 6471 C CA . LEU B 1 385 ? -14.203 29.984 23.703 1 94.75 385 LEU B CA 1
ATOM 6472 C C . LEU B 1 385 ? -13.703 31.125 22.844 1 94.75 385 LEU B C 1
ATOM 6474 O O . LEU B 1 385 ? -14.016 32.281 23.094 1 94.75 385 LEU B O 1
ATOM 6478 N N . PHE B 1 386 ? -13.031 30.766 21.75 1 94.19 386 PHE B N 1
ATOM 6479 C CA . PHE B 1 386 ? -12.5 31.766 20.844 1 94.19 386 PHE B CA 1
ATOM 6480 C C . PHE B 1 386 ? -13.625 32.5 20.109 1 94.19 386 PHE B C 1
ATOM 6482 O O . PHE B 1 386 ? -13.672 33.719 20.094 1 94.19 386 PHE B O 1
ATOM 6489 N N . VAL B 1 387 ? -14.5 31.766 19.688 1 94.5 387 VAL B N 1
ATOM 6490 C CA . VAL B 1 387 ? -15.602 32.344 18.938 1 94.5 387 VAL B CA 1
ATOM 6491 C C . VAL B 1 387 ? -16.516 33.125 19.875 1 94.5 387 VAL B C 1
ATOM 6493 O O . VAL B 1 387 ? -16.922 34.25 19.547 1 94.5 387 VAL B O 1
ATOM 6496 N N . ALA B 1 388 ? -16.781 32.562 21.047 1 96.38 388 ALA B N 1
ATOM 6497 C CA . ALA B 1 388 ? -17.625 33.25 22.016 1 96.38 388 ALA B CA 1
ATOM 6498 C C . ALA B 1 388 ? -17 34.594 22.438 1 96.38 388 ALA B C 1
ATOM 6500 O O . ALA B 1 388 ? -17.688 35.594 22.547 1 96.38 388 ALA B O 1
ATOM 6501 N N . ALA B 1 389 ? -15.727 34.531 22.672 1 96 389 ALA B N 1
ATOM 6502 C CA . ALA B 1 389 ? -15.023 35.75 23.078 1 96 389 ALA B CA 1
ATOM 6503 C C . ALA B 1 389 ? -15.023 36.781 21.953 1 96 389 ALA B C 1
ATOM 6505 O O . ALA B 1 389 ? -15.172 37.969 22.219 1 96 389 ALA B O 1
ATOM 6506 N N . LEU B 1 390 ? -14.938 36.312 20.812 1 95.44 390 LEU B N 1
ATOM 6507 C CA . LEU B 1 390 ? -14.961 37.219 19.672 1 95.44 390 LEU B CA 1
ATOM 6508 C C . LEU B 1 390 ? -16.344 37.844 19.5 1 95.44 390 LEU B C 1
ATOM 6510 O O . LEU B 1 390 ? -16.469 39.031 19.234 1 95.44 390 LEU B O 1
ATOM 6514 N N . VAL B 1 391 ? -17.312 37.094 19.672 1 96 391 VAL B N 1
ATOM 6515 C CA . VAL B 1 391 ? -18.688 37.562 19.562 1 96 391 VAL B CA 1
ATOM 6516 C C . VAL B 1 391 ? -18.969 38.562 20.688 1 96 391 VAL B C 1
ATOM 6518 O O . VAL B 1 391 ? -19.562 39.625 20.453 1 96 391 VAL B O 1
ATOM 6521 N N . LEU B 1 392 ? -18.516 38.156 21.859 1 96.06 392 LEU B N 1
ATOM 6522 C CA . LEU B 1 392 ? -18.688 39.062 23 1 96.06 392 LEU B CA 1
ATOM 6523 C C . LEU B 1 392 ? -17.984 40.375 22.75 1 96.06 392 LEU B C 1
ATOM 6525 O O . LEU B 1 392 ? -18.516 41.438 23.062 1 96.06 392 LEU B O 1
ATOM 6529 N N . PHE B 1 393 ? -16.812 40.312 22.188 1 95.88 393 PHE B N 1
ATOM 6530 C CA . PHE B 1 393 ? -16.062 41.5 21.875 1 95.88 393 PHE B CA 1
ATOM 6531 C C . PHE B 1 393 ? -16.812 42.375 20.859 1 95.88 393 PHE B C 1
ATOM 6533 O O . PHE B 1 393 ? -16.969 43.562 21.047 1 95.88 393 PHE B O 1
ATOM 6540 N N . SER B 1 394 ? -17.312 41.781 19.906 1 95.69 394 SER B N 1
ATOM 6541 C CA . SER B 1 394 ? -18.047 42.5 18.875 1 95.69 394 SER B CA 1
ATOM 6542 C C . SER B 1 394 ? -19.328 43.125 19.422 1 95.69 394 SER B C 1
ATOM 6544 O O . SER B 1 394 ? -19.672 44.25 19.109 1 95.69 394 SER B O 1
ATOM 6546 N N . LEU B 1 395 ? -20.016 42.375 20.25 1 96 395 LEU B N 1
ATOM 6547 C CA . LEU B 1 395 ? -21.25 42.875 20.859 1 96 395 LEU B CA 1
ATOM 6548 C C . LEU B 1 395 ? -20.969 44.062 21.781 1 96 395 LEU B C 1
ATOM 6550 O O . LEU B 1 395 ? -21.75 45 21.844 1 96 395 LEU B O 1
ATOM 6554 N N . GLN B 1 396 ? -19.922 43.906 22.5 1 95.81 396 GLN B N 1
ATOM 6555 C CA . GLN B 1 396 ? -19.531 45 23.391 1 95.81 396 GLN B CA 1
ATOM 6556 C C . GLN B 1 396 ? -19.25 46.25 22.609 1 95.81 396 GLN B C 1
ATOM 6558 O O . GLN B 1 396 ? -19.688 47.344 22.984 1 95.81 396 GLN B O 1
ATOM 6563 N N . VAL B 1 397 ? -18.531 46.156 21.578 1 94.19 397 VAL B N 1
ATOM 6564 C CA . VAL B 1 397 ? -18.219 47.312 20.75 1 94.19 397 VAL B CA 1
ATOM 6565 C C . VAL B 1 397 ? -19.5 47.906 20.156 1 94.19 397 VAL B C 1
ATOM 6567 O O . VAL B 1 397 ? -19.672 49.125 20.141 1 94.19 397 VAL B O 1
ATOM 6570 N N . LEU B 1 398 ? -20.328 47.094 19.766 1 95.12 398 LEU B N 1
ATOM 6571 C CA . LEU B 1 398 ? -21.609 47.562 19.219 1 95.12 398 LEU B CA 1
ATOM 6572 C C . LEU B 1 398 ? -22.438 48.281 20.297 1 95.12 398 LEU B C 1
ATOM 6574 O O . LEU B 1 398 ? -23.016 49.312 20.031 1 95.12 398 LEU B O 1
ATOM 6578 N N . TRP B 1 399 ? -22.516 47.625 21.453 1 95.06 399 TRP B N 1
ATOM 6579 C CA . TRP B 1 399 ? -23.25 48.219 22.562 1 95.06 399 TRP B CA 1
ATOM 6580 C C . TRP B 1 399 ? -22.703 49.594 22.922 1 95.06 399 TRP B C 1
ATOM 6582 O O . TRP B 1 399 ? -23.453 50.562 23.109 1 95.06 399 TRP B O 1
ATOM 6592 N N . ILE B 1 400 ? -21.406 49.719 23 1 92.94 400 ILE B N 1
ATOM 6593 C CA . ILE B 1 400 ? -20.766 50.969 23.328 1 92.94 400 ILE B CA 1
ATOM 6594 C C . ILE B 1 400 ? -21.062 52 22.25 1 92.94 400 ILE B C 1
ATOM 6596 O O . ILE B 1 400 ? -21.375 53.156 22.547 1 92.94 400 ILE B O 1
ATOM 6600 N N . THR B 1 401 ? -21 51.625 21.031 1 93 401 THR B N 1
ATOM 6601 C CA . THR B 1 401 ? -21.266 52.531 19.906 1 93 401 THR B CA 1
ATOM 6602 C C . THR B 1 401 ? -22.719 53 19.969 1 93 401 THR B C 1
ATOM 6604 O O . THR B 1 401 ? -22.969 54.219 19.812 1 93 401 THR B O 1
ATOM 6607 N N . LEU B 1 402 ? -23.562 52.156 20.234 1 93.5 402 LEU B N 1
ATOM 6608 C CA . LEU B 1 402 ? -24.969 52.531 20.312 1 93.5 402 LEU B CA 1
ATOM 6609 C C . LEU B 1 402 ? -25.203 53.469 21.5 1 93.5 402 LEU B C 1
ATOM 6611 O O . LEU B 1 402 ? -25.938 54.438 21.375 1 93.5 402 LEU B O 1
ATOM 6615 N N . ARG B 1 403 ? -24.672 53.094 22.578 1 91.12 403 ARG B N 1
ATOM 6616 C CA . ARG B 1 403 ? -24.812 53.938 23.75 1 91.12 403 ARG B CA 1
ATOM 6617 C C . ARG B 1 403 ? -24.266 55.344 23.5 1 91.12 403 ARG B C 1
ATOM 6619 O O . ARG B 1 403 ? -24.828 56.344 23.953 1 91.12 403 ARG B O 1
ATOM 6626 N N . ILE B 1 404 ? -23.156 55.438 22.797 1 88.94 404 ILE B N 1
ATOM 6627 C CA . ILE B 1 404 ? -22.562 56.719 22.453 1 88.94 404 ILE B CA 1
ATOM 6628 C C . ILE B 1 404 ? -23.5 57.5 21.547 1 88.94 404 ILE B C 1
ATOM 6630 O O . ILE B 1 404 ? -23.75 58.688 21.781 1 88.94 404 ILE B O 1
ATOM 6634 N N . ILE B 1 405 ? -24.031 56.812 20.609 1 90.19 405 ILE B N 1
ATOM 6635 C CA . ILE B 1 405 ? -24.922 57.5 19.672 1 90.19 405 ILE B CA 1
ATOM 6636 C C . ILE B 1 405 ? -26.156 58 20.406 1 90.19 405 ILE B C 1
ATOM 6638 O O . ILE B 1 405 ? -26.562 59.156 20.203 1 90.19 405 ILE B O 1
ATOM 6642 N N . ILE B 1 406 ? -26.703 57.219 21.281 1 90.94 406 ILE B N 1
ATOM 6643 C CA . ILE B 1 406 ? -27.906 57.594 22.016 1 90.94 406 ILE B CA 1
ATOM 6644 C C . ILE B 1 406 ? -27.594 58.719 22.984 1 90.94 406 ILE B C 1
ATOM 6646 O O . ILE B 1 406 ? -28.344 59.688 23.078 1 90.94 406 ILE B O 1
ATOM 6650 N N . ALA B 1 407 ? -26.516 58.562 23.688 1 86.38 407 ALA B N 1
ATOM 6651 C CA . ALA B 1 407 ? -26.141 59.562 24.688 1 86.38 407 ALA B CA 1
ATOM 6652 C C . ALA B 1 407 ? -25.766 60.875 24.031 1 86.38 407 ALA B C 1
ATOM 6654 O O . ALA B 1 407 ? -25.969 61.938 24.625 1 86.38 407 ALA B O 1
ATOM 6655 N N . ALA B 1 408 ? -25.172 60.812 22.922 1 84.88 408 ALA B N 1
ATOM 6656 C CA . ALA B 1 408 ? -24.688 62.031 22.266 1 84.88 408 ALA B CA 1
ATOM 6657 C C . ALA B 1 408 ? -25.75 62.594 21.344 1 84.88 408 ALA B C 1
ATOM 6659 O O . ALA B 1 408 ? -25.594 63.719 20.828 1 84.88 408 ALA B O 1
ATOM 6660 N N . TRP B 1 409 ? -26.844 61.781 21.391 1 82.19 409 TRP B N 1
ATOM 6661 C CA . TRP B 1 409 ? -27.891 62.25 20.484 1 82.19 409 TRP B CA 1
ATOM 6662 C C . TRP B 1 409 ? -28.516 63.531 20.969 1 82.19 409 TRP B C 1
ATOM 6664 O O . TRP B 1 409 ? -29.016 63.625 22.094 1 82.19 409 TRP B O 1
ATOM 6674 N N . ASN B 1 410 ? -28.469 64.625 20.297 1 79.25 410 ASN B N 1
ATOM 6675 C CA . ASN B 1 410 ? -29.094 65.875 20.516 1 79.25 410 ASN B CA 1
ATOM 6676 C C . ASN B 1 410 ? -28.484 66.625 21.719 1 79.25 410 ASN B C 1
ATOM 6678 O O . ASN B 1 410 ? -29.188 67.312 22.438 1 79.25 410 ASN B O 1
ATOM 6682 N N . VAL B 1 411 ? -27.453 66.062 22.219 1 80 411 VAL B N 1
ATOM 6683 C CA . VAL B 1 411 ? -26.766 66.812 23.297 1 80 411 VAL B CA 1
ATOM 6684 C C . VAL B 1 411 ? -25.781 67.75 22.688 1 80 411 VAL B C 1
ATOM 6686 O O . VAL B 1 411 ? -24.984 67.438 21.828 1 80 411 VAL B O 1
ATOM 6689 N N . GLN B 1 412 ? -25.953 69 23.109 1 82.19 412 GLN B N 1
ATOM 6690 C CA . GLN B 1 412 ? -25.094 70.062 22.594 1 82.19 412 GLN B CA 1
ATOM 6691 C C . GLN B 1 412 ? -23.703 69.938 23.219 1 82.19 412 GLN B C 1
ATOM 6693 O O . GLN B 1 412 ? -23.562 69.5 24.359 1 82.19 412 GLN B O 1
ATOM 6698 N N . PHE B 1 413 ? -22.578 70.188 22.594 1 84.56 413 PHE B N 1
ATOM 6699 C CA . PHE B 1 413 ? -21.219 70.438 23.016 1 84.56 413 PHE B CA 1
ATOM 6700 C C . PHE B 1 413 ? -20.531 69.188 23.422 1 84.56 413 PHE B C 1
ATOM 6702 O O . PHE B 1 413 ? -19.547 69.188 24.172 1 84.56 413 PHE B O 1
ATOM 6709 N N . VAL B 1 414 ? -21.094 68 23 1 85.69 414 VAL B N 1
ATOM 6710 C CA . VAL B 1 414 ? -20.5 66.688 23.391 1 85.69 414 VAL B CA 1
ATOM 6711 C C . VAL B 1 414 ? -19.109 66.562 22.797 1 85.69 414 VAL B C 1
ATOM 6713 O O . VAL B 1 414 ? -18.188 66.125 23.469 1 85.69 414 VAL B O 1
ATOM 6716 N N . GLU B 1 415 ? -18.953 66.938 21.625 1 86.06 415 GLU B N 1
ATOM 6717 C CA . GLU B 1 415 ? -17.656 66.875 20.969 1 86.06 415 GLU B CA 1
ATOM 6718 C C . GLU B 1 415 ? -16.609 67.75 21.672 1 86.06 415 GLU B C 1
ATOM 6720 O O . GLU B 1 415 ? -15.453 67.312 21.812 1 86.06 415 GLU B O 1
ATOM 6725 N N . LEU B 1 416 ? -17.125 68.875 22.078 1 88.5 416 LEU B N 1
ATOM 6726 C CA . LEU B 1 416 ? -16.219 69.75 22.766 1 88.5 416 LEU B CA 1
ATOM 6727 C C . LEU B 1 416 ? -15.836 69.25 24.141 1 88.5 416 LEU B C 1
ATOM 6729 O O . LEU B 1 416 ? -14.672 69.312 24.531 1 88.5 416 LEU B O 1
ATOM 6733 N N . ALA B 1 417 ? -16.766 68.625 24.766 1 87.12 417 ALA B N 1
ATOM 6734 C CA . ALA B 1 417 ? -16.516 68.062 26.078 1 87.12 417 ALA B CA 1
ATOM 6735 C C . ALA B 1 417 ? -15.594 66.875 25.953 1 87.12 417 ALA B C 1
ATOM 6737 O O . ALA B 1 417 ? -14.711 66.625 26.797 1 87.12 417 ALA B O 1
ATOM 6738 N N . ALA B 1 418 ? -15.812 66.125 24.906 1 87.75 418 ALA B N 1
ATOM 6739 C CA . ALA B 1 418 ? -15.016 64.938 24.688 1 87.75 418 ALA B CA 1
ATOM 6740 C C . ALA B 1 418 ? -13.547 65.25 24.453 1 87.75 418 ALA B C 1
ATOM 6742 O O . ALA B 1 418 ? -12.656 64.5 24.812 1 87.75 418 ALA B O 1
ATOM 6743 N N . LEU B 1 419 ? -13.32 66.312 23.828 1 87.19 419 LEU B N 1
ATOM 6744 C CA . LEU B 1 419 ? -11.953 66.75 23.578 1 87.19 419 LEU B CA 1
ATOM 6745 C C . LEU B 1 419 ? -11.203 67 24.891 1 87.19 419 LEU B C 1
ATOM 6747 O O . LEU B 1 419 ? -10.016 66.688 24.984 1 87.19 419 LEU B O 1
ATOM 6751 N N . PHE B 1 420 ? -11.93 67.5 25.906 1 85.38 420 PHE B N 1
ATOM 6752 C CA . PHE B 1 420 ? -11.305 67.75 27.203 1 85.38 420 PHE B CA 1
ATOM 6753 C C . PHE B 1 420 ? -10.969 66.5 27.938 1 85.38 420 PHE B C 1
ATOM 6755 O O . PHE B 1 420 ? -10.141 66.5 28.844 1 85.38 420 PHE B O 1
ATOM 6762 N N . LEU B 1 421 ? -11.57 65.438 27.5 1 85.44 421 LEU B N 1
ATOM 6763 C CA . LEU B 1 421 ? -11.344 64.188 28.188 1 85.44 421 LEU B CA 1
ATOM 6764 C C . LEU B 1 421 ? -10.328 63.312 27.422 1 85.44 421 LEU B C 1
ATOM 6766 O O . LEU B 1 421 ? -9.609 62.5 28.016 1 85.44 421 LEU B O 1
ATOM 6770 N N . SER B 1 422 ? -10.273 63.5 26.172 1 84.25 422 SER B N 1
ATOM 6771 C CA . SER B 1 422 ? -9.516 62.562 25.375 1 84.25 422 SER B CA 1
ATOM 6772 C C . SER B 1 422 ? -8.172 63.125 24.938 1 84.25 422 SER B C 1
ATOM 6774 O O . SER B 1 422 ? -7.27 62.406 24.531 1 84.25 422 SER B O 1
ATOM 6776 N N . ASN B 1 423 ? -8.039 64.375 25.016 1 84.31 423 ASN B N 1
ATOM 6777 C CA . ASN B 1 423 ? -6.836 65.062 24.484 1 84.31 423 ASN B CA 1
ATOM 6778 C C . ASN B 1 423 ? -6.191 65.938 25.516 1 84.31 423 ASN B C 1
ATOM 6780 O O . ASN B 1 423 ? -6.738 67 25.844 1 84.31 423 ASN B O 1
ATOM 6784 N N . PRO B 1 424 ? -5.023 65.562 25.953 1 83.69 424 PRO B N 1
ATOM 6785 C CA . PRO B 1 424 ? -4.355 66.375 26.969 1 83.69 424 PRO B CA 1
ATOM 6786 C C . PRO B 1 424 ? -3.984 67.75 26.469 1 83.69 424 PRO B C 1
ATOM 6788 O O . PRO B 1 424 ? -3.707 68.688 27.25 1 83.69 424 PRO B O 1
ATOM 6791 N N . LEU B 1 425 ? -4.066 68 25.156 1 85.69 425 LEU B N 1
ATOM 6792 C CA . LEU B 1 425 ? -3.748 69.312 24.594 1 85.69 425 LEU B CA 1
ATOM 6793 C C . LEU B 1 425 ? -4.703 70.375 25.109 1 85.69 425 LEU B C 1
ATOM 6795 O O . LEU B 1 425 ? -4.324 71.562 25.219 1 85.69 425 LEU B O 1
ATOM 6799 N N . THR B 1 426 ? -5.863 70 25.5 1 85.75 426 THR B N 1
ATOM 6800 C CA . THR B 1 426 ? -6.859 70.938 25.938 1 85.75 426 THR B CA 1
ATOM 6801 C C . THR B 1 426 ? -6.457 71.562 27.281 1 85.75 426 THR B C 1
ATOM 6803 O O . THR B 1 426 ? -6.543 72.812 27.469 1 85.75 426 THR B O 1
ATOM 6806 N N . VAL B 1 427 ? -5.992 70.688 28.109 1 85.94 427 VAL B N 1
ATOM 6807 C CA . VAL B 1 427 ? -5.605 71.188 29.422 1 85.94 427 VAL B CA 1
ATOM 6808 C C . VAL B 1 427 ? -4.297 72 29.328 1 85.94 427 VAL B C 1
ATOM 6810 O O . VAL B 1 427 ? -4.113 73 30.031 1 85.94 427 VAL B O 1
ATOM 6813 N N . VAL B 1 428 ? -3.486 71.625 28.484 1 86.31 428 VAL B N 1
ATOM 6814 C CA . VAL B 1 428 ? -2.232 72.312 28.281 1 86.31 428 VAL B CA 1
ATOM 6815 C C . VAL B 1 428 ? -2.518 73.688 27.688 1 86.31 428 VAL B C 1
ATOM 6817 O O . VAL B 1 428 ? -1.885 74.688 28.062 1 86.31 428 VAL B O 1
ATOM 6820 N N . GLN B 1 429 ? -3.395 73.75 26.812 1 87.38 429 GLN B N 1
ATOM 6821 C CA . GLN B 1 429 ? -3.789 75 26.234 1 87.38 429 GLN B CA 1
ATOM 6822 C C . GLN B 1 429 ? -4.348 76 27.281 1 87.38 429 GLN B C 1
ATOM 6824 O O . GLN B 1 429 ? -4.078 77.188 27.25 1 87.38 429 GLN B O 1
ATOM 6829 N N . MET B 1 430 ? -5.066 75.5 28.234 1 84.88 430 MET B N 1
ATOM 6830 C CA . MET B 1 430 ? -5.668 76.312 29.281 1 84.88 430 MET B CA 1
ATOM 6831 C C . MET B 1 430 ? -4.598 76.812 30.234 1 84.88 430 MET B C 1
ATOM 6833 O O . MET B 1 430 ? -4.707 77.938 30.734 1 84.88 430 MET B O 1
ATOM 6837 N N . LEU B 1 431 ? -3.658 76.062 30.422 1 85.88 431 LEU B N 1
ATOM 6838 C CA . LEU B 1 431 ? -2.627 76.438 31.391 1 85.88 431 LEU B CA 1
ATOM 6839 C C . LEU B 1 431 ? -1.61 77.375 30.766 1 85.88 431 LEU B C 1
ATOM 6841 O O . LEU B 1 431 ? -1.187 78.375 31.406 1 85.88 431 LEU B O 1
ATOM 6845 N N . TYR B 1 432 ? -1.227 77.125 29.547 1 83.5 432 TYR B N 1
ATOM 6846 C CA . TYR B 1 432 ? -0.076 77.812 29.016 1 83.5 432 TYR B CA 1
ATOM 6847 C C . TYR B 1 432 ? -0.45 78.625 27.75 1 83.5 432 TYR B C 1
ATOM 6849 O O . TYR B 1 432 ? 0.326 79.438 27.266 1 83.5 432 TYR B O 1
ATOM 6857 N N . GLY B 1 433 ? -1.607 78.375 27.312 1 80 433 GLY B N 1
ATOM 6858 C CA . GLY B 1 433 ? -2.023 79 26.094 1 80 433 GLY B CA 1
ATOM 6859 C C . GLY B 1 433 ? -2.584 80.438 26.344 1 80 433 GLY B C 1
ATOM 6860 O O . GLY B 1 433 ? -2.883 80.75 27.484 1 80 433 GLY B O 1
ATOM 6861 N N . GLN B 1 434 ? -2.561 81.25 25.312 1 78.25 434 GLN B N 1
ATOM 6862 C CA . GLN B 1 434 ? -3.201 82.562 25.406 1 78.25 434 GLN B CA 1
ATOM 6863 C C . GLN B 1 434 ? -4.723 82.438 25.359 1 78.25 434 GLN B C 1
ATOM 6865 O O . GLN B 1 434 ? -5.273 81.75 24.469 1 78.25 434 GLN B O 1
ATOM 6870 N N . PRO B 1 435 ? -5.297 82.938 26.438 1 74.12 435 PRO B N 1
ATOM 6871 C CA . PRO B 1 435 ? -6.75 82.812 26.5 1 74.12 435 PRO B CA 1
ATOM 6872 C C . PRO B 1 435 ? -7.477 83.5 25.359 1 74.12 435 PRO B C 1
ATOM 6874 O O . PRO B 1 435 ? -7.195 84.688 25.078 1 74.12 435 PRO B O 1
ATOM 6877 N N . ASN B 1 436 ? -8.062 82.75 24.562 1 80.69 436 ASN B N 1
ATOM 6878 C CA . ASN B 1 436 ? -8.969 83.312 23.547 1 80.69 436 ASN B CA 1
ATOM 6879 C C . ASN B 1 436 ? -10.312 82.562 23.562 1 80.69 436 ASN B C 1
ATOM 6881 O O . ASN B 1 436 ? -10.383 81.375 23.219 1 80.69 436 ASN B O 1
ATOM 6885 N N . PRO B 1 437 ? -11.312 83.375 24 1 84.25 437 PRO B N 1
ATOM 6886 C CA . PRO B 1 437 ? -12.617 82.75 24.156 1 84.25 437 PRO B CA 1
ATOM 6887 C C . PRO B 1 437 ? -13.125 82.125 22.859 1 84.25 437 PRO B C 1
ATOM 6889 O O . PRO B 1 437 ? -13.719 81.062 22.906 1 84.25 437 PRO B O 1
ATOM 6892 N N . GLU B 1 438 ? -12.867 82.688 21.781 1 84.31 438 GLU B N 1
ATOM 6893 C CA . GLU B 1 438 ? -13.383 82.188 20.516 1 84.31 438 GLU B CA 1
ATOM 6894 C C . GLU B 1 438 ? -12.719 80.875 20.125 1 84.31 438 GLU B C 1
ATOM 6896 O O . GLU B 1 438 ? -13.359 80 19.562 1 84.31 438 GLU B O 1
ATOM 6901 N N . LEU B 1 439 ? -11.508 80.75 20.562 1 86.38 439 LEU B N 1
ATOM 6902 C CA . LEU B 1 439 ? -10.742 79.625 20.141 1 86.38 439 LEU B CA 1
ATOM 6903 C C . LEU B 1 439 ? -11.133 78.375 20.938 1 86.38 439 LEU B C 1
ATOM 6905 O O . LEU B 1 439 ? -10.875 77.25 20.516 1 86.38 439 LEU B O 1
ATOM 6909 N N . THR B 1 440 ? -11.742 78.562 22.062 1 86.06 440 THR B N 1
ATOM 6910 C CA . THR B 1 440 ? -12.117 77.438 22.922 1 86.06 440 THR B CA 1
ATOM 6911 C C . THR B 1 440 ? -13.281 76.688 22.312 1 86.06 440 THR B C 1
ATOM 6913 O O . THR B 1 440 ? -13.57 75.562 22.734 1 86.06 440 THR B O 1
ATOM 6916 N N . TRP B 1 441 ? -13.883 77.25 21.328 1 88.19 441 TRP B N 1
ATOM 6917 C CA . TRP B 1 441 ? -15.047 76.625 20.719 1 88.19 441 TRP B CA 1
ATOM 6918 C C . TRP B 1 441 ? -14.641 75.812 19.5 1 88.19 441 TRP B C 1
ATOM 6920 O O . TRP B 1 441 ? -15.484 75.125 18.891 1 88.19 441 TRP B O 1
ATOM 6930 N N . ASN B 1 442 ? -13.398 75.812 19.203 1 86.69 442 ASN B N 1
ATOM 6931 C CA . ASN B 1 442 ? -12.93 75 18.062 1 86.69 442 ASN B CA 1
ATOM 6932 C C . ASN B 1 442 ? -12.852 73.562 18.391 1 86.69 442 ASN B C 1
ATOM 6934 O O . ASN B 1 442 ? -12.352 73.188 19.438 1 86.69 442 ASN B O 1
ATOM 6938 N N . LYS B 1 443 ? -13.258 72.75 17.453 1 84.19 443 LYS B N 1
ATOM 6939 C CA . LYS B 1 443 ? -13.297 71.25 17.625 1 84.19 443 LYS B CA 1
ATOM 6940 C C . LYS B 1 443 ? -11.93 70.625 17.344 1 84.19 443 LYS B C 1
ATOM 6942 O O . LYS B 1 443 ? -11.672 69.5 17.734 1 84.19 443 LYS B O 1
ATOM 6947 N N . ASN B 1 444 ? -11.133 71.375 16.75 1 82.5 444 ASN B N 1
ATOM 6948 C CA . ASN B 1 444 ? -9.742 70.938 16.547 1 82.5 444 ASN B CA 1
ATOM 6949 C C . ASN B 1 444 ? -8.812 71.625 17.562 1 82.5 444 ASN B C 1
ATOM 6951 O O . ASN B 1 444 ? -8.633 72.812 17.562 1 82.5 444 ASN B O 1
ATOM 6955 N N . VAL B 1 445 ? -8.273 70.688 18.406 1 80.44 445 VAL B N 1
ATOM 6956 C CA . VAL B 1 445 ? -7.531 71.188 19.562 1 80.44 445 VAL B CA 1
ATOM 6957 C C . VAL B 1 445 ? -6.316 72 19.078 1 80.44 445 VAL B C 1
ATOM 6959 O O . VAL B 1 445 ? -5.902 72.938 19.734 1 80.44 445 VAL B O 1
ATOM 6962 N N . GLU B 1 446 ? -5.746 71.688 17.953 1 78.5 446 GLU B N 1
ATOM 6963 C CA . GLU B 1 446 ? -4.566 72.375 17.453 1 78.5 446 GLU B CA 1
ATOM 6964 C C . GLU B 1 446 ? -4.887 73.812 17.094 1 78.5 446 GLU B C 1
ATOM 6966 O O . GLU B 1 446 ? -4.023 74.688 17.188 1 78.5 446 GLU B O 1
ATOM 6971 N N . GLN B 1 447 ? -6.082 74 16.781 1 81.06 447 GLN B N 1
ATOM 6972 C CA . GLN B 1 447 ? -6.496 75.312 16.344 1 81.06 447 GLN B CA 1
ATOM 6973 C C . GLN B 1 447 ? -6.824 76.188 17.547 1 81.06 447 GLN B C 1
ATOM 6975 O O . GLN B 1 447 ? -7.078 77.375 17.375 1 81.06 447 GLN B O 1
ATOM 6980 N N . ARG B 1 448 ? -6.762 75.562 18.672 1 82.88 448 ARG B N 1
ATOM 6981 C CA . ARG B 1 448 ? -7.043 76.375 19.859 1 82.88 448 ARG B CA 1
ATOM 6982 C C . ARG B 1 448 ? -5.809 77.125 20.297 1 82.88 448 ARG B C 1
ATOM 6984 O O . ARG B 1 448 ? -5.902 78 21.156 1 82.88 448 ARG B O 1
ATOM 6991 N N . PHE B 1 449 ? -4.758 76.688 19.734 1 81.94 449 PHE B N 1
ATOM 6992 C CA . PHE B 1 449 ? -3.521 77.375 20.047 1 81.94 449 PHE B CA 1
ATOM 6993 C C . PHE B 1 449 ? -3.287 78.562 19.078 1 81.94 449 PHE B C 1
ATOM 6995 O O . PHE B 1 449 ? -3.467 78.375 17.859 1 81.94 449 PHE B O 1
ATOM 7002 N N . LYS B 1 450 ? -3.078 79.75 19.688 1 78.44 450 LYS B N 1
ATOM 7003 C CA . LYS B 1 450 ? -2.668 80.812 18.828 1 78.44 450 LYS B CA 1
ATOM 7004 C C . LYS B 1 450 ? -1.246 80.625 18.312 1 78.44 450 LYS B C 1
ATOM 7006 O O . LYS B 1 450 ? -0.568 79.688 18.703 1 78.44 450 LYS B O 1
ATOM 7011 N N . ASP B 1 451 ? -0.891 81.562 17.375 1 74.94 451 ASP B N 1
ATOM 7012 C CA . ASP B 1 451 ? 0.456 81.5 16.812 1 74.94 451 ASP B CA 1
ATOM 7013 C C . ASP B 1 451 ? 1.512 81.562 17.906 1 74.94 451 ASP B C 1
ATOM 7015 O O . ASP B 1 451 ? 1.508 82.562 18.688 1 74.94 451 ASP B O 1
ATOM 7019 N N . GLU B 1 452 ? 2.125 80.438 18.141 1 77.56 452 GLU B N 1
ATOM 7020 C CA . GLU B 1 452 ? 3.15 80.375 19.188 1 77.56 452 GLU B CA 1
ATOM 7021 C C . GLU B 1 452 ? 4.508 80.812 18.641 1 77.56 452 GLU B C 1
ATOM 7023 O O . GLU B 1 452 ? 4.824 80.562 17.484 1 77.56 452 GLU B O 1
ATOM 7028 N N . THR B 1 453 ? 5.156 81.625 19.453 1 76.38 453 THR B N 1
ATOM 7029 C CA . THR B 1 453 ? 6.512 82.062 19.125 1 76.38 453 THR B CA 1
ATOM 7030 C C . THR B 1 453 ? 7.52 81.438 20.094 1 76.38 453 THR B C 1
ATOM 7032 O O . THR B 1 453 ? 7.141 80.75 21.047 1 76.38 453 THR B O 1
ATOM 7035 N N . ASP B 1 454 ? 8.828 81.625 19.875 1 78.69 454 ASP B N 1
ATOM 7036 C CA . ASP B 1 454 ? 9.898 81.125 20.719 1 78.69 454 ASP B CA 1
ATOM 7037 C C . ASP B 1 454 ? 9.844 81.75 22.125 1 78.69 454 ASP B C 1
ATOM 7039 O O . ASP B 1 454 ? 10.406 81.188 23.062 1 78.69 454 ASP B O 1
ATOM 7043 N N . LEU B 1 455 ? 9.125 82.75 22.25 1 76.5 455 LEU B N 1
ATOM 7044 C CA . LEU B 1 455 ? 8.969 83.375 23.562 1 76.5 455 LEU B CA 1
ATOM 7045 C C . LEU B 1 455 ? 8.039 82.562 24.453 1 76.5 455 LEU B C 1
ATOM 7047 O O . LEU B 1 455 ? 8.031 82.75 25.672 1 76.5 455 LEU B O 1
ATOM 7051 N N . ASP B 1 456 ? 7.352 81.688 23.812 1 79.94 456 ASP B N 1
ATOM 7052 C CA . ASP B 1 456 ? 6.371 80.875 24.531 1 79.94 456 ASP B CA 1
ATOM 7053 C C . ASP B 1 456 ? 6.949 79.5 24.938 1 79.94 456 ASP B C 1
ATOM 7055 O O . ASP B 1 456 ? 6.219 78.625 25.359 1 79.94 456 ASP B O 1
ATOM 7059 N N . ARG B 1 457 ? 8.234 79.438 24.906 1 84 457 ARG B N 1
ATOM 7060 C CA . ARG B 1 457 ? 8.875 78.125 25.234 1 84 457 ARG B CA 1
ATOM 7061 C C . ARG B 1 457 ? 8.727 77.812 26.719 1 84 457 ARG B C 1
ATOM 7063 O O . ARG B 1 457 ? 8.82 78.688 27.562 1 84 457 ARG B O 1
ATOM 7070 N N . LEU B 1 458 ? 8.5 76.5 26.875 1 86.12 458 LEU B N 1
ATOM 7071 C CA . LEU B 1 458 ? 8.297 76 28.234 1 86.12 458 LEU B CA 1
ATOM 7072 C C . LEU B 1 458 ? 9.508 75.25 28.734 1 86.12 458 LEU B C 1
ATOM 7074 O O . LEU B 1 458 ? 10.305 74.75 27.938 1 86.12 458 LEU B O 1
ATOM 7078 N N . GLN B 1 459 ? 9.734 75.312 29.969 1 84.44 459 GLN B N 1
ATOM 7079 C CA . GLN B 1 459 ? 10.789 74.562 30.609 1 84.44 459 GLN B CA 1
ATOM 7080 C C . GLN B 1 459 ? 10.266 73.812 31.844 1 84.44 459 GLN B C 1
ATOM 7082 O O . GLN B 1 459 ? 9.344 74.312 32.5 1 84.44 459 GLN B O 1
ATOM 7087 N N . VAL B 1 460 ? 10.758 72.625 32.031 1 83.62 460 VAL B N 1
ATOM 7088 C CA . VAL B 1 460 ? 10.398 71.812 33.219 1 83.62 460 VAL B CA 1
ATOM 7089 C C . VAL B 1 460 ? 11.562 71.812 34.219 1 83.62 460 VAL B C 1
ATOM 7091 O O . VAL B 1 460 ? 12.711 71.625 33.844 1 83.62 460 VAL B O 1
ATOM 7094 N N . GLY B 1 461 ? 11.25 72.25 35.406 1 81.62 461 GLY B N 1
ATOM 7095 C CA . GLY B 1 461 ? 12.289 72.312 36.438 1 81.62 461 GLY B CA 1
ATOM 7096 C C . GLY B 1 461 ? 11.828 72.875 37.75 1 81.62 461 GLY B C 1
ATOM 7097 O O . GLY B 1 461 ? 10.648 73.188 37.906 1 81.62 461 GLY B O 1
ATOM 7098 N N . PRO B 1 462 ? 12.766 72.875 38.719 1 85.88 462 PRO B N 1
ATOM 7099 C CA . PRO B 1 462 ? 12.453 73.5 40.031 1 85.88 462 PRO B CA 1
ATOM 7100 C C . PRO B 1 462 ? 12.305 75.062 39.938 1 85.88 462 PRO B C 1
ATOM 7102 O O . PRO B 1 462 ? 13.031 75.688 39.188 1 85.88 462 PRO B O 1
ATOM 7105 N N . VAL B 1 463 ? 11.273 75.562 40.5 1 84.75 463 VAL B N 1
ATOM 7106 C CA . VAL B 1 463 ? 11.039 77 40.594 1 84.75 463 VAL B CA 1
ATOM 7107 C C . VAL B 1 463 ? 11.031 77.375 42.094 1 84.75 463 VAL B C 1
ATOM 7109 O O . VAL B 1 463 ? 10.367 76.75 42.906 1 84.75 463 VAL B O 1
ATOM 7112 N N . TYR B 1 464 ? 11.797 78.375 42.312 1 84.94 464 TYR B N 1
ATOM 7113 C CA . TYR B 1 464 ? 11.914 78.875 43.688 1 84.94 464 TYR B CA 1
ATOM 7114 C C . TYR B 1 464 ? 11.094 80.125 43.906 1 84.94 464 TYR B C 1
ATOM 7116 O O . TYR B 1 464 ? 11.281 81.125 43.219 1 84.94 464 TYR B O 1
ATOM 7124 N N . THR B 1 465 ? 10.094 80 44.719 1 81.5 465 THR B N 1
ATOM 7125 C CA . THR B 1 465 ? 9.266 81.125 45.062 1 81.5 465 THR B CA 1
ATOM 7126 C C . THR B 1 465 ? 9.328 81.375 46.562 1 81.5 465 THR B C 1
ATOM 7128 O O . THR B 1 465 ? 9.969 80.688 47.312 1 81.5 465 THR B O 1
ATOM 7131 N N . GLU B 1 466 ? 8.758 82.625 47 1 80.06 466 GLU B N 1
ATOM 7132 C CA . GLU B 1 466 ? 8.703 82.938 48.406 1 80.06 466 GLU B CA 1
ATOM 7133 C C . GLU B 1 466 ? 7.953 81.875 49.219 1 80.06 466 GLU B C 1
ATOM 7135 O O . GLU B 1 466 ? 8.211 81.688 50.406 1 80.06 466 GLU B O 1
ATOM 7140 N N . GLN B 1 467 ? 7.117 81.188 48.594 1 77.75 467 GLN B N 1
ATOM 7141 C CA . GLN B 1 467 ? 6.273 80.188 49.25 1 77.75 467 GLN B CA 1
ATOM 7142 C C . GLN B 1 467 ? 6.961 78.812 49.312 1 77.75 467 GLN B C 1
ATOM 7144 O O . GLN B 1 467 ? 6.488 77.938 50 1 77.75 467 GLN B O 1
ATOM 7149 N N . GLY B 1 468 ? 8.07 78.75 48.688 1 79 468 GLY B N 1
ATOM 7150 C CA . GLY B 1 468 ? 8.805 77.5 48.656 1 79 468 GLY B CA 1
ATOM 7151 C C . GLY B 1 468 ? 9.234 77.062 47.281 1 79 468 GLY B C 1
ATOM 7152 O O . GLY B 1 468 ? 9.086 77.812 46.312 1 79 468 GLY B O 1
ATOM 7153 N N . SER B 1 469 ? 9.852 75.875 47.281 1 85.69 469 SER B N 1
ATOM 7154 C CA . SER B 1 469 ? 10.352 75.312 46.031 1 85.69 469 SER B CA 1
ATOM 7155 C C . SER B 1 469 ? 9.328 74.438 45.344 1 85.69 469 SER B C 1
ATOM 7157 O O . SER B 1 469 ? 8.773 73.5 46 1 85.69 469 SER B O 1
ATOM 7159 N N . PHE B 1 470 ? 8.992 74.812 44.062 1 86.94 470 PHE B N 1
ATOM 7160 C CA . PHE B 1 470 ? 8.055 74 43.25 1 86.94 470 PHE B CA 1
ATOM 7161 C C . PHE B 1 470 ? 8.766 73.312 42.094 1 86.94 470 PHE B C 1
ATOM 7163 O O . PHE B 1 470 ? 9.742 73.875 41.562 1 86.94 470 PHE B O 1
ATOM 7170 N N . PHE B 1 471 ? 8.367 72.062 41.875 1 85.62 471 PHE B N 1
ATOM 7171 C CA . PHE B 1 471 ? 8.75 71.438 40.594 1 85.62 471 PHE B CA 1
ATOM 7172 C C . PHE B 1 471 ? 7.609 71.562 39.594 1 85.62 471 PHE B C 1
ATOM 7174 O O . PHE B 1 471 ? 6.535 71 39.812 1 85.62 471 PHE B O 1
ATOM 7181 N N . THR B 1 472 ? 7.734 72.25 38.531 1 84.44 472 THR B N 1
ATOM 7182 C CA . THR B 1 472 ? 6.613 72.5 37.625 1 84.44 472 THR B CA 1
ATOM 7183 C C . THR B 1 472 ? 7.105 72.875 36.25 1 84.44 472 THR B C 1
ATOM 7185 O O . THR B 1 472 ? 8.305 72.812 35.969 1 84.44 472 THR B O 1
ATOM 7188 N N . VAL B 1 473 ? 6.18 73 35.406 1 85.88 473 VAL B N 1
ATOM 7189 C CA . VAL B 1 473 ? 6.445 73.5 34.062 1 85.88 473 VAL B CA 1
ATOM 7190 C C . VAL B 1 473 ? 6.219 75.062 34.031 1 85.88 473 VAL B C 1
ATOM 7192 O O . VAL B 1 473 ? 5.172 75.5 34.469 1 85.88 473 VAL B O 1
ATOM 7195 N N . THR B 1 474 ? 7.266 75.75 33.656 1 84.69 474 THR B N 1
ATOM 7196 C CA . THR B 1 474 ? 7.145 77.25 33.594 1 84.69 474 THR B CA 1
ATOM 7197 C C . THR B 1 474 ? 7.602 77.75 32.219 1 84.69 474 THR B C 1
ATOM 7199 O O . THR B 1 474 ? 8.203 77 31.453 1 84.69 474 THR B O 1
ATOM 7202 N N . LYS B 1 475 ? 7.191 79.062 31.891 1 81.94 475 LYS B N 1
ATOM 7203 C CA . LYS B 1 475 ? 7.699 79.688 30.688 1 81.94 475 LYS B CA 1
ATOM 7204 C C . LYS B 1 475 ? 9.195 80 30.812 1 81.94 475 LYS B C 1
ATOM 7206 O O . LYS B 1 475 ? 9.664 80.438 31.875 1 81.94 475 LYS B O 1
ATOM 7211 N N . ALA B 1 476 ? 9.906 79.5 29.797 1 72.44 476 ALA B N 1
ATOM 7212 C CA . ALA B 1 476 ? 11.352 79.688 29.797 1 72.44 476 ALA B CA 1
ATOM 7213 C C . ALA B 1 476 ? 11.711 81.188 29.781 1 72.44 476 ALA B C 1
ATOM 7215 O O . ALA B 1 476 ? 11.062 81.938 29.109 1 72.44 476 ALA B O 1
ATOM 7216 N N . SER B 1 477 ? 12.289 81.75 30.875 1 58.09 477 SER B N 1
ATOM 7217 C CA . SER B 1 477 ? 12.773 83.125 30.859 1 58.09 477 SER B CA 1
ATOM 7218 C C . SER B 1 477 ? 13.719 83.375 29.688 1 58.09 477 SER B C 1
ATOM 7220 O O . SER B 1 477 ? 14.68 82.625 29.5 1 58.09 477 SER B O 1
ATOM 7222 N N . VAL B 1 478 ? 13.266 84 28.609 1 47.31 478 VAL B N 1
ATOM 7223 C CA . VAL B 1 478 ? 14.266 84.5 27.672 1 47.31 478 VAL B CA 1
ATOM 7224 C C . VAL B 1 478 ? 15.031 85.688 28.297 1 47.31 478 VAL B C 1
ATOM 7226 O O . VAL B 1 478 ? 14.445 86.5 29 1 47.31 478 VAL B O 1
#

Solvent-accessible surface area (backbone atoms only — not comparable to full-atom values): 49354 Å² total; per-residue (Å²): 107,67,67,22,45,44,25,36,36,60,41,30,66,44,69,65,41,47,50,53,46,50,49,47,66,69,63,55,59,96,76,51,82,78,57,67,67,52,58,51,48,49,49,53,52,50,50,54,51,51,40,51,52,47,30,53,54,23,49,52,48,35,61,72,58,41,41,81,40,80,40,84,44,79,45,79,51,82,66,93,61,81,55,56,54,10,26,39,74,38,60,66,51,26,58,51,19,54,52,73,59,74,57,82,62,17,33,23,36,31,72,27,39,40,41,34,36,70,57,86,44,14,29,37,51,67,37,7,51,4,40,8,24,66,41,65,29,34,80,61,36,30,71,46,60,30,78,85,56,33,22,32,48,33,50,51,73,72,78,80,50,49,29,36,29,28,42,22,45,26,25,37,43,49,41,41,64,46,28,78,41,11,47,63,83,58,99,64,57,51,59,49,88,28,73,52,58,42,26,50,80,51,74,38,75,37,54,60,79,47,65,78,85,51,78,47,52,42,32,38,29,34,96,78,12,38,74,43,55,28,58,62,51,76,46,62,57,36,42,32,37,28,52,43,67,38,25,36,81,48,51,93,85,58,64,69,73,36,61,54,78,91,72,42,34,32,24,44,55,30,57,29,27,35,31,31,39,42,30,42,39,34,41,27,41,28,33,32,34,39,47,91,95,37,43,39,77,76,44,77,42,72,40,55,52,66,60,38,15,31,38,27,32,38,29,46,52,83,43,53,64,61,54,62,56,55,41,31,26,39,41,69,35,82,90,50,63,48,42,36,54,49,42,16,49,47,44,20,40,44,31,51,22,34,27,42,62,44,48,35,69,31,60,41,77,46,63,28,28,35,41,79,41,81,43,71,45,67,53,63,66,38,46,49,51,26,51,50,31,47,50,50,46,52,49,48,53,51,50,52,50,49,50,48,52,60,67,52,52,91,45,82,63,50,70,55,53,46,43,63,33,42,33,56,41,48,61,43,41,68,72,73,39,70,90,44,42,75,31,46,70,46,86,47,69,75,66,40,52,66,93,68,52,80,78,67,35,71,39,77,45,80,41,82,50,99,90,37,59,28,50,46,77,42,70,43,84,128,108,67,66,22,45,44,26,34,35,61,41,31,66,45,69,64,41,48,51,53,45,49,48,46,66,70,64,55,58,95,76,53,81,76,57,68,66,52,58,51,49,49,49,53,50,50,52,53,51,51,38,51,51,48,29,54,52,23,49,52,48,34,62,71,58,41,41,81,41,78,40,83,43,79,44,79,51,81,66,94,62,82,55,55,54,9,27,39,75,37,58,66,52,29,57,53,17,54,53,70,63,74,57,83,65,18,34,24,36,32,74,27,40,41,39,40,32,72,58,90,46,16,33,37,50,69,36,8,51,5,38,9,23,68,40,66,29,33,79,63,36,30,72,46,60,30,78,86,56,36,21,31,47,32,50,50,72,72,76,80,51,49,31,36,30,28,41,21,46,25,24,36,43,50,41,40,63,48,28,78,42,12,48,62,83,57,99,65,56,53,59,48,89,31,73,52,58,42,27,48,80,49,73,39,76,38,53,59,77,50,65,79,85,52,78,48,50,42,34,36,29,33,96,79,10,39,73,41,56,28,57,60,51,77,46,60,58,37,42,31,37,29,52,44,66,37,25,36,81,49,52,94,84,59,65,69,73,36,60,53,78,90,70,41,34,32,24,42,58,30,57,27,25,35,31,32,39,42,31,42,40,32,41,27,41,29,34,33,33,38,46,91,92,37,42,38,76,75,45,76,41,70,41,55,51,67,59,38,15,31,40,27,30,38,30,46,54,80,48,52,63,59,54,62,58,56,42,32,26,39,41,69,36,84,91,49,63,47,40,37,56,49,42,17,48,46,44,20,39,43,31,51,22,35,27,43,63,43,48,35,70,31,60,41,77,46,62,29,27,37,41,80,42,82,42,70,45,69,52,63,67,36,46,50,50,26,51,50,30,48,51,51,46,52,49,50,52,50,51,52,51,49,50,48,52,60,66,50,52,91,45,82,62,50,70,57,53,46,42,63,35,42,34,57,42,49,60,44,41,68,72,73,38,72,90,46,40,74,33,45,68,47,84,47,71,75,65,39,52,65,94,65,50,78,77,67,35,71,37,76,46,80,41,83,49,98,89,39,59,28,49,45,76,42,72,44,82,126

Foldseek 3Di:
DLLVLLLCCQAVLDPVSLVVLVVCVVPVDPPDDHDPSSVVSSVLSVVLVVLVVLLVVLVVVFVVPKDKDKDKDWFADPDPDFDFFAKDFDVVLLVVLCDFPPDDAARLHSLQSGQGHPPDGHRPPLQVQLVCQLVLNDQAWHWDAAPVLKIWITGSDDDPQKKFKYKTKTKFKFKDWDQVLFQDPDPDLDALQAGRGHNVNSVDQAGPPPDRRDFFFKAWADPNNYGDALSPHDFFFTKIKGKDFAQLLDDVVDDAQDDDPPQSWHHGHDRGTITMMMMTMFMWIFIWMQDPNHIHTDDIDGDGSSVRSNLRNQLCVVRGCVLCVVLPNPQVDVVHDGSRSSSRSSSRRSSNSSNVSRMDTGGTPGMIGIDIDIDMDGDPVSVVSSVVSVVVSVVSVVVVVVVCCVVVPPDPCVLLVVCSSHPCLLVVCVVQADDDPVLSSDSDSVSSHDDDDPQSDKDFAWDQDPVGIDGGIDGDDD/DLLVLLLCCQAVLDPVSLVVLVVCVVPVDPPDDHDPSSVVSSVLSVVLVVLVVLLVVLVVVFVVPKDKDKDKDWFADPDPDFDFFAKDFDVVLLVVLCPFPPDDQATLHSLQSRQGHPPDHHRPPLQPQLVCQLVLNDQAWHWDAAPVLKIWITGSDDDPQKKFKYKTKTKFKFKDWPQVLFQDPDPDLDALQFGRGHNVNSVDQAGPPPDRRDFFFKAWADPNNYGDALSPHDFFFGKIKGKDFAQLQDDVVRDAQDDDPPQSWHHGHDRGTITMMMMTMFMWIFIWMQDPNHIHTDDIDTDGSSVRSNLRNQLCVVRDCVLCVVLPNPQVDVVHDGSRSSSRSSSRRSSRSSNVSRMDTGGTPGMIGIDIDTDMDGDPVSVVSNVVSVVVSVVSVVVVVVVCCVVCPPDPCVLLVVCSSHPCLLVVCVVQADDDPVLSSDSDSVSSHDDDDPQSDKDFAWDQDPVGIDGGIDGDDD

Secondary structure (DSSP, 8-state):
-HHHHHHHHHHH-SHHHHHHHHHHHHH--TT-PPPHHHHHHHHHHHHHHHHHHHHHHHHHHHHHH-EEEEEEEEEE---SS----EEEE-HHHHHHTTS---SSS--EEGGGTTEE--STTTTTSTHHHHHHHHTT--SSEEEEE-TT--EEEEES---SSEEEEEEEEEEEEEEEE-HHHHS--SS----TT-----SGGGT-S------TTS-PPPEEE-TTS-EE-GGG--SSSEEEEEEEEESTT--TTPPSSEE-TTSS-EE-TTS-EEEEEEEEEEEEEEEEEEETTEEEEEEEEEPPHHHHHHHHHHHTTT--THHHHHTTTTT-STTS--HHHHHHHHHHHHHHHHTGGGEEEE--SEEEEEEEEEEEE--HHHHHHHHHHHHHHHHHHHHHHHHHHHHHTT-TTHHHHHHHHH-HHHHHHHHHS---TGGGG-SSGGGGS----GGG-EEEEEEEETTEEEEEEEE---/-HHHHHHHHHHH-SHHHHHHHHHHHHH--TT-PPPHHHHHHHHHHHHHHHHHHHHHHHHHHHHHH-EEEEEEEEEE---SS----EEEE-HHHHHHTTS----SS--B-GGGTT-B--STTTTTSTHHHHHHHHTT--SSEEEEE-TT--EEEEES---SSEEEEEEEEEEEEEEEE-HHHHS--SS----TT-----STTTT-S------TTS----EEE-TTS-EE-GGG--SSSEEEEEEEEESTT--TTPPSSEE-TTSS-EE-TTS-EEEEEEEEEEEEEEEEEEETTEEEEEEEEEPPHHHHHHHHHHHTTT--SHHHHHTTTTT-STTS--HHHHHHHHHHHHHHHHTGGGEEEE--SEEEEEEEEEEEE--HHHHHHHHHHHHHHHHHHHHHHHHHHHHHTT-TTHHHHHHHHH-HHHHHHHHHS---GGGGG-SSGGGGS----GGG-EEEEEEEETTEEEEEEEE---